Protein AF-0000000073377000 (afdb_homodimer)

Solvent-accessible surface area (backbone atoms only — not comparable to full-atom values): 60707 Å² total; per-residue (Å²): 101,48,27,76,61,47,62,42,81,80,22,68,56,51,50,47,50,50,50,41,50,53,44,30,50,51,41,50,56,71,49,51,68,69,83,82,25,72,86,71,77,78,76,69,59,66,71,58,46,52,50,17,44,51,40,23,56,66,43,60,41,43,56,44,48,66,72,57,59,68,64,50,50,52,56,54,53,44,62,78,73,48,89,63,83,73,56,64,70,58,50,41,40,49,40,32,42,35,29,50,2,32,27,42,65,44,81,43,25,85,50,46,54,58,30,49,41,38,50,43,16,38,47,43,62,67,56,46,63,77,50,85,68,56,82,37,72,64,41,54,37,38,52,53,41,46,52,53,29,26,36,29,72,55,52,33,59,88,45,46,48,33,49,35,49,28,49,48,43,46,38,46,74,71,45,43,37,45,32,51,89,79,44,82,92,64,51,68,43,58,40,45,49,42,24,33,42,42,52,36,47,52,50,47,28,48,49,31,16,64,72,47,42,39,60,62,76,76,57,80,69,65,41,67,44,55,77,47,70,45,41,43,66,77,44,46,77,45,93,78,63,73,65,48,57,88,79,51,71,42,68,38,39,56,40,45,46,53,54,73,37,44,65,57,54,50,50,49,45,46,48,66,31,35,68,83,51,73,82,44,68,68,59,42,52,52,52,50,54,55,40,51,54,45,49,49,54,38,51,51,52,53,50,50,36,33,70,69,65,70,67,63,57,62,43,51,56,41,51,53,48,46,60,51,48,50,54,57,33,59,64,26,50,80,41,36,76,51,18,91,80,31,78,87,24,46,65,32,38,51,46,36,48,55,45,25,51,50,46,45,40,56,58,34,70,82,33,68,67,44,52,72,69,50,72,73,70,74,72,62,85,59,83,58,42,53,46,20,33,41,42,43,20,39,45,68,58,39,50,46,49,50,50,28,43,49,52,45,51,50,49,53,52,50,47,48,62,62,22,70,74,79,49,90,65,85,72,60,64,62,60,54,49,46,49,56,49,46,37,53,52,43,48,50,20,38,71,25,63,48,60,77,57,61,68,36,44,51,46,46,35,50,53,44,46,53,54,31,56,75,70,62,50,52,71,69,57,37,52,52,48,37,52,50,46,45,46,52,46,45,51,57,49,41,53,53,46,51,52,52,44,51,50,53,63,67,72,42,79,75,75,74,85,72,81,72,75,75,73,66,68,72,71,74,61,49,67,59,58,59,44,47,48,41,58,68,12,54,53,68,65,77,72,70,63,58,47,62,65,61,61,44,85,46,34,90,58,76,81,126,100,48,27,76,62,48,63,40,82,80,22,68,55,51,51,48,51,49,50,41,50,52,44,32,50,51,41,51,56,70,50,51,70,68,84,81,26,72,88,70,79,79,77,69,58,66,70,58,46,52,50,17,44,49,41,22,56,66,43,61,41,43,56,44,47,65,73,55,57,67,64,51,51,52,55,54,54,45,61,78,72,46,88,64,82,71,57,64,70,57,52,41,40,49,39,32,42,37,28,50,3,32,28,41,65,43,80,43,24,84,51,48,53,59,31,49,43,37,50,44,16,38,47,43,63,68,58,47,63,76,50,84,69,55,83,38,72,64,41,54,39,40,53,53,39,46,53,55,30,24,37,30,71,55,52,34,60,88,45,45,46,32,51,34,49,28,50,50,43,46,40,47,75,71,43,43,37,46,33,50,88,79,44,81,90,66,52,69,43,59,39,44,51,43,24,33,41,44,53,35,47,53,50,46,28,47,49,31,16,64,72,47,44,38,60,63,75,75,57,81,70,65,41,66,44,56,77,49,68,44,41,42,66,76,45,46,76,45,92,79,65,73,65,47,58,89,79,53,72,42,69,39,40,57,40,43,47,53,53,71,38,44,66,58,53,51,51,49,45,46,49,66,31,35,67,82,50,72,83,44,70,68,60,42,52,52,52,48,54,54,41,52,54,46,49,49,54,40,51,52,52,52,50,50,34,34,72,68,55,75,67,63,58,64,44,50,54,41,52,53,47,45,60,52,49,50,55,59,31,61,64,25,48,79,40,37,77,49,17,92,80,31,79,86,24,45,64,32,38,50,46,36,49,54,43,26,51,50,46,44,39,56,58,34,70,81,34,68,68,44,52,72,69,51,70,73,70,72,70,62,86,59,83,58,42,52,48,21,32,42,41,42,21,38,46,67,58,39,50,47,49,50,51,28,44,48,51,44,50,50,52,53,52,50,48,48,63,63,24,71,73,78,50,91,66,85,73,61,64,62,59,54,48,47,49,56,49,45,36,52,50,44,47,51,19,39,72,25,63,50,62,77,57,59,68,36,45,50,45,46,35,50,52,44,48,52,53,31,57,74,69,63,52,50,70,69,58,37,51,51,48,37,51,50,46,45,45,52,47,46,51,57,49,42,55,52,46,52,52,52,43,50,49,52,63,67,71,42,76,75,75,73,84,72,80,73,75,74,73,68,67,72,73,73,65,45,68,59,60,58,44,48,48,40,56,67,11,54,52,70,66,77,71,68,64,57,46,64,66,62,60,42,86,46,33,89,58,75,80,127

Sequence (1120 aa):
MLEPHVRDETSDILSGMQRCKTLARVIKSRRTPLWPSPLASALPSKDVADELVDCYLRTSETVYRVLHIPSFQKDYEALWMSDTAPDMAFMVQVKLVLTIGATVYDENFSLRASAIQWVYEAQTWFSEPVCKSRRSLQFLQINILLLIARELVNVGGDTIWTAAGALLRTAVYWGLHRDPAYLSNRTIFVGEMRRRLWNTILEMALHSSMACGAPVGISLDDFDTAPPDNYDDDQLVADAPVPKPEDTQTQVSVAIALRKTLPIRLAIVKFLNELGSKSTYEETLRLDAEFRVGYRDLCRALQRYNAGTGLKSQFTTHMVDCLMLRYLVTLHIPFYAMAPHETAYAYSRKTVVETSLRIWCALNPSSSIMAAHTRHDTASTGRNDFDRLAICGTGYLRVFGMQASLAIAAELSTQLQEEERLGPVFLRADLLSMVQESKEWLFRAIEAGETNIKGYLLIELIEARIAGLRQGLARDQLVMLLLKAAADAEARCLRILEKMAAQGQTEGFSNGLGQMGLEITPDSMDDWDLMMTDVLLNQSTAEPMNWVYNEIPLVPLLPSMLEPHVRDETSDILSGMQRCKTLARVIKSRRTPLWPSPLASALPSKDVADELVDCYLRTSETVYRVLHIPSFQKDYEALWMSDTAPDMAFMVQVKLVLTIGATVYDENFSLRASAIQWVYEAQTWFSEPVCKSRRSLQFLQINILLLIARELVNVGGDTIWTAAGALLRTAVYWGLHRDPAYLSNRTIFVGEMRRRLWNTILEMALHSSMACGAPVGISLDDFDTAPPDNYDDDQLVADAPVPKPEDTQTQVSVAIALRKTLPIRLAIVKFLNELGSKSTYEETLRLDAEFRVGYRDLCRALQRYNAGTGLKSQFTTHMVDCLMLRYLVTLHIPFYAMAPHETAYAYSRKTVVETSLRIWCALNPSSSIMAAHTRHDTASTGRNDFDRLAICGTGYLRVFGMQASLAIAAELSTQLQEEERLGPVFLRADLLSMVQESKEWLFRAIEAGETNIKGYLLIELIEARIAGLRQGLARDQLVMLLLKAAADAEARCLRILEKMAAQGQTEGFSNGLGQMGLEITPDSMDDWDLMMTDVLLNQSTAEPMNWVYNEIPLVPLLPS

Foldseek 3Di:
DLLVVQPPPPRLLVVLVVLLVVLLVLLVVLLADDPQAAPDDDDPDPVLLVQLLVLLCLFVCLQAPQDLVVVLVVLVVCVVVDPDDDDPLNSLLSLLSSLLSLLQSDLQSPCLSSSNSSLSNLVNVLPDPDDPVCLDSSNLSSLLSSLSSCQFSVPPVVCSLVSLVVSLVSLVVNPLLEQCVVPPDDALLVRLSSQSSNLSSLVSLLQSCLQQLAASPDDPVRGDHDHHAQDASVQRPPRDRDGDDLLEDHSCNLSSLLSVLSNLSNVLSCLQRPPPRDLDPVVLVVSLVVLVVSVVSSVVSLVSNCVPPVPPSLNSVLVSLLVSLSSQLSSLVVLLLVCVPPVVSVVSVVSNLVSLLVLLCSLPVVQPLVVVVPVPPCPVPDRVSSNSSLQSTHHDSVVSNLVSLVSLLVVLVVQLVVCVPPDQRDDDPSSLSSLVVSLVSLVSSLLSPDSDLLSNLVSQLSNLLSVCSNVVHDPVVSSVSSSVSSSVSSVSSSVSSVVSSVVSVVVDDPDDPDDPPPPPPVPPPPPLVVLCSCLVRVCPPPSNCCSVVCNPSRPNRDDD/DQLVVQPPPPRLLVVLVVLLVVLLVLLVVLLADDPQAAPDDDDPDPVLLVQLLVLLCLFVCLQAPQDLVVVLVVLVVCVVVDPDDDDPLNSLLSLLSSLLSLLQSDLQSPCLSSSNSSLSNLVNVLPDPDDPVCLDSSVLSSLLSSLSSCQFSVPPVVCSLVSLVVSLVSLVVNPLLEQCVVPPDDAQLVRQSSQSSNLSSLVSLLQSCLQQLAQSPDDPVRGDHDHHAQDASVQRPPRDRDGDDLLEDHSCNLSSLLSVLSNLSNVLSCLQRPPPRDLDVVVLVVSLVVLVVSVVSSVVSLVSNCVPPVPNSLNSVLVSLLVSLSSQLSSLVVLLLVCVPPVVSVVSVVSNLVSLLVLLCSLPVVQPLVVVPPVPPCPVPDRVSSNSSLQSTHHDSVVSNLVSLVSLLVVLVVQLVVCVPPDQRDDDPSSLSSLVVSLVSLVSSLLSPDSDLLSNLVSQLSNLLSVCSNVVHDPVVSSVSSSVSSSVSSVSSSVSSVVSSVVSVVVDDPDDPDDPPPPPPVPPPPPLVVLCSCLVPVCPPPSNCCSVVCNPSRDNRDDD

Organism: Aspergillus oryzae (strain ATCC 42149 / RIB 40) (NCBI:txid510516)

Structure (mmCIF, N/CA/C/O backbone):
data_AF-0000000073377000-model_v1
#
loop_
_entity.id
_entity.type
_entity.pdbx_description
1 polymer 'Transcription factor domain-containing protein'
#
loop_
_atom_site.group_PDB
_atom_site.id
_atom_site.type_symbol
_atom_site.label_atom_id
_atom_site.label_alt_id
_atom_site.label_comp_id
_atom_site.label_asym_id
_atom_site.label_entity_id
_atom_site.label_seq_id
_atom_site.pdbx_PDB_ins_code
_atom_site.Cartn_x
_atom_site.Cartn_y
_atom_site.Cartn_z
_atom_site.occupancy
_atom_site.B_iso_or_equiv
_atom_site.auth_seq_id
_atom_site.auth_comp_id
_atom_site.auth_asym_id
_atom_site.auth_atom_id
_atom_site.pdbx_PDB_model_num
ATOM 1 N N . MET A 1 1 ? -31.531 23.531 17.234 1 45.75 1 MET A N 1
ATOM 2 C CA . MET A 1 1 ? -31.969 24.922 17.297 1 45.75 1 MET A CA 1
ATOM 3 C C . MET A 1 1 ? -32.031 25.547 15.906 1 45.75 1 MET A C 1
ATOM 5 O O . MET A 1 1 ? -33 26.219 15.562 1 45.75 1 MET A O 1
ATOM 9 N N . LEU A 1 2 ? -30.922 25.281 15.094 1 56.5 2 LEU A N 1
ATOM 10 C CA . LEU A 1 2 ? -30.859 25.953 13.805 1 56.5 2 LEU A CA 1
ATOM 11 C C . LEU A 1 2 ? -31.531 25.125 12.727 1 56.5 2 LEU A C 1
ATOM 13 O O . LEU A 1 2 ? -31.938 25.672 11.688 1 56.5 2 LEU A O 1
ATOM 17 N N . GLU A 1 3 ? -31.734 23.797 13.086 1 56.47 3 GLU A N 1
ATOM 18 C CA . GLU A 1 3 ? -32.188 22.828 12.078 1 56.47 3 GLU A CA 1
ATOM 19 C C . GLU A 1 3 ? -33.5 23.25 11.445 1 56.47 3 GLU A C 1
ATOM 21 O O . GLU A 1 3 ? -33.625 23.234 10.227 1 56.47 3 GLU A O 1
ATOM 26 N N . PRO A 1 4 ? -34.375 23.672 12.273 1 54.31 4 PRO A N 1
ATOM 27 C CA . PRO A 1 4 ? -35.656 24.016 11.664 1 54.31 4 PRO A CA 1
ATOM 28 C C . PRO A 1 4 ? -35.562 25.219 10.727 1 54.31 4 PRO A C 1
ATOM 30 O O . PRO A 1 4 ? -36.375 25.344 9.805 1 54.31 4 PRO A O 1
ATOM 33 N N . HIS A 1 5 ? -34.625 25.984 11.023 1 58 5 HIS A N 1
ATOM 34 C CA . HIS A 1 5 ? -34.531 27.219 10.242 1 58 5 HIS A CA 1
ATOM 35 C C . HIS A 1 5 ? -33.656 27.016 9.008 1 58 5 HIS A C 1
ATOM 37 O O . HIS A 1 5 ? -33.781 27.781 8.039 1 58 5 HIS A O 1
ATOM 43 N N . VAL A 1 6 ? -32.844 26.078 9.125 1 60.28 6 VAL A N 1
ATOM 44 C CA . VAL A 1 6 ? -31.922 25.828 8.031 1 60.28 6 VAL A CA 1
ATOM 45 C C . VAL A 1 6 ? -32.531 24.828 7.043 1 60.28 6 VAL A C 1
ATOM 47 O O . VAL A 1 6 ? -32.219 24.875 5.848 1 60.28 6 VAL A O 1
ATOM 50 N N . ARG A 1 7 ? -33.344 23.938 7.516 1 51.66 7 ARG A N 1
ATOM 51 C CA . ARG A 1 7 ? -33.938 22.906 6.656 1 51.66 7 ARG A CA 1
ATOM 52 C C . ARG A 1 7 ? -34.938 23.5 5.672 1 51.66 7 ARG A C 1
ATOM 54 O O . ARG A 1 7 ? -35.312 22.844 4.707 1 51.66 7 ARG A O 1
ATOM 61 N N . ASP A 1 8 ? -35.406 24.547 5.996 1 49.41 8 ASP A N 1
ATOM 62 C CA . ASP A 1 8 ? -36.312 25.094 4.984 1 49.41 8 ASP A CA 1
ATOM 63 C C . ASP A 1 8 ? -35.531 25.469 3.715 1 49.41 8 ASP A C 1
ATOM 65 O O . ASP A 1 8 ? -34.562 26.203 3.771 1 49.41 8 ASP A O 1
ATOM 69 N N . GLU A 1 9 ? -35.531 24.547 2.771 1 50.34 9 GLU A N 1
ATOM 70 C CA . GLU A 1 9 ? -34.906 24.641 1.452 1 50.34 9 GLU A CA 1
ATOM 71 C C . GLU A 1 9 ? -34.75 26.094 1.021 1 50.34 9 GLU A C 1
ATOM 73 O O . GLU A 1 9 ? -33.875 26.422 0.209 1 50.34 9 GLU A O 1
ATOM 78 N N . THR A 1 10 ? -35.594 26.891 1.528 1 48.12 10 THR A N 1
ATOM 79 C CA . THR A 1 10 ? -35.625 28.297 1.121 1 48.12 10 THR A CA 1
ATOM 80 C C . THR A 1 10 ? -34.688 29.125 1.977 1 48.12 10 THR A C 1
ATOM 82 O O . THR A 1 10 ? -34.656 30.359 1.855 1 48.12 10 THR A O 1
ATOM 85 N N . SER A 1 11 ? -33.969 28.391 2.832 1 64.75 11 SER A N 1
ATOM 86 C CA . SER A 1 11 ? -33.156 29.203 3.709 1 64.75 11 SER A CA 1
ATOM 87 C C . SER A 1 11 ? -31.922 29.734 2.973 1 64.75 11 SER A C 1
ATOM 89 O O . SER A 1 11 ? -31.312 29.016 2.184 1 64.75 11 SER A O 1
ATOM 91 N N . ASP A 1 12 ? -31.703 31.016 2.934 1 74.56 12 ASP A N 1
ATOM 92 C CA . ASP A 1 12 ? -30.609 31.766 2.342 1 74.56 12 ASP A CA 1
ATOM 93 C C . ASP A 1 12 ? -29.25 31.156 2.721 1 74.56 12 ASP A C 1
ATOM 95 O O . ASP A 1 12 ? -28.312 31.172 1.918 1 74.56 12 ASP A O 1
ATOM 99 N N . ILE A 1 13 ? -29.281 30.422 3.777 1 78.62 13 ILE A N 1
ATOM 100 C CA . ILE A 1 13 ? -28.016 29.859 4.258 1 78.62 13 ILE A CA 1
ATOM 101 C C . ILE A 1 13 ? -27.672 28.609 3.449 1 78.62 13 ILE A C 1
ATOM 103 O O . ILE A 1 13 ? -26.516 28.406 3.057 1 78.62 13 ILE A O 1
ATOM 107 N N . LEU A 1 14 ? -28.672 27.828 3.199 1 77.88 14 LEU A N 1
ATOM 108 C CA . LEU A 1 14 ? -28.453 26.609 2.434 1 77.88 14 LEU A CA 1
ATOM 109 C C . LEU A 1 14 ? -28.062 26.938 0.992 1 77.88 14 LEU A C 1
ATOM 111 O O . LEU A 1 14 ? -27.203 26.266 0.41 1 77.88 14 LEU A O 1
ATOM 115 N N . SER A 1 15 ? -28.734 27.922 0.483 1 81.38 15 SER A N 1
ATOM 116 C CA . SER A 1 15 ? -28.422 28.344 -0.88 1 81.38 15 SER A CA 1
ATOM 117 C C . SER A 1 15 ? -27.016 28.891 -0.98 1 81.38 15 SER A C 1
ATOM 119 O O . SER A 1 15 ? -26.312 28.641 -1.963 1 81.38 15 SER A O 1
ATOM 121 N N . GLY A 1 16 ? -26.641 29.719 0.028 1 83.81 16 GLY A N 1
ATOM 122 C CA . GLY A 1 16 ? -25.297 30.234 0.066 1 83.81 16 GLY A CA 1
ATOM 123 C C . GLY A 1 16 ? -24.234 29.141 0.16 1 83.81 16 GLY A C 1
ATOM 124 O O . GLY A 1 16 ? -23.203 29.219 -0.505 1 83.81 16 GLY A O 1
ATOM 125 N N . MET A 1 17 ? -24.516 28.188 0.932 1 86.5 17 MET A N 1
ATOM 126 C CA . MET A 1 17 ? -23.609 27.062 1.089 1 86.5 17 MET A CA 1
ATOM 127 C C . MET A 1 17 ? -23.484 26.281 -0.216 1 86.5 17 MET A C 1
ATOM 129 O O . MET A 1 17 ? -22.391 25.844 -0.575 1 86.5 17 MET A O 1
ATOM 133 N N . GLN A 1 18 ? -24.547 26.094 -0.915 1 85.5 18 GLN A N 1
ATOM 134 C CA . GLN A 1 18 ? -24.531 25.375 -2.188 1 85.5 18 GLN A CA 1
ATOM 135 C C . GLN A 1 18 ? -23.719 26.141 -3.236 1 85.5 18 GLN A C 1
ATOM 137 O O . GLN A 1 18 ? -23.016 25.531 -4.043 1 85.5 18 GLN A O 1
ATOM 142 N N . ARG A 1 19 ? -23.938 27.422 -3.158 1 90.69 19 ARG A N 1
ATOM 143 C CA . ARG A 1 19 ? -23.188 28.234 -4.09 1 90.69 19 ARG A CA 1
ATOM 144 C C . ARG A 1 19 ? -21.688 28.125 -3.822 1 90.69 19 ARG A C 1
ATOM 146 O O . ARG A 1 19 ? -20.891 28.031 -4.758 1 90.69 19 ARG A O 1
ATOM 153 N N . CYS A 1 20 ? -21.312 28.203 -2.574 1 90.56 20 CYS A N 1
ATOM 154 C CA . CYS A 1 20 ? -19.906 28.047 -2.201 1 90.56 20 CYS A CA 1
ATOM 155 C C . CYS A 1 20 ? -19.375 26.688 -2.627 1 90.56 20 CYS A C 1
ATOM 157 O O . CYS A 1 20 ? -18.25 26.578 -3.105 1 90.56 20 CYS A O 1
ATOM 159 N N . LYS A 1 21 ? -20.156 25.688 -2.469 1 89.38 21 LYS A N 1
ATOM 160 C CA . LYS A 1 21 ? -19.766 24.344 -2.846 1 89.38 21 LYS A CA 1
ATOM 161 C C . LYS A 1 21 ? -19.562 24.219 -4.352 1 89.38 21 LYS A C 1
ATOM 163 O O . LYS A 1 21 ? -18.625 23.578 -4.812 1 89.38 21 LYS A O 1
ATOM 168 N N . THR A 1 22 ? -20.469 24.797 -5.082 1 90.25 22 THR A N 1
ATOM 169 C CA . THR A 1 22 ? -20.359 24.781 -6.539 1 90.25 22 THR A CA 1
ATOM 170 C C . THR A 1 22 ? -19.094 25.5 -7 1 90.25 22 THR A C 1
ATOM 172 O O . THR A 1 22 ? -18.391 25.031 -7.891 1 90.25 22 THR A O 1
ATOM 175 N N . LEU A 1 23 ? -18.891 26.688 -6.398 1 92.25 23 LEU A N 1
ATOM 176 C CA . LEU A 1 23 ? -17.688 27.438 -6.734 1 92.25 23 LEU A CA 1
ATOM 177 C C . LEU A 1 23 ? -16.422 26.641 -6.379 1 92.25 23 LEU A C 1
ATOM 179 O O . LEU A 1 23 ? -15.445 26.672 -7.125 1 92.25 23 LEU A O 1
ATOM 183 N N . ALA A 1 24 ? -16.484 26.016 -5.234 1 91.69 24 ALA A N 1
ATOM 184 C CA . ALA A 1 24 ? -15.352 25.188 -4.809 1 91.69 24 ALA A CA 1
ATOM 185 C C . ALA A 1 24 ? -15.047 24.094 -5.832 1 91.69 24 ALA A C 1
ATOM 187 O O . ALA A 1 24 ? -13.891 23.844 -6.152 1 91.69 24 ALA A O 1
ATOM 188 N N . ARG A 1 25 ? -16.047 23.484 -6.355 1 88.62 25 ARG A N 1
ATOM 189 C CA . ARG A 1 25 ? -15.891 22.422 -7.352 1 88.62 25 ARG A CA 1
ATOM 190 C C . ARG A 1 25 ? -15.258 22.969 -8.633 1 88.62 25 ARG A C 1
ATOM 192 O O . ARG A 1 25 ? -14.398 22.328 -9.227 1 88.62 25 ARG A O 1
ATOM 199 N N . VAL A 1 26 ? -15.703 24.109 -8.984 1 90.62 26 VAL A N 1
ATOM 200 C CA . VAL A 1 26 ? -15.18 24.75 -10.195 1 90.62 26 VAL A CA 1
ATOM 201 C C . VAL A 1 26 ? -13.703 25.078 -10.016 1 90.62 26 VAL A C 1
ATOM 203 O O . VAL A 1 26 ? -12.891 24.812 -10.898 1 90.62 26 VAL A O 1
ATOM 206 N N . ILE A 1 27 ? -13.359 25.656 -8.93 1 91.38 27 ILE A N 1
ATOM 207 C CA . ILE A 1 27 ? -11.977 26.047 -8.641 1 91.38 27 ILE A CA 1
ATOM 208 C C . ILE A 1 27 ? -11.086 24.812 -8.633 1 91.38 27 ILE A C 1
ATOM 210 O O . ILE A 1 27 ? -10.008 24.812 -9.242 1 91.38 27 ILE A O 1
ATOM 214 N N . LYS A 1 28 ? -11.531 23.75 -7.949 1 87.5 28 LYS A N 1
ATOM 215 C CA . LYS A 1 28 ? -10.75 22.531 -7.852 1 87.5 28 LYS A CA 1
ATOM 216 C C . LYS A 1 28 ? -10.578 21.875 -9.219 1 87.5 28 LYS A C 1
ATOM 218 O O . LYS A 1 28 ? -9.516 21.344 -9.531 1 87.5 28 LYS A O 1
ATOM 223 N N . SER A 1 29 ? -11.617 21.859 -10.039 1 86.75 29 SER A N 1
ATOM 224 C CA . SER A 1 29 ? -11.555 21.281 -11.375 1 86.75 29 SER A CA 1
ATOM 225 C C . SER A 1 29 ? -10.539 22.016 -12.242 1 86.75 29 SER A C 1
ATOM 227 O O . SER A 1 29 ? -9.859 21.391 -13.062 1 86.75 29 SER A O 1
ATOM 229 N N . ARG A 1 30 ? -10.414 23.25 -12.039 1 88.19 30 ARG A N 1
ATOM 230 C CA . ARG A 1 30 ? -9.484 24.047 -12.836 1 88.19 30 ARG A CA 1
ATOM 231 C C . ARG A 1 30 ? -8.047 23.828 -12.375 1 88.19 30 ARG A C 1
ATOM 233 O O . ARG A 1 30 ? -7.109 23.938 -13.164 1 88.19 30 ARG A O 1
ATOM 240 N N . ARG A 1 31 ? -7.918 23.547 -11.148 1 89.06 31 ARG A N 1
ATOM 241 C CA . ARG A 1 31 ? -6.594 23.328 -10.586 1 89.06 31 ARG A CA 1
ATOM 242 C C . ARG A 1 31 ? -6.102 21.922 -10.875 1 89.06 31 ARG A C 1
ATOM 244 O O . ARG A 1 31 ? -4.902 21.641 -10.781 1 89.06 31 ARG A O 1
ATOM 251 N N . THR A 1 32 ? -7 20.953 -11.188 1 88.5 32 THR A N 1
ATOM 252 C CA . THR A 1 32 ? -6.664 19.547 -11.359 1 88.5 32 THR A CA 1
ATOM 253 C C . THR A 1 32 ? -6.18 19.281 -12.781 1 88.5 32 THR A C 1
ATOM 255 O O . THR A 1 32 ? -6.91 19.516 -13.742 1 88.5 32 THR A O 1
ATOM 258 N N . PRO A 1 33 ? -4.969 18.781 -12.891 1 91.69 33 PRO A N 1
ATOM 259 C CA . PRO A 1 33 ? -4.477 18.438 -14.227 1 91.69 33 PRO A CA 1
ATOM 260 C C . PRO A 1 33 ? -5.176 17.203 -14.805 1 91.69 33 PRO A C 1
ATOM 262 O O . PRO A 1 33 ? -5.84 16.469 -14.07 1 91.69 33 PRO A O 1
ATOM 265 N N . LEU A 1 34 ? -5.016 17.031 -16.094 1 89.5 34 LEU A N 1
ATOM 266 C CA . LEU A 1 34 ? -5.539 15.828 -16.734 1 89.5 34 LEU A CA 1
ATOM 267 C C . LEU A 1 34 ? -4.758 14.594 -16.297 1 89.5 34 LEU A C 1
ATOM 269 O O . LEU A 1 34 ? -3.547 14.664 -16.078 1 89.5 34 LEU A O 1
ATOM 273 N N . TRP A 1 35 ? -5.484 13.523 -16.109 1 89.38 35 TRP A N 1
ATOM 274 C CA . TRP A 1 35 ? -4.844 12.25 -15.789 1 89.38 35 TRP A CA 1
ATOM 275 C C . TRP A 1 35 ? -4.848 11.32 -17 1 89.38 35 TRP A C 1
ATOM 277 O O . TRP A 1 35 ? -5.863 11.188 -17.688 1 89.38 35 TRP A O 1
ATOM 287 N N . PRO A 1 36 ? -3.762 10.641 -17.297 1 91.19 36 PRO A N 1
ATOM 288 C CA . PRO A 1 36 ? -2.457 10.695 -16.641 1 91.19 36 PRO A CA 1
ATOM 289 C C . PRO A 1 36 ? -1.628 11.906 -17.062 1 91.19 36 PRO A C 1
ATOM 291 O O . PRO A 1 36 ? -1.867 12.477 -18.125 1 91.19 36 PRO A O 1
ATOM 294 N N . SER A 1 37 ? -0.713 12.359 -16.156 1 92.12 37 SER A N 1
ATOM 295 C CA . SER A 1 37 ? 0.131 13.523 -16.422 1 92.12 37 SER A CA 1
ATOM 296 C C . SER A 1 37 ? 1.585 13.109 -16.625 1 92.12 37 SER A C 1
ATOM 298 O O . SER A 1 37 ? 2.299 12.828 -15.664 1 92.12 37 SER A O 1
ATOM 300 N N . PRO A 1 38 ? 2.062 13.062 -17.891 1 89.56 38 PRO A N 1
ATOM 301 C CA . PRO A 1 38 ? 3.479 12.758 -18.109 1 89.56 38 PRO A CA 1
ATOM 302 C C . PRO A 1 38 ? 4.406 13.836 -17.562 1 89.56 38 PRO A C 1
ATOM 304 O O . PRO A 1 38 ? 3.969 14.969 -17.312 1 89.56 38 PRO A O 1
ATOM 307 N N . LEU A 1 39 ? 5.645 13.477 -17.328 1 89.69 39 LEU A N 1
ATOM 308 C CA . LEU A 1 39 ? 6.652 14.398 -16.812 1 89.69 39 LEU A CA 1
ATOM 309 C C . LEU A 1 39 ? 7.09 15.383 -17.891 1 89.69 39 LEU A C 1
ATOM 311 O O . LEU A 1 39 ? 8.172 15.234 -18.453 1 89.69 39 LEU A O 1
ATOM 315 N N . ALA A 1 40 ? 6.277 16.344 -18.188 1 83.81 40 ALA A N 1
ATOM 316 C CA . ALA A 1 40 ? 6.547 17.203 -19.344 1 83.81 40 ALA A CA 1
ATOM 317 C C . ALA A 1 40 ? 6.586 18.672 -18.938 1 83.81 40 ALA A C 1
ATOM 319 O O . ALA A 1 40 ? 7.105 19.516 -19.688 1 83.81 40 ALA A O 1
ATOM 320 N N . SER A 1 41 ? 6.152 19.016 -17.75 1 84.44 41 SER A N 1
ATOM 321 C CA . SER A 1 41 ? 6.078 20.422 -17.391 1 84.44 41 SER A CA 1
ATOM 322 C C . SER A 1 41 ? 7.465 21 -17.141 1 84.44 41 SER A C 1
ATOM 324 O O . SER A 1 41 ? 8.344 20.328 -16.609 1 84.44 41 SER A O 1
ATOM 326 N N . ALA A 1 42 ? 7.562 22.188 -17.484 1 87.5 42 ALA A N 1
ATOM 327 C CA . ALA A 1 42 ? 8.844 22.875 -17.312 1 87.5 42 ALA A CA 1
ATOM 328 C C . ALA A 1 42 ? 9.055 23.297 -15.859 1 87.5 42 ALA A C 1
ATOM 330 O O . ALA A 1 42 ? 8.094 23.516 -15.133 1 87.5 42 ALA A O 1
ATOM 331 N N . LEU A 1 43 ? 10.352 23.359 -15.484 1 92.62 43 LEU A N 1
ATOM 332 C CA . LEU A 1 43 ? 10.711 23.891 -14.18 1 92.62 43 LEU A CA 1
ATOM 333 C C . LEU A 1 43 ? 10.562 25.406 -14.148 1 92.62 43 LEU A C 1
ATOM 335 O O . LEU A 1 43 ? 10.672 26.062 -15.188 1 92.62 43 LEU A O 1
ATOM 339 N N . PRO A 1 44 ? 10.219 25.906 -13.031 1 96.06 44 PRO A N 1
ATOM 340 C CA . PRO A 1 44 ? 10.242 27.375 -12.945 1 96.06 44 PRO A CA 1
ATOM 341 C C . PRO A 1 44 ? 11.633 27.953 -13.156 1 96.06 44 PRO A C 1
ATOM 343 O O . PRO A 1 44 ? 12.594 27.219 -13.375 1 96.06 44 PRO A O 1
ATOM 346 N N . SER A 1 45 ? 11.711 29.344 -13.18 1 96.19 45 SER A N 1
ATOM 347 C CA . SER A 1 45 ? 13.016 29.984 -13.32 1 96.19 45 SER A CA 1
ATOM 348 C C . SER A 1 45 ? 13.984 29.5 -12.242 1 96.19 45 SER A C 1
ATOM 350 O O . SER A 1 45 ? 13.555 29.094 -11.156 1 96.19 45 SER A O 1
ATOM 352 N N . LYS A 1 46 ? 15.25 29.484 -12.508 1 96 46 LYS A N 1
ATOM 353 C CA . LYS A 1 46 ? 16.234 28.984 -11.555 1 96 46 LYS A CA 1
ATOM 354 C C . LYS A 1 46 ? 16.141 29.719 -10.227 1 96 46 LYS A C 1
ATOM 356 O O . LYS A 1 46 ? 16.297 29.109 -9.156 1 96 46 LYS A O 1
ATOM 361 N N . ASP A 1 47 ? 15.891 31.016 -10.297 1 96.88 47 ASP A N 1
ATOM 362 C CA . ASP A 1 47 ? 15.789 31.797 -9.07 1 96.88 47 ASP A CA 1
ATOM 363 C C . ASP A 1 47 ? 14.648 31.297 -8.188 1 96.88 47 ASP A C 1
ATOM 365 O O . ASP A 1 47 ? 14.82 31.141 -6.977 1 96.88 47 ASP A O 1
ATOM 369 N N . VAL A 1 48 ? 13.555 31.094 -8.805 1 97.75 48 VAL A N 1
ATOM 370 C CA . VAL A 1 48 ? 12.398 30.594 -8.062 1 97.75 48 VAL A CA 1
ATOM 371 C C . VAL A 1 48 ? 12.672 29.172 -7.574 1 97.75 48 VAL A C 1
ATOM 373 O O . VAL A 1 48 ? 12.375 28.844 -6.426 1 97.75 48 VAL A O 1
ATOM 376 N N . ALA A 1 49 ? 13.227 28.359 -8.445 1 98 49 ALA A N 1
ATOM 377 C CA . ALA A 1 49 ? 13.539 26.969 -8.086 1 98 49 ALA A CA 1
ATOM 378 C C . ALA A 1 49 ? 14.523 26.922 -6.914 1 98 49 ALA A C 1
ATOM 380 O O . ALA A 1 49 ? 14.359 26.125 -5.992 1 98 49 ALA A O 1
ATOM 381 N N . ASP A 1 50 ? 15.539 27.766 -6.961 1 98.19 50 ASP A N 1
ATOM 382 C CA . ASP A 1 50 ? 16.5 27.844 -5.863 1 98.19 50 ASP A CA 1
ATOM 383 C C . ASP A 1 50 ? 15.812 28.172 -4.543 1 98.19 50 ASP A C 1
ATOM 385 O O . ASP A 1 50 ? 16.125 27.578 -3.508 1 98.19 50 ASP A O 1
ATOM 389 N N . GLU A 1 51 ? 14.922 29.094 -4.633 1 97.88 51 GLU A N 1
ATOM 390 C CA . GLU A 1 51 ? 14.195 29.5 -3.428 1 97.88 51 GLU A CA 1
ATOM 391 C C . GLU A 1 51 ? 13.328 28.359 -2.902 1 97.88 51 GLU A C 1
ATOM 393 O O . GLU A 1 51 ? 13.234 28.141 -1.692 1 97.88 51 GLU A O 1
ATOM 398 N N . LEU A 1 52 ? 12.656 27.703 -3.795 1 98.44 52 LEU A N 1
ATOM 399 C CA . LEU A 1 52 ? 11.805 26.578 -3.387 1 98.44 52 LEU A CA 1
ATOM 400 C C . LEU A 1 52 ? 12.633 25.469 -2.762 1 98.44 52 LEU A C 1
ATOM 402 O O . LEU A 1 52 ? 12.211 24.859 -1.774 1 98.44 52 LEU A O 1
ATOM 406 N N . VAL A 1 53 ? 13.781 25.156 -3.344 1 98.44 53 VAL A N 1
ATOM 407 C CA . VAL A 1 53 ? 14.672 24.156 -2.781 1 98.44 53 VAL A CA 1
ATOM 408 C C . VAL A 1 53 ? 15.109 24.578 -1.379 1 98.44 53 VAL A C 1
ATOM 410 O O . VAL A 1 53 ? 15.125 23.75 -0.455 1 98.44 53 VAL A O 1
ATOM 413 N N . ASP A 1 54 ? 15.414 25.812 -1.226 1 97.31 54 ASP A N 1
ATOM 414 C CA . ASP A 1 54 ? 15.82 26.328 0.075 1 97.31 54 ASP A CA 1
ATOM 415 C C . ASP A 1 54 ? 14.68 26.219 1.089 1 97.31 54 ASP A C 1
ATOM 417 O O . ASP A 1 54 ? 14.914 25.906 2.26 1 97.31 54 ASP A O 1
ATOM 421 N N . CYS A 1 55 ? 13.5 26.531 0.632 1 97 55 CYS A N 1
ATOM 422 C CA . CYS A 1 55 ? 12.328 26.375 1.489 1 97 55 CYS A CA 1
ATOM 423 C C . CYS A 1 55 ? 12.203 24.953 1.992 1 97 55 CYS A C 1
ATOM 425 O O . CYS A 1 55 ? 11.992 24.719 3.184 1 97 55 CYS A O 1
ATOM 427 N N . TYR A 1 56 ? 12.375 24.031 1.131 1 97.88 56 TYR A N 1
ATOM 428 C CA . TYR A 1 56 ? 12.297 22.609 1.499 1 97.88 56 TYR A CA 1
ATOM 429 C C . TYR A 1 56 ? 13.367 22.266 2.525 1 97.88 56 TYR A C 1
ATOM 431 O O . TYR A 1 56 ? 13.078 21.609 3.527 1 97.88 56 TYR A O 1
ATOM 439 N N . LEU A 1 57 ? 14.594 22.672 2.285 1 96.88 57 LEU A N 1
ATOM 440 C CA . LEU A 1 57 ? 15.727 22.297 3.113 1 96.88 57 LEU A CA 1
ATOM 441 C C . LEU A 1 57 ? 15.617 22.906 4.504 1 96.88 57 LEU A C 1
ATOM 443 O O . LEU A 1 57 ? 16.078 22.328 5.488 1 96.88 57 LEU A O 1
ATOM 447 N N . ARG A 1 58 ? 14.898 24 4.637 1 94.06 58 ARG A N 1
ATOM 448 C CA . ARG A 1 58 ? 14.789 24.688 5.922 1 94.06 58 ARG A CA 1
ATOM 449 C C . ARG A 1 58 ? 13.555 24.234 6.684 1 94.06 58 ARG A C 1
ATOM 451 O O . ARG A 1 58 ? 13.391 24.562 7.863 1 94.06 58 ARG A O 1
ATOM 458 N N . THR A 1 59 ? 12.758 23.422 6.043 1 94.75 59 THR A N 1
ATOM 459 C CA . THR A 1 59 ? 11.516 23.031 6.695 1 94.75 59 THR A CA 1
ATOM 460 C C . THR A 1 59 ? 11.414 21.516 6.797 1 94.75 59 THR A C 1
ATOM 462 O O . THR A 1 59 ? 12.016 20.906 7.688 1 94.75 59 THR A O 1
ATOM 465 N N . SER A 1 60 ? 10.875 20.812 5.766 1 95.38 60 SER A N 1
ATOM 466 C CA . SER A 1 60 ? 10.562 19.391 5.832 1 95.38 60 SER A CA 1
ATOM 467 C C . SER A 1 60 ? 11.82 18.562 6.086 1 95.38 60 SER A C 1
ATOM 469 O O . SER A 1 60 ? 11.789 17.609 6.863 1 95.38 60 SER A O 1
ATOM 471 N N . GLU A 1 61 ? 12.945 18.922 5.457 1 97.25 61 GLU A N 1
ATOM 472 C CA . GLU A 1 61 ? 14.18 18.141 5.531 1 97.25 61 GLU A CA 1
ATOM 473 C C . GLU A 1 61 ? 14.797 18.234 6.922 1 97.25 61 GLU A C 1
ATOM 475 O O . GLU A 1 61 ? 15.648 17.406 7.281 1 97.25 61 GLU A O 1
ATOM 480 N N . THR A 1 62 ? 14.414 19.219 7.715 1 94.56 62 THR A N 1
ATOM 481 C CA . THR A 1 62 ? 14.992 19.391 9.039 1 94.56 62 THR A CA 1
ATOM 482 C C . THR A 1 62 ? 14.375 18.391 10.031 1 94.56 62 THR A C 1
ATOM 484 O O . THR A 1 62 ? 14.984 18.078 11.055 1 94.56 62 THR A O 1
ATOM 487 N N . VAL A 1 63 ? 13.188 17.953 9.75 1 94.88 63 VAL A N 1
ATOM 488 C CA . VAL A 1 63 ? 12.492 17.047 10.648 1 94.88 63 VAL A CA 1
ATOM 489 C C . VAL A 1 63 ? 12.523 15.625 10.078 1 94.88 63 VAL A C 1
ATOM 491 O O . VAL A 1 63 ? 12.82 14.672 10.797 1 94.88 63 VAL A O 1
ATOM 494 N N . TYR A 1 64 ? 12.227 15.508 8.781 1 96.75 64 TYR A N 1
ATOM 495 C CA . TYR A 1 64 ? 12.227 14.234 8.078 1 96.75 64 TYR A CA 1
ATOM 496 C C . TYR A 1 64 ? 13.391 14.148 7.098 1 96.75 64 TYR A C 1
ATOM 498 O O . TYR A 1 64 ? 13.312 14.672 5.984 1 96.75 64 TYR A O 1
ATOM 506 N N . ARG A 1 65 ? 14.328 13.43 7.469 1 97.75 65 ARG A N 1
ATOM 507 C CA . ARG A 1 65 ? 15.508 13.32 6.625 1 97.75 65 ARG A CA 1
ATOM 508 C C . ARG A 1 65 ? 15.266 12.359 5.461 1 97.75 65 ARG A C 1
ATOM 510 O O . ARG A 1 65 ? 14.992 11.18 5.672 1 97.75 65 ARG A O 1
ATOM 517 N N . VAL A 1 66 ? 15.398 12.875 4.258 1 98.44 66 VAL A N 1
ATOM 518 C CA . VAL A 1 66 ? 15.117 12.078 3.072 1 98.44 66 VAL A CA 1
ATOM 519 C C . VAL A 1 66 ? 16.328 12.086 2.145 1 98.44 66 VAL A C 1
ATOM 521 O O . VAL A 1 66 ? 16.766 11.031 1.68 1 98.44 66 VAL A O 1
ATOM 524 N N . LEU A 1 67 ? 16.938 13.266 1.95 1 98.06 67 LEU A N 1
ATOM 525 C CA . LEU A 1 67 ? 17.969 13.438 0.933 1 98.06 67 LEU A CA 1
ATOM 526 C C . LEU A 1 67 ? 19.359 13.516 1.569 1 98.06 67 LEU A C 1
ATOM 528 O O . LEU A 1 67 ? 19.484 13.938 2.721 1 98.06 67 LEU A O 1
ATOM 532 N N . HIS A 1 68 ? 20.328 13.016 0.917 1 97.38 68 HIS A N 1
ATOM 533 C CA . HIS A 1 68 ? 21.688 13.477 1.134 1 97.38 68 HIS A CA 1
ATOM 534 C C . HIS A 1 68 ? 21.922 14.82 0.467 1 97.38 68 HIS A C 1
ATOM 536 O O . HIS A 1 68 ? 22.156 14.891 -0.744 1 97.38 68 HIS A O 1
ATOM 542 N N . ILE A 1 69 ? 21.938 15.859 1.224 1 97.5 69 ILE A N 1
ATOM 543 C CA . ILE A 1 69 ? 21.828 17.234 0.747 1 97.5 69 ILE A CA 1
ATOM 544 C C . ILE A 1 69 ? 22.969 17.547 -0.211 1 97.5 69 ILE A C 1
ATOM 546 O O . ILE A 1 69 ? 22.75 18.062 -1.308 1 97.5 69 ILE A O 1
ATOM 550 N N . PRO A 1 70 ? 24.234 17.141 0.065 1 96.25 70 PRO A N 1
ATOM 551 C CA . PRO A 1 70 ? 25.328 17.484 -0.856 1 96.25 70 PRO A CA 1
ATOM 552 C C . PRO A 1 70 ? 25.172 16.828 -2.223 1 96.25 70 PRO A C 1
ATOM 554 O O . PRO A 1 70 ? 25.375 17.469 -3.254 1 96.25 70 PRO A O 1
ATOM 557 N N . SER A 1 71 ? 24.812 15.531 -2.232 1 95 71 SER A N 1
ATOM 558 C CA . SER A 1 71 ? 24.641 14.836 -3.504 1 95 71 SER A CA 1
ATOM 559 C C . SER A 1 71 ? 23.469 15.422 -4.297 1 95 71 SER A C 1
ATOM 561 O O . SER A 1 71 ? 23.562 15.562 -5.52 1 95 71 SER A O 1
ATOM 563 N N . PHE A 1 72 ? 22.391 15.75 -3.678 1 97.12 72 PHE A N 1
ATOM 564 C CA . PHE A 1 72 ? 21.234 16.344 -4.336 1 97.12 72 PHE A CA 1
ATOM 565 C C . PHE A 1 72 ? 21.578 17.688 -4.953 1 97.12 72 PHE A C 1
ATOM 567 O O . PHE A 1 72 ? 21.219 17.969 -6.098 1 97.12 72 PHE A O 1
ATOM 574 N N . GLN A 1 73 ? 22.266 18.5 -4.129 1 96.62 73 GLN A N 1
ATOM 575 C CA . GLN A 1 73 ? 22.609 19.844 -4.598 1 96.62 73 GLN A CA 1
ATOM 576 C C . GLN A 1 73 ? 23.547 19.766 -5.805 1 96.62 73 GLN A C 1
ATOM 578 O O . GLN A 1 73 ? 23.422 20.578 -6.734 1 96.62 73 GLN A O 1
ATOM 583 N N . LYS A 1 74 ? 24.438 18.812 -5.742 1 94.25 74 LYS A N 1
ATOM 584 C CA . LYS A 1 74 ? 25.328 18.625 -6.871 1 94.25 74 LYS A CA 1
ATOM 585 C C . LYS A 1 74 ? 24.562 18.281 -8.141 1 94.25 74 LYS A C 1
ATOM 587 O O . LYS A 1 74 ? 24.766 18.906 -9.188 1 94.25 74 LYS A O 1
ATOM 592 N N . ASP A 1 75 ? 23.672 17.312 -8.047 1 93.69 75 ASP A N 1
ATOM 593 C CA . ASP A 1 75 ? 22.875 16.891 -9.195 1 93.69 75 ASP A CA 1
ATOM 594 C C . ASP A 1 75 ? 21.922 18 -9.641 1 93.69 75 ASP A C 1
ATOM 596 O O . ASP A 1 75 ? 21.656 18.156 -10.828 1 93.69 75 ASP A O 1
ATOM 600 N N . TYR A 1 76 ? 21.422 18.766 -8.688 1 96.25 76 TYR A N 1
ATOM 601 C CA . TYR A 1 76 ? 20.5 19.875 -8.969 1 96.25 76 TYR A CA 1
ATOM 602 C C . TYR A 1 76 ? 21.203 20.969 -9.766 1 96.25 76 TYR A C 1
ATOM 604 O O . TYR A 1 76 ? 20.641 21.484 -10.742 1 96.25 76 TYR A O 1
ATOM 612 N N . GLU A 1 77 ? 22.406 21.281 -9.383 1 94.94 77 GLU A N 1
ATOM 613 C CA . GLU A 1 77 ? 23.172 22.297 -10.109 1 94.94 77 GLU A CA 1
ATOM 614 C C . GLU A 1 77 ? 23.5 21.828 -11.523 1 94.94 77 GLU A C 1
ATOM 616 O O . GLU A 1 77 ? 23.5 22.625 -12.461 1 94.94 77 GLU A O 1
ATOM 621 N N . ALA A 1 78 ? 23.719 20.578 -11.617 1 92.88 78 ALA A N 1
ATOM 622 C CA . ALA A 1 78 ? 24.062 20 -12.922 1 92.88 78 ALA A CA 1
ATOM 623 C C . ALA A 1 78 ? 22.891 20.109 -13.891 1 92.88 78 ALA A C 1
ATOM 625 O O . ALA A 1 78 ? 23.078 20.203 -15.102 1 92.88 78 ALA A O 1
ATOM 626 N N . LEU A 1 79 ? 21.688 20.078 -13.344 1 91.69 79 LEU A N 1
ATOM 627 C CA . LEU A 1 79 ? 20.484 20.188 -14.164 1 91.69 79 LEU A CA 1
ATOM 628 C C . LEU A 1 79 ? 20.453 21.5 -14.938 1 91.69 79 LEU A C 1
ATOM 630 O O . LEU A 1 79 ? 19.906 21.562 -16.031 1 91.69 79 LEU A O 1
ATOM 634 N N . TRP A 1 80 ? 21.016 22.547 -14.398 1 92.25 80 TRP A N 1
ATOM 635 C CA . TRP A 1 80 ? 20.938 23.875 -14.984 1 92.25 80 TRP A CA 1
ATOM 636 C C . TRP A 1 80 ? 22.156 24.141 -15.875 1 92.25 80 TRP A C 1
ATOM 638 O O . TRP A 1 80 ? 22.141 25.078 -16.688 1 92.25 80 TRP A O 1
ATOM 648 N N . MET A 1 81 ? 23.156 23.328 -15.789 1 89.69 81 MET A N 1
ATOM 649 C CA . MET A 1 81 ? 24.391 23.578 -16.516 1 89.69 81 MET A CA 1
ATOM 650 C C . MET A 1 81 ? 24.5 22.672 -17.75 1 89.69 81 MET A C 1
ATOM 652 O O . MET A 1 81 ? 25.172 23.016 -18.719 1 89.69 81 MET A O 1
ATOM 656 N N . SER A 1 82 ? 23.938 21.5 -17.609 1 81.06 82 SER A N 1
ATOM 657 C CA . SER A 1 82 ? 24.172 20.484 -18.625 1 81.06 82 SER A CA 1
ATOM 658 C C . SER A 1 82 ? 23.016 20.438 -19.625 1 81.06 82 SER A C 1
ATOM 660 O O . SER A 1 82 ? 21.859 20.672 -19.266 1 81.06 82 SER A O 1
ATOM 662 N N . ASP A 1 83 ? 23.328 20.188 -20.859 1 81.06 83 ASP A N 1
ATOM 663 C CA . ASP A 1 83 ? 22.344 20 -21.922 1 81.06 83 ASP A CA 1
ATOM 664 C C . ASP A 1 83 ? 21.906 18.547 -22.031 1 81.06 83 ASP A C 1
ATOM 666 O O . ASP A 1 83 ? 21.094 18.188 -22.875 1 81.06 83 ASP A O 1
ATOM 670 N N . THR A 1 84 ? 22.484 17.766 -21.125 1 79.81 84 THR A N 1
ATOM 671 C CA . THR A 1 84 ? 22.125 16.359 -21.156 1 79.81 84 THR A CA 1
ATOM 672 C C . THR A 1 84 ? 20.734 16.141 -20.594 1 79.81 84 THR A C 1
ATOM 674 O O . THR A 1 84 ? 20.328 16.812 -19.641 1 79.81 84 THR A O 1
ATOM 677 N N . ALA A 1 85 ? 20.047 15.25 -21.281 1 80.06 85 ALA A N 1
ATOM 678 C CA . ALA A 1 85 ? 18.703 14.938 -20.797 1 80.06 85 ALA A CA 1
ATOM 679 C C . ALA A 1 85 ? 18.75 14.43 -19.359 1 80.06 85 ALA A C 1
ATOM 681 O O . ALA A 1 85 ? 19.531 13.547 -19.031 1 80.06 85 ALA A O 1
ATOM 682 N N . PRO A 1 86 ? 18.047 15.102 -18.578 1 79.12 86 PRO A N 1
ATOM 683 C CA . PRO A 1 86 ? 18.094 14.727 -17.156 1 79.12 86 PRO A CA 1
ATOM 684 C C . PRO A 1 86 ? 17.5 13.344 -16.891 1 79.12 86 PRO A C 1
ATOM 686 O O . PRO A 1 86 ? 16.672 12.867 -17.672 1 79.12 86 PRO A O 1
ATOM 689 N N . ASP A 1 87 ? 18 12.742 -15.883 1 86.56 87 ASP A N 1
ATOM 690 C CA . ASP A 1 87 ? 17.438 11.5 -15.359 1 86.56 87 ASP A CA 1
ATOM 691 C C . ASP A 1 87 ? 16 11.703 -14.891 1 86.56 87 ASP A C 1
ATOM 693 O O . ASP A 1 87 ? 15.719 12.633 -14.125 1 86.56 87 ASP A O 1
ATOM 697 N N . MET A 1 88 ? 15.102 10.977 -15.391 1 88.06 88 MET A N 1
ATOM 698 C CA . MET A 1 88 ? 13.68 11.148 -15.109 1 88.06 88 MET A CA 1
ATOM 699 C C . MET A 1 88 ? 13.391 11.023 -13.617 1 88.06 88 MET A C 1
ATOM 701 O O . MET A 1 88 ? 12.594 11.781 -13.062 1 88.06 88 MET A O 1
ATOM 705 N N . ALA A 1 89 ? 14.008 10.016 -13.008 1 91.5 89 ALA A N 1
ATOM 706 C CA . ALA A 1 89 ? 13.805 9.828 -11.57 1 91.5 89 ALA A CA 1
ATOM 707 C C . ALA A 1 89 ? 14.25 11.055 -10.789 1 91.5 89 ALA A C 1
ATOM 709 O O . ALA A 1 89 ? 13.578 11.484 -9.844 1 91.5 89 ALA A O 1
ATOM 710 N N . PHE A 1 90 ? 15.383 11.641 -11.164 1 93.69 90 PHE A N 1
ATOM 711 C CA . PHE A 1 90 ? 15.883 12.82 -10.469 1 93.69 90 PHE A CA 1
ATOM 712 C C . PHE A 1 90 ? 14.977 14.016 -10.711 1 93.69 90 PHE A C 1
ATOM 714 O O . PHE A 1 90 ? 14.758 14.828 -9.805 1 93.69 90 PHE A O 1
ATOM 721 N N . MET A 1 91 ? 14.453 14.133 -11.914 1 95.06 91 MET A N 1
ATOM 722 C CA . MET A 1 91 ? 13.531 15.219 -12.234 1 95.06 91 MET A CA 1
ATOM 723 C C . MET A 1 91 ? 12.281 15.141 -11.359 1 95.06 91 MET A C 1
ATOM 725 O O . MET A 1 91 ? 11.789 16.156 -10.875 1 95.06 91 MET A O 1
ATOM 729 N N . VAL A 1 92 ? 11.766 13.891 -11.203 1 96.25 92 VAL A N 1
ATOM 730 C CA . VAL A 1 92 ? 10.617 13.68 -10.336 1 96.25 92 VAL A CA 1
ATOM 731 C C . VAL A 1 92 ? 10.961 14.102 -8.906 1 96.25 92 VAL A C 1
ATOM 733 O O . VAL A 1 92 ? 10.172 14.758 -8.234 1 96.25 92 VAL A O 1
ATOM 736 N N . GLN A 1 93 ? 12.141 13.719 -8.453 1 97.06 93 GLN A N 1
ATOM 737 C CA . GLN A 1 93 ? 12.602 14.078 -7.117 1 97.06 93 GLN A CA 1
ATOM 738 C C . GLN A 1 93 ? 12.664 15.586 -6.938 1 97.06 93 GLN A C 1
ATOM 740 O O . GLN A 1 93 ? 12.219 16.125 -5.918 1 97.06 93 GLN A O 1
ATOM 745 N N . VAL A 1 94 ? 13.203 16.266 -7.938 1 97.94 94 VAL A N 1
ATOM 746 C CA . VAL A 1 94 ? 13.328 17.719 -7.891 1 97.94 94 VAL A CA 1
ATOM 747 C C . VAL A 1 94 ? 11.938 18.359 -7.836 1 97.94 94 VAL A C 1
ATOM 749 O O . VAL A 1 94 ? 11.688 19.234 -7.008 1 97.94 94 VAL A O 1
ATOM 752 N N . LYS A 1 95 ? 11.078 17.969 -8.656 1 98.38 95 LYS A N 1
ATOM 753 C CA . LYS A 1 95 ? 9.742 18.531 -8.711 1 98.38 95 LYS A CA 1
ATOM 754 C C . LYS A 1 95 ? 9.008 18.359 -7.387 1 98.38 95 LYS A C 1
ATOM 756 O O . LYS A 1 95 ? 8.258 19.234 -6.961 1 98.38 95 LYS A O 1
ATOM 761 N N . LEU A 1 96 ? 9.188 17.219 -6.734 1 98.69 96 LEU A N 1
ATOM 762 C CA . LEU A 1 96 ? 8.562 16.969 -5.441 1 98.69 96 LEU A CA 1
ATOM 763 C C . LEU A 1 96 ? 9.164 17.875 -4.367 1 98.69 96 LEU A C 1
ATOM 765 O O . LEU A 1 96 ? 8.453 18.375 -3.498 1 98.69 96 LEU A O 1
ATOM 769 N N . VAL A 1 97 ? 10.484 18.047 -4.426 1 98.75 97 VAL A N 1
ATOM 770 C CA . VAL A 1 97 ? 11.148 18.984 -3.52 1 98.75 97 VAL A CA 1
ATOM 771 C C . VAL A 1 97 ? 10.594 20.391 -3.723 1 98.75 97 VAL A C 1
ATOM 773 O O . VAL A 1 97 ? 10.297 21.094 -2.752 1 98.75 97 VAL A O 1
ATOM 776 N N . LEU A 1 98 ? 10.43 20.781 -5 1 98.75 98 LEU A N 1
ATOM 777 C CA . LEU A 1 98 ? 9.859 22.078 -5.316 1 98.75 98 LEU A CA 1
ATOM 778 C C . LEU A 1 98 ? 8.43 22.188 -4.801 1 98.75 98 LEU A C 1
ATOM 780 O O . LEU A 1 98 ? 8.016 23.25 -4.312 1 98.75 98 LEU A O 1
ATOM 784 N N . THR A 1 99 ? 7.668 21.094 -4.918 1 98.5 99 THR A N 1
ATOM 785 C CA . THR A 1 99 ? 6.281 21.062 -4.465 1 98.5 99 THR A CA 1
ATOM 786 C C . THR A 1 99 ? 6.199 21.359 -2.969 1 98.5 99 THR A C 1
ATOM 788 O O . THR A 1 99 ? 5.402 22.203 -2.537 1 98.5 99 THR A O 1
ATOM 791 N N . ILE A 1 100 ? 6.98 20.688 -2.176 1 98.25 100 ILE A N 1
ATOM 792 C CA . ILE A 1 100 ? 6.961 20.844 -0.726 1 98.25 100 ILE A CA 1
ATOM 793 C C . ILE A 1 100 ? 7.441 22.25 -0.358 1 98.25 100 ILE A C 1
ATOM 795 O O . ILE A 1 100 ? 6.863 22.906 0.511 1 98.25 100 ILE A O 1
ATOM 799 N N . GLY A 1 101 ? 8.445 22.719 -1.087 1 98.25 101 GLY A N 1
ATOM 800 C CA . GLY A 1 101 ? 8.938 24.062 -0.862 1 98.25 101 GLY A CA 1
ATOM 801 C C . GLY A 1 101 ? 7.914 25.125 -1.214 1 98.25 101 GLY A C 1
ATOM 802 O O . GLY A 1 101 ? 7.887 26.203 -0.593 1 98.25 101 GLY A O 1
ATOM 803 N N . ALA A 1 102 ? 7.074 24.859 -2.156 1 97.75 102 ALA A N 1
ATOM 804 C CA . ALA A 1 102 ? 6.09 25.828 -2.631 1 97.75 102 ALA A CA 1
ATOM 805 C C . ALA A 1 102 ? 5.059 26.141 -1.55 1 97.75 102 ALA A C 1
ATOM 807 O O . ALA A 1 102 ? 4.461 27.219 -1.539 1 97.75 102 ALA A O 1
ATOM 808 N N . THR A 1 103 ? 4.875 25.281 -0.617 1 96.06 103 THR A N 1
ATOM 809 C CA . THR A 1 103 ? 3.865 25.469 0.422 1 96.06 103 THR A CA 1
ATOM 810 C C . THR A 1 103 ? 4.309 26.531 1.427 1 96.06 103 THR A C 1
ATOM 812 O O . THR A 1 103 ? 3.488 27.047 2.182 1 96.06 103 THR A O 1
ATOM 815 N N . VAL A 1 104 ? 5.621 26.844 1.449 1 95.5 104 VAL A N 1
ATOM 816 C CA . VAL A 1 104 ? 6.125 27.844 2.396 1 95.5 104 VAL A CA 1
ATOM 817 C C . VAL A 1 104 ? 6.75 29 1.642 1 95.5 104 VAL A C 1
ATOM 819 O O . VAL A 1 104 ? 7.418 29.859 2.24 1 95.5 104 VAL A O 1
ATOM 822 N N . TYR A 1 105 ? 6.578 29.031 0.355 1 96 105 TYR A N 1
ATOM 823 C CA . TYR A 1 105 ? 7.219 30.016 -0.519 1 96 105 TYR A CA 1
ATOM 824 C C . TYR A 1 105 ? 6.66 31.406 -0.273 1 96 105 TYR A C 1
ATOM 826 O O . TYR A 1 105 ? 7.418 32.375 -0.162 1 96 105 TYR A O 1
ATOM 834 N N . ASP A 1 106 ? 5.32 31.562 -0.213 1 94.19 106 ASP A N 1
ATOM 835 C CA . ASP A 1 106 ? 4.676 32.844 0.019 1 94.19 106 ASP A CA 1
ATOM 836 C C . ASP A 1 106 ? 3.404 32.688 0.846 1 94.19 106 ASP A C 1
ATOM 838 O O . ASP A 1 106 ? 3.111 31.594 1.338 1 94.19 106 ASP A O 1
ATOM 842 N N . GLU A 1 107 ? 2.717 33.719 1.069 1 91 107 GLU A N 1
ATOM 843 C CA . GLU A 1 107 ? 1.584 33.719 1.988 1 91 107 GLU A CA 1
ATOM 844 C C . GLU A 1 107 ? 0.324 33.188 1.321 1 91 107 GLU A C 1
ATOM 846 O O . GLU A 1 107 ? -0.607 32.75 2.002 1 91 107 GLU A O 1
ATOM 851 N N . ASN A 1 108 ? 0.348 33.156 0.026 1 91.69 108 ASN A N 1
ATOM 852 C CA . ASN A 1 108 ? -0.894 32.812 -0.657 1 91.69 108 ASN A CA 1
ATOM 853 C C . ASN A 1 108 ? -0.746 31.531 -1.48 1 91.69 108 ASN A C 1
ATOM 855 O O . ASN A 1 108 ? -1.626 31.188 -2.275 1 91.69 108 ASN A O 1
ATOM 859 N N . PHE A 1 109 ? 0.358 30.844 -1.3 1 94.38 109 PHE A N 1
ATOM 860 C CA . PHE A 1 109 ? 0.593 29.641 -2.08 1 94.38 109 PHE A CA 1
ATOM 861 C C . PHE A 1 109 ? 0.387 29.906 -3.566 1 94.38 109 PHE A C 1
ATOM 863 O O . PHE A 1 109 ? -0.383 29.203 -4.227 1 94.38 109 PHE A O 1
ATOM 870 N N . SER A 1 110 ? 1.092 30.859 -4.129 1 93.94 110 SER A N 1
ATOM 871 C CA . SER A 1 110 ? 0.941 31.328 -5.5 1 93.94 110 SER A CA 1
ATOM 872 C C . SER A 1 110 ? 1.264 30.234 -6.504 1 93.94 110 SER A C 1
ATOM 874 O O . SER A 1 110 ? 0.727 30.219 -7.613 1 93.94 110 SER A O 1
ATOM 876 N N . LEU A 1 111 ? 2.105 29.281 -6.066 1 95.5 111 LEU A N 1
ATOM 877 C CA . LEU A 1 111 ? 2.529 28.234 -6.98 1 95.5 111 LEU A CA 1
ATOM 878 C C . LEU A 1 111 ? 1.714 26.953 -6.762 1 95.5 111 LEU A C 1
ATOM 880 O O . LEU A 1 111 ? 2.16 25.859 -7.105 1 95.5 111 LEU A O 1
ATOM 884 N N . ARG A 1 112 ? 0.529 27.062 -6.27 1 94.56 112 ARG A N 1
ATOM 885 C CA . ARG A 1 112 ? -0.317 25.922 -5.953 1 94.56 112 ARG A CA 1
ATOM 886 C C . ARG A 1 112 ? -0.592 25.078 -7.195 1 94.56 112 ARG A C 1
ATOM 888 O O . ARG A 1 112 ? -0.497 23.844 -7.152 1 94.56 112 ARG A O 1
ATOM 895 N N . ALA A 1 113 ? -0.931 25.719 -8.281 1 92.12 113 ALA A N 1
ATOM 896 C CA . ALA A 1 113 ? -1.253 25 -9.516 1 92.12 113 ALA A CA 1
ATOM 897 C C . ALA A 1 113 ? -0.056 24.188 -10.008 1 92.12 113 ALA A C 1
ATOM 899 O O . ALA A 1 113 ? -0.204 23.047 -10.422 1 92.12 113 ALA A O 1
ATOM 900 N N . SER A 1 114 ? 1.102 24.828 -9.977 1 95.12 114 SER A N 1
ATOM 901 C CA . SER A 1 114 ? 2.32 24.125 -10.375 1 95.12 114 SER A CA 1
ATOM 902 C C . SER A 1 114 ? 2.613 22.953 -9.453 1 95.12 114 SER A C 1
ATOM 904 O O . SER A 1 114 ? 3.012 21.891 -9.914 1 95.12 114 SER A O 1
ATOM 906 N N . ALA A 1 115 ? 2.438 23.203 -8.18 1 96.88 115 ALA A N 1
ATOM 907 C CA . ALA A 1 115 ? 2.688 22.156 -7.195 1 96.88 115 ALA A CA 1
ATOM 908 C C . ALA A 1 115 ? 1.785 20.938 -7.438 1 96.88 115 ALA A C 1
ATOM 910 O O . ALA A 1 115 ? 2.242 19.797 -7.391 1 96.88 115 ALA A O 1
ATOM 911 N N . ILE A 1 116 ? 0.482 21.188 -7.719 1 95.38 116 ILE A N 1
ATOM 912 C CA . ILE A 1 116 ? -0.465 20.109 -8 1 95.38 116 ILE A CA 1
ATOM 913 C C . ILE A 1 116 ? -0.04 19.359 -9.258 1 95.38 116 ILE A C 1
ATOM 915 O O . ILE A 1 116 ? -0.047 18.125 -9.289 1 95.38 116 ILE A O 1
ATOM 919 N N . GLN A 1 117 ? 0.363 20.094 -10.258 1 96 117 GLN A N 1
ATOM 920 C CA . GLN A 1 117 ? 0.828 19.516 -11.508 1 96 117 GLN A CA 1
ATOM 921 C C . GLN A 1 117 ? 2.029 18.594 -11.273 1 96 117 GLN A C 1
ATOM 923 O O . GLN A 1 117 ? 2.1 17.5 -11.82 1 96 117 GLN A O 1
ATOM 928 N N . TRP A 1 118 ? 3.004 19.125 -10.508 1 97.75 118 TRP A N 1
ATOM 929 C CA . TRP A 1 118 ? 4.203 18.344 -10.227 1 97.75 118 TRP A CA 1
ATOM 930 C C . TRP A 1 118 ? 3.854 17.047 -9.492 1 97.75 118 TRP A C 1
ATOM 932 O O . TRP A 1 118 ? 4.477 16.016 -9.727 1 97.75 118 TRP A O 1
ATOM 942 N N . VAL A 1 119 ? 2.852 17.062 -8.578 1 96.94 119 VAL A N 1
ATOM 943 C CA . VAL A 1 119 ? 2.422 15.867 -7.863 1 96.94 119 VAL A CA 1
ATOM 944 C C . VAL A 1 119 ? 1.812 14.867 -8.844 1 96.94 119 VAL A C 1
ATOM 946 O O . VAL A 1 119 ? 2.1 13.664 -8.781 1 96.94 119 VAL A O 1
ATOM 949 N N . TYR A 1 120 ? 0.955 15.336 -9.812 1 96.12 120 TYR A N 1
ATOM 950 C CA . TYR A 1 120 ? 0.329 14.461 -10.797 1 96.12 120 TYR A CA 1
ATOM 951 C C . TYR A 1 120 ? 1.376 13.82 -11.695 1 96.12 120 TYR A C 1
ATOM 953 O O . TYR A 1 120 ? 1.273 12.633 -12.031 1 96.12 120 TYR A O 1
ATOM 961 N N . GLU A 1 121 ? 2.377 14.578 -12.055 1 96.5 121 GLU A N 1
ATOM 962 C CA . GLU A 1 121 ? 3.461 14.039 -12.867 1 96.5 121 GLU A CA 1
ATOM 963 C C . GLU A 1 121 ? 4.242 12.977 -12.109 1 96.5 121 GLU A C 1
ATOM 965 O O . GLU A 1 121 ? 4.559 11.922 -12.664 1 96.5 121 GLU A O 1
ATOM 970 N N . ALA A 1 122 ? 4.57 13.312 -10.875 1 96.44 122 ALA A N 1
ATOM 971 C CA . ALA A 1 122 ? 5.297 12.352 -10.047 1 96.44 122 ALA A CA 1
ATOM 972 C C . ALA A 1 122 ? 4.488 11.07 -9.852 1 96.44 122 ALA A C 1
ATOM 974 O O . ALA A 1 122 ? 5.039 9.969 -9.906 1 96.44 122 ALA A O 1
ATOM 975 N N . GLN A 1 123 ? 3.166 11.203 -9.656 1 94.88 123 GLN A N 1
ATOM 976 C CA . GLN A 1 123 ? 2.293 10.047 -9.477 1 94.88 123 GLN A CA 1
ATOM 977 C C . GLN A 1 123 ? 2.266 9.172 -10.727 1 94.88 123 GLN A C 1
ATOM 979 O O . GLN A 1 123 ? 2.246 7.945 -10.633 1 94.88 123 GLN A O 1
ATOM 984 N N . THR A 1 124 ? 2.234 9.812 -11.867 1 93.94 124 THR A N 1
ATOM 985 C CA . THR A 1 124 ? 2.246 9.07 -13.125 1 93.94 124 THR A CA 1
ATOM 986 C C . THR A 1 124 ? 3.525 8.25 -13.258 1 93.94 124 THR A C 1
ATOM 988 O O . THR A 1 124 ? 3.475 7.062 -13.57 1 93.94 124 THR A O 1
ATOM 991 N N . TRP A 1 125 ? 4.625 8.906 -12.977 1 92.62 125 TRP A N 1
ATOM 992 C CA . TRP A 1 125 ? 5.906 8.219 -13.047 1 92.62 125 TRP A CA 1
ATOM 993 C C . TRP A 1 125 ? 5.965 7.07 -12.047 1 92.62 125 TRP A C 1
ATOM 995 O O . TRP A 1 125 ? 6.398 5.965 -12.383 1 92.62 125 TRP A O 1
ATOM 1005 N N . PHE A 1 126 ? 5.496 7.27 -10.93 1 91.56 126 PHE A N 1
ATOM 1006 C CA . PHE A 1 126 ? 5.582 6.336 -9.812 1 91.56 126 PHE A CA 1
ATOM 1007 C C . PHE A 1 126 ? 4.715 5.109 -10.07 1 91.56 126 PHE A C 1
ATOM 1009 O O . PHE A 1 126 ? 5.031 4.012 -9.609 1 91.56 126 PHE A O 1
ATOM 1016 N N . SER A 1 127 ? 3.648 5.27 -10.773 1 90.94 127 SER A N 1
ATOM 1017 C CA . SER A 1 127 ? 2.631 4.23 -10.922 1 90.94 127 SER A CA 1
ATOM 1018 C C . SER A 1 127 ? 2.975 3.283 -12.062 1 90.94 127 SER A C 1
ATOM 1020 O O . SER A 1 127 ? 2.242 2.326 -12.328 1 90.94 127 SER A O 1
ATOM 1022 N N . GLU A 1 128 ? 4.074 3.496 -12.656 1 89 128 GLU A N 1
ATOM 1023 C CA . GLU A 1 128 ? 4.477 2.594 -13.734 1 89 128 GLU A CA 1
ATOM 1024 C C . GLU A 1 128 ? 4.637 1.163 -13.219 1 89 128 GLU A C 1
ATOM 1026 O O . GLU A 1 128 ? 5.312 0.928 -12.219 1 89 128 GLU A O 1
ATOM 1031 N N . PRO A 1 129 ? 4.02 0.187 -13.859 1 83.25 129 PRO A N 1
ATOM 1032 C CA . PRO A 1 129 ? 4.027 -1.19 -13.359 1 83.25 129 PRO A CA 1
ATOM 1033 C C . PRO A 1 129 ? 5.43 -1.793 -13.305 1 83.25 129 PRO A C 1
ATOM 1035 O O . PRO A 1 129 ? 5.758 -2.518 -12.367 1 83.25 129 PRO A O 1
ATOM 1038 N N . VAL A 1 130 ? 6.141 -1.667 -14.461 1 72.56 130 VAL A N 1
ATOM 1039 C CA . VAL A 1 130 ? 7.465 -2.279 -14.531 1 72.56 130 VAL A CA 1
ATOM 1040 C C . VAL A 1 130 ? 8.539 -1.203 -14.398 1 72.56 130 VAL A C 1
ATOM 1042 O O . VAL A 1 130 ? 8.633 -0.304 -15.234 1 72.56 130 VAL A O 1
ATOM 1045 N N . CYS A 1 131 ? 8.914 -1.029 -13.188 1 64.12 131 CYS A N 1
ATOM 1046 C CA . CYS A 1 131 ? 9.914 0.015 -13.016 1 64.12 131 CYS A CA 1
ATOM 1047 C C . CYS A 1 131 ? 11.234 -0.571 -12.531 1 64.12 131 CYS A C 1
ATOM 1049 O O . CYS A 1 131 ? 11.344 -1.025 -11.391 1 64.12 131 CYS A O 1
ATOM 1051 N N . LYS A 1 132 ? 12.156 -0.772 -13.469 1 57.38 132 LYS A N 1
ATOM 1052 C CA . LYS A 1 132 ? 13.477 -1.294 -13.133 1 57.38 132 LYS A CA 1
ATOM 1053 C C . LYS A 1 132 ? 14.133 -0.45 -12.047 1 57.38 132 LYS A C 1
ATOM 1055 O O . LYS A 1 132 ? 14.859 -0.976 -11.195 1 57.38 132 LYS A O 1
ATOM 1060 N N . SER A 1 133 ? 13.836 0.88 -12.086 1 58.16 133 SER A N 1
ATOM 1061 C CA . SER A 1 133 ? 14.469 1.842 -11.188 1 58.16 133 SER A CA 1
ATOM 1062 C C . SER A 1 133 ? 13.914 1.722 -9.773 1 58.16 133 SER A C 1
ATOM 1064 O O . SER A 1 133 ? 14.445 2.322 -8.844 1 58.16 133 SER A O 1
ATOM 1066 N N . ARG A 1 134 ? 13.117 0.765 -9.586 1 65.31 134 ARG A N 1
ATOM 1067 C CA . ARG A 1 134 ? 12.398 0.675 -8.32 1 65.31 134 ARG A CA 1
ATOM 1068 C C . ARG A 1 134 ? 13.297 0.132 -7.215 1 65.31 134 ARG A C 1
ATOM 1070 O O . ARG A 1 134 ? 13.125 0.48 -6.047 1 65.31 134 ARG A O 1
ATOM 1077 N N . ARG A 1 135 ? 14.297 -0.409 -7.59 1 68.25 135 ARG A N 1
ATOM 1078 C CA . ARG A 1 135 ? 15.102 -1.027 -6.543 1 68.25 135 ARG A CA 1
ATOM 1079 C C . ARG A 1 135 ? 16.266 -0.131 -6.148 1 68.25 135 ARG A C 1
ATOM 1081 O O . ARG A 1 135 ? 17.422 -0.511 -6.305 1 68.25 135 ARG A O 1
ATOM 1088 N N . SER A 1 136 ? 15.93 1.056 -5.785 1 83.44 136 SER A N 1
ATOM 1089 C CA . SER A 1 136 ? 16.953 2.021 -5.391 1 83.44 136 SER A CA 1
ATOM 1090 C C . SER A 1 136 ? 16.484 2.865 -4.207 1 83.44 136 SER A C 1
ATOM 1092 O O . SER A 1 136 ? 15.281 2.988 -3.959 1 83.44 136 SER A O 1
ATOM 1094 N N . LEU A 1 137 ? 17.469 3.363 -3.471 1 89.88 137 LEU A N 1
ATOM 1095 C CA . LEU A 1 137 ? 17.172 4.277 -2.373 1 89.88 137 LEU A CA 1
ATOM 1096 C C . LEU A 1 137 ? 16.453 5.523 -2.887 1 89.88 137 LEU A C 1
ATOM 1098 O O . LEU A 1 137 ? 15.594 6.078 -2.197 1 89.88 137 LEU A O 1
ATOM 1102 N N . GLN A 1 138 ? 16.812 5.848 -4.113 1 92 138 GLN A N 1
ATOM 1103 C CA . GLN A 1 138 ? 16.203 7.023 -4.715 1 92 138 GLN A CA 1
ATOM 1104 C C . GLN A 1 138 ? 14.695 6.832 -4.891 1 92 138 GLN A C 1
ATOM 1106 O O . GLN A 1 138 ? 13.914 7.773 -4.723 1 92 138 GLN A O 1
ATOM 1111 N N . PHE A 1 139 ? 14.32 5.621 -5.238 1 92.31 139 PHE A N 1
ATOM 1112 C CA . PHE A 1 139 ? 12.906 5.328 -5.395 1 92.31 139 PHE A CA 1
ATOM 1113 C C . PHE A 1 139 ? 12.164 5.516 -4.074 1 92.31 139 PHE A C 1
ATOM 1115 O O . PHE A 1 139 ? 11.055 6.051 -4.047 1 92.31 139 PHE A O 1
ATOM 1122 N N . LEU A 1 140 ? 12.734 5.051 -2.969 1 95 140 LEU A N 1
ATOM 1123 C CA . LEU A 1 140 ? 12.133 5.23 -1.653 1 95 140 LEU A CA 1
ATOM 1124 C C . LEU A 1 140 ? 12.062 6.711 -1.285 1 95 140 LEU A C 1
ATOM 1126 O O . LEU A 1 140 ? 11.07 7.164 -0.707 1 95 140 LEU A O 1
ATOM 1130 N N . GLN A 1 141 ? 13.141 7.43 -1.599 1 97.62 141 GLN A N 1
ATOM 1131 C CA . GLN A 1 141 ? 13.156 8.867 -1.356 1 97.62 141 GLN A CA 1
ATOM 1132 C C . GLN A 1 141 ? 12.008 9.562 -2.092 1 97.62 141 GLN A C 1
ATOM 1134 O O . GLN A 1 141 ? 11.305 10.383 -1.512 1 97.62 141 GLN A O 1
ATOM 1139 N N . ILE A 1 142 ? 11.836 9.219 -3.352 1 96.88 142 ILE A N 1
ATOM 1140 C CA . ILE A 1 142 ? 10.781 9.797 -4.172 1 96.88 142 ILE A CA 1
ATOM 1141 C C . ILE A 1 142 ? 9.414 9.461 -3.57 1 96.88 142 ILE A C 1
ATOM 1143 O O . ILE A 1 142 ? 8.531 10.312 -3.502 1 96.88 142 ILE A O 1
ATOM 1147 N N . ASN A 1 143 ? 9.289 8.188 -3.16 1 96.81 143 ASN A N 1
ATOM 1148 C CA . ASN A 1 143 ? 8.031 7.766 -2.551 1 96.81 143 ASN A CA 1
ATOM 1149 C C . ASN A 1 143 ? 7.715 8.578 -1.297 1 96.81 143 ASN A C 1
ATOM 1151 O O . ASN A 1 143 ? 6.574 8.992 -1.095 1 96.81 143 ASN A O 1
ATOM 1155 N N . ILE A 1 144 ? 8.648 8.836 -0.411 1 98.38 144 ILE A N 1
ATOM 1156 C CA . ILE A 1 144 ? 8.477 9.617 0.807 1 98.38 144 ILE A CA 1
ATOM 1157 C C . ILE A 1 144 ? 8.086 11.047 0.449 1 98.38 144 ILE A C 1
ATOM 1159 O O . ILE A 1 144 ? 7.121 11.594 1 1 98.38 144 ILE A O 1
ATOM 1163 N N . LEU A 1 145 ? 8.867 11.617 -0.479 1 98.69 145 LEU A N 1
ATOM 1164 C CA . LEU A 1 145 ? 8.602 12.992 -0.885 1 98.69 145 LEU A CA 1
ATOM 1165 C C . LEU A 1 145 ? 7.207 13.133 -1.487 1 98.69 145 LEU A C 1
ATOM 1167 O O . LEU A 1 145 ? 6.516 14.117 -1.245 1 98.69 145 LEU A O 1
ATOM 1171 N N . LEU A 1 146 ? 6.84 12.164 -2.289 1 97.88 146 LEU A N 1
ATOM 1172 C CA . LEU A 1 146 ? 5.512 12.172 -2.896 1 97.88 146 LEU A CA 1
ATOM 1173 C C . LEU A 1 146 ? 4.426 12.141 -1.827 1 97.88 146 LEU A C 1
ATOM 1175 O O . LEU A 1 146 ? 3.432 12.867 -1.923 1 97.88 146 LEU A O 1
ATOM 1179 N N . LEU A 1 147 ? 4.609 11.336 -0.822 1 96.88 147 LEU A N 1
ATOM 1180 C CA . LEU A 1 147 ? 3.643 11.234 0.266 1 96.88 147 LEU A CA 1
ATOM 1181 C C . LEU A 1 147 ? 3.498 12.57 0.995 1 96.88 147 LEU A C 1
ATOM 1183 O O . LEU A 1 147 ? 2.381 13.016 1.26 1 96.88 147 LEU A O 1
ATOM 1187 N N . ILE A 1 148 ? 4.613 13.188 1.3 1 97.19 148 ILE A N 1
ATOM 1188 C CA . ILE A 1 148 ? 4.609 14.469 1.994 1 97.19 148 ILE A CA 1
ATOM 1189 C C . ILE A 1 148 ? 3.955 15.531 1.112 1 97.19 148 ILE A C 1
ATOM 1191 O O . ILE A 1 148 ? 3.117 16.312 1.58 1 97.19 148 ILE A O 1
ATOM 1195 N N . ALA A 1 149 ? 4.312 15.523 -0.163 1 97.44 149 ALA A N 1
ATOM 1196 C CA . ALA A 1 149 ? 3.781 16.5 -1.105 1 97.44 149 ALA A CA 1
ATOM 1197 C C . ALA A 1 149 ? 2.268 16.359 -1.249 1 97.44 149 ALA A C 1
ATOM 1199 O O . ALA A 1 149 ? 1.539 17.359 -1.219 1 97.44 149 ALA A O 1
ATOM 1200 N N . ARG A 1 150 ? 1.808 15.156 -1.411 1 95.44 150 ARG A N 1
ATOM 1201 C CA . ARG A 1 150 ? 0.377 14.898 -1.562 1 95.44 150 ARG A CA 1
ATOM 1202 C C . ARG A 1 150 ? -0.396 15.391 -0.343 1 95.44 150 ARG A C 1
ATOM 1204 O O . ARG A 1 150 ? -1.472 15.977 -0.478 1 95.44 150 ARG A O 1
ATOM 1211 N N . GLU A 1 151 ? 0.092 15.164 0.772 1 93.44 151 GLU A N 1
ATOM 1212 C CA . GLU A 1 151 ? -0.576 15.578 2.002 1 93.44 151 GLU A CA 1
ATOM 1213 C C . GLU A 1 151 ? -0.628 17.094 2.115 1 93.44 151 GLU A C 1
ATOM 1215 O O . GLU A 1 151 ? -1.67 17.672 2.449 1 93.44 151 GLU A O 1
ATOM 1220 N N . LEU A 1 152 ? 0.487 17.734 1.811 1 94.69 152 LEU A N 1
ATOM 1221 C CA . LEU A 1 152 ? 0.59 19.172 1.989 1 94.69 152 LEU A CA 1
ATOM 1222 C C . LEU A 1 152 ? -0.243 19.922 0.947 1 94.69 152 LEU A C 1
ATOM 1224 O O . LEU A 1 152 ? -0.833 20.953 1.242 1 94.69 152 LEU A O 1
ATOM 1228 N N . VAL A 1 153 ? -0.319 19.359 -0.274 1 93.75 153 VAL A N 1
ATOM 1229 C CA . VAL A 1 153 ? -1.014 20.047 -1.359 1 93.75 153 VAL A CA 1
ATOM 1230 C C . VAL A 1 153 ? -2.441 19.516 -1.475 1 93.75 153 VAL A C 1
ATOM 1232 O O . VAL A 1 153 ? -3.254 20.062 -2.225 1 93.75 153 VAL A O 1
ATOM 1235 N N . ASN A 1 154 ? -2.771 18.5 -0.732 1 89.12 154 ASN A N 1
ATOM 1236 C CA . ASN A 1 154 ? -4.102 17.922 -0.648 1 89.12 154 ASN A CA 1
ATOM 1237 C C . ASN A 1 154 ? -4.5 17.25 -1.958 1 89.12 154 ASN A C 1
ATOM 1239 O O . ASN A 1 154 ? -5.547 17.562 -2.529 1 89.12 154 ASN A O 1
ATOM 1243 N N . VAL A 1 155 ? -3.672 16.438 -2.41 1 90.56 155 VAL A N 1
ATOM 1244 C CA . VAL A 1 155 ? -3.973 15.586 -3.553 1 90.56 155 VAL A CA 1
ATOM 1245 C C . VAL A 1 155 ? -4.113 14.141 -3.09 1 90.56 155 VAL A C 1
ATOM 1247 O O . VAL A 1 155 ? -3.133 13.516 -2.662 1 90.56 155 VAL A O 1
ATOM 1250 N N . GLY A 1 156 ? -5.297 13.602 -3.176 1 85.5 156 GLY A N 1
ATOM 1251 C CA . GLY A 1 156 ? -5.52 12.234 -2.723 1 85.5 156 GLY A CA 1
ATOM 1252 C C . GLY A 1 156 ? -5.359 12.078 -1.224 1 85.5 156 GLY A C 1
ATOM 1253 O O . GLY A 1 156 ? -4.703 11.141 -0.762 1 85.5 156 GLY A O 1
ATOM 1254 N N . GLY A 1 157 ? -5.836 12.992 -0.514 1 79.75 157 GLY A N 1
ATOM 1255 C CA . GLY A 1 157 ? -5.676 13.016 0.932 1 79.75 157 GLY A CA 1
ATOM 1256 C C . GLY A 1 157 ? -6.27 11.805 1.618 1 79.75 157 GLY A C 1
ATOM 1257 O O . GLY A 1 157 ? -5.77 11.367 2.656 1 79.75 157 GLY A O 1
ATOM 1258 N N . ASP A 1 158 ? -7.188 11.133 1.039 1 79.62 158 ASP A N 1
ATOM 1259 C CA . ASP A 1 158 ? -7.879 10 1.647 1 79.62 158 ASP A CA 1
ATOM 1260 C C . ASP A 1 158 ? -7.066 8.719 1.499 1 79.62 158 ASP A C 1
ATOM 1262 O O . ASP A 1 158 ? -7.383 7.699 2.121 1 79.62 158 ASP A O 1
ATOM 1266 N N . THR A 1 159 ? -6.043 8.789 0.726 1 88.88 159 THR A N 1
ATOM 1267 C CA . THR A 1 159 ? -5.293 7.566 0.485 1 88.88 159 THR A CA 1
ATOM 1268 C C . THR A 1 159 ? -3.889 7.668 1.075 1 88.88 159 THR A C 1
ATOM 1270 O O . THR A 1 159 ? -3.023 6.84 0.782 1 88.88 159 THR A O 1
ATOM 1273 N N . ILE A 1 160 ? -3.693 8.672 1.891 1 91.56 160 ILE A N 1
ATOM 1274 C CA . ILE A 1 160 ? -2.359 8.898 2.434 1 91.56 160 ILE A CA 1
ATOM 1275 C C . ILE A 1 160 ? -1.969 7.742 3.348 1 91.56 160 ILE A C 1
ATOM 1277 O O . ILE A 1 160 ? -0.844 7.242 3.279 1 91.56 160 ILE A O 1
ATOM 1281 N N . TRP A 1 161 ? -2.889 7.289 4.191 1 93.56 161 TRP A N 1
ATOM 1282 C CA . TRP A 1 161 ? -2.605 6.188 5.109 1 93.56 161 TRP A CA 1
ATOM 1283 C C . TRP A 1 161 ? -2.264 4.914 4.34 1 93.56 161 TRP A C 1
ATOM 1285 O O . TRP A 1 161 ? -1.313 4.207 4.688 1 93.56 161 TRP A O 1
ATOM 1295 N N . THR A 1 162 ? -2.982 4.594 3.309 1 94 162 THR A N 1
ATOM 1296 C CA . THR A 1 162 ? -2.732 3.422 2.48 1 94 162 THR A CA 1
ATOM 1297 C C . THR A 1 162 ? -1.387 3.539 1.769 1 94 162 THR A C 1
ATOM 1299 O O . THR A 1 162 ? -0.625 2.572 1.704 1 94 162 THR A O 1
ATOM 1302 N N . ALA A 1 163 ? -1.155 4.719 1.264 1 94.75 163 ALA A N 1
ATOM 1303 C CA . ALA A 1 163 ? 0.11 4.953 0.572 1 94.75 163 ALA A CA 1
ATOM 1304 C C . ALA A 1 163 ? 1.291 4.812 1.528 1 94.75 163 ALA A C 1
ATOM 1306 O O . ALA A 1 163 ? 2.348 4.305 1.147 1 94.75 163 ALA A O 1
ATOM 1307 N N . ALA A 1 164 ? 1.133 5.316 2.744 1 96.88 164 ALA A N 1
ATOM 1308 C CA . ALA A 1 164 ? 2.191 5.18 3.742 1 96.88 164 ALA A CA 1
ATOM 1309 C C . ALA A 1 164 ? 2.449 3.713 4.07 1 96.88 164 ALA A C 1
ATOM 1311 O O . ALA A 1 164 ? 3.598 3.311 4.277 1 96.88 164 ALA A O 1
ATOM 1312 N N . GLY A 1 165 ? 1.397 2.936 4.172 1 96.12 165 GLY A N 1
ATOM 1313 C CA . GLY A 1 165 ? 1.56 1.504 4.379 1 96.12 165 GLY A CA 1
ATOM 1314 C C . GLY A 1 165 ? 2.291 0.816 3.242 1 96.12 165 GLY A C 1
ATOM 1315 O O . GLY A 1 165 ? 3.123 -0.063 3.475 1 96.12 165 GLY A O 1
ATOM 1316 N N . ALA A 1 166 ? 1.907 1.201 2.031 1 95.12 166 ALA A N 1
ATOM 1317 C CA . ALA A 1 166 ? 2.596 0.646 0.87 1 95.12 166 ALA A CA 1
ATOM 1318 C C . ALA A 1 166 ? 4.082 0.991 0.897 1 95.12 166 ALA A C 1
ATOM 1320 O O . ALA A 1 166 ? 4.926 0.165 0.536 1 95.12 166 ALA A O 1
ATOM 1321 N N . LEU A 1 167 ? 4.379 2.201 1.274 1 96.62 167 LEU A N 1
ATOM 1322 C CA . LEU A 1 167 ? 5.766 2.623 1.414 1 96.62 167 LEU A CA 1
ATOM 1323 C C . LEU A 1 167 ? 6.492 1.771 2.449 1 96.62 167 LEU A C 1
ATOM 1325 O O . LEU A 1 167 ? 7.613 1.316 2.207 1 96.62 167 LEU A O 1
ATOM 1329 N N . LEU A 1 168 ? 5.887 1.553 3.564 1 97 168 LEU A N 1
ATOM 1330 C CA . LEU A 1 168 ? 6.461 0.731 4.625 1 97 168 LEU A CA 1
ATOM 1331 C C . LEU A 1 168 ? 6.73 -0.686 4.129 1 97 168 LEU A C 1
ATOM 1333 O O . LEU A 1 168 ? 7.812 -1.233 4.359 1 97 168 LEU A O 1
ATOM 1337 N N . ARG A 1 169 ? 5.793 -1.278 3.432 1 94.94 169 ARG A N 1
ATOM 1338 C CA . ARG A 1 169 ? 5.945 -2.633 2.91 1 94.94 169 ARG A CA 1
ATOM 1339 C C . ARG A 1 169 ? 7.051 -2.695 1.86 1 94.94 169 ARG A C 1
ATOM 1341 O O . ARG A 1 169 ? 7.797 -3.672 1.796 1 94.94 169 ARG A O 1
ATOM 1348 N N . THR A 1 170 ? 7.109 -1.681 1.024 1 93.69 170 THR A N 1
ATOM 1349 C CA . THR A 1 170 ? 8.18 -1.622 0.035 1 93.69 170 THR A CA 1
ATOM 1350 C C . THR A 1 170 ? 9.547 -1.605 0.717 1 93.69 170 THR A C 1
ATOM 1352 O O . THR A 1 170 ? 10.469 -2.301 0.288 1 93.69 170 THR A O 1
ATOM 1355 N N . ALA A 1 171 ? 9.664 -0.793 1.735 1 95.12 171 ALA A N 1
ATOM 1356 C CA . ALA A 1 171 ? 10.922 -0.711 2.471 1 95.12 171 ALA A CA 1
ATOM 1357 C C . ALA A 1 171 ? 11.266 -2.051 3.113 1 95.12 171 ALA A C 1
ATOM 1359 O O . ALA A 1 171 ? 12.43 -2.463 3.113 1 95.12 171 ALA A O 1
ATOM 1360 N N . VAL A 1 172 ? 10.312 -2.752 3.695 1 92.88 172 VAL A N 1
ATOM 1361 C CA . VAL A 1 172 ? 10.531 -4.062 4.297 1 92.88 172 VAL A CA 1
ATOM 1362 C C . VAL A 1 172 ? 10.984 -5.055 3.225 1 92.88 172 VAL A C 1
ATOM 1364 O O . VAL A 1 172 ? 11.922 -5.832 3.441 1 92.88 172 VAL A O 1
ATOM 1367 N N . TYR A 1 173 ? 10.297 -4.945 2.084 1 88.81 173 TYR A N 1
ATOM 1368 C CA . TYR A 1 173 ? 10.633 -5.844 0.984 1 88.81 173 TYR A CA 1
ATOM 1369 C C . TYR A 1 173 ? 12.078 -5.66 0.555 1 88.81 173 TYR A C 1
ATOM 1371 O O . TYR A 1 173 ? 12.75 -6.625 0.173 1 88.81 173 TYR A O 1
ATOM 1379 N N . TRP A 1 174 ? 12.555 -4.434 0.687 1 87.75 174 TRP A N 1
ATOM 1380 C CA . TRP A 1 174 ? 13.93 -4.137 0.281 1 87.75 174 TRP A CA 1
ATOM 1381 C C . TRP A 1 174 ? 14.898 -4.352 1.437 1 87.75 174 TRP A C 1
ATOM 1383 O O . TRP A 1 174 ? 16.094 -4.102 1.304 1 87.75 174 TRP A O 1
ATOM 1393 N N . GLY A 1 175 ? 14.438 -4.699 2.551 1 89.19 175 GLY A N 1
ATOM 1394 C CA . GLY A 1 175 ? 15.273 -5.133 3.66 1 89.19 175 GLY A CA 1
ATOM 1395 C C . GLY A 1 175 ? 15.672 -3.996 4.582 1 89.19 175 GLY A C 1
ATOM 1396 O O . GLY A 1 175 ? 16.609 -4.125 5.363 1 89.19 175 GLY A O 1
ATOM 1397 N N . LEU A 1 176 ? 14.969 -2.848 4.512 1 94.31 176 LEU A N 1
ATOM 1398 C CA . LEU A 1 176 ? 15.367 -1.711 5.332 1 94.31 176 LEU A CA 1
ATOM 1399 C C . LEU A 1 176 ? 14.992 -1.939 6.793 1 94.31 176 LEU A C 1
ATOM 1401 O O . LEU A 1 176 ? 15.461 -1.216 7.676 1 94.31 176 LEU A O 1
ATOM 1405 N N . HIS A 1 177 ? 14.133 -2.891 7.086 1 93.5 177 HIS A N 1
ATOM 1406 C CA . HIS A 1 177 ? 13.734 -3.191 8.453 1 93.5 177 HIS A CA 1
ATOM 1407 C C . HIS A 1 177 ? 14.82 -3.975 9.188 1 93.5 177 HIS A C 1
ATOM 1409 O O . HIS A 1 177 ? 14.719 -4.203 10.398 1 93.5 177 HIS A O 1
ATOM 1415 N N . ARG A 1 178 ? 15.82 -4.375 8.391 1 92.44 178 ARG A N 1
ATOM 1416 C CA . ARG A 1 178 ? 17 -5 8.969 1 92.44 178 ARG A CA 1
ATOM 1417 C C . ARG A 1 178 ? 18.188 -4.027 8.984 1 92.44 178 ARG A C 1
ATOM 1419 O O . ARG A 1 178 ? 18.5 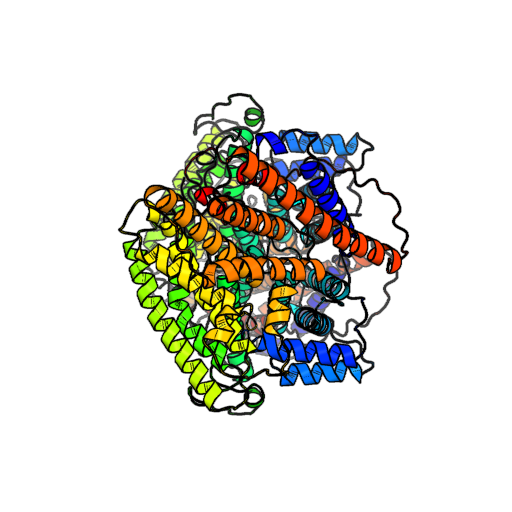-3.404 7.969 1 92.44 178 ARG A O 1
ATOM 1426 N N . ASP A 1 179 ? 18.797 -3.988 10.102 1 94.31 179 ASP A N 1
ATOM 1427 C CA . ASP A 1 179 ? 19.906 -3.037 10.219 1 94.31 179 ASP A CA 1
ATOM 1428 C C . ASP A 1 179 ? 21.031 -3.379 9.242 1 94.31 179 ASP A C 1
ATOM 1430 O O . ASP A 1 179 ? 21.359 -4.551 9.055 1 94.31 179 ASP A O 1
ATOM 1434 N N . PRO A 1 180 ? 21.594 -2.375 8.633 1 90.56 180 PRO A N 1
ATOM 1435 C CA . PRO A 1 180 ? 22.672 -2.611 7.672 1 90.56 180 PRO A CA 1
ATOM 1436 C C . PRO A 1 180 ? 23.891 -3.277 8.312 1 90.56 180 PRO A C 1
ATOM 1438 O O . PRO A 1 180 ? 24.719 -3.846 7.602 1 90.56 180 PRO A O 1
ATOM 1441 N N . ALA A 1 181 ? 24.078 -3.182 9.57 1 87.31 181 ALA A N 1
ATOM 1442 C CA . ALA A 1 181 ? 25.188 -3.838 10.258 1 87.31 181 ALA A CA 1
ATOM 1443 C C . ALA A 1 181 ? 25.156 -5.348 10.039 1 87.31 181 ALA A C 1
ATOM 1445 O O . ALA A 1 181 ? 26.188 -6.012 10.094 1 87.31 181 ALA A O 1
ATOM 1446 N N . TYR A 1 182 ? 23.969 -5.828 9.766 1 82.56 182 TYR A N 1
ATOM 1447 C CA . TYR A 1 182 ? 23.812 -7.262 9.562 1 82.56 182 TYR A CA 1
ATOM 1448 C C . TYR A 1 182 ? 24 -7.629 8.102 1 82.56 182 TYR A C 1
ATOM 1450 O O . TYR A 1 182 ? 24 -8.812 7.742 1 82.56 182 TYR A O 1
ATOM 1458 N N . LEU A 1 183 ? 24.094 -6.602 7.27 1 77.62 183 LEU A N 1
ATOM 1459 C CA . LEU A 1 183 ? 24.25 -6.824 5.836 1 77.62 183 LEU A CA 1
ATOM 1460 C C . LEU A 1 183 ? 25.703 -6.656 5.414 1 77.62 183 LEU A C 1
ATOM 1462 O O . LEU A 1 183 ? 26.422 -5.82 5.969 1 77.62 183 LEU A O 1
ATOM 1466 N N . SER A 1 184 ? 26.219 -7.527 4.789 1 72 184 SER A N 1
ATOM 1467 C CA . SER A 1 184 ? 27.641 -7.551 4.445 1 72 184 SER A CA 1
ATOM 1468 C C . SER A 1 184 ? 27.984 -6.473 3.42 1 72 184 SER A C 1
ATOM 1470 O O . SER A 1 184 ? 27.156 -6.148 2.561 1 72 184 SER A O 1
ATOM 1472 N N . ASN A 1 185 ? 29.047 -5.898 3.568 1 68.5 185 ASN A N 1
ATOM 1473 C CA . ASN A 1 185 ? 29.797 -5.148 2.568 1 68.5 185 ASN A CA 1
ATOM 1474 C C . ASN A 1 185 ? 29.078 -3.861 2.176 1 68.5 185 ASN A C 1
ATOM 1476 O O . ASN A 1 185 ? 29.062 -3.488 1.001 1 68.5 185 ASN A O 1
ATOM 1480 N N . ARG A 1 186 ? 28.562 -3.156 3.209 1 76.62 186 ARG A N 1
ATOM 1481 C CA . ARG A 1 186 ? 27.969 -1.878 2.83 1 76.62 186 ARG A CA 1
ATOM 1482 C C . ARG A 1 186 ? 28.828 -0.713 3.322 1 76.62 186 ARG A C 1
ATOM 1484 O O . ARG A 1 186 ? 29.469 -0.811 4.367 1 76.62 186 ARG A O 1
ATOM 1491 N N . THR A 1 187 ? 28.891 0.296 2.57 1 86.12 187 THR A N 1
ATOM 1492 C CA . THR A 1 187 ? 29.578 1.521 2.961 1 86.12 187 THR A CA 1
ATOM 1493 C C . THR A 1 187 ? 28.812 2.248 4.059 1 86.12 187 THR A C 1
ATOM 1495 O O . THR A 1 187 ? 27.609 2.01 4.246 1 86.12 187 T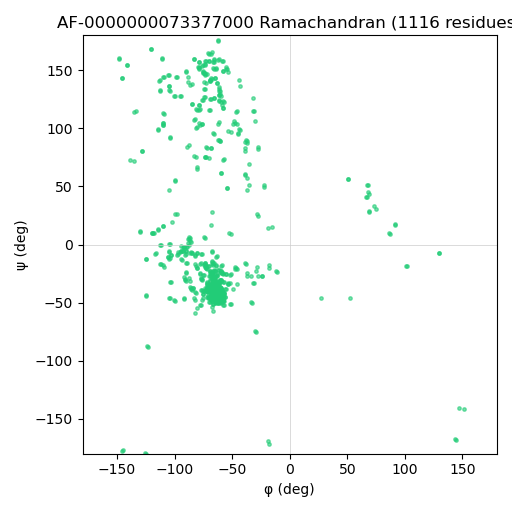HR A O 1
ATOM 1498 N N . ILE A 1 188 ? 29.5 3.055 4.777 1 90.38 188 ILE A N 1
ATOM 1499 C CA . ILE A 1 188 ? 28.875 3.844 5.832 1 90.38 188 ILE A CA 1
ATOM 1500 C C . ILE A 1 188 ? 27.781 4.738 5.234 1 90.38 188 ILE A C 1
ATOM 1502 O O . ILE A 1 188 ? 26.719 4.93 5.836 1 90.38 188 ILE A O 1
ATOM 1506 N N . PHE A 1 189 ? 28.078 5.234 4.039 1 92.25 189 PHE A N 1
ATOM 1507 C CA . PHE A 1 189 ? 27.109 6.082 3.342 1 92.25 189 PHE A CA 1
ATOM 1508 C C . PHE A 1 189 ? 25.797 5.355 3.145 1 92.25 189 PHE A C 1
ATOM 1510 O O . PHE A 1 189 ? 24.734 5.863 3.525 1 92.25 189 PHE A O 1
ATOM 1517 N N . VAL A 1 190 ? 25.844 4.176 2.588 1 91.31 190 VAL A N 1
ATOM 1518 C CA . VAL A 1 190 ? 24.641 3.422 2.277 1 91.31 190 VAL A CA 1
ATOM 1519 C C . VAL A 1 190 ? 23.953 2.996 3.572 1 91.31 190 VAL A C 1
ATOM 1521 O O . VAL A 1 190 ? 22.719 3.061 3.68 1 91.31 190 VAL A O 1
ATOM 1524 N N . GLY A 1 191 ? 24.734 2.553 4.535 1 92.56 191 GLY A N 1
ATOM 1525 C CA . GLY A 1 191 ? 24.188 2.145 5.816 1 92.56 191 GLY A CA 1
ATOM 1526 C C . GLY A 1 191 ? 23.438 3.258 6.527 1 92.56 191 GLY A C 1
ATOM 1527 O O . GLY A 1 191 ? 22.312 3.059 6.996 1 92.56 191 GLY A O 1
ATOM 1528 N N . GLU A 1 192 ? 24.031 4.426 6.543 1 95.25 192 GLU A N 1
ATOM 1529 C CA . GLU A 1 192 ? 23.422 5.559 7.23 1 95.25 192 GLU A CA 1
ATOM 1530 C C . GLU A 1 192 ? 22.188 6.059 6.484 1 95.25 192 GLU A C 1
ATOM 1532 O O . GLU A 1 192 ? 21.188 6.434 7.102 1 95.25 192 GLU A O 1
ATOM 1537 N N . MET A 1 193 ? 22.266 6.082 5.176 1 95.44 193 MET A N 1
ATOM 1538 C CA . MET A 1 193 ? 21.109 6.52 4.398 1 95.44 193 MET A CA 1
ATOM 1539 C C . MET A 1 193 ? 19.938 5.57 4.598 1 95.44 193 MET A C 1
ATOM 1541 O O . MET A 1 193 ? 18.781 6.004 4.656 1 95.44 193 MET A O 1
ATOM 1545 N N . ARG A 1 194 ? 20.219 4.258 4.68 1 95.25 194 ARG A N 1
ATOM 1546 C CA . ARG A 1 194 ? 19.172 3.268 4.938 1 95.25 194 ARG A CA 1
ATOM 1547 C C . ARG A 1 194 ? 18.516 3.504 6.289 1 95.25 194 ARG A C 1
ATOM 1549 O O . ARG A 1 194 ? 17.281 3.449 6.406 1 95.25 194 ARG A O 1
ATOM 1556 N N . ARG A 1 195 ? 19.312 3.799 7.297 1 97.19 195 ARG A N 1
ATOM 1557 C CA . ARG A 1 195 ? 18.781 4.055 8.633 1 97.19 195 ARG A CA 1
ATOM 1558 C C . ARG A 1 195 ? 17.906 5.309 8.648 1 97.19 195 ARG A C 1
ATOM 1560 O O . ARG A 1 195 ? 16.828 5.316 9.242 1 97.19 195 ARG A O 1
ATOM 1567 N N . ARG A 1 196 ? 18.391 6.34 7.973 1 97.94 196 ARG A N 1
ATOM 1568 C CA . ARG A 1 196 ? 17.656 7.605 7.922 1 97.94 196 ARG A CA 1
ATOM 1569 C C . ARG A 1 196 ? 16.312 7.434 7.227 1 97.94 196 ARG A C 1
ATOM 1571 O O . ARG A 1 196 ? 15.289 7.926 7.711 1 97.94 196 ARG A O 1
ATOM 1578 N N . LEU A 1 197 ? 16.344 6.77 6.109 1 98.06 197 LEU A N 1
ATOM 1579 C CA . LEU A 1 197 ? 15.102 6.566 5.359 1 98.06 197 LEU A CA 1
ATOM 1580 C C . LEU A 1 197 ? 14.125 5.703 6.148 1 98.06 197 LEU A C 1
ATOM 1582 O O . LEU A 1 197 ? 12.93 6 6.199 1 98.06 197 LEU A O 1
ATOM 1586 N N . TRP A 1 198 ? 14.625 4.598 6.746 1 98.19 198 TRP A N 1
ATOM 1587 C CA . TRP A 1 198 ? 13.758 3.752 7.562 1 98.19 198 TRP A CA 1
ATOM 1588 C C . TRP A 1 198 ? 13.117 4.559 8.688 1 98.19 198 TRP A C 1
ATOM 1590 O O . TRP A 1 198 ? 11.922 4.434 8.945 1 98.19 198 TRP A O 1
ATOM 1600 N N . ASN A 1 199 ? 13.93 5.426 9.312 1 98.31 199 ASN A N 1
ATOM 1601 C CA . ASN A 1 199 ? 13.43 6.27 10.391 1 98.31 199 ASN A CA 1
ATOM 1602 C C . ASN A 1 199 ? 12.312 7.188 9.914 1 98.31 199 ASN A C 1
ATOM 1604 O O . ASN A 1 199 ? 11.289 7.332 10.594 1 98.31 199 ASN A O 1
ATOM 1608 N N . THR A 1 200 ? 12.508 7.812 8.812 1 98.56 200 THR A N 1
ATOM 1609 C CA . THR A 1 200 ? 11.5 8.711 8.258 1 98.56 200 THR A CA 1
ATOM 1610 C C . THR A 1 200 ? 10.242 7.938 7.879 1 98.56 200 THR A C 1
ATOM 1612 O O . THR A 1 200 ? 9.125 8.422 8.078 1 98.56 200 THR A O 1
ATOM 1615 N N . ILE A 1 201 ? 10.398 6.754 7.32 1 98.44 201 ILE A N 1
ATOM 1616 C CA . ILE A 1 201 ? 9.266 5.926 6.922 1 98.44 201 ILE A CA 1
ATOM 1617 C C . ILE A 1 201 ? 8.438 5.559 8.156 1 98.44 201 ILE A C 1
ATOM 1619 O O . ILE A 1 201 ? 7.203 5.586 8.109 1 98.44 201 ILE A O 1
ATOM 1623 N N . LEU A 1 202 ? 9.07 5.219 9.266 1 98.06 202 LEU A N 1
ATOM 1624 C CA . LEU A 1 202 ? 8.359 4.938 10.508 1 98.06 202 LEU A CA 1
ATOM 1625 C C . LEU A 1 202 ? 7.543 6.148 10.953 1 98.06 202 LEU A C 1
ATOM 1627 O O . LEU A 1 202 ? 6.395 6.004 11.375 1 98.06 202 LEU A O 1
ATOM 1631 N N . GLU A 1 203 ? 8.156 7.324 10.812 1 97.38 203 GLU A N 1
ATOM 1632 C CA . GLU A 1 203 ? 7.461 8.547 11.188 1 97.38 203 GLU A CA 1
ATOM 1633 C C . GLU A 1 203 ? 6.227 8.766 10.312 1 97.38 203 GLU A C 1
ATOM 1635 O O . GLU A 1 203 ? 5.172 9.164 10.812 1 97.38 203 GLU A O 1
ATOM 1640 N N . MET A 1 204 ? 6.367 8.531 9.047 1 96.44 204 MET A N 1
ATOM 1641 C CA . MET A 1 204 ? 5.25 8.719 8.125 1 96.44 204 MET A CA 1
ATOM 1642 C C . MET A 1 204 ? 4.121 7.742 8.43 1 96.44 204 MET A C 1
ATOM 1644 O O . MET A 1 204 ? 2.945 8.102 8.359 1 96.44 204 MET A O 1
ATOM 1648 N N . ALA A 1 205 ? 4.551 6.5 8.703 1 96.19 205 ALA A N 1
ATOM 1649 C CA . ALA A 1 205 ? 3.551 5.492 9.047 1 96.19 205 ALA A CA 1
ATOM 1650 C C . ALA A 1 205 ? 2.779 5.891 10.305 1 96.19 205 ALA A C 1
ATOM 1652 O O . ALA A 1 205 ? 1.549 5.797 10.336 1 96.19 205 ALA A O 1
ATOM 1653 N N . LEU A 1 206 ? 3.455 6.328 11.281 1 95.62 206 LEU A N 1
ATOM 1654 C CA . LEU A 1 206 ? 2.84 6.734 12.539 1 95.62 206 LEU A CA 1
ATOM 1655 C C . LEU A 1 206 ? 1.951 7.961 12.336 1 95.62 206 LEU A C 1
ATOM 1657 O O . LEU A 1 206 ? 0.825 8 12.836 1 95.62 206 LEU A O 1
ATOM 1661 N N . HIS A 1 207 ? 2.527 8.836 11.594 1 92.88 207 HIS A N 1
ATOM 1662 C CA . HIS A 1 207 ? 1.818 10.078 11.32 1 92.88 207 HIS A CA 1
ATOM 1663 C C . HIS A 1 207 ? 0.512 9.82 10.578 1 92.88 207 HIS A C 1
ATOM 1665 O O . HIS A 1 207 ? -0.53 10.375 10.938 1 92.88 207 HIS A O 1
ATOM 1671 N N . SER A 1 208 ? 0.527 9.07 9.594 1 93.06 208 SER A N 1
ATOM 1672 C CA . SER A 1 208 ? -0.664 8.797 8.797 1 93.06 208 SER A CA 1
ATOM 1673 C C . SER A 1 208 ? -1.698 8.016 9.602 1 93.06 208 SER A C 1
ATOM 1675 O O . SER A 1 208 ? -2.902 8.242 9.461 1 93.06 208 SER A O 1
ATOM 1677 N N . SER A 1 209 ? -1.263 7.098 10.43 1 93.06 209 SER A N 1
ATOM 1678 C CA . SER A 1 209 ? -2.166 6.32 11.273 1 93.06 209 SER A CA 1
ATOM 1679 C C . SER A 1 209 ? -2.871 7.211 12.297 1 93.06 209 SER A C 1
ATOM 1681 O O . SER A 1 209 ? -4.074 7.066 12.523 1 93.06 209 SER A O 1
ATOM 1683 N N . MET A 1 210 ? -2.146 8.125 12.867 1 90.25 210 MET A N 1
ATOM 1684 C CA . MET A 1 210 ? -2.729 9.062 13.82 1 90.25 210 MET A CA 1
ATOM 1685 C C . MET A 1 210 ? -3.752 9.969 13.141 1 90.25 210 MET A C 1
ATOM 1687 O O . MET A 1 210 ? -4.801 10.266 13.719 1 90.25 210 MET A O 1
ATOM 1691 N N . ALA A 1 211 ? -3.451 10.328 11.945 1 86.81 211 ALA A N 1
ATOM 1692 C CA . ALA A 1 211 ? -4.32 11.25 11.211 1 86.81 211 ALA A CA 1
ATOM 1693 C C . ALA A 1 211 ? -5.613 10.562 10.789 1 86.81 211 ALA A C 1
ATOM 1695 O O . ALA A 1 211 ? -6.684 11.172 10.812 1 86.81 211 ALA A O 1
ATOM 1696 N N . CYS A 1 212 ? -5.52 9.305 10.516 1 85.44 212 CYS A N 1
ATOM 1697 C CA . CYS A 1 212 ? -6.676 8.617 9.945 1 85.44 212 CYS A CA 1
ATOM 1698 C C . CYS A 1 212 ? -7.383 7.773 11.008 1 85.44 212 CYS A C 1
ATOM 1700 O O . CYS A 1 212 ? -8.484 7.281 10.781 1 85.44 212 CYS A O 1
ATOM 1702 N N . GLY A 1 213 ? -6.781 7.637 12.164 1 87.44 213 GLY A N 1
ATOM 1703 C CA . GLY A 1 213 ? -7.359 6.793 13.203 1 87.44 213 GLY A CA 1
ATOM 1704 C C . GLY A 1 213 ? -7.32 5.316 12.859 1 87.44 213 GLY A C 1
ATOM 1705 O O . GLY A 1 213 ? -8.25 4.574 13.18 1 87.44 213 GLY A O 1
ATOM 1706 N N . ALA A 1 214 ? -6.371 4.941 12.086 1 90.19 214 ALA A N 1
ATOM 1707 C CA . ALA A 1 214 ? -6.211 3.559 11.648 1 90.19 214 ALA A CA 1
ATOM 1708 C C . ALA A 1 214 ? -4.973 2.924 12.281 1 90.19 214 ALA A C 1
ATOM 1710 O O . ALA A 1 214 ? -4.105 3.629 12.797 1 90.19 214 ALA A O 1
ATOM 1711 N N . PRO A 1 215 ? -4.914 1.614 12.305 1 90.25 215 PRO A N 1
ATOM 1712 C CA . PRO A 1 215 ? -3.748 0.954 12.898 1 90.25 215 PRO A CA 1
ATOM 1713 C C . PRO A 1 215 ? -2.457 1.238 12.133 1 90.25 215 PRO A C 1
ATOM 1715 O O . PRO A 1 215 ? -2.49 1.46 10.922 1 90.25 215 PRO A O 1
ATOM 1718 N N . VAL A 1 216 ? -1.4 1.207 12.852 1 89.69 216 VAL A N 1
ATOM 1719 C CA . VAL A 1 216 ? -0.123 1.544 12.234 1 89.69 216 VAL A CA 1
ATOM 1720 C C . VAL A 1 216 ? 0.364 0.375 11.383 1 89.69 216 VAL A C 1
ATOM 1722 O O . VAL A 1 216 ? 0.987 0.577 10.336 1 89.69 216 VAL A O 1
ATOM 1725 N N . GLY A 1 217 ? 0.181 -0.877 11.828 1 88.12 217 GLY A N 1
ATOM 1726 C CA . GLY A 1 217 ? 0.583 -2.041 11.055 1 88.12 217 GLY A CA 1
ATOM 1727 C C . GLY A 1 217 ? 2.027 -2.441 11.289 1 88.12 217 GLY A C 1
ATOM 1728 O O . GLY A 1 217 ? 2.598 -3.209 10.508 1 88.12 217 GLY A O 1
ATOM 1729 N N . ILE A 1 218 ? 2.686 -1.855 12.25 1 91 218 ILE A N 1
ATOM 1730 C CA . ILE A 1 218 ? 4.062 -2.221 12.562 1 91 218 ILE A CA 1
ATOM 1731 C C . ILE A 1 218 ? 4.297 -2.104 14.07 1 91 218 ILE A C 1
ATOM 1733 O O . ILE A 1 218 ? 3.709 -1.244 14.734 1 91 218 ILE A O 1
ATOM 1737 N N . SER A 1 219 ? 5.074 -2.984 14.602 1 91.25 219 SER A N 1
ATOM 1738 C CA . SER A 1 219 ? 5.484 -2.98 16 1 91.25 219 SER A CA 1
ATOM 1739 C C . SER A 1 219 ? 7 -2.891 16.141 1 91.25 219 SER A C 1
ATOM 1741 O O . SER A 1 219 ? 7.723 -3.047 15.148 1 91.25 219 SER A O 1
ATOM 1743 N N . LEU A 1 220 ? 7.422 -2.641 17.359 1 93.56 220 LEU A N 1
ATOM 1744 C CA . LEU A 1 220 ? 8.852 -2.5 17.609 1 93.56 220 LEU A CA 1
ATOM 1745 C C . LEU A 1 220 ? 9.578 -3.822 17.391 1 93.56 220 LEU A C 1
ATOM 1747 O O . LEU A 1 220 ? 10.789 -3.84 17.141 1 93.56 220 LEU A O 1
ATOM 1751 N N . ASP A 1 221 ? 8.859 -4.898 17.344 1 90.25 221 ASP A N 1
ATOM 1752 C CA . ASP A 1 221 ? 9.453 -6.219 17.188 1 90.25 221 ASP A CA 1
ATOM 1753 C C . ASP A 1 221 ? 9.547 -6.602 15.703 1 90.25 221 ASP A C 1
ATOM 1755 O O . ASP A 1 221 ? 10.164 -7.613 15.359 1 90.25 221 ASP A O 1
ATOM 1759 N N . ASP A 1 222 ? 9.094 -5.801 14.883 1 92.06 222 ASP A N 1
ATOM 1760 C CA . ASP A 1 222 ? 9.023 -6.145 13.469 1 92.06 222 ASP A CA 1
ATOM 1761 C C . ASP A 1 222 ? 10.273 -5.676 12.727 1 92.06 222 ASP A C 1
ATOM 1763 O O . ASP A 1 222 ? 10.43 -5.93 11.531 1 92.06 222 ASP A O 1
ATOM 1767 N N . PHE A 1 223 ? 11.148 -4.957 13.391 1 94.06 223 PHE A N 1
ATOM 1768 C CA . PHE A 1 223 ? 12.383 -4.48 12.773 1 94.06 223 PHE A CA 1
ATOM 1769 C C . PHE A 1 223 ? 13.508 -4.398 13.789 1 94.06 223 PHE A C 1
ATOM 1771 O O . PHE A 1 223 ? 13.258 -4.355 15 1 94.06 223 PHE A O 1
ATOM 1778 N N . ASP A 1 224 ? 14.711 -4.371 13.375 1 94.31 224 ASP A N 1
ATOM 1779 C CA . ASP A 1 224 ? 15.859 -4.242 14.266 1 94.31 224 ASP A CA 1
ATOM 1780 C C . ASP A 1 224 ? 16.797 -3.143 13.789 1 94.31 224 ASP A C 1
ATOM 1782 O O . ASP A 1 224 ? 17.953 -3.062 14.234 1 94.31 224 ASP A O 1
ATOM 1786 N N . THR A 1 225 ? 16.359 -2.389 12.867 1 96.44 225 THR A N 1
ATOM 1787 C CA . THR A 1 225 ? 17.172 -1.291 12.344 1 96.44 225 THR A CA 1
ATOM 1788 C C . THR A 1 225 ? 17.391 -0.231 13.414 1 96.44 225 THR A C 1
ATOM 1790 O O . THR A 1 225 ? 16.438 0.294 13.992 1 96.44 225 THR A O 1
ATOM 1793 N N . ALA A 1 226 ? 18.594 0.097 13.656 1 96.31 226 ALA A N 1
ATOM 1794 C CA . ALA A 1 226 ? 18.953 1.104 14.641 1 96.31 226 ALA A CA 1
ATOM 1795 C C . ALA A 1 226 ? 18.641 2.51 14.141 1 96.31 226 ALA A C 1
ATOM 1797 O O . ALA A 1 226 ? 18.5 2.727 12.93 1 96.31 226 ALA A O 1
ATOM 1798 N N . PRO A 1 227 ? 18.422 3.486 15.102 1 97 227 PRO A N 1
ATOM 1799 C CA . PRO A 1 227 ? 18.297 4.879 14.672 1 97 227 PRO A CA 1
ATOM 1800 C C . PRO A 1 227 ? 19.547 5.375 13.93 1 97 227 PRO A C 1
ATOM 1802 O O . PRO A 1 227 ? 20.609 4.77 14.031 1 97 227 PRO A O 1
ATOM 1805 N N . PRO A 1 228 ? 19.391 6.414 13.117 1 97.12 228 PRO A N 1
ATOM 1806 C CA . PRO A 1 228 ? 20.562 6.992 12.461 1 97.12 228 PRO A CA 1
ATOM 1807 C C . PRO A 1 228 ? 21.609 7.465 13.461 1 97.12 228 PRO A C 1
ATOM 1809 O O . PRO A 1 228 ? 21.281 7.828 14.594 1 97.12 228 PRO A O 1
ATOM 1812 N N . ASP A 1 229 ? 22.859 7.395 13.016 1 96.38 229 ASP A N 1
ATOM 1813 C CA . ASP A 1 229 ? 23.938 7.953 13.805 1 96.38 229 ASP A CA 1
ATOM 1814 C C . ASP A 1 229 ? 24.078 9.461 13.57 1 96.38 229 ASP A C 1
ATOM 1816 O O . ASP A 1 229 ? 23.594 9.977 12.555 1 96.38 229 ASP A O 1
ATOM 1820 N N . ASN A 1 230 ? 24.703 10.109 14.492 1 96.25 230 ASN A N 1
ATOM 1821 C CA . ASN A 1 230 ? 24.766 11.57 14.477 1 96.25 230 ASN A CA 1
ATOM 1822 C C . ASN A 1 230 ? 25.859 12.078 13.531 1 96.25 230 ASN A C 1
ATOM 1824 O O . ASN A 1 230 ? 26.859 12.633 13.977 1 96.25 230 ASN A O 1
ATOM 1828 N N . TYR A 1 231 ? 25.594 12.023 12.195 1 95.81 231 TYR A N 1
ATOM 1829 C CA . TYR A 1 231 ? 26.5 12.492 11.156 1 95.81 231 TYR A CA 1
ATOM 1830 C C . TYR A 1 231 ? 25.922 13.711 10.438 1 95.81 231 TYR A C 1
ATOM 1832 O O . TYR A 1 231 ? 24.719 13.773 10.18 1 95.81 231 TYR A O 1
ATOM 1840 N N . ASP A 1 232 ? 26.781 14.578 10.141 1 94.44 232 ASP A N 1
ATOM 1841 C CA . ASP A 1 232 ? 26.422 15.531 9.102 1 94.44 232 ASP A CA 1
ATOM 1842 C C . ASP A 1 232 ? 26.5 14.891 7.715 1 94.44 232 ASP A C 1
ATOM 1844 O O . ASP A 1 232 ? 27.25 13.93 7.516 1 94.44 232 ASP A O 1
ATOM 1848 N N . ASP A 1 233 ? 25.766 15.383 6.789 1 94.88 233 ASP A N 1
ATOM 1849 C CA . ASP A 1 233 ? 25.703 14.797 5.457 1 94.88 233 ASP A CA 1
ATOM 1850 C C . ASP A 1 233 ? 27.094 14.766 4.809 1 94.88 233 ASP A C 1
ATOM 1852 O O . ASP A 1 233 ? 27.438 13.805 4.121 1 94.88 233 ASP A O 1
ATOM 1856 N N . ASP A 1 234 ? 27.891 15.766 4.984 1 93.06 234 ASP A N 1
ATOM 1857 C CA . ASP A 1 234 ? 29.203 15.867 4.336 1 93.06 234 ASP A CA 1
ATOM 1858 C C . ASP A 1 234 ? 30.172 14.828 4.879 1 93.06 234 ASP A C 1
ATOM 1860 O O . ASP A 1 234 ? 31.094 14.406 4.18 1 93.06 234 ASP A O 1
ATOM 1864 N N . GLN A 1 235 ? 29.922 14.383 6.059 1 93.06 235 GLN A N 1
ATOM 1865 C CA . GLN A 1 235 ? 30.781 13.375 6.672 1 93.06 235 GLN A CA 1
ATOM 1866 C C . GLN A 1 235 ? 30.625 12.023 5.977 1 93.06 235 GLN A C 1
ATOM 1868 O O . GLN A 1 235 ? 31.562 11.219 5.965 1 93.06 235 GLN A O 1
ATOM 1873 N N . LEU A 1 236 ? 29.469 11.766 5.383 1 93.19 236 LEU A N 1
ATOM 1874 C CA . LEU A 1 236 ? 29.141 10.438 4.879 1 93.19 236 LEU A CA 1
ATOM 1875 C C . LEU A 1 236 ? 29.953 10.117 3.623 1 93.19 236 LEU A C 1
ATOM 1877 O O . LEU A 1 236 ? 30.062 8.953 3.232 1 93.19 236 LEU A O 1
ATOM 1881 N N . VAL A 1 237 ? 30.438 11.109 2.979 1 89 237 VAL A N 1
ATOM 1882 C CA . VAL A 1 237 ? 31.203 10.883 1.755 1 89 237 VAL A CA 1
ATOM 1883 C C . VAL A 1 237 ? 32.688 10.711 2.092 1 89 237 VAL A C 1
ATOM 1885 O O . VAL A 1 237 ? 33.469 10.289 1.246 1 89 237 VAL A O 1
ATOM 1888 N N . ALA A 1 238 ? 32.969 10.914 3.338 1 86.88 238 ALA A N 1
ATOM 1889 C CA . ALA A 1 238 ? 34.344 10.734 3.766 1 86.88 238 ALA A CA 1
ATOM 1890 C C . ALA A 1 238 ? 34.688 9.258 3.943 1 86.88 238 ALA A C 1
ATOM 1892 O O . ALA A 1 238 ? 33.781 8.414 4.027 1 86.88 238 ALA A O 1
ATOM 1893 N N . ASP A 1 239 ? 35.844 8.758 3.898 1 83.56 239 ASP A N 1
ATOM 1894 C CA . ASP A 1 239 ? 36.281 7.367 3.918 1 83.56 239 ASP A CA 1
ATOM 1895 C C . ASP A 1 239 ? 35.969 6.703 5.254 1 83.56 239 ASP A C 1
ATOM 1897 O O . ASP A 1 239 ? 35.469 5.574 5.285 1 83.56 239 ASP A O 1
ATOM 1901 N N . ALA A 1 240 ? 36.25 7.309 6.371 1 86.06 240 ALA A N 1
ATOM 1902 C CA . ALA A 1 240 ? 36 6.711 7.676 1 86.06 240 ALA A CA 1
ATOM 1903 C C . ALA A 1 240 ? 35.438 7.75 8.648 1 86.06 240 ALA A C 1
ATOM 1905 O O . ALA A 1 240 ? 36.094 8.094 9.641 1 86.06 240 ALA A O 1
ATOM 1906 N N . PRO A 1 241 ? 34.25 8.023 8.352 1 92 241 PRO A N 1
ATOM 1907 C CA . PRO A 1 241 ? 33.688 9.055 9.227 1 92 241 PRO A CA 1
ATOM 1908 C C . PRO A 1 241 ? 33.344 8.531 10.609 1 92 241 PRO A C 1
ATOM 1910 O O . PRO A 1 241 ? 33.031 7.344 10.773 1 92 241 PRO A O 1
ATOM 1913 N N . VAL A 1 242 ? 33.469 9.43 11.578 1 93.5 242 VAL A N 1
ATOM 1914 C CA . VAL A 1 242 ? 33.062 9.117 12.953 1 93.5 242 VAL A CA 1
ATOM 1915 C C . VAL A 1 242 ? 31.859 9.953 13.352 1 93.5 242 VAL A C 1
ATOM 1917 O O . VAL A 1 242 ? 31.828 11.164 13.094 1 93.5 242 VAL A O 1
ATOM 1920 N N . PRO A 1 243 ? 30.906 9.312 13.922 1 95.12 243 PRO A N 1
ATOM 1921 C CA . PRO A 1 243 ? 29.719 10.07 14.336 1 95.12 243 PRO A CA 1
ATOM 1922 C C . PRO A 1 243 ? 30.031 11.086 15.438 1 95.12 243 PRO A C 1
ATOM 1924 O O . PRO A 1 243 ? 30.859 10.82 16.312 1 95.12 243 PRO A O 1
ATOM 1927 N N . LYS A 1 244 ? 29.422 12.164 15.367 1 94.5 244 LYS A N 1
ATOM 1928 C CA . LYS A 1 244 ? 29.562 13.188 16.406 1 94.5 244 LYS A CA 1
ATOM 1929 C C . LYS A 1 244 ? 28.844 12.773 17.688 1 94.5 244 LYS A C 1
ATOM 1931 O O . LYS A 1 244 ? 27.922 11.945 17.656 1 94.5 244 LYS A O 1
ATOM 1936 N N . PRO A 1 245 ? 29.266 13.352 18.75 1 91.88 245 PRO A N 1
ATOM 1937 C CA . PRO A 1 245 ? 28.578 13.062 20 1 91.88 245 PRO A CA 1
ATOM 1938 C C . PRO A 1 245 ? 27.109 13.492 19.969 1 91.88 245 PRO A C 1
ATOM 1940 O O . PRO A 1 245 ? 26.734 14.383 19.203 1 91.88 245 PRO A O 1
ATOM 1943 N N . GLU A 1 246 ? 26.312 12.938 20.797 1 88.06 246 GLU A N 1
ATOM 1944 C CA . GLU A 1 246 ? 24.875 13.148 20.828 1 88.06 246 GLU A CA 1
ATOM 1945 C C . GLU A 1 246 ? 24.531 14.602 21.156 1 88.06 246 GLU A C 1
ATOM 1947 O O . GLU A 1 246 ? 23.484 15.102 20.766 1 88.06 246 GLU A O 1
ATOM 1952 N N . ASP A 1 247 ? 25.406 15.25 21.859 1 85.25 247 ASP A N 1
ATOM 1953 C CA . ASP A 1 247 ? 25.141 16.609 22.328 1 85.25 247 ASP A CA 1
ATOM 1954 C C . ASP A 1 247 ? 25.516 17.641 21.266 1 85.25 247 ASP A C 1
ATOM 1956 O O . ASP A 1 247 ? 25.203 18.828 21.406 1 85.25 247 ASP A O 1
ATOM 1960 N N . THR A 1 248 ? 26.141 17.125 20.188 1 90.12 248 THR A N 1
ATOM 1961 C CA . THR A 1 248 ? 26.484 18.016 19.094 1 90.12 248 THR A CA 1
ATOM 1962 C C . THR A 1 248 ? 25.406 18 18.016 1 90.12 248 THR A C 1
ATOM 1964 O O . THR A 1 248 ? 25.016 16.922 17.531 1 90.12 248 THR A O 1
ATOM 1967 N N . GLN A 1 249 ? 24.984 19.172 17.703 1 91.12 249 GLN A N 1
ATOM 1968 C CA . GLN A 1 249 ? 23.891 19.281 16.734 1 91.12 249 GLN A CA 1
ATOM 1969 C C . GLN A 1 249 ? 24.375 18.984 15.32 1 91.12 249 GLN A C 1
ATOM 1971 O O . GLN A 1 249 ? 25.422 19.484 14.891 1 91.12 249 GLN A O 1
ATOM 1976 N N . THR A 1 250 ? 23.766 18.125 14.664 1 92.81 250 THR A N 1
ATOM 1977 C CA . THR A 1 250 ? 23.922 17.844 13.242 1 92.81 250 THR A CA 1
ATOM 1978 C C . THR A 1 250 ? 22.594 17.922 12.516 1 92.81 250 THR A C 1
ATOM 1980 O O . THR A 1 250 ? 21.562 18.266 13.117 1 92.81 250 THR A O 1
ATOM 1983 N N . GLN A 1 251 ? 22.609 17.688 11.242 1 91.81 251 GLN A N 1
ATOM 1984 C CA . GLN A 1 251 ? 21.391 17.75 10.445 1 91.81 251 GLN A CA 1
ATOM 1985 C C . GLN A 1 251 ? 20.422 16.625 10.812 1 91.81 251 GLN A C 1
ATOM 1987 O O . GLN A 1 251 ? 19.25 16.688 10.484 1 91.81 251 GLN A O 1
ATOM 1992 N N . VAL A 1 252 ? 20.875 15.602 11.547 1 95 252 VAL A N 1
ATOM 1993 C CA . VAL A 1 252 ? 20.047 14.445 11.828 1 95 252 VAL A CA 1
ATOM 1994 C C . VAL A 1 252 ? 19.703 14.398 13.32 1 95 252 VAL A C 1
ATOM 1996 O O . VAL A 1 252 ? 18.938 13.539 13.766 1 95 252 VAL A O 1
ATOM 1999 N N . SER A 1 253 ? 20.156 15.328 14.133 1 94.56 253 SER A N 1
ATOM 2000 C CA . SER A 1 253 ? 20 15.312 15.586 1 94.56 253 SER A CA 1
ATOM 2001 C C . SER A 1 253 ? 18.531 15.328 16 1 94.56 253 SER A C 1
ATOM 2003 O O . SER A 1 253 ? 18.141 14.617 16.922 1 94.56 253 SER A O 1
ATOM 2005 N N . VAL A 1 254 ? 17.75 16.156 15.305 1 94.88 254 VAL A N 1
ATOM 2006 C CA . VAL A 1 254 ? 16.328 16.266 15.633 1 94.88 254 VAL A CA 1
ATOM 2007 C C . VAL A 1 254 ? 15.641 14.93 15.383 1 94.88 254 VAL A C 1
ATOM 2009 O O . VAL A 1 254 ? 14.828 14.484 16.188 1 94.88 254 VAL A O 1
ATOM 2012 N N . ALA A 1 255 ? 15.938 14.32 14.227 1 96.19 255 ALA A N 1
ATOM 2013 C CA . ALA A 1 255 ? 15.367 13.023 13.891 1 96.19 255 ALA A CA 1
ATOM 2014 C C . ALA A 1 255 ? 15.734 11.969 14.93 1 96.19 255 ALA A C 1
ATOM 2016 O O . ALA A 1 255 ? 14.906 11.125 15.289 1 96.19 255 ALA A O 1
ATOM 2017 N N . ILE A 1 256 ? 16.953 11.984 15.375 1 96.81 256 ILE A N 1
ATOM 2018 C CA . ILE A 1 256 ? 17.422 11.047 16.391 1 96.81 256 ILE A CA 1
ATOM 2019 C C . ILE A 1 256 ? 16.656 11.258 17.688 1 96.81 256 ILE A C 1
ATOM 2021 O O . ILE A 1 256 ? 16.203 10.297 18.328 1 96.81 256 ILE A O 1
ATOM 2025 N N . ALA A 1 257 ? 16.516 12.516 18.062 1 96.06 257 ALA A N 1
ATOM 2026 C CA . ALA A 1 257 ? 15.789 12.844 19.297 1 96.06 257 ALA A CA 1
ATOM 2027 C C . ALA A 1 257 ? 14.336 12.391 19.203 1 96.06 257 ALA A C 1
ATOM 2029 O O . ALA A 1 257 ? 13.789 11.844 20.172 1 96.06 257 ALA A O 1
ATOM 2030 N N . LEU A 1 258 ? 13.711 12.672 18.094 1 96.69 258 LEU A N 1
ATOM 2031 C CA . LEU A 1 258 ? 12.328 12.258 17.891 1 96.69 258 LEU A CA 1
ATOM 2032 C C . LEU A 1 258 ? 12.195 10.742 17.922 1 96.69 258 LEU A C 1
ATOM 2034 O O . LEU A 1 258 ? 11.211 10.211 18.438 1 96.69 258 LEU A O 1
ATOM 2038 N N . ARG A 1 259 ? 13.148 10.016 17.359 1 97.38 259 ARG A N 1
ATOM 2039 C CA . ARG A 1 259 ? 13.164 8.555 17.328 1 97.38 259 ARG A CA 1
ATOM 2040 C C . ARG A 1 259 ? 13.102 7.969 18.734 1 97.38 259 ARG A C 1
ATOM 2042 O O . ARG A 1 259 ? 12.508 6.906 18.938 1 97.38 259 ARG A O 1
ATOM 2049 N N . LYS A 1 260 ? 13.641 8.602 19.656 1 97 260 LYS A N 1
ATOM 2050 C CA . LYS A 1 260 ? 13.648 8.117 21.031 1 97 260 LYS A CA 1
ATOM 2051 C C . LYS A 1 260 ? 12.234 8.086 21.609 1 97 260 LYS A C 1
ATOM 2053 O O . LYS A 1 260 ? 11.961 7.344 22.547 1 97 260 LYS A O 1
ATOM 2058 N N . THR A 1 261 ? 11.297 8.852 21.062 1 97.94 261 THR A N 1
ATOM 2059 C CA . THR A 1 261 ? 9.93 8.906 21.547 1 97.94 261 THR A CA 1
ATOM 2060 C C . THR A 1 261 ? 9.039 7.941 20.766 1 97.94 261 THR A C 1
ATOM 2062 O O . THR A 1 261 ? 7.836 7.844 21.031 1 97.94 261 THR A O 1
ATOM 2065 N N . LEU A 1 262 ? 9.555 7.25 19.797 1 97.62 262 LEU A N 1
ATOM 2066 C CA . LEU A 1 262 ? 8.789 6.379 18.906 1 97.62 262 LEU A CA 1
ATOM 2067 C C . LEU A 1 262 ? 8.047 5.309 19.703 1 97.62 262 LEU A C 1
ATOM 2069 O O . LEU A 1 262 ? 6.867 5.047 19.453 1 97.62 262 LEU A O 1
ATOM 2073 N N . PRO A 1 263 ? 8.688 4.633 20.703 1 97.62 263 PRO A N 1
ATOM 2074 C CA . PRO A 1 263 ? 7.98 3.557 21.406 1 97.62 263 PRO A CA 1
ATOM 2075 C C . PRO A 1 263 ? 6.699 4.035 22.094 1 97.62 263 PRO A C 1
ATOM 2077 O O . PRO A 1 263 ? 5.656 3.391 21.969 1 97.62 263 PRO A O 1
ATOM 2080 N N . ILE A 1 264 ? 6.793 5.18 22.75 1 97.81 264 ILE A N 1
ATOM 2081 C CA . ILE A 1 264 ? 5.621 5.656 23.469 1 97.81 264 ILE A CA 1
ATOM 2082 C C . ILE A 1 264 ? 4.57 6.16 22.484 1 97.81 264 ILE A C 1
ATOM 2084 O O . ILE A 1 264 ? 3.369 6.012 22.719 1 97.81 264 ILE A O 1
ATOM 2088 N N . ARG A 1 265 ? 4.941 6.832 21.422 1 97.56 265 ARG A N 1
ATOM 2089 C CA . ARG A 1 265 ? 3.994 7.285 20.422 1 97.56 265 ARG A CA 1
ATOM 2090 C C . ARG A 1 265 ? 3.299 6.102 19.75 1 97.56 265 ARG A C 1
ATOM 2092 O O . ARG A 1 265 ? 2.086 6.137 19.516 1 97.56 265 ARG A O 1
ATOM 2099 N N . LEU A 1 266 ? 4.055 5.066 19.453 1 96.88 266 LEU A N 1
ATOM 2100 C CA . LEU A 1 266 ? 3.48 3.846 18.891 1 96.88 266 LEU A CA 1
ATOM 2101 C C . LEU A 1 266 ? 2.479 3.227 19.859 1 96.88 266 LEU A C 1
ATOM 2103 O O . LEU A 1 266 ? 1.408 2.773 19.453 1 96.88 266 LEU A O 1
ATOM 2107 N N . ALA A 1 267 ? 2.814 3.141 21.125 1 95.88 267 ALA A N 1
ATOM 2108 C CA . ALA A 1 267 ? 1.929 2.582 22.141 1 95.88 267 ALA A CA 1
ATOM 2109 C C . ALA A 1 267 ? 0.612 3.352 22.203 1 95.88 267 ALA A C 1
ATOM 2111 O O . ALA A 1 267 ? -0.457 2.754 22.344 1 95.88 267 ALA A O 1
ATOM 2112 N N . ILE A 1 268 ? 0.688 4.645 22.109 1 95.81 268 ILE A N 1
ATOM 2113 C CA . ILE A 1 268 ? -0.503 5.484 22.172 1 95.81 268 ILE A CA 1
ATOM 2114 C C . ILE A 1 268 ? -1.397 5.211 20.969 1 95.81 268 ILE A C 1
ATOM 2116 O O . ILE A 1 268 ? -2.611 5.047 21.109 1 95.81 268 ILE A O 1
ATOM 2120 N N . VAL A 1 269 ? -0.833 5.184 19.766 1 94.5 269 VAL A N 1
ATOM 2121 C CA . VAL A 1 269 ? -1.621 4.949 18.547 1 94.5 269 VAL A CA 1
ATOM 2122 C C . VAL A 1 269 ? -2.256 3.562 18.609 1 94.5 269 VAL A C 1
ATOM 2124 O O . VAL A 1 269 ? -3.412 3.385 18.219 1 94.5 269 VAL A O 1
ATOM 2127 N N . LYS A 1 270 ? -1.487 2.58 19.062 1 91.56 270 LYS A N 1
ATOM 2128 C CA . LYS A 1 270 ? -2.037 1.236 19.219 1 91.56 270 LYS A CA 1
ATOM 2129 C C . LYS A 1 270 ? -3.195 1.229 20.219 1 91.56 270 LYS A C 1
ATOM 2131 O O . LYS A 1 270 ? -4.211 0.569 19.984 1 91.56 270 LYS A O 1
ATOM 2136 N N . PHE A 1 271 ? -3.033 1.949 21.266 1 92.75 271 PHE A N 1
ATOM 2137 C CA . PHE A 1 271 ? -4.051 2.059 22.297 1 92.75 271 PHE A CA 1
ATOM 2138 C C . PHE A 1 271 ? -5.32 2.701 21.75 1 92.75 271 PHE A C 1
ATOM 2140 O O . PHE A 1 271 ? -6.43 2.252 22.047 1 92.75 271 PHE A O 1
ATOM 2147 N N . LEU A 1 272 ? -5.156 3.658 20.875 1 90.5 272 LEU A N 1
ATOM 2148 C CA . LEU A 1 272 ? -6.285 4.441 20.375 1 90.5 272 LEU A CA 1
ATOM 2149 C C . LEU A 1 272 ? -6.957 3.754 19.203 1 90.5 272 LEU A C 1
ATOM 2151 O O . LEU A 1 272 ? -8.18 3.812 19.047 1 90.5 272 LEU A O 1
ATOM 2155 N N . ASN A 1 273 ? -6.145 3.104 18.328 1 87.38 273 ASN A N 1
ATOM 2156 C CA . ASN A 1 273 ? -6.664 2.744 17 1 87.38 273 ASN A CA 1
ATOM 2157 C C . ASN A 1 273 ? -6.875 1.238 16.875 1 87.38 273 ASN A C 1
ATOM 2159 O O . ASN A 1 273 ? -7.547 0.778 15.953 1 87.38 273 ASN A O 1
ATOM 2163 N N . GLU A 1 274 ? -6.305 0.38 17.656 1 84.31 274 GLU A N 1
ATOM 2164 C CA . GLU A 1 274 ? -6.406 -1.065 17.484 1 84.31 274 GLU A CA 1
ATOM 2165 C C . GLU A 1 274 ? -7.781 -1.576 17.891 1 84.31 274 GLU A C 1
ATOM 2167 O O . GLU A 1 274 ? -8.359 -1.095 18.875 1 84.31 274 GLU A O 1
ATOM 2172 N N . LEU A 1 275 ? -8.148 -2.629 17.141 1 78.81 275 LEU A N 1
ATOM 2173 C CA . LEU A 1 275 ? -9.445 -3.256 17.406 1 78.81 275 LEU A CA 1
ATOM 2174 C C . LEU A 1 275 ? -9.438 -3.973 18.75 1 78.81 275 LEU A C 1
ATOM 2176 O O . LEU A 1 275 ? -8.5 -4.703 19.062 1 78.81 275 LEU A O 1
ATOM 2180 N N . GLY A 1 276 ? -10.297 -3.705 19.625 1 72.44 276 GLY A N 1
ATOM 2181 C CA . GLY A 1 276 ? -10.43 -4.438 20.875 1 72.44 276 GLY A CA 1
ATOM 2182 C C . GLY A 1 276 ? -9.82 -3.713 22.047 1 72.44 276 GLY A C 1
ATOM 2183 O O . GLY A 1 276 ? -9.977 -4.145 23.203 1 72.44 276 GLY A O 1
ATOM 2184 N N . SER A 1 277 ? -8.953 -2.764 21.641 1 71 277 SER A N 1
ATOM 2185 C CA . SER A 1 277 ? -8.352 -2.025 22.75 1 71 277 SER A CA 1
ATOM 2186 C C . SER A 1 277 ? -9.414 -1.362 23.625 1 71 277 SER A C 1
ATOM 2188 O O . SER A 1 277 ? -10.375 -0.794 23.109 1 71 277 SER A O 1
ATOM 2190 N N . LYS A 1 278 ? -9.438 -1.785 24.812 1 69.44 278 LYS A N 1
ATOM 2191 C CA . LYS A 1 278 ? -10.32 -1.144 25.781 1 69.44 278 LYS A CA 1
ATOM 2192 C C . LYS A 1 278 ? -9.734 0.176 26.281 1 69.44 278 LYS A C 1
ATOM 2194 O O . LYS A 1 278 ? -8.656 0.198 26.875 1 69.44 278 LYS A O 1
ATOM 2199 N N . SER A 1 279 ? -10.211 1.243 25.812 1 77 279 SER A N 1
ATOM 2200 C CA . SER A 1 279 ? -9.758 2.57 26.203 1 77 279 SER A CA 1
ATOM 2201 C C . SER A 1 279 ? -10.141 2.867 27.656 1 77 279 SER A C 1
ATOM 2203 O O . SER A 1 279 ? -11.164 3.502 27.922 1 77 279 SER A O 1
ATOM 2205 N N . THR A 1 280 ? -9.25 2.344 28.547 1 88.75 280 THR A N 1
ATOM 2206 C CA . THR A 1 280 ? -9.508 2.623 29.953 1 88.75 280 THR A CA 1
ATOM 2207 C C . THR A 1 280 ? -8.805 3.908 30.391 1 88.75 280 THR A C 1
ATOM 2209 O O . THR A 1 280 ? -7.785 4.289 29.812 1 88.75 280 THR A O 1
ATOM 2212 N N . TYR A 1 281 ? -9.406 4.605 31.344 1 91.69 281 TYR A N 1
ATOM 2213 C CA . TYR A 1 281 ? -8.852 5.859 31.844 1 91.69 281 TYR A CA 1
ATOM 2214 C C . TYR A 1 281 ? -7.523 5.629 32.531 1 91.69 281 TYR A C 1
ATOM 2216 O O . TYR A 1 281 ? -6.602 6.441 32.438 1 91.69 281 TYR A O 1
ATOM 2224 N N . GLU A 1 282 ? -7.375 4.48 33.219 1 92.94 282 GLU A N 1
ATOM 2225 C CA . GLU A 1 282 ? -6.133 4.137 33.906 1 92.94 282 GLU A CA 1
ATOM 2226 C C . GLU A 1 282 ? -4.973 4.016 32.938 1 92.94 282 GLU A C 1
ATOM 2228 O O . GLU A 1 282 ? -3.883 4.535 33.188 1 92.94 282 GLU A O 1
ATOM 2233 N N . GLU A 1 283 ? -5.262 3.355 31.828 1 94.06 283 GLU A N 1
ATOM 2234 C CA . GLU A 1 283 ? -4.227 3.203 30.812 1 94.06 283 GLU A CA 1
ATOM 2235 C C . GLU A 1 283 ? -3.887 4.543 30.172 1 94.06 283 GLU A C 1
ATOM 2237 O O . GLU A 1 283 ? -2.732 4.793 29.812 1 94.06 283 GLU A O 1
ATOM 2242 N N . THR A 1 284 ? -4.898 5.414 30.016 1 94.81 284 THR A N 1
ATOM 2243 C CA . THR A 1 284 ? -4.676 6.754 29.484 1 94.81 284 THR A CA 1
ATOM 2244 C C . THR A 1 284 ? -3.713 7.539 30.359 1 94.81 284 THR A C 1
ATOM 2246 O O . THR A 1 284 ? -2.789 8.188 29.859 1 94.81 284 THR A O 1
ATOM 2249 N N . LEU A 1 285 ? -3.932 7.457 31.656 1 95.88 285 LEU A N 1
ATOM 2250 C CA . LEU A 1 285 ? -3.092 8.188 32.594 1 95.88 285 LEU A CA 1
ATOM 2251 C C . LEU A 1 285 ? -1.672 7.629 32.594 1 95.88 285 LEU A C 1
ATOM 2253 O O . LEU A 1 285 ? -0.704 8.383 32.719 1 95.88 285 LEU A O 1
ATOM 2257 N N . ARG A 1 286 ? -1.586 6.34 32.5 1 97.12 286 ARG A N 1
ATOM 2258 C CA . ARG A 1 286 ? -0.269 5.715 32.469 1 97.12 286 ARG A CA 1
ATOM 2259 C C . ARG A 1 286 ? 0.503 6.16 31.219 1 97.12 286 ARG A C 1
ATOM 2261 O O . ARG A 1 286 ? 1.672 6.539 31.312 1 97.12 286 ARG A O 1
ATOM 2268 N N . LEU A 1 287 ? -0.12 6.102 30.047 1 97.31 287 LEU A N 1
ATOM 2269 C CA . LEU A 1 287 ? 0.497 6.516 28.781 1 97.31 287 LEU A CA 1
ATOM 2270 C C . LEU A 1 287 ? 0.841 8 28.812 1 97.31 287 LEU A C 1
ATOM 2272 O O . LEU A 1 287 ? 1.874 8.414 28.266 1 97.31 287 LEU A O 1
ATOM 2276 N N . ASP A 1 288 ? -0.04 8.805 29.391 1 97.56 288 ASP A N 1
ATOM 2277 C CA . ASP A 1 288 ? 0.203 10.242 29.531 1 97.56 288 ASP A CA 1
ATOM 2278 C C . ASP A 1 288 ? 1.491 10.5 30.312 1 97.56 288 ASP A C 1
ATOM 2280 O O . ASP A 1 288 ? 2.318 11.312 29.891 1 97.56 288 ASP A O 1
ATOM 2284 N N . ALA A 1 289 ? 1.637 9.812 31.422 1 97.81 289 ALA A N 1
ATOM 2285 C CA . ALA A 1 289 ? 2.814 10 32.281 1 97.81 289 ALA A CA 1
ATOM 2286 C C . ALA A 1 289 ? 4.094 9.641 31.516 1 97.81 289 ALA A C 1
ATOM 2288 O O . ALA A 1 289 ? 5.078 10.383 31.578 1 97.81 289 ALA A O 1
ATOM 2289 N N . GLU A 1 290 ? 4.055 8.523 30.875 1 98.06 290 GLU A N 1
ATOM 2290 C CA . GLU A 1 290 ? 5.219 8.086 30.109 1 98.06 290 GLU A CA 1
ATOM 2291 C C . GLU A 1 290 ? 5.512 9.039 28.969 1 98.06 290 GLU A C 1
ATOM 2293 O O . GLU A 1 290 ? 6.676 9.32 28.656 1 98.06 290 GLU A O 1
ATOM 2298 N N . PHE A 1 291 ? 4.488 9.5 28.344 1 98.25 291 PHE A N 1
ATOM 2299 C CA . PHE A 1 291 ? 4.617 10.445 27.25 1 98.25 291 PHE A CA 1
ATOM 2300 C C . PHE A 1 291 ? 5.301 11.727 27.703 1 98.25 291 PHE A C 1
ATOM 2302 O O . PHE A 1 291 ? 6.188 12.242 27.016 1 98.25 291 PHE A O 1
ATOM 2309 N N . ARG A 1 292 ? 4.902 12.281 28.781 1 97.69 292 ARG A N 1
ATOM 2310 C CA . ARG A 1 292 ? 5.43 13.547 29.281 1 97.69 292 ARG A CA 1
ATOM 2311 C C . ARG A 1 292 ? 6.922 13.43 29.594 1 97.69 292 ARG A C 1
ATOM 2313 O O . ARG A 1 292 ? 7.676 14.383 29.391 1 97.69 292 ARG A O 1
ATOM 2320 N N . VAL A 1 293 ? 7.312 12.266 30.094 1 97.5 293 VAL A N 1
ATOM 2321 C CA . VAL A 1 293 ? 8.734 12.047 30.344 1 97.5 293 VAL A CA 1
ATOM 2322 C C . VAL A 1 293 ? 9.5 12.109 29.016 1 97.5 293 VAL A C 1
ATOM 2324 O O . VAL A 1 293 ? 10.516 12.812 28.922 1 97.5 293 VAL A O 1
ATOM 2327 N N . GLY A 1 294 ? 9 11.375 28.062 1 97.06 294 GLY A N 1
ATOM 2328 C CA . GLY A 1 294 ? 9.641 11.383 26.75 1 97.06 294 GLY A CA 1
ATOM 2329 C C . GLY A 1 294 ? 9.641 12.75 26.094 1 97.06 294 GLY A C 1
ATOM 2330 O O . GLY A 1 294 ? 10.625 13.148 25.469 1 97.06 294 GLY A O 1
ATOM 2331 N N . TYR A 1 295 ? 8.57 13.445 26.234 1 97.38 295 TYR A N 1
ATOM 2332 C CA . TYR A 1 295 ? 8.438 14.773 25.656 1 97.38 295 TYR A CA 1
ATOM 2333 C C . TYR A 1 295 ? 9.398 15.758 26.312 1 97.38 295 TYR A C 1
ATOM 2335 O O . TYR A 1 295 ? 10.023 16.578 25.641 1 97.38 295 TYR A O 1
ATOM 2343 N N . ARG A 1 296 ? 9.555 15.711 27.562 1 96.25 296 ARG A N 1
ATOM 2344 C CA . ARG A 1 296 ? 10.492 16.562 28.281 1 96.25 296 ARG A CA 1
ATOM 2345 C C . ARG A 1 296 ? 11.922 16.312 27.828 1 96.25 296 ARG A C 1
ATOM 2347 O O . ARG A 1 296 ? 12.695 17.25 27.656 1 96.25 296 ARG A O 1
ATOM 2354 N N . ASP A 1 297 ? 12.234 15.031 27.75 1 95.75 297 ASP A N 1
ATOM 2355 C CA . ASP A 1 297 ? 13.578 14.688 27.297 1 95.75 297 ASP A CA 1
ATOM 2356 C C . ASP A 1 297 ? 13.836 15.219 25.891 1 95.75 297 ASP A C 1
ATOM 2358 O O . ASP A 1 297 ? 14.938 15.688 25.594 1 95.75 297 ASP A O 1
ATOM 2362 N N . LEU A 1 298 ? 12.859 15.117 25.062 1 96.06 298 LEU A N 1
ATOM 2363 C CA . LEU A 1 298 ? 12.961 15.633 23.703 1 96.06 298 LEU A CA 1
ATOM 2364 C C . LEU A 1 298 ? 13.164 17.141 23.703 1 96.06 298 LEU A C 1
ATOM 2366 O O . LEU A 1 298 ? 14.031 17.656 23 1 96.06 298 LEU A O 1
ATOM 2370 N N . CYS A 1 299 ? 12.406 17.859 24.516 1 93.38 299 CYS A N 1
ATOM 2371 C CA . CYS A 1 299 ? 12.516 19.312 24.625 1 93.38 299 CYS A CA 1
ATOM 2372 C C . CYS A 1 299 ? 13.898 19.719 25.141 1 93.38 299 CYS A C 1
ATOM 2374 O O . CYS A 1 299 ? 14.484 20.688 24.641 1 93.38 299 CYS A O 1
ATOM 2376 N N . ARG A 1 300 ? 14.383 19 26.062 1 92.31 300 ARG A N 1
ATOM 2377 C CA . ARG A 1 300 ? 15.711 19.281 26.609 1 92.31 300 ARG A CA 1
ATOM 2378 C C . ARG A 1 300 ? 16.781 19.094 25.531 1 92.31 300 ARG A C 1
ATOM 2380 O O . ARG A 1 300 ? 17.719 19.891 25.453 1 92.31 300 ARG A O 1
ATOM 2387 N N . ALA A 1 301 ? 16.625 18.062 24.797 1 91.88 301 ALA A N 1
ATOM 2388 C CA . ALA A 1 301 ? 17.578 17.828 23.719 1 91.88 301 ALA A CA 1
ATOM 2389 C C . ALA A 1 301 ? 17.547 18.953 22.703 1 91.88 301 ALA A C 1
ATOM 2391 O O . ALA A 1 301 ? 18.594 19.438 22.25 1 91.88 301 ALA A O 1
ATOM 2392 N N . LEU A 1 302 ? 16.375 19.406 22.312 1 90 302 LEU A N 1
ATOM 2393 C CA . LEU A 1 302 ? 16.219 20.469 21.328 1 90 302 LEU A CA 1
ATOM 2394 C C . LEU A 1 302 ? 16.781 21.781 21.859 1 90 302 LEU A C 1
ATOM 2396 O O . LEU A 1 302 ? 17.359 22.562 21.109 1 90 302 LEU A O 1
ATOM 2400 N N . GLN A 1 303 ? 16.609 22 23.141 1 86.25 303 GLN A N 1
ATOM 2401 C CA . GLN A 1 303 ? 17.141 23.203 23.766 1 86.25 303 GLN A CA 1
ATOM 2402 C C . GLN A 1 303 ? 18.656 23.219 23.766 1 86.25 303 GLN A C 1
ATOM 2404 O O . GLN A 1 303 ? 19.281 24.266 23.578 1 86.25 303 GLN A O 1
ATOM 2409 N N . ARG A 1 304 ? 19.203 22.109 23.969 1 85.12 304 ARG A N 1
ATOM 2410 C CA . ARG A 1 304 ? 20.656 21.984 23.953 1 85.12 304 ARG A CA 1
ATOM 2411 C C . ARG A 1 304 ? 21.219 22.281 22.562 1 85.12 304 ARG A C 1
ATOM 2413 O O . ARG A 1 304 ? 22.266 22.922 22.453 1 85.12 304 ARG A O 1
ATOM 2420 N N . TYR A 1 305 ? 20.547 21.781 21.625 1 83.12 305 TYR A N 1
ATOM 2421 C CA . TYR A 1 305 ? 21 22.016 20.266 1 83.12 305 TYR A CA 1
ATOM 2422 C C . TYR A 1 305 ? 20.906 23.5 19.906 1 83.12 305 TYR A C 1
ATOM 2424 O O . TYR A 1 305 ? 21.781 24.031 19.219 1 83.12 305 TYR A O 1
ATOM 2432 N N . ASN A 1 306 ? 19.844 24.156 20.312 1 75.88 306 ASN A N 1
ATOM 2433 C CA . ASN A 1 306 ? 19.609 25.562 20.016 1 75.88 306 ASN A CA 1
ATOM 2434 C C . ASN A 1 306 ? 20.625 26.453 20.75 1 75.88 306 ASN A C 1
ATOM 2436 O O . ASN A 1 306 ? 21.031 27.484 20.219 1 75.88 306 ASN A O 1
ATOM 2440 N N . ALA A 1 307 ? 20.938 26.141 21.938 1 65.81 307 ALA A N 1
ATOM 2441 C CA . ALA A 1 307 ? 21.891 26.922 22.703 1 65.81 307 ALA A CA 1
ATOM 2442 C C . ALA A 1 307 ? 23.266 26.922 22.047 1 65.81 307 ALA A C 1
ATOM 2444 O O . ALA A 1 307 ? 23.984 27.922 22.109 1 65.81 307 ALA A O 1
ATOM 2445 N N . GLY A 1 308 ? 23.625 25.891 21.406 1 55.16 308 GLY A N 1
ATOM 2446 C CA . GLY A 1 308 ? 24.953 25.781 20.828 1 55.16 308 GLY A CA 1
ATOM 2447 C C . GLY A 1 308 ? 25.078 26.469 19.469 1 55.16 308 GLY A C 1
ATOM 2448 O O . GLY A 1 308 ? 26.156 26.922 19.109 1 55.16 308 GLY A O 1
ATOM 2449 N N . THR A 1 309 ? 24.234 26.281 18.609 1 53.94 309 THR A N 1
ATOM 2450 C CA . THR A 1 309 ? 24.5 26.672 17.234 1 53.94 309 THR A CA 1
ATOM 2451 C C . THR A 1 309 ? 23.781 27.984 16.906 1 53.94 309 THR A C 1
ATOM 2453 O O . THR A 1 309 ? 24.078 28.625 15.883 1 53.94 309 THR A O 1
ATOM 2456 N N . GLY A 1 310 ? 23.359 28.812 17.906 1 47.38 310 GLY A N 1
ATOM 2457 C CA . GLY A 1 310 ? 22.641 30.047 17.562 1 47.38 310 GLY A CA 1
ATOM 2458 C C . GLY A 1 310 ? 21.469 29.812 16.641 1 47.38 310 GLY A C 1
ATOM 2459 O O . GLY A 1 310 ? 20.703 30.734 16.359 1 47.38 310 GLY A O 1
ATOM 2460 N N . LEU A 1 311 ? 21.562 29.016 15.539 1 48.84 311 LEU A N 1
ATOM 2461 C CA . LEU A 1 311 ? 20.562 28.906 14.484 1 48.84 311 LEU A CA 1
ATOM 2462 C C . LEU A 1 311 ? 19.312 28.188 14.984 1 48.84 311 LEU A C 1
ATOM 2464 O O . LEU A 1 311 ? 19.312 26.969 15.109 1 48.84 311 LEU A O 1
ATOM 2468 N N . LYS A 1 312 ? 18.609 28.969 15.758 1 53.25 312 LYS A N 1
ATOM 2469 C CA . LYS A 1 312 ? 17.312 28.594 16.297 1 53.25 312 LYS A CA 1
ATOM 2470 C C . LYS A 1 312 ? 16.328 28.266 15.164 1 53.25 312 LYS A C 1
ATOM 2472 O O . LYS A 1 312 ? 15.883 29.156 14.445 1 53.25 312 LYS A O 1
ATOM 2477 N N . SER A 1 313 ? 16.5 27.062 14.438 1 63.88 313 SER A N 1
ATOM 2478 C CA . SER A 1 313 ? 15.406 26.875 13.484 1 63.88 313 SER A CA 1
ATOM 2479 C C . SER A 1 313 ? 14.062 26.766 14.195 1 63.88 313 SER A C 1
ATOM 2481 O O . SER A 1 313 ? 13.75 25.734 14.805 1 63.88 313 SER A O 1
ATOM 2483 N N . GLN A 1 314 ? 13.445 27.922 14.383 1 78.88 314 GLN A N 1
ATOM 2484 C CA . GLN A 1 314 ? 12.133 28.047 15 1 78.88 314 GLN A CA 1
ATOM 2485 C C . GLN A 1 314 ? 11.117 27.109 14.344 1 78.88 314 GLN A C 1
ATOM 2487 O O . GLN A 1 314 ? 10.273 26.531 15.031 1 78.88 314 GLN A O 1
ATOM 2492 N N . PHE A 1 315 ? 11.43 26.797 13.07 1 89 315 PHE A N 1
ATOM 2493 C CA . PHE A 1 315 ? 10.492 25.938 12.367 1 89 315 PHE A CA 1
ATOM 2494 C C . PHE A 1 315 ? 10.531 24.516 12.945 1 89 315 PHE A C 1
ATOM 2496 O O . PHE A 1 315 ? 9.484 23.938 13.25 1 89 315 PHE A O 1
ATOM 2503 N N . THR A 1 316 ? 11.703 23.984 13.078 1 90.56 316 THR A N 1
ATOM 2504 C CA . THR A 1 316 ? 11.906 22.594 13.492 1 90.56 316 THR A CA 1
ATOM 2505 C C . THR A 1 316 ? 11.336 22.359 14.891 1 90.56 316 THR A C 1
ATOM 2507 O O . THR A 1 316 ? 10.672 21.344 15.133 1 90.56 316 THR A O 1
ATOM 2510 N N . THR A 1 317 ? 11.586 23.25 15.773 1 87.75 317 THR A N 1
ATOM 2511 C CA . THR A 1 317 ? 11.109 23.125 17.141 1 87.75 317 THR A CA 1
ATOM 2512 C C . THR A 1 317 ? 9.586 23.172 17.188 1 87.75 317 THR A C 1
ATOM 2514 O O . THR A 1 317 ? 8.953 22.359 17.875 1 87.75 317 THR A O 1
ATOM 2517 N N . HIS A 1 318 ? 9 24.125 16.406 1 88.25 318 HIS A N 1
ATOM 2518 C CA . HIS A 1 318 ? 7.547 24.25 16.375 1 88.25 318 HIS A CA 1
ATOM 2519 C C . HIS A 1 318 ? 6.91 23 15.766 1 88.25 318 HIS A C 1
ATOM 2521 O O . HIS A 1 318 ? 5.875 22.531 16.234 1 88.25 318 HIS A O 1
ATOM 2527 N N . MET A 1 319 ? 7.539 22.547 14.758 1 91.75 319 MET A N 1
ATOM 2528 C CA . MET A 1 319 ? 7.016 21.359 14.086 1 91.75 319 MET A CA 1
ATOM 2529 C C . MET A 1 319 ? 7.035 20.156 15.008 1 91.75 319 MET A C 1
ATOM 2531 O O . MET A 1 319 ? 6.043 19.422 15.109 1 91.75 319 MET A O 1
ATOM 2535 N N . VAL A 1 320 ? 8.109 19.906 15.68 1 93.06 320 VAL A N 1
ATOM 2536 C CA . VAL A 1 320 ? 8.266 18.766 16.578 1 93.06 320 VAL A CA 1
ATOM 2537 C C . VAL A 1 320 ? 7.305 18.906 17.75 1 93.06 320 VAL A C 1
ATOM 2539 O O . VAL A 1 320 ? 6.695 17.922 18.188 1 93.06 320 VAL A O 1
ATOM 2542 N N . ASP A 1 321 ? 7.156 20.094 18.219 1 91.06 321 ASP A N 1
ATOM 2543 C CA . ASP A 1 321 ? 6.238 20.328 19.328 1 91.06 321 ASP A CA 1
ATOM 2544 C C . ASP A 1 321 ? 4.801 20 18.938 1 91.06 321 ASP A C 1
ATOM 2546 O O . ASP A 1 321 ? 4.082 19.344 19.703 1 91.06 321 ASP A O 1
ATOM 2550 N N . CYS A 1 322 ? 4.449 20.484 17.828 1 91.5 322 CYS A N 1
ATOM 2551 C CA . CYS A 1 322 ? 3.098 20.203 17.359 1 91.5 322 CYS A CA 1
ATOM 2552 C C . CYS A 1 322 ? 2.875 18.719 17.172 1 91.5 322 CYS A C 1
ATOM 2554 O O . CYS A 1 322 ? 1.812 18.188 17.516 1 91.5 322 CYS A O 1
ATOM 2556 N N . LEU A 1 323 ? 3.854 18.078 16.641 1 92.56 323 LEU A N 1
ATOM 2557 C CA . LEU A 1 323 ? 3.762 16.641 16.438 1 92.56 323 LEU A CA 1
ATOM 2558 C C . LEU A 1 323 ? 3.553 15.914 17.75 1 92.56 323 LEU A C 1
ATOM 2560 O O . LEU A 1 323 ? 2.721 15.008 17.844 1 92.56 323 LEU A O 1
ATOM 2564 N N . MET A 1 324 ? 4.258 16.359 18.719 1 95.5 324 MET A N 1
ATOM 2565 C CA . MET A 1 324 ? 4.195 15.703 20.016 1 95.5 324 MET A CA 1
ATOM 2566 C C . MET A 1 324 ? 2.893 16.047 20.75 1 95.5 324 MET A C 1
ATOM 2568 O O . MET A 1 324 ? 2.24 15.156 21.297 1 95.5 324 MET A O 1
ATOM 2572 N N . LEU A 1 325 ? 2.494 17.234 20.719 1 94.94 325 LEU A N 1
ATOM 2573 C CA . LEU A 1 325 ? 1.312 17.688 21.453 1 94.94 325 LEU A CA 1
ATOM 2574 C C . LEU A 1 325 ? 0.053 17.031 20.891 1 94.94 325 LEU A C 1
ATOM 2576 O O . LEU A 1 325 ? -0.917 16.812 21.625 1 94.94 325 LEU A O 1
ATOM 2580 N N . ARG A 1 326 ? 0.091 16.719 19.703 1 92.5 326 ARG A N 1
ATOM 2581 C CA . ARG A 1 326 ? -1.032 16.031 19.094 1 92.5 326 ARG A CA 1
ATOM 2582 C C . ARG A 1 326 ? -1.326 14.719 19.812 1 92.5 326 ARG A C 1
ATOM 2584 O O . ARG A 1 326 ? -2.488 14.352 20 1 92.5 326 ARG A O 1
ATOM 2591 N N . TYR A 1 327 ? -0.305 13.977 20.172 1 95.19 327 TYR A N 1
ATOM 2592 C CA . TYR A 1 327 ? -0.486 12.711 20.859 1 95.19 327 TYR A CA 1
ATOM 2593 C C . TYR A 1 327 ? -1.119 12.922 22.234 1 95.19 327 TYR A C 1
ATOM 2595 O O . TYR A 1 327 ? -1.991 12.148 22.641 1 95.19 327 TYR A O 1
ATOM 2603 N N . LEU A 1 328 ? -0.702 13.953 22.828 1 95.62 328 LEU A N 1
ATOM 2604 C CA . LEU A 1 328 ? -1.204 14.242 24.172 1 95.62 328 LEU A CA 1
ATOM 2605 C C . LEU A 1 328 ? -2.684 14.609 24.141 1 95.62 328 LEU A C 1
ATOM 2607 O O . LEU A 1 328 ? -3.475 14.102 24.938 1 95.62 328 LEU A O 1
ATOM 2611 N N . VAL A 1 329 ? -3.041 15.438 23.234 1 93.44 329 VAL A N 1
ATOM 2612 C CA . VAL A 1 329 ? -4.43 15.883 23.156 1 93.44 329 VAL A CA 1
ATOM 2613 C C . VAL A 1 329 ? -5.324 14.719 22.75 1 93.44 329 VAL A C 1
ATOM 2615 O O . VAL A 1 329 ? -6.398 14.516 23.312 1 93.44 329 VAL A O 1
ATOM 2618 N N . THR A 1 330 ? -4.93 13.93 21.781 1 91 330 THR A N 1
ATOM 2619 C CA . THR A 1 330 ? -5.73 12.82 21.266 1 91 330 THR A CA 1
ATOM 2620 C C . THR A 1 330 ? -5.91 11.742 22.328 1 91 330 THR A C 1
ATOM 2622 O O . THR A 1 330 ? -6.957 11.102 22.406 1 91 330 THR A O 1
ATOM 2625 N N . LEU A 1 331 ? -4.914 11.555 23.125 1 93.56 331 LEU A N 1
ATOM 2626 C CA . LEU A 1 331 ? -4.957 10.562 24.203 1 93.56 331 LEU A CA 1
ATOM 2627 C C . LEU A 1 331 ? -6.078 10.883 25.188 1 93.56 331 LEU A C 1
ATOM 2629 O O . LEU A 1 331 ? -6.715 9.969 25.719 1 93.56 331 LEU A O 1
ATOM 2633 N N . HIS A 1 332 ? -6.438 12.141 25.391 1 93.25 332 HIS A N 1
ATOM 2634 C CA . HIS A 1 332 ? -7.355 12.555 26.453 1 93.25 332 HIS A CA 1
ATOM 2635 C C . HIS A 1 332 ? -8.727 12.914 25.875 1 93.25 332 HIS A C 1
ATOM 2637 O O . HIS A 1 332 ? -9.695 13.039 26.625 1 93.25 332 HIS A O 1
ATOM 2643 N N . ILE A 1 333 ? -8.875 13.031 24.625 1 88.31 333 ILE A N 1
ATOM 2644 C CA . ILE A 1 333 ? -10.102 13.484 23.969 1 88.31 333 ILE A CA 1
ATOM 2645 C C . ILE A 1 333 ? -11.242 12.531 24.312 1 88.31 333 ILE A C 1
ATOM 2647 O O . ILE A 1 333 ? -12.367 12.969 24.562 1 88.31 333 ILE A O 1
ATOM 2651 N N . PRO A 1 334 ? -10.992 11.211 24.328 1 84.62 334 PRO A N 1
ATOM 2652 C CA . PRO A 1 334 ? -12.102 10.297 24.625 1 84.62 334 PRO A CA 1
ATOM 2653 C C . PRO A 1 334 ? -12.734 10.555 25.984 1 84.62 334 PRO A C 1
ATOM 2655 O O . PRO A 1 334 ? -13.93 10.297 26.188 1 84.62 334 PRO A O 1
ATOM 2658 N N . PHE A 1 335 ? -12.086 11.109 26.922 1 87.56 335 PHE A N 1
ATOM 2659 C CA . PHE A 1 335 ? -12.578 11.305 28.281 1 87.56 335 PHE A CA 1
ATOM 2660 C C . PHE A 1 335 ? -12.961 12.766 28.516 1 87.56 335 PHE A C 1
ATOM 2662 O O . PHE A 1 335 ? -13.445 13.125 29.594 1 87.56 335 PHE A O 1
ATOM 2669 N N . TYR A 1 336 ? -12.68 13.555 27.562 1 83.56 336 TYR A N 1
ATOM 2670 C CA . TYR A 1 336 ? -13.062 14.961 27.594 1 83.56 336 TYR A CA 1
ATOM 2671 C C . TYR A 1 336 ? -14.578 15.117 27.516 1 83.56 336 TYR A C 1
ATOM 2673 O O . TYR A 1 336 ? -15.164 15.93 28.234 1 83.56 336 TYR A O 1
ATOM 2681 N N . ALA A 1 337 ? -15.148 14.273 26.688 1 71.12 337 ALA A N 1
ATOM 2682 C CA . ALA A 1 337 ? -16.594 14.367 26.453 1 71.12 337 ALA A CA 1
ATOM 2683 C C . ALA A 1 337 ? -17.375 13.859 27.656 1 71.12 337 ALA A C 1
ATOM 2685 O O . ALA A 1 337 ? -18.516 14.266 27.875 1 71.12 337 ALA A O 1
ATOM 2686 N N . MET A 1 338 ? -16.75 13.078 28.531 1 69.88 338 MET A N 1
ATOM 2687 C CA . MET A 1 338 ? -17.422 12.469 29.672 1 69.88 338 MET A CA 1
ATOM 2688 C C . MET A 1 338 ? -17.203 13.281 30.938 1 69.88 338 MET A C 1
ATOM 2690 O O . MET A 1 338 ? -17.922 13.109 31.922 1 69.88 338 MET A O 1
ATOM 2694 N N . ALA A 1 339 ? -16.375 14.211 30.875 1 71.12 339 ALA A N 1
ATOM 2695 C CA . ALA A 1 339 ? -15.836 14.898 32.031 1 71.12 339 ALA A CA 1
ATOM 2696 C C . ALA A 1 339 ? -16.906 15.742 32.719 1 71.12 339 ALA A C 1
ATOM 2698 O O . ALA A 1 339 ? -16.969 15.781 33.969 1 71.12 339 ALA A O 1
ATOM 2699 N N . PRO A 1 340 ? -17.781 16.359 32 1 65.94 340 PRO A N 1
ATOM 2700 C CA . PRO A 1 340 ? -18.75 17.188 32.719 1 65.94 340 PRO A CA 1
ATOM 2701 C C . PRO A 1 340 ? -19.641 16.391 33.656 1 65.94 340 PRO A C 1
ATOM 2703 O O . PRO A 1 340 ? -20.172 16.953 34.625 1 65.94 340 PRO A O 1
ATOM 2706 N N . HIS A 1 341 ? -19.547 15.109 33.531 1 68.12 341 HIS A N 1
ATOM 2707 C CA . HIS A 1 341 ? -20.469 14.297 34.312 1 68.12 341 HIS A CA 1
ATOM 2708 C C . HIS A 1 341 ? -19.734 13.5 35.375 1 68.12 341 HIS A C 1
ATOM 2710 O O . HIS A 1 341 ? -20.344 13 36.312 1 68.12 341 HIS A O 1
ATOM 2716 N N . GLU A 1 342 ? -18.469 13.453 35.125 1 77.31 342 GLU A N 1
ATOM 2717 C CA . GLU A 1 342 ? -17.688 12.648 36.031 1 77.31 342 GLU A CA 1
ATOM 2718 C C . GLU A 1 342 ? -16.422 13.383 36.469 1 77.31 342 GLU A C 1
ATOM 2720 O O . GLU A 1 342 ? -15.547 13.664 35.656 1 77.31 342 GLU A O 1
ATOM 2725 N N . THR A 1 343 ? -16.328 13.695 37.688 1 80.56 343 THR A N 1
ATOM 2726 C CA . THR A 1 343 ? -15.195 14.43 38.25 1 80.56 343 THR A CA 1
ATOM 2727 C C . THR A 1 343 ? -13.891 13.672 38.031 1 80.56 343 THR A C 1
ATOM 2729 O O . THR A 1 343 ? -12.812 14.266 38.031 1 80.56 343 THR A O 1
ATOM 2732 N N . ALA A 1 344 ? -14.055 12.398 37.75 1 84.44 344 ALA A N 1
ATOM 2733 C CA . ALA A 1 344 ? -12.883 11.547 37.562 1 84.44 344 ALA A CA 1
ATOM 2734 C C . ALA A 1 344 ? -12.109 11.945 36.312 1 84.44 344 ALA A C 1
ATOM 2736 O O . ALA A 1 344 ? -10.898 11.711 36.219 1 84.44 344 ALA A O 1
ATOM 2737 N N . TYR A 1 345 ? -12.766 12.672 35.469 1 89.38 345 TYR A N 1
ATOM 2738 C CA . TYR A 1 345 ? -12.125 12.961 34.188 1 89.38 345 TYR A CA 1
ATOM 2739 C C . TYR A 1 345 ? -11.719 14.43 34.094 1 89.38 345 TYR A C 1
ATOM 2741 O O . TYR A 1 345 ? -11.422 14.93 33 1 89.38 345 TYR A O 1
ATOM 2749 N N . ALA A 1 346 ? -11.695 15.117 35.219 1 89 346 ALA A N 1
ATOM 2750 C CA . ALA A 1 346 ? -11.359 16.547 35.25 1 89 346 ALA A CA 1
ATOM 2751 C C . ALA A 1 346 ? -9.945 16.781 34.75 1 89 346 ALA A C 1
ATOM 2753 O O . ALA A 1 346 ? -9.688 17.797 34.094 1 89 346 ALA A O 1
ATOM 2754 N N . TYR A 1 347 ? -9.078 15.875 35.125 1 92.62 347 TYR A N 1
ATOM 2755 C CA . TYR A 1 347 ? -7.699 16.031 34.656 1 92.62 347 TYR A CA 1
ATOM 2756 C C . TYR A 1 347 ? -7.621 15.992 33.125 1 92.62 347 TYR A C 1
ATOM 2758 O O . TYR A 1 347 ? -6.883 16.766 32.531 1 92.62 347 TYR A O 1
ATOM 2766 N N . SER A 1 348 ? -8.328 15.102 32.5 1 92.94 348 SER A N 1
ATOM 2767 C CA . SER A 1 348 ? -8.344 14.992 31.047 1 92.94 348 SER A CA 1
ATOM 2768 C C . SER A 1 348 ? -8.93 16.25 30.422 1 92.94 348 SER A C 1
ATOM 2770 O O . SER A 1 348 ? -8.438 16.703 29.375 1 92.94 348 SER A O 1
ATOM 2772 N N . ARG A 1 349 ? -9.969 16.75 31 1 90.56 349 ARG A N 1
ATOM 2773 C CA . ARG A 1 349 ? -10.555 18 30.516 1 90.56 349 ARG A CA 1
ATOM 2774 C C . ARG A 1 349 ? -9.539 19.141 30.547 1 90.56 349 ARG A C 1
ATOM 2776 O O . ARG A 1 349 ? -9.367 19.859 29.562 1 90.56 349 ARG A O 1
ATOM 2783 N N . LYS A 1 350 ? -8.883 19.25 31.625 1 92.25 350 LYS A N 1
ATOM 2784 C CA . LYS A 1 350 ? -7.867 20.281 31.766 1 92.25 350 LYS A CA 1
ATOM 2785 C C . LYS A 1 350 ? -6.73 20.094 30.766 1 92.25 350 LYS A C 1
ATOM 2787 O O . LYS A 1 350 ? -6.254 21.062 30.172 1 92.25 350 LYS A O 1
ATOM 2792 N N . THR A 1 351 ? -6.289 18.875 30.625 1 94.69 351 THR A N 1
ATOM 2793 C CA . THR A 1 351 ? -5.188 18.562 29.734 1 94.69 351 THR A CA 1
ATOM 2794 C C . THR A 1 351 ? -5.555 18.906 28.281 1 94.69 351 THR A C 1
ATOM 2796 O O . THR A 1 351 ? -4.73 19.438 27.547 1 94.69 351 THR A O 1
ATOM 2799 N N . VAL A 1 352 ? -6.766 18.594 27.875 1 94 352 VAL A N 1
ATOM 2800 C CA . VAL A 1 352 ? -7.215 18.875 26.531 1 94 352 VAL A CA 1
ATOM 2801 C C . VAL A 1 352 ? -7.219 20.391 26.281 1 94 352 VAL A C 1
ATOM 2803 O O . VAL A 1 352 ? -6.754 20.859 25.25 1 94 352 VAL A O 1
ATOM 2806 N N . VAL A 1 353 ? -7.688 21.156 27.234 1 92.25 353 VAL A N 1
ATOM 2807 C CA . VAL A 1 353 ? -7.785 22.609 27.094 1 92.25 353 VAL A CA 1
ATOM 2808 C C . VAL A 1 353 ? -6.387 23.219 27.047 1 92.25 353 VAL A C 1
ATOM 2810 O O . VAL A 1 353 ? -6.074 23.984 26.141 1 92.25 353 VAL A O 1
ATOM 2813 N N . GLU A 1 354 ? -5.555 22.844 27.953 1 93.56 354 GLU A N 1
ATOM 2814 C CA . GLU A 1 354 ? -4.211 23.406 28.031 1 93.56 354 GLU A CA 1
ATOM 2815 C C . GLU A 1 354 ? -3.377 23.016 26.812 1 93.56 354 GLU A C 1
ATOM 2817 O O . GLU A 1 354 ? -2.623 23.844 26.297 1 93.56 354 GLU A O 1
ATOM 2822 N N . THR A 1 355 ? -3.467 21.766 26.453 1 94.56 355 THR A N 1
ATOM 2823 C CA . THR A 1 355 ? -2.709 21.281 25.297 1 94.56 355 THR A CA 1
ATOM 2824 C C . THR A 1 355 ? -3.203 21.953 24.016 1 94.56 355 THR A C 1
ATOM 2826 O O . THR A 1 355 ? -2.408 22.266 23.125 1 94.56 355 THR A O 1
ATOM 2829 N N . SER A 1 356 ? -4.516 22.109 23.875 1 92.75 356 SER A N 1
ATOM 2830 C CA . SER A 1 356 ? -5.07 22.797 22.719 1 92.75 356 SER A CA 1
ATOM 2831 C C . SER A 1 356 ? -4.559 24.219 22.625 1 92.75 356 SER A C 1
ATOM 2833 O O . SER A 1 356 ? -4.25 24.703 21.531 1 92.75 356 SER A O 1
ATOM 2835 N N . LEU A 1 357 ? -4.469 24.906 23.75 1 90.94 357 LEU A N 1
ATOM 2836 C CA . LEU A 1 357 ? -3.928 26.25 23.797 1 90.94 357 LEU A CA 1
ATOM 2837 C C . LEU A 1 357 ? -2.463 26.266 23.359 1 90.94 357 LEU A C 1
ATOM 2839 O O . LEU A 1 357 ? -2.033 27.172 22.641 1 90.94 357 LEU A O 1
ATOM 2843 N N . ARG A 1 358 ? -1.749 25.328 23.812 1 90.56 358 ARG A N 1
ATOM 2844 C CA . ARG A 1 358 ? -0.337 25.234 23.453 1 90.56 358 ARG A CA 1
ATOM 2845 C C . ARG A 1 358 ? -0.163 24.984 21.953 1 90.56 358 ARG A C 1
ATOM 2847 O O . ARG A 1 358 ? 0.724 25.578 21.328 1 90.56 358 ARG A O 1
ATOM 2854 N N . ILE A 1 359 ? -0.956 24.078 21.406 1 90.5 359 ILE A N 1
ATOM 2855 C CA . ILE A 1 359 ? -0.917 23.797 19.969 1 90.5 359 ILE A CA 1
ATOM 2856 C C . ILE A 1 359 ? -1.22 25.062 19.188 1 90.5 359 ILE A C 1
ATOM 2858 O O . ILE A 1 359 ? -0.539 25.375 18.203 1 90.5 359 ILE A O 1
ATOM 2862 N N . TRP A 1 360 ? -2.201 25.766 19.703 1 88.5 360 TRP A N 1
ATOM 2863 C CA . TRP A 1 360 ? -2.594 27 19.031 1 88.5 360 TRP A CA 1
ATOM 2864 C C . TRP A 1 360 ? -1.454 28.016 19.047 1 88.5 360 TRP A C 1
ATOM 2866 O O . TRP A 1 360 ? -1.18 28.672 18.031 1 88.5 360 TRP A O 1
ATOM 2876 N N . CYS A 1 361 ? -0.824 28.109 20.125 1 84.94 361 CYS A N 1
ATOM 2877 C CA . CYS A 1 361 ? 0.285 29.047 20.25 1 84.94 361 CYS A CA 1
ATOM 2878 C C . CYS A 1 361 ? 1.451 28.641 19.359 1 84.94 361 CYS A C 1
ATOM 2880 O O . CYS A 1 361 ? 2.166 29.5 18.828 1 84.94 361 CYS A O 1
ATOM 2882 N N . ALA A 1 362 ? 1.618 27.391 19.203 1 83.06 362 ALA A N 1
ATOM 2883 C CA . ALA A 1 362 ? 2.676 26.906 18.312 1 83.06 362 ALA A CA 1
ATOM 2884 C C . ALA A 1 362 ? 2.346 27.188 16.859 1 83.06 362 ALA A C 1
ATOM 2886 O O . ALA A 1 362 ? 3.236 27.516 16.062 1 83.06 362 ALA A O 1
ATOM 2887 N N . LEU A 1 363 ? 1.105 27.078 16.484 1 84.5 363 LEU A N 1
ATOM 2888 C CA . LEU A 1 363 ? 0.668 27.266 15.102 1 84.5 363 LEU A CA 1
ATOM 2889 C C . LEU A 1 363 ? 0.605 28.734 14.75 1 84.5 363 LEU A C 1
ATOM 2891 O O . LEU A 1 363 ? 0.738 29.109 13.578 1 84.5 363 LEU A O 1
ATOM 2895 N N . ASN A 1 364 ? 0.347 29.516 15.773 1 80.69 364 ASN A N 1
ATOM 2896 C CA . ASN A 1 364 ? 0.214 30.953 15.602 1 80.69 364 ASN A CA 1
ATOM 2897 C C . ASN A 1 364 ? 1.102 31.719 16.578 1 80.69 364 ASN A C 1
ATOM 2899 O O . ASN A 1 364 ? 0.606 32.312 17.531 1 80.69 364 ASN A O 1
ATOM 2903 N N . PRO A 1 365 ? 2.35 31.828 16.234 1 70.56 365 PRO A N 1
ATOM 2904 C CA . PRO A 1 365 ? 3.281 32.469 17.172 1 70.56 365 PRO A CA 1
ATOM 2905 C C . PRO A 1 365 ? 2.949 33.938 17.422 1 70.56 365 PRO A C 1
ATOM 2907 O O . PRO A 1 365 ? 3.357 34.5 18.438 1 70.56 365 PRO A O 1
ATOM 2910 N N . SER A 1 366 ? 2.162 34.531 16.547 1 67.75 366 SER A N 1
ATOM 2911 C CA . SER A 1 366 ? 1.797 35.938 16.703 1 67.75 366 SER A CA 1
ATOM 2912 C C . SER A 1 366 ? 0.556 36.094 17.578 1 67.75 366 SER A C 1
ATOM 2914 O O . SER A 1 366 ? 0.027 37.188 17.719 1 67.75 366 SER A O 1
ATOM 2916 N N . SER A 1 367 ? 0.201 35 18.078 1 74.38 367 SER A N 1
ATOM 2917 C CA . SER A 1 367 ? -1.002 35.031 18.906 1 74.38 367 SER A CA 1
ATOM 2918 C C . SER A 1 367 ? -0.799 35.938 20.109 1 74.38 367 SER A C 1
ATOM 2920 O O . SER A 1 367 ? 0.293 36 20.688 1 74.38 367 SER A O 1
ATOM 2922 N N . SER A 1 368 ? -1.754 36.75 20.359 1 64.62 368 SER A N 1
ATOM 2923 C CA . SER A 1 368 ? -1.757 37.688 21.5 1 64.62 368 SER A CA 1
ATOM 2924 C C . SER A 1 368 ? -1.665 36.938 22.812 1 64.62 368 SER A C 1
ATOM 2926 O O . SER A 1 368 ? -1.229 37.5 23.828 1 64.62 368 SER A O 1
ATOM 2928 N N . ILE A 1 369 ? -2.078 35.688 22.75 1 63.72 369 ILE A N 1
ATOM 2929 C CA . ILE A 1 369 ? -2.029 34.875 23.969 1 63.72 369 ILE A CA 1
ATOM 2930 C C . ILE A 1 369 ? -0.577 34.656 24.391 1 63.72 369 ILE A C 1
ATOM 2932 O O . ILE A 1 369 ? -0.258 34.75 25.578 1 63.72 369 ILE A O 1
ATOM 2936 N N . MET A 1 370 ? 0.214 34.344 23.438 1 57.81 370 MET A N 1
ATOM 2937 C CA . MET A 1 370 ? 1.642 34.156 23.688 1 57.81 370 MET A CA 1
ATOM 2938 C C . MET A 1 370 ? 2.326 35.5 23.953 1 57.81 370 MET A C 1
ATOM 2940 O O . MET A 1 370 ? 3.328 35.531 24.672 1 57.81 370 MET A O 1
ATOM 2944 N N . ALA A 1 371 ? 1.938 36.688 23.234 1 50.06 371 ALA A N 1
ATOM 2945 C CA . ALA A 1 371 ? 2.549 37.969 23.484 1 50.06 371 ALA A CA 1
ATOM 2946 C C . ALA A 1 371 ? 2.52 38.312 24.969 1 50.06 371 ALA A C 1
ATOM 2948 O O . ALA A 1 371 ? 3.426 39 25.484 1 50.06 371 ALA A O 1
ATOM 2949 N N . ALA A 1 372 ? 1.531 37.906 25.688 1 45.78 372 ALA A N 1
ATOM 2950 C CA . ALA A 1 372 ? 1.52 38.219 27.109 1 45.78 372 ALA A CA 1
ATOM 2951 C C . ALA A 1 372 ? 2.617 37.469 27.844 1 45.78 372 ALA A C 1
ATOM 2953 O O . ALA A 1 372 ? 3.115 37.906 28.875 1 45.78 372 ALA A O 1
ATOM 2954 N N . HIS A 1 373 ? 2.779 36.156 27.531 1 41.69 373 HIS A N 1
ATOM 2955 C CA . HIS A 1 373 ? 3.777 35.438 28.297 1 41.69 373 HIS A CA 1
ATOM 2956 C C . HIS A 1 373 ? 5.184 35.688 27.766 1 41.69 373 HIS A C 1
ATOM 2958 O O . HIS A 1 373 ? 6.168 35.469 28.469 1 41.69 373 HIS A O 1
ATOM 2964 N N . THR A 1 374 ? 5.473 35.469 26.531 1 44.31 374 THR A N 1
ATOM 2965 C CA . THR A 1 374 ? 6.852 35.625 26.078 1 44.31 374 THR A CA 1
ATOM 2966 C C . THR A 1 374 ? 7.109 37.031 25.625 1 44.31 374 THR A C 1
ATOM 2968 O O . THR A 1 374 ? 6.453 37.531 24.703 1 44.31 374 THR A O 1
ATOM 2971 N N . ARG A 1 375 ? 7.43 38 26.578 1 36.31 375 ARG A N 1
ATOM 2972 C CA . ARG A 1 375 ? 8.031 39.312 26.422 1 36.31 375 ARG A CA 1
ATOM 2973 C C . ARG A 1 375 ? 8.984 39.344 25.234 1 36.31 375 ARG A C 1
ATOM 2975 O O . ARG A 1 375 ? 9.688 40.344 25.016 1 36.31 375 ARG A O 1
ATOM 2982 N N . HIS A 1 376 ? 9.656 38.188 24.984 1 35.16 376 HIS A N 1
ATOM 2983 C CA . HIS A 1 376 ? 10.781 38.406 24.094 1 35.16 376 HIS A CA 1
ATOM 2984 C C . HIS A 1 376 ? 10.312 38.938 22.734 1 35.16 376 HIS A C 1
ATOM 2986 O O . HIS A 1 376 ? 9.297 38.469 22.203 1 35.16 376 HIS A O 1
ATOM 2992 N N . ASP A 1 377 ? 10.5 40.219 22.453 1 35.31 377 ASP A N 1
ATOM 2993 C CA . ASP A 1 377 ? 10.594 41.125 21.297 1 35.31 377 ASP A CA 1
ATOM 2994 C C . ASP A 1 377 ? 10.867 40.312 20.016 1 35.31 377 ASP A C 1
ATOM 2996 O O . ASP A 1 377 ? 11.398 40.875 19.047 1 35.31 377 ASP A O 1
ATOM 3000 N N . THR A 1 378 ? 11.352 39.125 20.125 1 36.91 378 THR A N 1
ATOM 3001 C CA . THR A 1 378 ? 12.008 38.812 18.859 1 36.91 378 THR A CA 1
ATOM 3002 C C . THR A 1 378 ? 11.008 38.875 17.703 1 36.91 378 THR A C 1
ATOM 3004 O O . THR A 1 378 ? 10.156 38 17.562 1 36.91 378 THR A O 1
ATOM 3007 N N . ALA A 1 379 ? 10.383 39.906 17.375 1 39.16 379 ALA A N 1
ATOM 3008 C CA . ALA A 1 379 ? 10.023 40.344 16.031 1 39.16 379 ALA A CA 1
ATOM 3009 C C . ALA A 1 379 ? 10.82 39.594 14.977 1 39.16 379 ALA A C 1
ATOM 3011 O O . ALA A 1 379 ? 11.828 40.125 14.477 1 39.16 379 ALA A O 1
ATOM 3012 N N . SER A 1 380 ? 11.422 38.562 15.344 1 40.25 380 SER A N 1
ATOM 3013 C CA . SER A 1 380 ? 12.289 38.031 14.305 1 40.25 380 SER A CA 1
ATOM 3014 C C . SER A 1 380 ? 11.648 38.156 12.922 1 40.25 380 SER A C 1
ATOM 3016 O O . SER A 1 380 ? 10.5 37.781 12.727 1 40.25 380 SER A O 1
ATOM 3018 N N . THR A 1 381 ? 11.836 39.188 12.289 1 40.72 381 THR A N 1
ATOM 3019 C CA . THR A 1 381 ? 11.828 39.438 10.852 1 40.72 381 THR A CA 1
ATOM 3020 C C . THR A 1 381 ? 11.82 38.125 10.078 1 40.72 381 THR A C 1
ATOM 3022 O O . THR A 1 381 ? 11.867 38.125 8.844 1 40.72 381 THR A O 1
ATOM 3025 N N . GLY A 1 382 ? 12.312 36.938 10.711 1 48.22 382 GLY A N 1
ATOM 3026 C CA . GLY A 1 382 ? 12.664 35.719 10.008 1 48.22 382 GLY A CA 1
ATOM 3027 C C . GLY A 1 382 ? 11.477 35.031 9.367 1 48.22 382 GLY A C 1
ATOM 3028 O O . GLY A 1 382 ? 10.328 35.375 9.633 1 48.22 382 GLY A O 1
ATOM 3029 N N . ARG A 1 383 ? 11.812 34.281 8.406 1 59.84 383 ARG A N 1
ATOM 3030 C CA . ARG A 1 383 ? 10.93 33.594 7.449 1 59.84 383 ARG A CA 1
ATOM 3031 C C . ARG A 1 383 ? 9.844 32.812 8.164 1 59.84 383 ARG A C 1
ATOM 3033 O O . ARG A 1 383 ? 10.148 31.984 9.031 1 59.84 383 ARG A O 1
ATOM 3040 N N . ASN A 1 384 ? 8.617 33.25 8.367 1 83.44 384 ASN A N 1
ATOM 3041 C CA . ASN A 1 384 ? 7.402 32.688 8.93 1 83.44 384 ASN A CA 1
ATOM 3042 C C . ASN A 1 384 ? 7.027 31.375 8.234 1 83.44 384 ASN A C 1
ATOM 3044 O O . ASN A 1 384 ? 5.875 31.188 7.836 1 83.44 384 ASN A O 1
ATOM 3048 N N . ASP A 1 385 ? 8.102 30.562 8.172 1 90.44 385 ASP A N 1
ATOM 3049 C CA . ASP A 1 385 ? 7.906 29.328 7.422 1 90.44 385 ASP A CA 1
ATOM 3050 C C . ASP A 1 385 ? 6.805 28.469 8.047 1 90.44 385 ASP A C 1
ATOM 3052 O O . ASP A 1 385 ? 5.988 27.891 7.328 1 90.44 385 ASP A O 1
ATOM 3056 N N . PHE A 1 386 ? 6.812 28.469 9.359 1 90.5 386 PHE A N 1
ATOM 3057 C CA . PHE A 1 386 ? 5.848 27.594 10.023 1 90.5 386 PHE A CA 1
ATOM 3058 C C . PHE A 1 386 ? 4.43 28.141 9.852 1 90.5 386 PHE A C 1
ATOM 3060 O O . PHE A 1 386 ? 3.496 27.359 9.617 1 90.5 386 PHE A O 1
ATOM 3067 N N . ASP A 1 387 ? 4.281 29.406 9.945 1 88.25 387 ASP A N 1
ATOM 3068 C CA . ASP A 1 387 ? 2.988 30.047 9.727 1 88.25 387 ASP A CA 1
ATOM 3069 C C . ASP A 1 387 ? 2.486 29.797 8.312 1 88.25 387 ASP A C 1
ATOM 3071 O O . ASP A 1 387 ? 1.301 29.531 8.102 1 88.25 387 ASP A O 1
ATOM 3075 N N . ARG A 1 388 ? 3.398 29.953 7.41 1 91.44 388 ARG A N 1
ATOM 3076 C CA . ARG A 1 388 ? 3.031 29.734 6.016 1 91.44 388 ARG A CA 1
ATOM 3077 C C . ARG A 1 388 ? 2.621 28.281 5.777 1 91.44 388 ARG A C 1
ATOM 3079 O O . ARG A 1 388 ? 1.657 28.016 5.059 1 91.44 388 ARG A O 1
ATOM 3086 N N . LEU A 1 389 ? 3.379 27.391 6.402 1 93.06 389 LEU A N 1
ATOM 3087 C CA . LEU A 1 389 ? 3.045 25.969 6.246 1 93.06 389 LEU A CA 1
ATOM 3088 C C . LEU A 1 389 ? 1.688 25.672 6.867 1 93.06 389 LEU A C 1
ATOM 3090 O O . LEU A 1 389 ? 0.904 24.891 6.301 1 93.06 389 LEU A O 1
ATOM 3094 N N . ALA A 1 390 ? 1.42 26.25 7.988 1 90.81 390 ALA A N 1
ATOM 3095 C CA . ALA A 1 390 ? 0.176 25.984 8.711 1 90.81 390 ALA A CA 1
ATOM 3096 C C . ALA A 1 390 ? -1.024 26.531 7.941 1 90.81 390 ALA A C 1
ATOM 3098 O O . ALA A 1 390 ? -2.119 25.969 8.008 1 90.81 390 ALA A O 1
ATOM 3099 N N . ILE A 1 391 ? -0.79 27.578 7.195 1 90.75 391 ILE A N 1
ATOM 3100 C CA . ILE A 1 391 ? -1.884 28.234 6.484 1 90.75 391 ILE A CA 1
ATOM 3101 C C . ILE A 1 391 ? -2.014 27.641 5.082 1 90.75 391 ILE A C 1
ATOM 3103 O O . ILE A 1 391 ? -3.117 27.312 4.641 1 90.75 391 ILE A O 1
ATOM 3107 N N . CYS A 1 392 ? -0.847 27.5 4.402 1 92.19 392 CYS A N 1
ATOM 3108 C CA . CYS A 1 392 ? -0.858 27.094 3.002 1 92.19 392 CYS A CA 1
ATOM 3109 C C . CYS A 1 392 ? -0.909 25.578 2.875 1 92.19 392 CYS A C 1
ATOM 3111 O O . CYS A 1 392 ? -1.505 25.047 1.936 1 92.19 392 CYS A O 1
ATOM 3113 N N . GLY A 1 393 ? -0.217 24.938 3.732 1 90.12 393 GLY A N 1
ATOM 3114 C CA . GLY A 1 393 ? -0.204 23.484 3.68 1 90.12 393 GLY A CA 1
ATOM 3115 C C . GLY A 1 393 ? -1.488 22.859 4.191 1 90.12 393 GLY A C 1
ATOM 3116 O O . GLY A 1 393 ? -2.09 23.359 5.145 1 90.12 393 GLY A O 1
ATOM 3117 N N . THR A 1 394 ? -1.877 21.922 3.332 1 81.69 394 THR A N 1
ATOM 3118 C CA . THR A 1 394 ? -2.996 21.125 3.809 1 81.69 394 THR A CA 1
ATOM 3119 C C . THR A 1 394 ? -2.5 19.922 4.613 1 81.69 394 THR A C 1
ATOM 3121 O O . THR A 1 394 ? -1.295 19.672 4.688 1 81.69 394 THR A O 1
ATOM 3124 N N . GLY A 1 395 ? -3.133 19.469 5.641 1 73.88 395 GLY A N 1
ATOM 3125 C CA . GLY A 1 395 ? -2.686 18.281 6.371 1 73.88 395 GLY A CA 1
ATOM 3126 C C . GLY A 1 395 ? -2.98 18.359 7.855 1 73.88 395 GLY A C 1
ATOM 3127 O O . GLY A 1 395 ? -4 18.922 8.266 1 73.88 395 GLY A O 1
ATOM 3128 N N . TYR A 1 396 ? -1.942 17.844 8.445 1 76.75 396 TYR A N 1
ATOM 3129 C CA . TYR A 1 396 ? -2.195 17.578 9.859 1 76.75 396 TYR A CA 1
ATOM 3130 C C . TYR A 1 396 ? -2.178 18.859 10.672 1 76.75 396 TYR A C 1
ATOM 3132 O O . TYR A 1 396 ? -2.914 19 11.656 1 76.75 396 TYR A O 1
ATOM 3140 N N . LEU A 1 397 ? -1.437 19.875 10.156 1 83.19 397 LEU A N 1
ATOM 3141 C CA . LEU A 1 397 ? -1.351 21.078 10.961 1 83.19 397 LEU A CA 1
ATOM 3142 C C . LEU A 1 397 ? -2.672 21.844 10.945 1 83.19 397 LEU A C 1
ATOM 3144 O O . LEU A 1 397 ? -3.107 22.375 11.969 1 83.19 397 LEU A O 1
ATOM 3148 N N . ARG A 1 398 ? -3.252 21.828 9.812 1 82.5 398 ARG A N 1
ATOM 3149 C CA . ARG A 1 398 ? -4.551 22.484 9.703 1 82.5 398 ARG A CA 1
ATOM 3150 C C . ARG A 1 398 ? -5.602 21.75 10.531 1 82.5 398 ARG A C 1
ATOM 3152 O O . ARG A 1 398 ? -6.422 22.391 11.203 1 82.5 398 ARG A O 1
ATOM 3159 N N . VAL A 1 399 ? -5.488 20.547 10.469 1 80.25 399 VAL A N 1
ATOM 3160 C CA . VAL A 1 399 ? -6.438 19.734 11.219 1 80.25 399 VAL A CA 1
ATOM 3161 C C . VAL A 1 399 ? -6.219 19.938 12.719 1 80.25 399 VAL A C 1
ATOM 3163 O O . VAL A 1 399 ? -7.184 20.016 13.484 1 80.25 399 VAL A O 1
ATOM 3166 N N . PHE A 1 400 ? -5.031 20.125 13.102 1 84.62 400 PHE A N 1
ATOM 3167 C CA . PHE A 1 400 ? -4.711 20.344 14.508 1 84.62 400 PHE A CA 1
ATOM 3168 C C . PHE A 1 400 ? -5.25 21.672 14.984 1 84.62 400 PHE A C 1
ATOM 3170 O O . PHE A 1 400 ? -5.789 21.781 16.094 1 84.62 400 PHE A O 1
ATOM 3177 N N . GLY A 1 401 ? -5.016 22.594 14.125 1 83.88 401 GLY A N 1
ATOM 3178 C CA . GLY A 1 401 ? -5.523 23.906 14.484 1 83.88 401 GLY A CA 1
ATOM 3179 C C . GLY A 1 401 ? -7.035 23.953 14.625 1 83.88 401 GLY A C 1
ATOM 3180 O O . GLY A 1 401 ? -7.559 24.547 15.562 1 83.88 401 GLY A O 1
ATOM 3181 N N . MET A 1 402 ? -7.621 23.234 13.789 1 83.69 402 MET A N 1
ATOM 3182 C CA . MET A 1 402 ? -9.078 23.172 13.828 1 83.69 402 MET A CA 1
ATOM 3183 C C . MET A 1 402 ? -9.562 22.406 15.055 1 83.69 402 MET A C 1
ATOM 3185 O O . MET A 1 402 ? -10.492 22.844 15.734 1 83.69 402 MET A O 1
ATOM 3189 N N . GLN A 1 403 ? -8.969 21.328 15.281 1 83.06 403 GLN A N 1
ATOM 3190 C CA . GLN A 1 403 ? -9.344 20.516 16.422 1 83.06 403 GLN A CA 1
ATOM 3191 C C . GLN A 1 403 ? -9.141 21.266 17.734 1 83.06 403 GLN A C 1
ATOM 3193 O O . GLN A 1 403 ? -9.969 21.203 18.641 1 83.06 403 GLN A O 1
ATOM 3198 N N . ALA A 1 404 ? -8.039 21.891 17.797 1 87.19 404 ALA A N 1
ATOM 3199 C CA . ALA A 1 404 ? -7.754 22.688 18.984 1 87.19 404 ALA A CA 1
ATOM 3200 C C . ALA A 1 404 ? -8.789 23.797 19.172 1 87.19 404 ALA A C 1
ATOM 3202 O O . ALA A 1 404 ? -9.258 24.031 20.297 1 87.19 404 ALA A O 1
ATOM 3203 N N . SER A 1 405 ? -9.141 24.391 18.125 1 85.06 405 SER A N 1
ATOM 3204 C CA . SER A 1 405 ? -10.125 25.469 18.188 1 85.06 405 SER A CA 1
ATOM 3205 C C . SER A 1 405 ? -11.492 24.953 18.609 1 85.06 405 SER A C 1
ATOM 3207 O O . SER A 1 405 ? -12.188 25.594 19.406 1 85.06 405 SER A O 1
ATOM 3209 N N . LEU A 1 406 ? -11.773 23.812 18.141 1 83.06 406 LEU A N 1
ATOM 3210 C CA . LEU A 1 406 ? -13.07 23.219 18.469 1 83.06 406 LEU A CA 1
ATOM 3211 C C . LEU A 1 406 ? -13.102 22.766 19.922 1 83.06 406 LEU A C 1
ATOM 3213 O O . LEU A 1 406 ? -14.133 22.875 20.594 1 83.06 406 LEU A O 1
ATOM 3217 N N . ALA A 1 407 ? -12.055 22.25 20.359 1 86.12 407 ALA A N 1
ATOM 3218 C CA . ALA A 1 407 ? -11.977 21.828 21.75 1 86.12 407 ALA A CA 1
ATOM 3219 C C . ALA A 1 407 ? -12.164 23.016 22.703 1 86.12 407 ALA A C 1
ATOM 3221 O O . ALA A 1 407 ? -12.867 22.906 23.703 1 86.12 407 ALA A O 1
ATOM 3222 N N . ILE A 1 408 ? -11.594 24.094 22.391 1 88.38 408 ILE A N 1
ATOM 3223 C CA . ILE A 1 408 ? -11.68 25.281 23.219 1 88.38 408 ILE A CA 1
ATOM 3224 C C . ILE A 1 408 ? -13.086 25.875 23.141 1 88.38 408 ILE A C 1
ATOM 3226 O O . ILE A 1 408 ? -13.641 26.328 24.141 1 88.38 408 ILE A O 1
ATOM 3230 N N . ALA A 1 409 ? -13.602 25.859 21.969 1 82.38 409 ALA A N 1
ATOM 3231 C CA . ALA A 1 409 ? -14.977 26.328 21.797 1 82.38 409 ALA A CA 1
ATOM 3232 C C . ALA A 1 409 ? -15.953 25.484 22.609 1 82.38 409 ALA A C 1
ATOM 3234 O O . ALA A 1 409 ? -16.891 26.016 23.219 1 82.38 409 ALA A O 1
ATOM 3235 N N . ALA A 1 410 ? -15.711 24.203 22.531 1 79.19 410 ALA A N 1
ATOM 3236 C CA . ALA A 1 410 ? -16.547 23.312 23.312 1 79.19 410 ALA A CA 1
ATOM 3237 C C . ALA A 1 410 ? -16.406 23.578 24.812 1 79.19 410 ALA A C 1
ATOM 3239 O O . ALA A 1 410 ? -17.391 23.516 25.547 1 79.19 410 ALA A O 1
ATOM 3240 N N . GLU A 1 411 ? -15.25 23.844 25.25 1 86 411 GLU A N 1
ATOM 3241 C CA . GLU A 1 411 ? -15 24.156 26.656 1 86 411 GLU A CA 1
ATOM 3242 C C . GLU A 1 411 ? -15.727 25.422 27.078 1 86 411 GLU A C 1
ATOM 3244 O O . GLU A 1 411 ? -16.344 25.469 28.141 1 86 411 GLU A O 1
ATOM 3249 N N . LEU A 1 412 ? -15.68 26.391 26.281 1 84.31 412 LEU A N 1
ATOM 3250 C CA . LEU A 1 412 ? -16.344 27.656 26.578 1 84.31 412 LEU A CA 1
ATOM 3251 C C . LEU A 1 412 ? -17.859 27.484 26.609 1 84.31 412 LEU A C 1
ATOM 3253 O O . LEU A 1 412 ? -18.531 28.047 27.484 1 84.31 412 LEU A O 1
ATOM 3257 N N . SER A 1 413 ? -18.359 26.719 25.75 1 76.88 413 SER A N 1
ATOM 3258 C CA . SER A 1 413 ? -19.797 26.438 25.719 1 76.88 413 SER A CA 1
ATOM 3259 C C . SER A 1 413 ? -20.234 25.672 26.969 1 76.88 413 SER A C 1
ATOM 3261 O O . SER A 1 413 ? -21.312 25.922 27.516 1 76.88 413 SER A O 1
ATOM 3263 N N . THR A 1 414 ? -19.453 24.719 27.297 1 77.12 414 THR A N 1
ATOM 3264 C CA . THR A 1 414 ? -19.766 23.922 28.469 1 77.12 414 THR A CA 1
ATOM 3265 C C . THR A 1 414 ? -19.719 24.781 29.734 1 77.12 414 THR A C 1
ATOM 3267 O O . THR A 1 414 ? -20.562 24.641 30.609 1 77.12 414 THR A O 1
ATOM 3270 N N . GLN A 1 415 ? -18.781 25.656 29.797 1 81 415 GLN A N 1
ATOM 3271 C CA . GLN A 1 415 ? -18.672 26.562 30.938 1 81 415 GLN A CA 1
ATOM 3272 C C . GLN A 1 415 ? -19.891 27.484 31.016 1 81 415 GLN A C 1
ATOM 3274 O O . GLN A 1 415 ? -20.375 27.781 32.125 1 81 415 GLN A O 1
ATOM 3279 N N . LEU A 1 416 ? -20.344 27.906 29.953 1 78.12 416 LEU A N 1
ATOM 3280 C CA . LEU A 1 416 ? -21.5 28.797 29.922 1 78.12 416 LEU A CA 1
ATOM 3281 C C . LEU A 1 416 ? -22.766 28.062 30.344 1 78.12 416 LEU A C 1
ATOM 3283 O O . LEU A 1 416 ? -23.641 28.641 31.016 1 78.12 416 LEU A O 1
ATOM 3287 N N . GLN A 1 417 ? -22.797 26.844 30 1 72.62 417 GLN A N 1
ATOM 3288 C CA . GLN A 1 417 ? -23.969 26.047 30.375 1 72.62 417 GLN A CA 1
ATOM 3289 C C . GLN A 1 417 ? -23.938 25.688 31.859 1 72.62 417 GLN A C 1
ATOM 3291 O O . GLN A 1 417 ? -24.969 25.656 32.531 1 72.62 417 GLN A O 1
ATOM 3296 N N . GLU A 1 418 ? -22.828 25.375 32.344 1 72.12 418 GLU A N 1
ATOM 3297 C CA . GLU A 1 418 ? -22.688 25.016 33.75 1 72.12 418 GLU A CA 1
ATOM 3298 C C . GLU A 1 418 ? -22.922 26.219 34.656 1 72.12 418 GLU A C 1
ATOM 3300 O O . GLU A 1 418 ? -23.531 26.094 35.719 1 72.12 418 GLU A O 1
ATOM 3305 N N . GLU A 1 419 ? -22.484 27.391 34.281 1 63 419 GLU A N 1
ATOM 3306 C CA . GLU A 1 419 ? -22.547 28.578 35.125 1 63 419 GLU A CA 1
ATOM 3307 C C . GLU A 1 419 ? -23.922 29.25 35 1 63 419 GLU A C 1
ATOM 3309 O O . GLU A 1 419 ? -24.297 30.031 35.875 1 63 419 GLU A O 1
ATOM 3314 N N . GLU A 1 420 ? -24.516 29.266 33.781 1 59.59 420 GLU A N 1
ATOM 3315 C CA . GLU A 1 420 ? -25.859 29.844 33.75 1 59.59 420 GLU A CA 1
ATOM 3316 C C . GLU A 1 420 ? -26.656 29.453 35 1 59.59 420 GLU A C 1
ATOM 3318 O O . GLU A 1 420 ? -27.516 30.203 35.438 1 59.59 420 GLU A O 1
ATOM 3323 N N . ARG A 1 421 ? -26.219 28.422 35.781 1 53.09 421 ARG A N 1
ATOM 3324 C CA . ARG A 1 421 ? -26.969 27.984 36.969 1 53.09 421 ARG A CA 1
ATOM 3325 C C . ARG A 1 421 ? -26.578 28.781 38.188 1 53.09 421 ARG A C 1
ATOM 3327 O O . ARG A 1 421 ? -27.359 28.938 39.125 1 53.09 421 ARG A O 1
ATOM 3334 N N . LEU A 1 422 ? -25.312 29.234 38.281 1 52.19 422 LEU A N 1
ATOM 3335 C CA . LEU A 1 422 ? -24.938 29.719 39.594 1 52.19 422 LEU A CA 1
ATOM 3336 C C . LEU A 1 422 ? -24.625 31.203 39.562 1 52.19 422 LEU A C 1
ATOM 3338 O O . LEU A 1 422 ? -24.516 31.844 40.625 1 52.19 422 LEU A O 1
ATOM 3342 N N . GLY A 1 423 ? -24.562 31.938 38.375 1 55.78 423 GLY A N 1
ATOM 3343 C CA . GLY A 1 423 ? -24.203 33.344 38.344 1 55.78 423 GLY A CA 1
ATOM 3344 C C . GLY A 1 423 ? -23.375 33.719 37.125 1 55.78 423 GLY A C 1
ATOM 3345 O O . GLY A 1 423 ? -23.281 32.938 36.188 1 55.78 423 GLY A O 1
ATOM 3346 N N . PRO A 1 424 ? -22.797 34.969 37.219 1 58.88 424 PRO A N 1
ATOM 3347 C CA . PRO A 1 424 ? -22.047 35.5 36.062 1 58.88 424 PRO A CA 1
ATOM 3348 C C . PRO A 1 424 ? -20.859 34.594 35.688 1 58.88 424 PRO A C 1
ATOM 3350 O O . PRO A 1 424 ? -20.141 34.094 36.562 1 58.88 424 PRO A O 1
ATOM 3353 N N . VAL A 1 425 ? -20.766 34.094 34.5 1 62.97 425 VAL A N 1
ATOM 3354 C CA . VAL A 1 425 ? -19.781 33.094 34.031 1 62.97 425 VAL A CA 1
ATOM 3355 C C . VAL A 1 425 ? -18.484 33.812 33.656 1 62.97 425 VAL A C 1
ATOM 3357 O O . VAL A 1 425 ? -18.5 34.75 32.844 1 62.97 425 VAL A O 1
ATOM 3360 N N . PHE A 1 426 ? -17.438 33.688 34.438 1 68 426 PHE A N 1
ATOM 3361 C CA . PHE A 1 426 ? -16.125 34.219 34.062 1 68 426 PHE A CA 1
ATOM 3362 C C . PHE A 1 426 ? -15.398 33.281 33.125 1 68 426 PHE A C 1
ATOM 3364 O O . PHE A 1 426 ? -14.984 32.188 33.5 1 68 426 PHE A O 1
ATOM 3371 N N . LEU A 1 427 ? -15.516 33.719 31.844 1 78 427 LEU A N 1
ATOM 3372 C CA . LEU A 1 427 ? -14.805 32.938 30.844 1 78 427 LEU A CA 1
ATOM 3373 C C . LEU A 1 427 ? -13.344 33.375 30.734 1 78 427 LEU A C 1
ATOM 3375 O O . LEU A 1 427 ? -13.039 34.562 30.859 1 78 427 LEU A O 1
ATOM 3379 N N . ARG A 1 428 ? -12.461 32.469 30.625 1 84.19 428 ARG A N 1
ATOM 3380 C CA . ARG A 1 428 ? -11.039 32.75 30.453 1 84.19 428 ARG A CA 1
ATOM 3381 C C . ARG A 1 428 ? -10.805 33.562 29.188 1 84.19 428 ARG A C 1
ATOM 3383 O O . ARG A 1 428 ? -11.25 33.156 28.094 1 84.19 428 ARG A O 1
ATOM 3390 N N . ALA A 1 429 ? -10.102 34.656 29.312 1 83.88 429 ALA A N 1
ATOM 3391 C CA . ALA A 1 429 ? -9.875 35.594 28.219 1 83.88 429 ALA A CA 1
ATOM 3392 C C . ALA A 1 429 ? -9 34.969 27.141 1 83.88 429 ALA A C 1
ATOM 3394 O O . ALA A 1 429 ? -9.164 35.281 25.953 1 83.88 429 ALA A O 1
ATOM 3395 N N . ASP A 1 430 ? -8.086 34.156 27.531 1 86.88 430 ASP A N 1
ATOM 3396 C CA . ASP A 1 430 ? -7.188 33.531 26.562 1 86.88 430 ASP A CA 1
ATOM 3397 C C . ASP A 1 430 ? -7.949 32.594 25.656 1 86.88 430 ASP A C 1
ATOM 3399 O O . ASP A 1 430 ? -7.668 32.5 24.453 1 86.88 430 ASP A O 1
ATOM 3403 N N . LEU A 1 431 ? -8.945 31.875 26.219 1 89 431 LEU A N 1
ATOM 3404 C CA . LEU A 1 431 ? -9.742 30.953 25.422 1 89 431 LEU A CA 1
ATOM 3405 C C . LEU A 1 431 ? -10.609 31.719 24.422 1 89 431 LEU A C 1
ATOM 3407 O O . LEU A 1 431 ? -10.742 31.297 23.266 1 89 431 LEU A O 1
ATOM 3411 N N . LEU A 1 432 ? -11.148 32.844 24.891 1 87.25 432 LEU A N 1
ATOM 3412 C CA . LEU A 1 432 ? -11.969 33.688 24.016 1 87.25 432 LEU A CA 1
ATOM 3413 C C . LEU A 1 432 ? -11.141 34.25 22.875 1 87.25 432 LEU A C 1
ATOM 3415 O O . LEU A 1 432 ? -11.586 34.281 21.719 1 87.25 432 LEU A O 1
ATOM 3419 N N . SER A 1 433 ? -9.969 34.688 23.219 1 88.88 433 SER A N 1
ATOM 3420 C CA . SER A 1 433 ? -9.07 35.25 22.203 1 88.88 433 SER A CA 1
ATOM 3421 C C . SER A 1 433 ? -8.688 34.188 21.172 1 88.88 433 SER A C 1
ATOM 3423 O O . SER A 1 433 ? -8.555 34.5 19.984 1 88.88 433 SER A O 1
ATOM 3425 N N . MET A 1 434 ? -8.484 33 21.609 1 90.25 434 MET A N 1
ATOM 3426 C CA . MET A 1 434 ? -8.117 31.906 20.719 1 90.25 434 MET A CA 1
ATOM 3427 C C . MET A 1 434 ? -9.219 31.656 19.688 1 90.25 434 MET A C 1
ATOM 3429 O O . MET A 1 434 ? -8.938 31.422 18.516 1 90.25 434 MET A O 1
ATOM 3433 N N . VAL A 1 435 ? -10.438 31.641 20.125 1 87.88 435 VAL A N 1
ATOM 3434 C CA . VAL A 1 435 ? -11.555 31.406 19.219 1 87.88 435 VAL A CA 1
ATOM 3435 C C . VAL A 1 435 ? -11.609 32.5 18.156 1 87.88 435 VAL A C 1
ATOM 3437 O O . VAL A 1 435 ? -11.828 32.25 16.969 1 87.88 435 VAL A O 1
ATOM 3440 N N . GLN A 1 436 ? -11.352 33.719 18.594 1 88.31 436 GLN A N 1
ATOM 3441 C CA . GLN A 1 436 ? -11.367 34.844 17.688 1 88.31 436 GLN A CA 1
ATOM 3442 C C . GLN A 1 436 ? -10.227 34.75 16.672 1 88.31 436 GLN A C 1
ATOM 3444 O O . GLN A 1 436 ? -10.414 35 15.477 1 88.31 436 GLN A O 1
ATOM 3449 N N . GLU A 1 437 ? -9.102 34.406 17.172 1 90.31 437 GLU A N 1
ATOM 3450 C CA . GLU A 1 437 ? -7.926 34.312 16.312 1 90.31 437 GLU A CA 1
ATOM 3451 C C . GLU A 1 437 ? -8.062 33.125 15.344 1 90.31 437 GLU A C 1
ATOM 3453 O O . GLU A 1 437 ? -7.543 33.188 14.227 1 90.31 437 GLU A O 1
ATOM 3458 N N . SER A 1 438 ? -8.68 32.094 15.836 1 90.06 438 SER A N 1
ATOM 3459 C CA . SER A 1 438 ? -8.867 30.906 14.992 1 90.06 438 SER A CA 1
ATOM 3460 C C . SER A 1 438 ? -9.727 31.234 13.773 1 90.06 438 SER A C 1
ATOM 3462 O O . SER A 1 438 ? -9.523 30.672 12.695 1 90.06 438 SER A O 1
ATOM 3464 N N . LYS A 1 439 ? -10.695 32.031 13.992 1 89.31 439 LYS A N 1
ATOM 3465 C CA . LYS A 1 439 ? -11.539 32.5 12.883 1 89.31 439 LYS A CA 1
ATOM 3466 C C . LYS A 1 439 ? -10.703 33.188 11.805 1 89.31 439 LYS A C 1
ATOM 3468 O O . LYS A 1 439 ? -10.844 32.875 10.617 1 89.31 439 LYS A O 1
ATOM 3473 N N . GLU A 1 440 ? -9.883 34.062 12.227 1 90 440 GLU A N 1
ATOM 3474 C CA . GLU A 1 440 ? -9.039 34.781 11.281 1 90 440 GLU A CA 1
ATOM 3475 C C . GLU A 1 440 ? -8.055 33.844 10.594 1 90 440 GLU A C 1
ATOM 3477 O O . GLU A 1 440 ? -7.762 34 9.406 1 90 440 GLU A O 1
ATOM 3482 N N . TRP A 1 441 ? -7.527 33 11.375 1 90.88 441 TRP A N 1
ATOM 3483 C CA . TRP A 1 441 ? -6.582 32 10.852 1 90.88 441 TRP A CA 1
ATOM 3484 C C . TRP A 1 441 ? -7.227 31.156 9.766 1 90.88 441 TRP A C 1
ATOM 3486 O O . TRP A 1 441 ? -6.629 30.922 8.711 1 90.88 441 TRP A O 1
ATOM 3496 N N . LEU A 1 442 ? -8.43 30.656 9.961 1 90.06 442 LEU A N 1
ATOM 3497 C CA . LEU A 1 442 ? -9.148 29.844 8.992 1 90.06 442 LEU A CA 1
ATOM 3498 C C . LEU A 1 442 ? -9.508 30.656 7.754 1 90.06 442 LEU A C 1
ATOM 3500 O O . LEU A 1 442 ? -9.492 30.141 6.637 1 90.06 442 LEU A O 1
ATOM 3504 N N . PHE A 1 443 ? -9.82 31.906 7.984 1 92.94 443 PHE A N 1
ATOM 3505 C CA . PHE A 1 443 ? -10.164 32.781 6.855 1 92.94 443 PHE A CA 1
ATOM 3506 C C . PHE A 1 443 ? -8.938 33.031 5.992 1 92.94 443 PHE A C 1
ATOM 3508 O O . PHE A 1 443 ? -9.039 33.125 4.766 1 92.94 443 PHE A O 1
ATOM 3515 N N . ARG A 1 444 ? -7.793 33.219 6.641 1 91.88 444 ARG A N 1
ATOM 3516 C CA . ARG A 1 444 ? -6.547 33.406 5.898 1 91.88 444 ARG A CA 1
ATOM 3517 C C . ARG A 1 444 ? -6.246 32.188 5.035 1 91.88 444 ARG A C 1
ATOM 3519 O O . ARG A 1 444 ? -5.688 32.312 3.943 1 91.88 444 ARG A O 1
ATOM 3526 N N . ALA A 1 445 ? -6.551 31.047 5.57 1 92.38 445 ALA A N 1
ATOM 3527 C CA . ALA A 1 445 ? -6.363 29.828 4.789 1 92.38 445 ALA A CA 1
ATOM 3528 C C . ALA A 1 445 ? -7.238 29.844 3.537 1 92.38 445 ALA A C 1
ATOM 3530 O O . ALA A 1 445 ? -6.82 29.375 2.475 1 92.38 445 ALA A O 1
ATOM 3531 N N . ILE A 1 446 ? -8.492 30.312 3.648 1 93.31 446 ILE A N 1
ATOM 3532 C CA . ILE A 1 446 ? -9.391 30.422 2.506 1 93.31 446 ILE A CA 1
ATOM 3533 C C . ILE A 1 446 ? -8.828 31.438 1.505 1 93.31 446 ILE A C 1
ATOM 3535 O O . ILE A 1 446 ? -8.852 31.188 0.296 1 93.31 446 ILE A O 1
ATOM 3539 N N . GLU A 1 447 ? -8.258 32.469 2.045 1 93.88 447 GLU A N 1
ATOM 3540 C CA . GLU A 1 447 ? -7.641 33.469 1.186 1 93.88 447 GLU A CA 1
ATOM 3541 C C . GLU A 1 447 ? -6.438 32.906 0.442 1 93.88 447 GLU A C 1
ATOM 3543 O O . GLU A 1 447 ? -6.141 33.312 -0.68 1 93.88 447 GLU A O 1
ATOM 3548 N N . ALA A 1 448 ? -5.816 31.969 1.116 1 92.88 448 ALA A N 1
ATOM 3549 C CA . ALA A 1 448 ? -4.625 31.359 0.526 1 92.88 448 ALA A CA 1
ATOM 3550 C C . ALA A 1 448 ? -5 30.297 -0.494 1 92.88 448 ALA A C 1
ATOM 3552 O O . ALA A 1 448 ? -4.133 29.75 -1.178 1 92.88 448 ALA A O 1
ATOM 3553 N N . GLY A 1 449 ? -6.305 29.953 -0.611 1 91.75 449 GLY A N 1
ATOM 3554 C CA . GLY A 1 449 ? -6.727 29.062 -1.681 1 91.75 449 GLY A CA 1
ATOM 3555 C C . GLY A 1 449 ? -7.578 27.906 -1.192 1 91.75 449 GLY A C 1
ATOM 3556 O O . GLY A 1 449 ? -8.062 27.109 -1.994 1 91.75 449 GLY A O 1
ATOM 3557 N N . GLU A 1 450 ? -7.73 27.734 0.129 1 91.12 450 GLU A N 1
ATOM 3558 C CA . GLU A 1 450 ? -8.633 26.703 0.643 1 91.12 450 GLU A CA 1
ATOM 3559 C C . GLU A 1 450 ? -10.07 26.953 0.192 1 91.12 450 GLU A C 1
ATOM 3561 O O . GLU A 1 450 ? -10.547 28.094 0.231 1 91.12 450 GLU A O 1
ATOM 3566 N N . THR A 1 451 ? -10.727 25.891 -0.312 1 91.5 451 THR A N 1
ATOM 3567 C CA . THR A 1 451 ? -12.062 26.094 -0.856 1 91.5 451 THR A CA 1
ATOM 3568 C C . THR A 1 451 ? -13.125 25.562 0.101 1 91.5 451 THR A C 1
ATOM 3570 O O . THR A 1 451 ? -14.32 25.781 -0.094 1 91.5 451 THR A O 1
ATOM 3573 N N . ASN A 1 452 ? -12.719 24.812 1.08 1 87.44 452 ASN A N 1
ATOM 3574 C CA . ASN A 1 452 ? -13.633 24.344 2.111 1 87.44 452 ASN A CA 1
ATOM 3575 C C . ASN A 1 452 ? -13.891 25.406 3.168 1 87.44 452 ASN A C 1
ATOM 3577 O O . ASN A 1 452 ? -12.984 25.781 3.918 1 87.44 452 ASN A O 1
ATOM 3581 N N . ILE A 1 453 ? -15.125 25.906 3.322 1 91.25 453 ILE A N 1
ATOM 3582 C CA . ILE A 1 453 ? -15.398 27.047 4.195 1 91.25 453 ILE A CA 1
ATOM 3583 C C . ILE A 1 453 ? -16.047 26.547 5.484 1 91.25 453 ILE A C 1
ATOM 3585 O O . ILE A 1 453 ? -16.391 27.359 6.359 1 91.25 453 ILE A O 1
ATOM 3589 N N . LYS A 1 454 ? -16.266 25.25 5.645 1 83.81 454 LYS A N 1
ATOM 3590 C CA . LYS A 1 454 ? -17.031 24.703 6.762 1 83.81 454 LYS A CA 1
ATOM 3591 C C . LYS A 1 454 ? -16.344 25.016 8.094 1 83.81 454 LYS A C 1
ATOM 3593 O O . LYS A 1 454 ? -17.016 25.344 9.078 1 83.81 454 LYS A O 1
ATOM 3598 N N . GLY A 1 455 ? -15.016 24.812 8.117 1 83.25 455 GLY A N 1
ATOM 3599 C CA . GLY A 1 455 ? -14.305 25.094 9.352 1 83.25 455 GLY A CA 1
ATOM 3600 C C . GLY A 1 455 ? -14.445 26.531 9.797 1 83.25 455 GLY A C 1
ATOM 3601 O O . GLY A 1 455 ? -14.695 26.797 10.977 1 83.25 455 GLY A O 1
ATOM 3602 N N . TYR A 1 456 ? -14.367 27.406 8.875 1 89.44 456 TYR A N 1
ATOM 3603 C CA . TYR A 1 456 ? -14.516 28.828 9.164 1 89.44 456 TYR A CA 1
ATOM 3604 C C . TYR A 1 456 ? -15.938 29.141 9.625 1 89.44 456 TYR A C 1
ATOM 3606 O O . TYR A 1 456 ? -16.125 29.844 10.617 1 89.44 456 TYR A O 1
ATOM 3614 N N . LEU A 1 457 ? -16.922 28.594 8.945 1 88.38 457 LEU A N 1
ATOM 3615 C CA . LEU A 1 457 ? -18.312 28.812 9.281 1 88.38 457 LEU A CA 1
ATOM 3616 C C . LEU A 1 457 ? -18.625 28.297 10.688 1 88.38 457 LEU A C 1
ATOM 3618 O O . LEU A 1 457 ? -19.328 28.969 11.453 1 88.38 457 LEU A O 1
ATOM 3622 N N . LEU A 1 458 ? -18.094 27.188 10.977 1 84.62 458 LEU A N 1
ATOM 3623 C CA . LEU A 1 458 ? -18.344 26.578 12.281 1 84.62 458 LEU A CA 1
ATOM 3624 C C . LEU A 1 458 ? -17.781 27.438 13.406 1 84.62 458 LEU A C 1
ATOM 3626 O O . LEU A 1 458 ? -18.453 27.656 14.422 1 84.62 458 LEU A O 1
ATOM 3630 N N . ILE A 1 459 ? -16.594 27.875 13.297 1 85.06 459 ILE A N 1
ATOM 3631 C CA . ILE A 1 459 ? -15.969 28.688 14.344 1 85.06 459 ILE A CA 1
ATOM 3632 C C . ILE A 1 459 ? -16.703 30.016 14.469 1 85.06 459 ILE A C 1
ATOM 3634 O O . ILE A 1 459 ? -16.844 30.562 15.57 1 85.06 459 ILE A O 1
ATOM 3638 N N . GLU A 1 460 ? -17.156 30.578 13.352 1 89.5 460 GLU A N 1
ATOM 3639 C CA . GLU A 1 460 ? -17.938 31.812 13.367 1 89.5 460 GLU A CA 1
ATOM 3640 C C . GLU A 1 460 ? -19.219 31.625 14.164 1 89.5 460 GLU A C 1
ATOM 3642 O O . GLU A 1 460 ? -19.625 32.531 14.914 1 89.5 460 GLU A O 1
ATOM 3647 N N . LEU A 1 461 ? -19.844 30.531 13.945 1 86.5 461 LEU A N 1
ATOM 3648 C CA . LEU A 1 461 ? -21.094 30.25 14.648 1 86.5 461 LEU A CA 1
ATOM 3649 C C . LEU A 1 461 ? -20.844 30.062 16.141 1 86.5 461 LEU A C 1
ATOM 3651 O O . LEU A 1 461 ? -21.641 30.5 16.969 1 86.5 461 LEU A O 1
ATOM 3655 N N . ILE A 1 462 ? -19.812 29.406 16.422 1 83.25 462 ILE A N 1
ATOM 3656 C CA . ILE A 1 462 ? -19.469 29.172 17.828 1 83.25 462 ILE A CA 1
ATOM 3657 C C . ILE A 1 462 ? -19.172 30.5 18.516 1 83.25 462 ILE A C 1
ATOM 3659 O O . ILE A 1 462 ? -19.609 30.734 19.641 1 83.25 462 ILE A O 1
ATOM 3663 N N . GLU A 1 463 ? -18.391 31.281 17.875 1 86.88 463 GLU A N 1
ATOM 3664 C CA . GLU A 1 463 ? -18.094 32.594 18.438 1 86.88 463 GLU A CA 1
ATOM 3665 C C . GLU A 1 463 ? -19.359 33.406 18.656 1 86.88 463 GLU A C 1
ATOM 3667 O O . GLU A 1 463 ? -19.531 34.062 19.703 1 86.88 463 GLU A O 1
ATOM 3672 N N . ALA A 1 464 ? -20.25 33.375 17.703 1 89.12 464 ALA A N 1
ATOM 3673 C CA . ALA A 1 464 ? -21.516 34.094 17.828 1 89.12 464 ALA A CA 1
ATOM 3674 C C . ALA A 1 464 ? -22.359 33.531 18.969 1 89.12 464 ALA A C 1
ATOM 3676 O O . ALA A 1 464 ? -23.016 34.281 19.688 1 89.12 464 ALA A O 1
ATOM 3677 N N . ARG A 1 465 ? -22.375 32.281 19.062 1 84.69 465 ARG A N 1
ATOM 3678 C CA . ARG A 1 465 ? -23.125 31.656 20.141 1 84.69 465 ARG A CA 1
ATOM 3679 C C . ARG A 1 465 ? -22.594 32.062 21.5 1 84.69 465 ARG A C 1
ATOM 3681 O O . ARG A 1 465 ? -23.359 32.375 22.406 1 84.69 465 ARG A O 1
ATOM 3688 N N . ILE A 1 466 ? -21.328 32 21.625 1 83.81 466 ILE A N 1
ATOM 3689 C CA . ILE A 1 466 ? -20.688 32.406 22.891 1 83.81 466 ILE A CA 1
ATOM 3690 C C . ILE A 1 466 ? -21.031 33.844 23.203 1 83.81 466 ILE A C 1
ATOM 3692 O O . ILE A 1 466 ? -21.375 34.188 24.344 1 83.81 466 ILE A O 1
ATOM 3696 N N . ALA A 1 467 ? -20.938 34.688 22.219 1 85.62 467 ALA A N 1
ATOM 3697 C CA . ALA A 1 467 ? -21.266 36.125 22.422 1 85.62 467 ALA A CA 1
ATOM 3698 C C . ALA A 1 467 ? -22.734 36.312 22.812 1 85.62 467 ALA A C 1
ATOM 3700 O O . ALA A 1 467 ? -23.047 37.125 23.672 1 85.62 467 ALA A O 1
ATOM 3701 N N . GLY A 1 468 ? -23.594 35.562 22.172 1 85.62 468 GLY A N 1
ATOM 3702 C CA . GLY A 1 468 ? -25.016 35.656 22.484 1 85.62 468 GLY A CA 1
ATOM 3703 C C . GLY A 1 468 ? -25.344 35.156 23.891 1 85.62 468 GLY A C 1
ATOM 3704 O O . GLY A 1 468 ? -26.141 35.781 24.594 1 85.62 468 GLY A O 1
ATOM 3705 N N . LEU A 1 469 ? -24.75 34.156 24.266 1 81 469 LEU A N 1
ATOM 3706 C CA . LEU A 1 469 ? -25 33.594 25.594 1 81 469 LEU A CA 1
ATOM 3707 C C . LEU A 1 469 ? -24.453 34.531 26.672 1 81 469 LEU A C 1
ATOM 3709 O O . LEU A 1 469 ? -25.047 34.688 27.734 1 81 469 LEU A O 1
ATOM 3713 N N . ARG A 1 470 ? -23.344 35.094 26.406 1 82.19 470 ARG A N 1
ATOM 3714 C CA . ARG A 1 470 ? -22.75 36.031 27.359 1 82.19 470 ARG A CA 1
ATOM 3715 C C . ARG A 1 470 ? -23.656 37.25 27.547 1 82.19 470 ARG A C 1
ATOM 3717 O O . ARG A 1 470 ? -23.703 37.812 28.641 1 82.19 470 ARG A O 1
ATOM 3724 N N . GLN A 1 471 ? -24.375 37.594 26.469 1 84.44 471 GLN A N 1
ATOM 3725 C CA . GLN A 1 471 ? -25.281 38.719 26.531 1 84.44 471 GLN A CA 1
ATOM 3726 C C . GLN A 1 471 ? -26.641 38.344 27.094 1 84.44 471 GLN A C 1
ATOM 3728 O O . GLN A 1 471 ? -27.484 39.188 27.359 1 84.44 471 GLN A O 1
ATOM 3733 N N . GLY A 1 472 ? -26.875 37.062 27.312 1 79.94 472 GLY A N 1
ATOM 3734 C CA . GLY A 1 472 ? -28.125 36.562 27.875 1 79.94 472 GLY A CA 1
ATOM 3735 C C . GLY A 1 472 ? -29.281 36.625 26.891 1 79.94 472 GLY A C 1
ATOM 3736 O O . GLY A 1 472 ? -30.422 36.875 27.266 1 79.94 472 GLY A O 1
ATOM 3737 N N . LEU A 1 473 ? -28.922 36.438 25.688 1 85.5 473 LEU A N 1
ATOM 3738 C CA . LEU A 1 473 ? -29.953 36.5 24.656 1 85.5 473 LEU A CA 1
ATOM 3739 C C . LEU A 1 473 ? -30.922 35.312 24.797 1 85.5 473 LEU A C 1
ATOM 3741 O O . LEU A 1 473 ? -30.516 34.219 25.125 1 85.5 473 LEU A O 1
ATOM 3745 N N . ALA A 1 474 ? -32.219 35.688 24.516 1 85.62 474 ALA A N 1
ATOM 3746 C CA . ALA A 1 474 ? -33.219 34.625 24.484 1 85.62 474 ALA A CA 1
ATOM 3747 C C . ALA A 1 474 ? -32.969 33.688 23.312 1 85.62 474 ALA A C 1
ATOM 3749 O O . ALA A 1 474 ? -32.219 34 22.391 1 85.62 474 ALA A O 1
ATOM 3750 N N . ARG A 1 475 ? -33.594 32.594 23.375 1 83.69 475 ARG A N 1
ATOM 3751 C CA . ARG A 1 475 ? -33.375 31.531 22.375 1 83.69 475 ARG A CA 1
ATOM 3752 C C . ARG A 1 475 ? -33.688 32.031 20.969 1 83.69 475 ARG A C 1
ATOM 3754 O O . ARG A 1 475 ? -32.938 31.75 20.031 1 83.69 475 ARG A O 1
ATOM 3761 N N . ASP A 1 476 ? -34.719 32.781 20.891 1 83.94 476 ASP A N 1
ATOM 3762 C CA . ASP A 1 476 ? -35.125 33.25 19.562 1 83.94 476 ASP A CA 1
ATOM 3763 C C . ASP A 1 476 ? -34.125 34.281 19.031 1 83.94 476 ASP A C 1
ATOM 3765 O O . ASP A 1 476 ? -33.812 34.281 17.844 1 83.94 476 ASP A O 1
ATOM 3769 N N . GLN A 1 477 ? -33.719 35.094 19.938 1 89.06 477 GLN A N 1
ATOM 3770 C CA . GLN A 1 477 ? -32.719 36.125 19.547 1 89.06 477 GLN A CA 1
ATOM 3771 C C . GLN A 1 477 ? -31.375 35.469 19.203 1 89.06 477 GLN A C 1
ATOM 3773 O O . GLN A 1 477 ? -30.656 35.938 18.328 1 89.06 477 GLN A O 1
ATOM 3778 N N . LEU A 1 478 ? -31.062 34.438 19.922 1 86.44 478 LEU A N 1
ATOM 3779 C CA . LEU A 1 478 ? -29.812 33.719 19.672 1 86.44 478 LEU A CA 1
ATOM 3780 C C . LEU A 1 478 ? -29.844 33.062 18.297 1 86.44 478 LEU A C 1
ATOM 3782 O O . LEU A 1 478 ? -28.828 33.094 17.578 1 86.44 478 LEU A O 1
ATOM 3786 N N . VAL A 1 479 ? -30.938 32.5 17.938 1 83.31 479 VAL A N 1
ATOM 3787 C CA . VAL A 1 479 ? -31.094 31.859 16.641 1 83.31 479 VAL A CA 1
ATOM 3788 C C . VAL A 1 479 ? -30.891 32.906 15.531 1 83.31 479 VAL A C 1
ATOM 3790 O O . VAL A 1 479 ? -30.219 32.625 14.539 1 83.31 479 VAL A O 1
ATOM 3793 N N . MET A 1 480 ? -31.453 34.031 15.742 1 86.88 480 MET A N 1
ATOM 3794 C CA . MET A 1 480 ? -31.328 35.094 14.734 1 86.88 480 MET A CA 1
ATOM 3795 C C . MET A 1 480 ? -29.891 35.562 14.609 1 86.88 480 MET A C 1
ATOM 3797 O O . MET A 1 480 ? -29.422 35.844 13.508 1 86.88 480 MET A O 1
ATOM 3801 N N . LEU A 1 481 ? -29.234 35.625 15.719 1 89.81 481 LEU A N 1
ATOM 3802 C CA . LEU A 1 481 ? -27.828 36 15.719 1 89.81 481 LEU A CA 1
ATOM 3803 C C . LEU A 1 481 ? -26.984 35 14.969 1 89.81 481 LEU A C 1
ATOM 3805 O O . LEU A 1 481 ? -26.094 35.344 14.203 1 89.81 481 LEU A O 1
ATOM 3809 N N . LEU A 1 482 ? -27.219 33.75 15.211 1 88.56 482 LEU A N 1
ATOM 3810 C CA . LEU A 1 482 ? -26.484 32.656 14.555 1 88.56 482 LEU A CA 1
ATOM 3811 C C . LEU A 1 482 ? -26.734 32.656 13.055 1 88.56 482 LEU A C 1
ATOM 3813 O O . LEU A 1 482 ? -25.812 32.469 12.266 1 88.56 482 LEU A O 1
ATOM 3817 N N . LEU A 1 483 ? -27.953 32.938 12.641 1 86.38 483 LEU A N 1
ATOM 3818 C CA . LEU A 1 483 ? -28.297 32.969 11.219 1 86.38 483 LEU A CA 1
ATOM 3819 C C . LEU A 1 483 ? -27.594 34.125 10.531 1 86.38 483 LEU A C 1
ATOM 3821 O O . LEU A 1 483 ? -27.094 33.969 9.414 1 86.38 483 LEU A O 1
ATOM 3825 N N . LYS A 1 484 ? -27.609 35.188 11.188 1 90 484 LYS A N 1
ATOM 3826 C CA . LYS A 1 484 ? -26.922 36.344 10.625 1 90 484 LYS A CA 1
ATOM 3827 C C . LYS A 1 484 ? -25.422 36.094 10.508 1 90 484 LYS A C 1
ATOM 3829 O O . LYS A 1 484 ? -24.812 36.469 9.5 1 90 484 LYS A O 1
ATOM 3834 N N . ALA A 1 485 ? -24.844 35.562 11.555 1 91.19 485 ALA A N 1
ATOM 3835 C CA . ALA A 1 485 ? -23.422 35.25 11.539 1 91.19 485 ALA A CA 1
ATOM 3836 C C . ALA A 1 485 ? -23.078 34.281 10.398 1 91.19 485 ALA A C 1
ATOM 3838 O O . ALA A 1 485 ? -22.047 34.438 9.742 1 91.19 485 ALA A O 1
ATOM 3839 N N . ALA A 1 486 ? -23.875 33.281 10.227 1 89.62 486 ALA A N 1
ATOM 3840 C CA . ALA A 1 486 ? -23.672 32.312 9.148 1 89.62 486 ALA A CA 1
ATOM 3841 C C . ALA A 1 486 ? -23.75 33 7.781 1 89.62 486 ALA A C 1
ATOM 3843 O O . ALA A 1 486 ? -22.938 32.719 6.898 1 89.62 486 ALA A O 1
ATOM 3844 N N . ALA A 1 487 ? -24.734 33.812 7.602 1 89.56 487 ALA A N 1
ATOM 3845 C CA . ALA A 1 487 ? -24.938 34.531 6.336 1 89.56 487 ALA A CA 1
ATOM 3846 C C . ALA A 1 487 ? -23.75 35.438 6.023 1 89.56 487 ALA A C 1
ATOM 3848 O O . ALA A 1 487 ? -23.297 35.5 4.875 1 89.56 487 ALA A O 1
ATOM 3849 N N . ASP A 1 488 ? -23.344 36.125 7.004 1 92.62 488 ASP A N 1
ATOM 3850 C CA . ASP A 1 488 ? -22.203 37.031 6.824 1 92.62 488 ASP A CA 1
ATOM 3851 C C . ASP A 1 488 ? -20.938 36.25 6.465 1 92.62 488 ASP A C 1
ATOM 3853 O O . ASP A 1 488 ? -20.172 36.688 5.605 1 92.62 488 ASP A O 1
ATOM 3857 N N . ALA A 1 489 ? -20.703 35.156 7.219 1 93.5 489 ALA A N 1
ATOM 3858 C CA . ALA A 1 489 ? -19.547 34.312 6.957 1 93.5 489 ALA A CA 1
ATOM 3859 C C . ALA A 1 489 ? -19.578 33.781 5.535 1 93.5 489 ALA A C 1
ATOM 3861 O O . ALA A 1 489 ? -18.547 33.75 4.855 1 93.5 489 ALA A O 1
ATOM 3862 N N . GLU A 1 490 ? -20.672 33.312 5.133 1 92.19 490 GLU A N 1
ATOM 3863 C CA . GLU A 1 490 ? -20.828 32.781 3.785 1 92.19 490 GLU A CA 1
ATOM 3864 C C . GLU A 1 490 ? -20.578 33.844 2.73 1 92.19 490 GLU A C 1
ATOM 3866 O O . GLU A 1 490 ? -19.938 33.594 1.706 1 92.19 490 GLU A O 1
ATOM 3871 N N . ALA A 1 491 ? -21.141 35 2.984 1 93.44 491 ALA A N 1
ATOM 3872 C CA . ALA A 1 491 ? -20.969 36.094 2.039 1 93.44 491 ALA A CA 1
ATOM 3873 C C . ALA A 1 491 ? -19.5 36.469 1.889 1 93.44 491 ALA A C 1
ATOM 3875 O O . ALA A 1 491 ? -19.031 36.75 0.784 1 93.44 491 ALA A O 1
ATOM 3876 N N . ARG A 1 492 ? -18.812 36.5 2.945 1 94.44 492 ARG A N 1
ATOM 3877 C CA . ARG A 1 492 ? -17.391 36.812 2.922 1 94.44 492 ARG A CA 1
ATOM 3878 C C . ARG A 1 492 ? -16.609 35.781 2.125 1 94.44 492 ARG A C 1
ATOM 3880 O O . ARG A 1 492 ? -15.734 36.125 1.336 1 94.44 492 ARG A O 1
ATOM 3887 N N . CYS A 1 493 ? -16.938 34.5 2.381 1 95.06 493 CYS A N 1
ATOM 3888 C CA . CYS A 1 493 ? -16.266 33.406 1.682 1 95.06 493 CYS A CA 1
ATOM 3889 C C . CYS A 1 493 ? -16.609 33.438 0.199 1 95.06 493 CYS A C 1
ATOM 3891 O O . CYS A 1 493 ? -15.758 33.156 -0.647 1 95.06 493 CYS A O 1
ATOM 3893 N N . LEU A 1 494 ? -17.906 33.719 -0.105 1 94.69 494 LEU A N 1
ATOM 3894 C CA . LEU A 1 494 ? -18.359 33.719 -1.49 1 94.69 494 LEU A CA 1
ATOM 3895 C C . LEU A 1 494 ? -17.578 34.75 -2.305 1 94.69 494 LEU A C 1
ATOM 3897 O O . LEU A 1 494 ? -17.219 34.5 -3.459 1 94.69 494 LEU A O 1
ATOM 3901 N N . ARG A 1 495 ? -17.297 35.844 -1.726 1 94.69 495 ARG A N 1
ATOM 3902 C CA . ARG A 1 495 ? -16.547 36.875 -2.408 1 94.69 495 ARG A CA 1
ATOM 3903 C C . ARG A 1 495 ? -15.148 36.406 -2.785 1 94.69 495 ARG A C 1
ATOM 3905 O O . ARG A 1 495 ? -14.68 36.656 -3.896 1 94.69 495 ARG A O 1
ATOM 3912 N N . ILE A 1 496 ? -14.555 35.75 -1.882 1 95.19 496 ILE A N 1
ATOM 3913 C CA . ILE A 1 496 ? -13.195 35.25 -2.105 1 95.19 496 ILE A CA 1
ATOM 3914 C C . ILE A 1 496 ? -13.211 34.125 -3.137 1 95.19 496 ILE A C 1
ATOM 3916 O O . ILE A 1 496 ? -12.367 34.094 -4.031 1 95.19 496 ILE A O 1
ATOM 3920 N N . LEU A 1 497 ? -14.148 33.188 -3.027 1 95.44 497 LEU A N 1
ATOM 3921 C CA . LEU A 1 497 ? -14.234 32.062 -3.938 1 95.44 497 LEU A CA 1
ATOM 3922 C C . LEU A 1 497 ? -14.562 32.531 -5.355 1 95.44 497 LEU A C 1
ATOM 3924 O O . LEU A 1 497 ? -14.055 31.953 -6.324 1 95.44 497 LEU A O 1
ATOM 3928 N N . GLU A 1 498 ? -15.398 33.531 -5.461 1 94.44 498 GLU A N 1
ATOM 3929 C CA . GLU A 1 498 ? -15.727 34.094 -6.777 1 94.44 498 GLU A CA 1
ATOM 3930 C C . GLU A 1 498 ? -14.492 34.688 -7.441 1 94.44 498 GLU A C 1
ATOM 3932 O O . GLU A 1 498 ? -14.281 34.531 -8.641 1 94.44 498 GLU A O 1
ATOM 3937 N N . LYS A 1 499 ? -13.773 35.375 -6.664 1 92.56 499 LYS A N 1
ATOM 3938 C CA . LYS A 1 499 ? -12.531 35.969 -7.18 1 92.56 499 LYS A CA 1
ATOM 3939 C C . LYS A 1 499 ? -11.562 34.875 -7.641 1 92.56 499 LYS A C 1
ATOM 3941 O O . LYS A 1 499 ? -10.922 35 -8.68 1 92.56 499 LYS A O 1
ATOM 3946 N N . MET A 1 500 ? -11.469 33.844 -6.887 1 92.12 500 MET A N 1
ATOM 3947 C CA . MET A 1 500 ? -10.594 32.719 -7.227 1 92.12 500 MET A CA 1
ATOM 3948 C C . MET A 1 500 ? -11.055 32.062 -8.516 1 92.12 500 MET A C 1
ATOM 3950 O O . MET A 1 500 ? -10.227 31.688 -9.352 1 92.12 500 MET A O 1
ATOM 3954 N N . ALA A 1 501 ? -12.328 31.844 -8.648 1 91.44 501 ALA A N 1
ATOM 3955 C CA . ALA A 1 501 ? -12.891 31.219 -9.844 1 91.44 501 ALA A CA 1
ATOM 3956 C C . ALA A 1 501 ? -12.648 32.062 -11.078 1 91.44 501 ALA A C 1
ATOM 3958 O O . ALA A 1 501 ? -12.422 31.547 -12.172 1 91.44 501 ALA A O 1
ATOM 3959 N N . ALA A 1 502 ? -12.664 33.344 -10.898 1 88.06 502 ALA A N 1
ATOM 3960 C CA . ALA A 1 502 ? -12.453 34.281 -12 1 88.06 502 ALA A CA 1
ATOM 3961 C C . ALA A 1 502 ? -11 34.281 -12.453 1 88.06 502 ALA A C 1
ATOM 3963 O O . ALA A 1 502 ? -10.711 34.406 -13.648 1 88.06 502 ALA A O 1
ATOM 3964 N N . GLN A 1 503 ? -10.117 34.188 -11.602 1 81.81 503 GLN A N 1
ATOM 3965 C CA . GLN A 1 503 ? -8.695 34.188 -11.914 1 81.81 503 GLN A CA 1
ATOM 3966 C C . GLN A 1 503 ? -8.32 32.906 -12.688 1 81.81 503 GLN A C 1
ATOM 3968 O O . GLN A 1 503 ? -7.461 32.969 -13.57 1 81.81 503 GLN A O 1
ATOM 3973 N N . GLY A 1 504 ? -8.875 31.828 -12.359 1 69.56 504 GLY A N 1
ATOM 3974 C CA . GLY A 1 504 ? -8.609 30.578 -13.062 1 69.56 504 GLY A CA 1
ATOM 3975 C C . GLY A 1 504 ? -9.094 30.609 -14.508 1 69.56 504 GLY A C 1
ATOM 3976 O O . GLY A 1 504 ? -8.555 29.891 -15.352 1 69.56 504 GLY A O 1
ATOM 3977 N N . GLN A 1 505 ? -10.141 31.359 -14.766 1 58.88 505 GLN A N 1
ATOM 3978 C CA . GLN A 1 505 ? -10.656 31.516 -16.125 1 58.88 505 GLN A CA 1
ATOM 3979 C C . GLN A 1 505 ? -9.68 32.281 -17 1 58.88 505 GLN A C 1
ATOM 3981 O O . GLN A 1 505 ? -9.531 32 -18.188 1 58.88 505 GLN A O 1
ATOM 3986 N N . THR A 1 506 ? -9.016 33.281 -16.312 1 51.5 506 THR A N 1
ATOM 3987 C CA . THR A 1 506 ? -8.094 34.125 -17.078 1 51.5 506 THR A CA 1
ATOM 3988 C C . THR A 1 506 ? -6.777 33.375 -17.312 1 51.5 506 THR A C 1
ATOM 3990 O O . THR A 1 506 ? -6.156 33.531 -18.359 1 51.5 506 THR A O 1
ATOM 3993 N N . GLU A 1 507 ? -6.25 32.906 -16.281 1 50.59 507 GLU A N 1
ATOM 3994 C CA . GLU A 1 507 ? -5.016 32.125 -16.469 1 50.59 507 GLU A CA 1
ATOM 3995 C C . GLU A 1 507 ? -5.273 30.828 -17.203 1 50.59 507 GLU A C 1
ATOM 3997 O O . GLU A 1 507 ? -4.383 29.984 -17.312 1 50.59 507 GLU A O 1
ATOM 4002 N N . GLY A 1 508 ? -6.504 30.5 -17.469 1 40.84 508 GLY A N 1
ATOM 4003 C CA . GLY A 1 508 ? -6.941 29.281 -18.125 1 40.84 508 GLY A CA 1
ATOM 4004 C C . GLY A 1 508 ? -6.129 28.938 -19.359 1 40.84 508 GLY A C 1
ATOM 4005 O O . GLY A 1 508 ? -5.816 29.812 -20.172 1 40.84 508 GLY A O 1
ATOM 4006 N N . PHE A 1 509 ? -5.402 27.812 -19.281 1 36.44 509 PHE A N 1
ATOM 4007 C CA . PHE A 1 509 ? -5.07 26.906 -20.375 1 36.44 509 PHE A CA 1
ATOM 4008 C C . PHE A 1 509 ? -6.238 26.766 -21.344 1 36.44 509 PHE A C 1
ATOM 4010 O O . PHE A 1 509 ? -7.332 26.344 -20.953 1 36.44 509 PHE A O 1
ATOM 4017 N N . SER A 1 510 ? -6.402 27.547 -22.375 1 31.45 510 SER A N 1
ATOM 4018 C CA . SER A 1 510 ? -7.125 27.453 -23.641 1 31.45 510 SER A CA 1
ATOM 4019 C C . SER A 1 510 ? -7.242 26 -24.109 1 31.45 510 SER A C 1
ATOM 4021 O O . SER A 1 510 ? -7.602 25.734 -25.25 1 31.45 510 SER A O 1
ATOM 4023 N N . ASN A 1 511 ? -6.461 25 -23.766 1 31.17 511 ASN A N 1
ATOM 4024 C CA . ASN A 1 511 ? -6.824 23.844 -24.578 1 31.17 511 ASN A CA 1
ATOM 4025 C C . ASN A 1 511 ? -8.32 23.547 -24.484 1 31.17 511 ASN A C 1
ATOM 4027 O O . ASN A 1 511 ? -8.984 23.938 -23.531 1 31.17 511 ASN A O 1
ATOM 4031 N N . GLY A 1 512 ? -8.961 22.969 -25.656 1 29.7 512 GLY A N 1
ATOM 4032 C CA . GLY A 1 512 ? -10.203 22.594 -26.312 1 29.7 512 GLY A CA 1
ATOM 4033 C C . GLY A 1 512 ? -11.164 21.859 -25.391 1 29.7 512 GLY A C 1
ATOM 4034 O O . GLY A 1 512 ? -12.156 21.281 -25.859 1 29.7 512 GLY A O 1
ATOM 4035 N N . LEU A 1 513 ? -10.82 21.031 -24.422 1 29.36 513 LEU A N 1
ATOM 4036 C CA . LEU A 1 513 ? -11.938 20.141 -24.109 1 29.36 513 LEU A CA 1
ATOM 4037 C C . LEU A 1 513 ? -13.141 20.938 -23.641 1 29.36 513 LEU A C 1
ATOM 4039 O O . LEU A 1 513 ? -13.055 21.672 -22.641 1 29.36 513 LEU A O 1
ATOM 4043 N N . GLY A 1 514 ? -14.117 21.438 -24.578 1 25.73 514 GLY A N 1
ATOM 4044 C CA . GLY A 1 514 ? -15.5 21.859 -24.469 1 25.73 514 GLY A CA 1
ATOM 4045 C C . GLY A 1 514 ? -16.188 21.359 -23.203 1 25.73 514 GLY A C 1
ATOM 4046 O O . GLY A 1 514 ? -15.625 20.547 -22.469 1 25.73 514 GLY A O 1
ATOM 4047 N N . GLN A 1 515 ? -17.688 21.625 -23.188 1 26.66 515 GLN A N 1
ATOM 4048 C CA . GLN A 1 515 ? -18.891 21.469 -22.391 1 26.66 515 GLN A CA 1
ATOM 4049 C C . GLN A 1 515 ? -19.062 20.031 -21.906 1 26.66 515 GLN A C 1
ATOM 4051 O O . GLN A 1 515 ? -19.984 19.328 -22.328 1 26.66 515 GLN A O 1
ATOM 4056 N N . MET A 1 516 ? -18.219 19.156 -22.016 1 28.38 516 MET A N 1
ATOM 4057 C CA . MET A 1 516 ? -18.875 17.938 -21.547 1 28.38 516 MET A CA 1
ATOM 4058 C C . MET A 1 516 ? -19.578 18.172 -20.219 1 28.38 516 MET A C 1
ATOM 4060 O O . MET A 1 516 ? -19 18.781 -19.312 1 28.38 516 MET A O 1
ATOM 4064 N N . GLY A 1 517 ? -20.969 18.25 -20.266 1 26.66 517 GLY A N 1
ATOM 4065 C CA . GLY A 1 517 ? -21.984 18.234 -19.219 1 26.66 517 GLY A CA 1
ATOM 4066 C C . GLY A 1 517 ? -21.531 17.469 -17.984 1 26.66 517 GLY A C 1
ATOM 4067 O O . GLY A 1 517 ? -21.156 16.297 -18.062 1 26.66 517 GLY A O 1
ATOM 4068 N N . LEU A 1 518 ? -20.844 18.078 -17.141 1 29.67 518 LEU A N 1
ATOM 4069 C CA . LEU A 1 518 ? -20.688 17.625 -15.766 1 29.67 518 LEU A CA 1
ATOM 4070 C C . LEU A 1 518 ? -21.984 17.016 -15.25 1 29.67 518 LEU A C 1
ATOM 4072 O O . LEU A 1 518 ? -22.906 17.75 -14.883 1 29.67 518 LEU A O 1
ATOM 4076 N N . GLU A 1 519 ? -22.656 16.109 -16.016 1 27.53 519 GLU A N 1
ATOM 4077 C CA . GLU A 1 519 ? -23.734 15.422 -15.297 1 27.53 519 GLU A CA 1
ATOM 4078 C C . GLU A 1 519 ? -23.312 15.109 -13.859 1 27.53 519 GLU A C 1
ATOM 4080 O O . GLU A 1 519 ? -22.391 14.32 -13.633 1 27.53 519 GLU A O 1
ATOM 4085 N N . ILE A 1 520 ? -23.422 16.125 -13.055 1 28.91 520 ILE A N 1
ATOM 4086 C CA . ILE A 1 520 ? -23.469 16.109 -11.594 1 28.91 520 ILE A CA 1
ATOM 4087 C C . ILE A 1 520 ? -24.281 14.914 -11.117 1 28.91 520 ILE A C 1
ATOM 4089 O O . ILE A 1 520 ? -25.484 14.828 -11.359 1 28.91 520 ILE A O 1
ATOM 4093 N N . THR A 1 521 ? -23.875 13.758 -11.445 1 27.69 521 THR A N 1
ATOM 4094 C CA . THR A 1 521 ? -24.672 12.836 -10.648 1 27.69 521 THR A CA 1
ATOM 4095 C C . THR A 1 521 ? -24.75 13.305 -9.195 1 27.69 521 THR A C 1
ATOM 4097 O O . THR A 1 521 ? -23.734 13.633 -8.594 1 27.69 521 THR A O 1
ATOM 4100 N N . PRO A 1 522 ? -25.906 13.898 -8.781 1 28.42 522 PRO A N 1
ATOM 4101 C CA . PRO A 1 522 ? -26.25 14.367 -7.434 1 28.42 522 PRO A CA 1
ATOM 4102 C C . PRO A 1 522 ? -25.719 13.453 -6.332 1 28.42 522 PRO A C 1
ATOM 4104 O O . PRO A 1 522 ? -25.734 13.828 -5.156 1 28.42 522 PRO A O 1
ATOM 4107 N N . ASP A 1 523 ? -25.562 12.172 -6.703 1 30.22 523 ASP A N 1
ATOM 4108 C CA . ASP A 1 523 ? -25.672 11.234 -5.59 1 30.22 523 ASP A CA 1
ATOM 4109 C C . ASP A 1 523 ? -24.484 11.375 -4.637 1 30.22 523 ASP A C 1
ATOM 4111 O O . ASP A 1 523 ? -24.344 10.602 -3.686 1 30.22 523 ASP A O 1
ATOM 4115 N N . SER A 1 524 ? -23.406 11.805 -5.156 1 30.25 524 SER A N 1
ATOM 4116 C CA . SER A 1 524 ? -22.438 11.695 -4.078 1 30.25 524 SER A CA 1
ATOM 4117 C C . SER A 1 524 ? -22.75 12.664 -2.941 1 30.25 524 SER A C 1
ATOM 4119 O O . SER A 1 524 ? -22.219 13.781 -2.912 1 30.25 524 SER A O 1
ATOM 4121 N N . MET A 1 525 ? -23.969 13.016 -2.762 1 29.86 525 MET A N 1
ATOM 4122 C CA . MET A 1 525 ? -24.281 13.648 -1.483 1 29.86 525 MET A CA 1
ATOM 4123 C C . MET A 1 525 ? -23.469 13.039 -0.354 1 29.86 525 MET A C 1
ATOM 4125 O O . MET A 1 525 ? -23.656 11.875 0.004 1 29.86 525 MET A O 1
ATOM 4129 N N . ASP A 1 526 ? -22.234 13.266 -0.34 1 33.78 526 ASP A N 1
ATOM 4130 C CA . ASP A 1 526 ? -21.297 12.906 0.727 1 33.78 526 ASP A CA 1
ATOM 4131 C C . ASP A 1 526 ? -22 12.906 2.086 1 33.78 526 ASP A C 1
ATOM 4133 O O . ASP A 1 526 ? -22.797 13.797 2.381 1 33.78 526 ASP A O 1
ATOM 4137 N N . ASP A 1 527 ? -22.234 11.781 2.58 1 34.59 527 ASP A N 1
ATOM 4138 C CA . ASP A 1 527 ? -22.703 11.555 3.947 1 34.59 527 ASP A CA 1
ATOM 4139 C C . ASP A 1 527 ? -22.234 12.68 4.871 1 34.59 527 ASP A C 1
ATOM 4141 O O . ASP A 1 527 ? -22.797 12.867 5.957 1 34.59 527 ASP A O 1
ATOM 4145 N N . TRP A 1 528 ? -21.188 13.25 4.516 1 32.22 528 TRP A N 1
ATOM 4146 C CA . TRP A 1 528 ? -20.703 14.375 5.312 1 32.22 528 TRP A CA 1
ATOM 4147 C C . TRP A 1 528 ? -21.672 15.555 5.234 1 32.22 528 TRP A C 1
ATOM 4149 O O . TRP A 1 528 ? -21.891 16.25 6.227 1 32.22 528 TRP A O 1
ATOM 4159 N N . ASP A 1 529 ? -22.312 15.828 4.105 1 35.25 529 ASP A N 1
ATOM 4160 C CA . ASP A 1 529 ? -23.25 16.938 4.02 1 35.25 529 ASP A CA 1
ATOM 4161 C C . ASP A 1 529 ? -24.438 16.734 4.953 1 35.25 529 ASP A C 1
ATOM 4163 O O . ASP A 1 529 ? -24.906 17.672 5.602 1 35.25 529 ASP A O 1
ATOM 4167 N N . LEU A 1 530 ? -25 15.625 4.883 1 34.41 530 LEU A N 1
ATOM 4168 C CA . LEU A 1 530 ? -26.094 15.328 5.805 1 34.41 530 LEU A CA 1
ATOM 4169 C C . LEU A 1 530 ? -25.594 15.289 7.246 1 34.41 530 LEU A C 1
ATOM 4171 O O . LEU A 1 530 ? -26.297 15.734 8.164 1 34.41 530 LEU A O 1
ATOM 4175 N N . MET A 1 531 ? -24.406 14.852 7.449 1 33.81 531 MET A N 1
ATOM 4176 C CA . MET A 1 531 ? -23.844 14.82 8.797 1 33.81 531 MET A CA 1
ATOM 4177 C C . MET A 1 531 ? -23.578 16.234 9.305 1 33.81 531 MET A C 1
ATOM 4179 O O . MET A 1 531 ? -23.859 16.531 10.469 1 33.81 531 MET A O 1
ATOM 4183 N N . MET A 1 532 ? -23.078 17.109 8.5 1 34.88 532 MET A N 1
ATOM 4184 C CA . MET A 1 532 ? -22.922 18.5 8.898 1 34.88 532 MET A CA 1
ATOM 4185 C C . MET A 1 532 ? -24.266 19.156 9.148 1 34.88 532 MET A C 1
ATOM 4187 O O . MET A 1 532 ? -24.422 19.969 10.07 1 34.88 532 MET A O 1
ATOM 4191 N N . THR A 1 533 ? -25.234 18.922 8.281 1 34.69 533 THR A N 1
ATOM 4192 C CA . THR A 1 533 ? -26.547 19.516 8.539 1 34.69 533 THR A CA 1
ATOM 4193 C C . THR A 1 533 ? -27.125 18.984 9.852 1 34.69 533 THR A C 1
ATOM 4195 O O . THR A 1 533 ? -27.688 19.75 10.633 1 34.69 533 THR A O 1
ATOM 4198 N N . ASP A 1 534 ? -27.016 17.719 10.008 1 35.94 534 ASP A N 1
ATOM 4199 C CA . ASP A 1 534 ? -27.578 17.203 11.25 1 35.94 534 ASP A CA 1
ATOM 4200 C C . ASP A 1 534 ? -26.75 17.672 12.453 1 35.94 534 ASP A C 1
ATOM 4202 O O . ASP A 1 534 ? -27.312 17.922 13.523 1 35.94 534 ASP A O 1
ATOM 4206 N N . VAL A 1 535 ? -25.453 17.703 12.281 1 36.25 535 VAL A N 1
ATOM 4207 C CA . VAL A 1 535 ? -24.594 18.156 13.367 1 36.25 535 VAL A CA 1
ATOM 4208 C C . VAL A 1 535 ? -24.828 19.641 13.633 1 36.25 535 VAL A C 1
ATOM 4210 O O . VAL A 1 535 ? -24.922 20.062 14.781 1 36.25 535 VAL A O 1
ATOM 4213 N N . LEU A 1 536 ? -24.766 20.406 12.594 1 32.44 536 LEU A N 1
ATOM 4214 C CA . LEU A 1 536 ? -25 21.844 12.758 1 32.44 536 LEU A CA 1
ATOM 4215 C C . LEU A 1 536 ? -26.422 22.109 13.242 1 32.44 536 LEU A C 1
ATOM 4217 O O . LEU A 1 536 ? -26.656 23.062 13.992 1 32.44 536 LEU A O 1
ATOM 4221 N N . LEU A 1 537 ? -27.438 21.297 12.672 1 33.66 537 LEU A N 1
ATOM 4222 C CA . LEU A 1 537 ? -28.812 21.703 12.898 1 33.66 537 LEU A CA 1
ATOM 4223 C C . LEU A 1 537 ? -29.438 20.891 14.031 1 33.66 537 LEU A C 1
ATOM 4225 O O . LEU A 1 537 ? -30.406 21.344 14.656 1 33.66 537 LEU A O 1
ATOM 4229 N N . ASN A 1 538 ? -29.281 19.609 13.977 1 33.31 538 ASN A N 1
ATOM 4230 C CA . ASN A 1 538 ? -30.062 18.906 14.992 1 33.31 538 ASN A CA 1
ATOM 4231 C C . ASN A 1 538 ? -29.359 18.938 16.359 1 33.31 538 ASN A C 1
ATOM 4233 O O . ASN A 1 538 ? -28.531 18.078 16.641 1 33.31 538 ASN A O 1
ATOM 4237 N N . GLN A 1 539 ? -29.203 20.078 16.953 1 32.22 539 GLN A N 1
ATOM 4238 C CA . GLN A 1 539 ? -28.812 20.391 18.328 1 32.22 539 GLN A CA 1
ATOM 4239 C C . GLN A 1 539 ? -29.609 19.547 19.328 1 32.22 539 GLN A C 1
ATOM 4241 O O . GLN A 1 539 ? -29.438 19.688 20.547 1 32.22 539 GLN A O 1
ATOM 4246 N N . SER A 1 540 ? -30.734 18.984 18.953 1 29.62 540 SER A N 1
ATOM 4247 C CA . SER A 1 540 ? -31.547 18.516 20.078 1 29.62 540 SER A CA 1
ATOM 4248 C C . SER A 1 540 ? -30.859 17.391 20.828 1 29.62 540 SER A C 1
ATOM 4250 O O . SER A 1 540 ? -31.359 16.922 21.859 1 29.62 540 SER A O 1
ATOM 4252 N N . THR A 1 541 ? -30.219 16.438 20.203 1 30.97 541 THR A N 1
ATOM 4253 C CA . THR A 1 541 ? -29.828 15.477 21.219 1 30.97 541 THR A CA 1
ATOM 4254 C C . THR A 1 541 ? -28.75 16.062 22.141 1 30.97 541 THR A C 1
ATOM 4256 O O . THR A 1 541 ? -27.828 16.734 21.656 1 30.97 541 THR A O 1
ATOM 4259 N N . ALA A 1 542 ? -29.016 16.281 23.516 1 31.73 542 ALA A N 1
ATOM 4260 C CA . ALA A 1 542 ? -28.344 16.891 24.672 1 31.73 542 ALA A CA 1
ATOM 4261 C C . ALA A 1 542 ? -26.844 16.688 24.594 1 31.73 542 ALA A C 1
ATOM 4263 O O . ALA A 1 542 ? -26.094 17.25 25.406 1 31.73 542 ALA A O 1
ATOM 4264 N N . GLU A 1 543 ? -26.391 15.367 24.344 1 32.19 543 GLU A N 1
ATOM 4265 C CA . GLU A 1 543 ? -24.953 15.289 24.609 1 32.19 543 GLU A CA 1
ATOM 4266 C C . GLU A 1 543 ? -24.141 16.016 23.547 1 32.19 543 GLU A C 1
ATOM 4268 O O . GLU A 1 543 ? -24.172 15.648 22.375 1 32.19 543 GLU A O 1
ATOM 4273 N N . PRO A 1 544 ? -24.016 17.359 23.734 1 29 544 PRO A N 1
ATOM 4274 C CA . PRO A 1 544 ? -23.453 18.375 22.828 1 29 544 PRO A CA 1
ATOM 4275 C C . PRO A 1 544 ? -22.359 17.797 21.906 1 29 544 PRO A C 1
ATOM 4277 O O . PRO A 1 544 ? -22.344 18.094 20.719 1 29 544 PRO A O 1
ATOM 4280 N N . MET A 1 545 ? -21.172 17.594 22.609 1 31 545 MET A N 1
ATOM 4281 C CA . MET A 1 545 ? -19.859 17.484 22.016 1 31 545 MET A CA 1
ATOM 4282 C C . MET A 1 545 ? -19.703 16.141 21.297 1 31 545 MET A C 1
ATOM 4284 O O . MET A 1 545 ? -18.625 15.836 20.766 1 31 545 MET A O 1
ATOM 4288 N N . ASN A 1 546 ? -20.516 15.203 21.594 1 32.03 546 ASN A N 1
ATOM 4289 C CA . ASN A 1 546 ? -20.312 13.891 21 1 32.03 546 ASN A CA 1
ATOM 4290 C C . ASN A 1 546 ? -20.266 13.977 19.469 1 32.03 546 ASN A C 1
ATOM 4292 O O . ASN A 1 546 ? -19.734 13.07 18.812 1 32.03 546 ASN A O 1
ATOM 4296 N N . TRP A 1 547 ? -20.891 14.969 19 1 30.86 547 TRP A N 1
ATOM 4297 C CA . TRP A 1 547 ? -21.062 15.07 17.562 1 30.86 547 TRP A CA 1
ATOM 4298 C C . TRP A 1 547 ? -19.781 15.508 16.875 1 30.86 547 TRP A C 1
ATOM 4300 O O . TRP A 1 547 ? -19.516 15.117 15.742 1 30.86 547 TRP A O 1
ATOM 4310 N N . VAL A 1 548 ? -19.141 16.594 17.5 1 33.22 548 VAL A N 1
ATOM 4311 C CA . VAL A 1 548 ? -17.891 17.047 16.906 1 33.22 548 VAL A CA 1
ATOM 4312 C C . VAL A 1 548 ? -16.938 15.859 16.734 1 33.22 548 VAL A C 1
ATOM 4314 O O . VAL A 1 548 ? -16.25 15.758 15.719 1 33.22 548 VAL A O 1
ATOM 4317 N N . TYR A 1 549 ? -16.781 15.133 17.875 1 32.22 549 TYR A N 1
ATOM 4318 C CA . TYR A 1 549 ? -15.844 14.008 17.875 1 32.22 549 TYR A CA 1
ATOM 4319 C C . TYR A 1 549 ? -16.359 12.859 17.031 1 32.22 549 TYR A C 1
ATOM 4321 O O . TYR A 1 549 ? -15.586 12.086 16.469 1 32.22 549 TYR A O 1
ATOM 4329 N N . ASN A 1 550 ? -17.578 12.633 17.078 1 31.31 550 ASN A N 1
ATOM 4330 C CA . ASN A 1 550 ? -18.078 11.477 16.328 1 31.31 550 ASN A CA 1
ATOM 4331 C C . ASN A 1 550 ? -18.031 11.727 14.82 1 31.31 550 ASN A C 1
ATOM 4333 O O . ASN A 1 550 ? -18 10.781 14.031 1 31.31 550 ASN A O 1
ATOM 4337 N N . GLU A 1 551 ? -18.469 12.922 14.375 1 30.02 551 GLU A N 1
ATOM 4338 C CA . GLU A 1 551 ? -18.734 13.164 12.961 1 30.02 551 GLU A CA 1
ATOM 4339 C C . GLU A 1 551 ? -17.5 13.711 12.242 1 30.02 551 GLU A C 1
ATOM 4341 O O . GLU A 1 551 ? -17.562 14.008 11.047 1 30.02 551 GLU A O 1
ATOM 4346 N N . ILE A 1 552 ? -16.562 14.469 12.891 1 29.44 552 ILE A N 1
ATOM 4347 C CA . ILE A 1 552 ? -15.305 14.594 12.164 1 29.44 552 ILE A CA 1
ATOM 4348 C C . ILE A 1 552 ? -14.898 13.234 11.602 1 29.44 552 ILE A C 1
ATOM 4350 O O . ILE A 1 552 ? -14.812 12.25 12.344 1 29.44 552 ILE A O 1
ATOM 4354 N N . PRO A 1 553 ? -15.172 13.023 10.359 1 29.28 553 PRO A N 1
ATOM 4355 C CA . PRO A 1 553 ? -14.727 11.719 9.852 1 29.28 553 PRO A CA 1
ATOM 4356 C C . PRO A 1 553 ? -13.5 11.195 10.586 1 29.28 553 PRO A C 1
ATOM 4358 O O . PRO A 1 553 ? -12.367 11.422 10.148 1 29.28 553 PRO A O 1
ATOM 4361 N N . LEU A 1 554 ? -13.266 11.562 11.805 1 27.39 554 LEU A N 1
ATOM 4362 C CA . LEU A 1 554 ? -12.328 10.734 12.547 1 27.39 554 LEU A CA 1
ATOM 4363 C C . LEU A 1 554 ? -12.602 9.25 12.305 1 27.39 554 LEU A C 1
ATOM 4365 O O . LEU A 1 554 ? -13.727 8.867 11.992 1 27.39 554 LEU A O 1
ATOM 4369 N N . VAL A 1 555 ? -11.617 8.484 12.109 1 27.97 555 VAL A N 1
ATOM 4370 C CA . VAL A 1 555 ? -11.648 7.023 12.172 1 27.97 555 VAL A CA 1
ATOM 4371 C C . VAL A 1 555 ? -12.688 6.574 13.195 1 27.97 555 VAL A C 1
ATOM 4373 O O . VAL A 1 555 ? -12.859 7.211 14.242 1 27.97 555 VAL A O 1
ATOM 4376 N N . PRO A 1 556 ? -13.781 5.875 12.781 1 27.41 556 PRO A N 1
ATOM 4377 C CA . PRO A 1 556 ? -14.711 5.203 13.688 1 27.41 556 PRO A CA 1
ATOM 4378 C C . PRO A 1 556 ? -14.086 4.898 15.047 1 27.41 556 PRO A C 1
ATOM 4380 O O . PRO A 1 556 ? -13.469 3.846 15.227 1 27.41 556 PRO A O 1
ATOM 4383 N N . LEU A 1 557 ? -13.461 5.812 15.695 1 24.45 557 LEU A N 1
ATOM 4384 C CA . LEU A 1 557 ? -12.938 5.348 16.969 1 24.45 557 LEU A CA 1
ATOM 4385 C C . LEU A 1 557 ? -14.062 5.027 17.938 1 24.45 557 LEU A C 1
ATOM 4387 O O . LEU A 1 557 ? -13.836 4.395 18.984 1 24.45 557 LEU A O 1
ATOM 4391 N N . LEU A 1 558 ? -15.031 5.977 18.203 1 23.42 558 LEU A N 1
ATOM 4392 C CA . LEU A 1 558 ? -15.742 5.789 19.469 1 23.42 558 LEU A CA 1
ATOM 4393 C C . LEU A 1 558 ? -16.781 4.688 19.344 1 23.42 558 LEU A C 1
ATOM 4395 O O . LEU A 1 558 ? -17.484 4.594 18.328 1 23.42 558 LEU A O 1
ATOM 4399 N N . PRO A 1 559 ? -16.609 3.602 20.109 1 24.17 559 PRO A N 1
ATOM 4400 C CA . PRO A 1 559 ? -17.672 2.596 20.297 1 24.17 559 PRO A CA 1
ATOM 4401 C C . PRO A 1 559 ? -19.031 3.211 20.562 1 24.17 559 PRO A C 1
ATOM 4403 O O . PRO A 1 559 ? -19.141 4.156 21.344 1 24.17 559 PRO A O 1
ATOM 4406 N N . SER A 1 560 ? -19.922 3.402 19.578 1 21.64 560 SER A N 1
ATOM 4407 C CA . SER A 1 560 ? -21.266 3.477 20.172 1 21.64 560 SER A CA 1
ATOM 4408 C C . SER A 1 560 ? -21.562 2.234 21 1 21.64 560 SER A C 1
ATOM 4410 O O . SER A 1 560 ? -21.141 1.129 20.656 1 21.64 560 SER A O 1
ATOM 4412 N N . MET B 1 1 ? 32.281 -27.469 -10.328 1 46.06 1 MET B N 1
ATOM 4413 C CA . MET B 1 1 ? 32.656 -28.391 -11.406 1 46.06 1 MET B CA 1
ATOM 4414 C C . MET B 1 1 ? 32.562 -27.688 -12.766 1 46.06 1 MET B C 1
ATOM 4416 O O . MET B 1 1 ? 33.438 -27.812 -13.594 1 46.06 1 MET B O 1
ATOM 4420 N N . LEU B 1 2 ? 31.391 -26.953 -12.977 1 56.75 2 LEU B N 1
ATOM 4421 C CA . LEU B 1 2 ? 31.188 -26.391 -14.305 1 56.75 2 LEU B CA 1
ATOM 4422 C C . LEU B 1 2 ? 31.797 -25 -14.414 1 56.75 2 LEU B C 1
ATOM 4424 O O . LEU B 1 2 ? 32.094 -24.531 -15.516 1 56.75 2 LEU B O 1
ATOM 4428 N N . GLU B 1 3 ? 32.094 -24.438 -13.172 1 56.31 3 GLU B N 1
ATOM 4429 C CA . GLU B 1 3 ? 32.469 -23.031 -13.094 1 56.31 3 GLU B CA 1
ATOM 4430 C C . GLU B 1 3 ? 33.719 -22.75 -13.945 1 56.31 3 GLU B C 1
ATOM 4432 O O . GLU B 1 3 ? 33.75 -21.781 -14.711 1 56.31 3 GLU B O 1
ATOM 4437 N N . PRO B 1 4 ? 34.625 -23.609 -13.836 1 54.53 4 PRO B N 1
ATOM 4438 C CA . PRO B 1 4 ? 35.844 -23.297 -14.602 1 54.53 4 PRO B CA 1
ATOM 4439 C C . PRO B 1 4 ? 35.625 -23.359 -16.109 1 54.53 4 PRO B C 1
ATOM 4441 O O . PRO B 1 4 ? 36.344 -22.703 -16.875 1 54.53 4 PRO B O 1
ATOM 4444 N N . HIS B 1 5 ? 34.688 -24.109 -16.438 1 57.75 5 HIS B N 1
ATOM 4445 C CA . HIS B 1 5 ? 34.469 -24.297 -17.859 1 57.75 5 HIS B CA 1
ATOM 4446 C C . HIS B 1 5 ? 33.5 -23.25 -18.406 1 57.75 5 HIS B C 1
ATOM 4448 O O . HIS B 1 5 ? 33.469 -22.984 -19.609 1 57.75 5 HIS B O 1
ATOM 4454 N N . VAL B 1 6 ? 32.719 -22.766 -17.531 1 60.28 6 VAL B N 1
ATOM 4455 C CA . VAL B 1 6 ? 31.719 -21.812 -17.938 1 60.28 6 VAL B CA 1
ATOM 4456 C C . VAL B 1 6 ? 32.281 -20.391 -17.859 1 60.28 6 VAL B C 1
ATOM 4458 O O . VAL B 1 6 ? 31.875 -19.5 -18.609 1 60.28 6 VAL B O 1
ATOM 4461 N N . ARG B 1 7 ? 33.188 -20.141 -16.922 1 51.44 7 ARG B N 1
ATOM 4462 C CA . ARG B 1 7 ? 33.719 -18.797 -16.719 1 51.44 7 ARG B CA 1
ATOM 4463 C C . ARG B 1 7 ? 34.594 -18.375 -17.875 1 51.44 7 ARG B C 1
ATOM 4465 O O . ARG B 1 7 ? 34.938 -17.188 -18.016 1 51.44 7 ARG B O 1
ATOM 4472 N N . ASP B 1 8 ? 35.062 -19.266 -18.531 1 49.19 8 ASP B N 1
ATOM 4473 C CA . ASP B 1 8 ? 35.844 -18.797 -19.672 1 49.19 8 ASP B CA 1
ATOM 4474 C C . ASP B 1 8 ? 34.938 -18.094 -20.688 1 49.19 8 ASP B C 1
ATOM 4476 O O . ASP B 1 8 ? 33.938 -18.656 -21.141 1 49.19 8 ASP B O 1
ATOM 4480 N N . GLU B 1 9 ? 34.875 -16.781 -20.562 1 50.34 9 GLU B N 1
ATOM 4481 C CA . GLU B 1 9 ? 34.125 -15.859 -21.406 1 50.34 9 GLU B CA 1
ATOM 4482 C C . GLU B 1 9 ? 33.875 -16.453 -22.797 1 50.34 9 GLU B C 1
ATOM 4484 O O . GLU B 1 9 ? 32.906 -16.078 -23.469 1 50.34 9 GLU B O 1
ATOM 4489 N N . THR B 1 10 ? 34.75 -17.297 -23.156 1 48.06 10 THR B N 1
ATOM 4490 C CA . THR B 1 10 ? 34.688 -17.875 -24.5 1 48.06 10 THR B CA 1
ATOM 4491 C C . THR B 1 10 ? 33.812 -19.109 -24.531 1 48.06 10 THR B C 1
ATOM 4493 O O . THR B 1 10 ? 33.719 -19.781 -25.547 1 48.06 10 THR B O 1
ATOM 4496 N N . SER B 1 11 ? 33.219 -19.344 -23.359 1 64.69 11 SER B N 1
ATOM 4497 C CA . SER B 1 11 ? 32.438 -20.578 -23.359 1 64.69 11 SER B CA 1
ATOM 4498 C C . SER B 1 11 ? 31.109 -20.391 -24.125 1 64.69 11 SER B C 1
ATOM 4500 O O . SER B 1 11 ? 30.469 -19.359 -24.016 1 64.69 11 SER B O 1
ATOM 4502 N N . ASP B 1 12 ? 30.844 -21.188 -25.109 1 74.19 12 ASP B N 1
ATOM 4503 C CA . ASP B 1 12 ? 29.656 -21.266 -25.969 1 74.19 12 ASP B CA 1
ATOM 4504 C C . ASP B 1 12 ? 28.375 -21.234 -25.141 1 74.19 12 ASP B C 1
ATOM 4506 O O . ASP B 1 12 ? 27.375 -20.656 -25.578 1 74.19 12 ASP B O 1
ATOM 4510 N N . ILE B 1 13 ? 28.531 -21.562 -23.906 1 78.5 13 ILE B N 1
ATOM 4511 C CA . ILE B 1 13 ? 27.344 -21.625 -23.062 1 78.5 13 ILE B CA 1
ATOM 4512 C C . ILE B 1 13 ? 26.984 -20.234 -22.578 1 78.5 13 ILE B C 1
ATOM 4514 O O . ILE B 1 13 ? 25.812 -19.844 -22.578 1 78.5 13 ILE B O 1
ATOM 4518 N N . LEU B 1 14 ? 27.984 -19.516 -22.234 1 77.81 14 LEU B N 1
ATOM 4519 C CA . LEU B 1 14 ? 27.734 -18.156 -21.75 1 77.81 14 LEU B CA 1
ATOM 4520 C C . LEU B 1 14 ? 27.219 -17.266 -22.875 1 77.81 14 LEU B C 1
ATOM 4522 O O . LEU B 1 14 ? 26.328 -16.438 -22.656 1 77.81 14 LEU B O 1
ATOM 4526 N N . SER B 1 15 ? 27.797 -17.469 -24.016 1 81.38 15 SER B N 1
ATOM 4527 C CA . SER B 1 15 ? 27.359 -16.688 -25.156 1 81.38 15 SER B CA 1
ATOM 4528 C C . SER B 1 15 ? 25.906 -17.031 -25.531 1 81.38 15 SER B C 1
ATOM 4530 O O . SER B 1 15 ? 25.141 -16.141 -25.891 1 81.38 15 SER B O 1
ATOM 4532 N N . GLY B 1 16 ? 25.594 -18.344 -25.5 1 83.81 16 GLY B N 1
ATOM 4533 C CA . GLY B 1 16 ? 24.234 -18.766 -25.75 1 83.81 16 GLY B CA 1
ATOM 4534 C C . GLY B 1 16 ? 23.234 -18.188 -24.766 1 83.81 16 GLY B C 1
ATOM 4535 O O . GLY B 1 16 ? 22.141 -17.766 -25.141 1 83.81 16 GLY B O 1
ATOM 4536 N N . MET B 1 17 ? 23.625 -18.156 -23.547 1 86.44 17 MET B N 1
ATOM 4537 C CA . MET B 1 17 ? 22.781 -17.609 -22.5 1 86.44 17 MET B CA 1
ATOM 4538 C C . MET B 1 17 ? 22.578 -16.109 -22.703 1 86.44 17 MET B C 1
ATOM 4540 O O . MET B 1 17 ? 21.469 -15.594 -22.5 1 86.44 17 MET B O 1
ATOM 4544 N N . GLN B 1 18 ? 23.578 -15.414 -23.109 1 85.31 18 GLN B N 1
ATOM 4545 C CA . GLN B 1 18 ? 23.469 -13.977 -23.359 1 85.31 18 GLN B CA 1
ATOM 4546 C C . GLN B 1 18 ? 22.547 -13.688 -24.531 1 85.31 18 GLN B C 1
ATOM 4548 O O . GLN B 1 18 ? 21.797 -12.711 -24.5 1 85.31 18 GLN B O 1
ATOM 4553 N N . ARG B 1 19 ? 22.719 -14.547 -25.484 1 90.62 19 ARG B N 1
ATOM 4554 C CA . ARG B 1 19 ? 21.844 -14.383 -26.641 1 90.62 19 ARG B CA 1
ATOM 4555 C C . ARG B 1 19 ? 20.375 -14.586 -26.25 1 90.62 19 ARG B C 1
ATOM 4557 O O . ARG B 1 19 ? 19.516 -13.828 -26.688 1 90.62 19 ARG B O 1
ATOM 4564 N N . CYS B 1 20 ? 20.125 -15.602 -25.484 1 90.44 20 CYS B N 1
ATOM 4565 C CA . CYS B 1 20 ? 18.766 -15.859 -25.016 1 90.44 20 CYS B CA 1
ATOM 4566 C C . CYS B 1 20 ? 18.25 -14.688 -24.172 1 90.44 20 CYS B C 1
ATOM 4568 O O . CYS B 1 20 ? 17.094 -14.297 -24.297 1 90.44 20 CYS B O 1
ATOM 4570 N N . LYS B 1 21 ? 19.094 -14.133 -23.375 1 89.19 21 LYS B N 1
ATOM 4571 C CA . LYS B 1 21 ? 18.719 -13 -22.531 1 89.19 21 LYS B CA 1
ATOM 4572 C C . LYS B 1 21 ? 18.391 -11.773 -23.375 1 89.19 21 LYS B C 1
ATOM 4574 O O . LYS B 1 21 ? 17.438 -11.055 -23.094 1 89.19 21 LYS B O 1
ATOM 4579 N N . THR B 1 22 ? 19.203 -11.547 -24.359 1 90.38 22 THR B N 1
ATOM 4580 C CA . THR B 1 22 ? 18.969 -10.414 -25.25 1 90.38 22 THR B CA 1
ATOM 4581 C C . THR B 1 22 ? 17.641 -10.57 -26 1 90.38 22 THR B C 1
ATOM 4583 O O . THR B 1 22 ? 16.875 -9.609 -26.125 1 90.38 22 THR B O 1
ATOM 4586 N N . LEU B 1 23 ? 17.422 -11.789 -26.5 1 92.31 23 LEU B N 1
ATOM 4587 C CA . LEU B 1 23 ? 16.172 -12.062 -27.188 1 92.31 23 LEU B CA 1
ATOM 4588 C C . LEU B 1 23 ? 14.984 -11.891 -26.25 1 92.31 23 LEU B C 1
ATOM 4590 O O . LEU B 1 23 ? 13.945 -11.367 -26.641 1 92.31 23 LEU B O 1
ATOM 4594 N N . ALA B 1 24 ? 15.164 -12.359 -25.047 1 91.62 24 ALA B N 1
ATOM 4595 C CA . ALA B 1 24 ? 14.117 -12.211 -24.031 1 91.62 24 ALA B CA 1
ATOM 4596 C C . ALA B 1 24 ? 13.773 -10.742 -23.812 1 91.62 24 ALA B C 1
ATOM 4598 O O . ALA B 1 24 ? 12.602 -10.383 -23.719 1 91.62 24 ALA B O 1
ATOM 4599 N N . ARG B 1 25 ? 14.742 -9.898 -23.75 1 88.62 25 ARG B N 1
ATOM 4600 C CA . ARG B 1 25 ? 14.539 -8.469 -23.562 1 88.62 25 ARG B CA 1
ATOM 4601 C C . ARG B 1 25 ? 13.781 -7.855 -24.734 1 88.62 25 ARG B C 1
ATOM 4603 O O . ARG B 1 25 ? 12.891 -7.023 -24.531 1 88.62 25 ARG B O 1
ATOM 4610 N N . VAL B 1 26 ? 14.141 -8.297 -25.875 1 90.62 26 VAL B N 1
ATOM 4611 C CA . VAL B 1 26 ? 13.5 -7.789 -27.078 1 90.62 26 VAL B CA 1
ATOM 4612 C C . VAL B 1 26 ? 12.031 -8.203 -27.094 1 90.62 26 VAL B C 1
ATOM 4614 O O . VAL B 1 26 ? 11.148 -7.387 -27.391 1 90.62 26 VAL B O 1
ATOM 4617 N N . ILE B 1 27 ? 11.758 -9.414 -26.828 1 91.44 27 ILE B N 1
ATOM 4618 C CA . ILE B 1 27 ? 10.398 -9.938 -26.828 1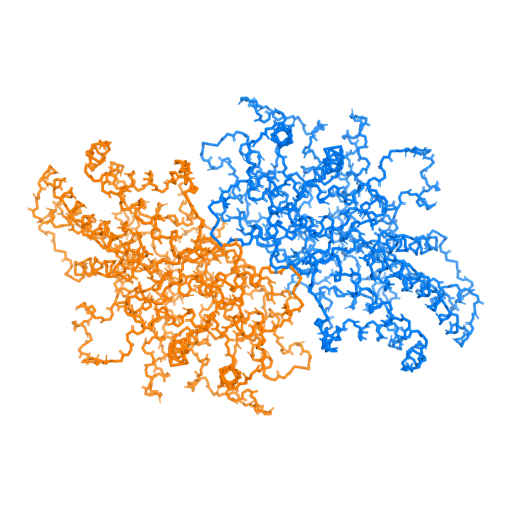 91.44 27 ILE B CA 1
ATOM 4619 C C . ILE B 1 27 ? 9.555 -9.203 -25.797 1 91.44 27 ILE B C 1
ATOM 4621 O O . ILE B 1 27 ? 8.438 -8.773 -26.078 1 91.44 27 ILE B O 1
ATOM 4625 N N . LYS B 1 28 ? 10.109 -9.047 -24.578 1 87.44 28 LYS B N 1
ATOM 4626 C CA . LYS B 1 28 ? 9.391 -8.367 -23.516 1 87.44 28 LYS B CA 1
ATOM 4627 C C . LYS B 1 28 ? 9.125 -6.906 -23.859 1 87.44 28 LYS B C 1
ATOM 4629 O O . LYS B 1 28 ? 8.055 -6.371 -23.547 1 87.44 28 LYS B O 1
ATOM 4634 N N . SER B 1 29 ? 10.086 -6.223 -24.453 1 86.75 29 SER B N 1
ATOM 4635 C CA . SER B 1 29 ? 9.93 -4.828 -24.844 1 86.75 29 SER B CA 1
ATOM 4636 C C . SER B 1 29 ? 8.805 -4.66 -25.875 1 86.75 29 SER B C 1
ATOM 4638 O O . SER B 1 29 ? 8.086 -3.662 -25.844 1 86.75 29 SER B O 1
ATOM 4640 N N . ARG B 1 30 ? 8.648 -5.609 -26.688 1 88.19 30 ARG B N 1
ATOM 4641 C CA . ARG B 1 30 ? 7.621 -5.547 -27.719 1 88.19 30 ARG B CA 1
ATOM 4642 C C . ARG B 1 30 ? 6.238 -5.82 -27.125 1 88.19 30 ARG B C 1
ATOM 4644 O O . ARG B 1 30 ? 5.234 -5.32 -27.625 1 88.19 30 ARG B O 1
ATOM 4651 N N . ARG B 1 31 ? 6.234 -6.594 -26.141 1 89.12 31 ARG B N 1
ATOM 4652 C CA . ARG B 1 31 ? 4.973 -6.945 -25.5 1 89.12 31 ARG B CA 1
ATOM 4653 C C . ARG B 1 31 ? 4.516 -5.844 -24.547 1 89.12 31 ARG B C 1
ATOM 4655 O O . ARG B 1 31 ? 3.342 -5.789 -24.172 1 89.12 31 ARG B O 1
ATOM 4662 N N . THR B 1 32 ? 5.414 -4.949 -24.078 1 88.62 32 THR B N 1
ATOM 4663 C CA . THR B 1 32 ? 5.121 -3.938 -23.078 1 88.62 32 THR B CA 1
ATOM 4664 C C . THR B 1 32 ? 4.523 -2.691 -23.719 1 88.62 32 THR B C 1
ATOM 4666 O O . THR B 1 32 ? 5.152 -2.066 -24.578 1 88.62 32 THR B O 1
ATOM 4669 N N . PRO B 1 33 ? 3.326 -2.336 -23.312 1 91.69 33 PRO B N 1
ATOM 4670 C CA . PRO B 1 33 ? 2.732 -1.104 -23.828 1 91.69 33 PRO B CA 1
ATOM 4671 C C . PRO B 1 33 ? 3.428 0.154 -23.312 1 91.69 33 PRO B C 1
ATOM 4673 O O . PRO B 1 33 ? 4.184 0.091 -22.344 1 91.69 33 PRO B O 1
ATOM 4676 N N . LEU B 1 34 ? 3.16 1.24 -23.984 1 89.56 34 LEU B N 1
ATOM 4677 C CA . LEU B 1 34 ? 3.674 2.523 -23.516 1 89.56 34 LEU B CA 1
ATOM 4678 C C . LEU B 1 34 ? 2.982 2.943 -22.219 1 89.56 34 LEU B C 1
ATOM 4680 O O . LEU B 1 34 ? 1.794 2.678 -22.031 1 89.56 34 LEU B O 1
ATOM 4684 N N . TRP B 1 35 ? 3.76 3.51 -21.328 1 89.44 35 TRP B N 1
ATOM 4685 C CA . TRP B 1 35 ? 3.203 4.047 -20.094 1 89.44 35 TRP B CA 1
ATOM 4686 C C . TRP B 1 35 ? 3.141 5.57 -20.141 1 89.44 35 TRP B C 1
ATOM 4688 O O . TRP B 1 35 ? 4.098 6.227 -20.562 1 89.44 35 TRP B O 1
ATOM 4698 N N . PRO B 1 36 ? 2.062 6.199 -19.703 1 91.19 36 PRO B N 1
ATOM 4699 C CA . PRO B 1 36 ? 0.82 5.602 -19.203 1 91.19 36 PRO B CA 1
ATOM 4700 C C . PRO B 1 36 ? -0.096 5.129 -20.328 1 91.19 36 PRO B C 1
ATOM 4702 O O . PRO B 1 36 ? 0.021 5.598 -21.469 1 91.19 36 PRO B O 1
ATOM 4705 N N . SER B 1 37 ? -0.947 4.098 -20.031 1 92.19 37 SER B N 1
ATOM 4706 C CA . SER B 1 37 ? -1.859 3.529 -21.031 1 92.19 37 SER B CA 1
ATOM 4707 C C . SER B 1 37 ? -3.309 3.889 -20.719 1 92.19 37 SER B C 1
ATOM 4709 O O . SER B 1 37 ? -3.92 3.297 -19.812 1 92.19 37 SER B O 1
ATOM 4711 N N . PRO B 1 38 ? -3.891 4.875 -21.438 1 89.62 38 PRO B N 1
ATOM 4712 C CA . PRO B 1 38 ? -5.305 5.176 -21.203 1 89.62 38 PRO B CA 1
ATOM 4713 C C . PRO B 1 38 ? -6.22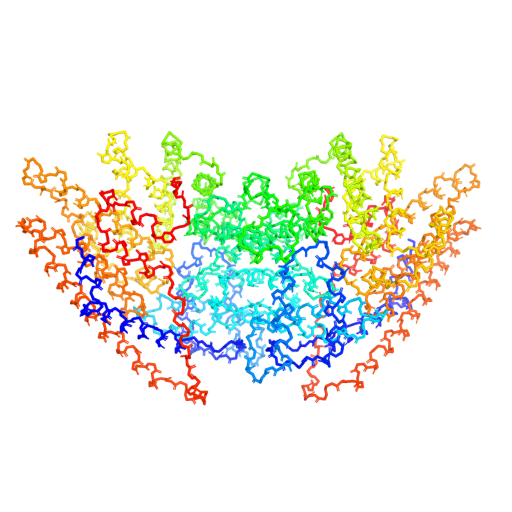3 4.023 -21.609 1 89.62 38 PRO B C 1
ATOM 4715 O O . PRO B 1 38 ? -5.816 3.131 -22.359 1 89.62 38 PRO B O 1
ATOM 4718 N N . LEU B 1 39 ? -7.418 4.02 -21.062 1 89.69 39 LEU B N 1
ATOM 4719 C CA . LEU B 1 39 ? -8.414 2.994 -21.344 1 89.69 39 LEU B CA 1
ATOM 4720 C C . LEU B 1 39 ? -8.992 3.178 -22.75 1 89.69 39 LEU B C 1
ATOM 4722 O O . LEU B 1 39 ? -10.117 3.666 -22.891 1 89.69 39 LEU B O 1
ATOM 4726 N N . ALA B 1 40 ? -8.25 2.818 -23.766 1 83.81 40 ALA B N 1
ATOM 4727 C CA . ALA B 1 40 ? -8.664 3.16 -25.125 1 83.81 40 ALA B CA 1
ATOM 4728 C C . ALA B 1 40 ? -8.734 1.915 -26 1 83.81 40 ALA B C 1
ATOM 4730 O O . ALA B 1 40 ? -9.359 1.933 -27.062 1 83.81 40 ALA B O 1
ATOM 4731 N N . SER B 1 41 ? -8.203 0.811 -25.562 1 84.5 41 SER B N 1
ATOM 4732 C CA . SER B 1 41 ? -8.156 -0.363 -26.422 1 84.5 41 SER B CA 1
ATOM 4733 C C . SER B 1 41 ? -9.547 -0.982 -26.594 1 84.5 41 SER B C 1
ATOM 4735 O O . SER B 1 41 ? -10.336 -0.999 -25.641 1 84.5 41 SER B O 1
ATOM 4737 N N . ALA B 1 42 ? -9.727 -1.489 -27.703 1 87.62 42 ALA B N 1
ATOM 4738 C CA . ALA B 1 42 ? -11.016 -2.109 -28.016 1 87.62 42 ALA B CA 1
ATOM 4739 C C . ALA B 1 42 ? -11.109 -3.502 -27.391 1 87.62 42 ALA B C 1
ATOM 4741 O O . ALA B 1 42 ? -10.094 -4.168 -27.188 1 87.62 42 ALA B O 1
ATOM 4742 N N . LEU B 1 43 ? -12.359 -3.891 -27.094 1 92.75 43 LEU B N 1
ATOM 4743 C CA . LEU B 1 43 ? -12.625 -5.254 -26.641 1 92.75 43 LEU B CA 1
ATOM 4744 C C . LEU B 1 43 ? -12.539 -6.234 -27.797 1 92.75 43 LEU B C 1
ATOM 4746 O O . LEU B 1 43 ? -12.766 -5.859 -28.953 1 92.75 43 LEU B O 1
ATOM 4750 N N . PRO B 1 44 ? -12.125 -7.402 -27.516 1 96.12 44 PRO B N 1
ATOM 4751 C CA . PRO B 1 44 ? -12.203 -8.406 -28.578 1 96.12 44 PRO B CA 1
ATOM 4752 C C . PRO B 1 44 ? -13.633 -8.672 -29.031 1 96.12 44 PRO B C 1
ATOM 4754 O O . PRO B 1 44 ? -14.57 -8.062 -28.516 1 96.12 44 PRO B O 1
ATOM 4757 N N . SER B 1 45 ? -13.766 -9.531 -30.109 1 96.19 45 SER B N 1
ATOM 4758 C CA . SER B 1 45 ? -15.102 -9.883 -30.578 1 96.19 45 SER B CA 1
ATOM 4759 C C . SER B 1 45 ? -15.945 -10.461 -29.438 1 96.19 45 SER B C 1
ATOM 4761 O O . SER B 1 45 ? -15.406 -11.016 -28.484 1 96.19 45 SER B O 1
ATOM 4763 N N . LYS B 1 46 ? -17.234 -10.297 -29.469 1 96.06 46 LYS B N 1
ATOM 4764 C CA . LYS B 1 46 ? -18.109 -10.758 -28.406 1 96.06 46 LYS B CA 1
ATOM 4765 C C . LYS B 1 46 ? -17.922 -12.25 -28.141 1 96.06 46 LYS B C 1
ATOM 4767 O O . LYS B 1 46 ? -17.953 -12.688 -26.984 1 96.06 46 LYS B O 1
ATOM 4772 N N . ASP B 1 47 ? -17.734 -13 -29.203 1 96.88 47 ASP B N 1
ATOM 4773 C CA . ASP B 1 47 ? -17.547 -14.445 -29.047 1 96.88 47 ASP B CA 1
ATOM 4774 C C . ASP B 1 47 ? -16.312 -14.75 -28.203 1 96.88 47 ASP B C 1
ATOM 4776 O O . ASP B 1 47 ? -16.359 -15.586 -27.312 1 96.88 47 ASP B O 1
ATOM 4780 N N . VAL B 1 48 ? -15.266 -14.109 -28.547 1 97.75 48 VAL B N 1
ATOM 4781 C CA . VAL B 1 48 ? -14.031 -14.305 -27.797 1 97.75 48 VAL B CA 1
ATOM 4782 C C . VAL B 1 48 ? -14.203 -13.781 -26.359 1 97.75 48 VAL B C 1
ATOM 4784 O O . VAL B 1 48 ? -13.789 -14.438 -25.406 1 97.75 48 VAL B O 1
ATOM 4787 N N . ALA B 1 49 ? -14.789 -12.617 -26.234 1 98.06 49 ALA B N 1
ATOM 4788 C CA . ALA B 1 49 ? -15.016 -12.031 -24.922 1 98.06 49 ALA B CA 1
ATOM 4789 C C . ALA B 1 49 ? -15.883 -12.938 -24.047 1 98.06 49 ALA B C 1
ATOM 4791 O O . ALA B 1 49 ? -15.594 -13.133 -22.859 1 98.06 49 ALA B O 1
ATOM 4792 N N . ASP B 1 50 ? -16.938 -13.484 -24.625 1 98.19 50 ASP B N 1
ATOM 4793 C CA . ASP B 1 50 ? -17.797 -14.414 -23.906 1 98.19 50 ASP B CA 1
ATOM 4794 C C . ASP B 1 50 ? -17 -15.609 -23.391 1 98.19 50 ASP B C 1
ATOM 4796 O O . ASP B 1 50 ? -17.203 -16.047 -22.25 1 98.19 50 ASP B O 1
ATOM 4800 N N . GLU B 1 51 ? -16.172 -16.094 -24.234 1 97.88 51 GLU B N 1
ATOM 4801 C CA . GLU B 1 51 ? -15.359 -17.25 -23.844 1 97.88 51 GLU B CA 1
ATOM 4802 C C . GLU B 1 51 ? -14.398 -16.891 -22.719 1 97.88 51 GLU B C 1
ATOM 4804 O O . GLU B 1 51 ? -14.188 -17.688 -21.812 1 97.88 51 GLU B O 1
ATOM 4809 N N . LEU B 1 52 ? -13.789 -15.758 -22.828 1 98.44 52 LEU B N 1
ATOM 4810 C CA . LEU B 1 52 ? -12.852 -15.328 -21.797 1 98.44 52 LEU B CA 1
ATOM 4811 C C . LEU B 1 52 ? -13.57 -15.133 -20.469 1 98.44 52 LEU B C 1
ATOM 4813 O O . LEU B 1 52 ? -13.039 -15.484 -19.406 1 98.44 52 LEU B O 1
ATOM 4817 N N . VAL B 1 53 ? -14.75 -14.539 -20.484 1 98.44 53 VAL B N 1
ATOM 4818 C CA . VAL B 1 53 ? -15.547 -14.375 -19.281 1 98.44 53 VAL B CA 1
ATOM 4819 C C . VAL B 1 53 ? -15.867 -15.742 -18.688 1 98.44 53 VAL B C 1
ATOM 4821 O O . VAL B 1 53 ? -15.766 -15.938 -17.469 1 98.44 53 VAL B O 1
ATOM 4824 N N . ASP B 1 54 ? -16.219 -16.656 -19.516 1 97.31 54 ASP B N 1
ATOM 4825 C CA . ASP B 1 54 ? -16.516 -18 -19.062 1 97.31 54 ASP B CA 1
ATOM 4826 C C . ASP B 1 54 ? -15.289 -18.656 -18.438 1 97.31 54 ASP B C 1
ATOM 4828 O O . ASP B 1 54 ? -15.398 -19.375 -17.438 1 97.31 54 ASP B O 1
ATOM 4832 N N . CYS B 1 55 ? -14.172 -18.469 -19.078 1 97.06 55 CYS B N 1
ATOM 4833 C CA . CYS B 1 55 ? -12.922 -18.984 -18.516 1 97.06 55 CYS B CA 1
ATOM 4834 C C . CYS B 1 55 ? -12.688 -18.453 -17.109 1 97.06 55 CYS B C 1
ATOM 4836 O O . CYS B 1 55 ? -12.367 -19.219 -16.203 1 97.06 55 CYS B O 1
ATOM 4838 N N . TYR B 1 56 ? -12.891 -17.203 -16.922 1 97.88 56 TYR B N 1
ATOM 4839 C CA . TYR B 1 56 ? -12.719 -16.594 -15.617 1 97.88 56 TYR B CA 1
ATOM 4840 C C . TYR B 1 56 ? -13.68 -17.203 -14.594 1 97.88 56 TYR B C 1
ATOM 4842 O O . TYR B 1 56 ? -13.266 -17.547 -13.484 1 97.88 56 TYR B O 1
ATOM 4850 N N . LEU B 1 57 ? -14.938 -17.328 -14.961 1 96.94 57 LEU B N 1
ATOM 4851 C CA . LEU B 1 57 ? -15.984 -17.781 -14.039 1 96.94 57 LEU B CA 1
ATOM 4852 C C . LEU B 1 57 ? -15.773 -19.234 -13.648 1 96.94 57 LEU B C 1
ATOM 4854 O O . LEU B 1 57 ? -16.109 -19.641 -12.531 1 96.94 57 LEU B O 1
ATOM 4858 N N . ARG B 1 58 ? -15.086 -20 -14.469 1 94.06 58 ARG B N 1
ATOM 4859 C CA . ARG B 1 58 ? -14.891 -21.406 -14.195 1 94.06 58 ARG B CA 1
ATOM 4860 C C . ARG B 1 58 ? -13.57 -21.656 -13.477 1 94.06 58 ARG B C 1
ATOM 4862 O O . ARG B 1 58 ? -13.312 -22.766 -13 1 94.06 58 ARG B O 1
ATOM 4869 N N . THR B 1 59 ? -12.805 -20.625 -13.328 1 94.75 59 THR B N 1
ATOM 4870 C CA . THR B 1 59 ? -11.492 -20.812 -12.727 1 94.75 59 THR B CA 1
ATOM 4871 C C . THR B 1 59 ? -11.32 -19.922 -11.5 1 94.75 59 THR B C 1
ATOM 4873 O O . THR B 1 59 ? -11.805 -20.25 -10.414 1 94.75 59 THR B O 1
ATOM 4876 N N . SER B 1 60 ? -10.844 -18.672 -11.664 1 95.38 60 SER B N 1
ATOM 4877 C CA . SER B 1 60 ? -10.469 -17.797 -10.555 1 95.38 60 SER B CA 1
ATOM 4878 C C . SER B 1 60 ? -11.656 -17.516 -9.641 1 95.38 60 SER B C 1
ATOM 4880 O O . SER B 1 60 ? -11.516 -17.5 -8.414 1 95.38 60 SER B O 1
ATOM 4882 N N . GLU B 1 61 ? -12.852 -17.312 -10.211 1 97.25 61 GLU B N 1
ATOM 4883 C CA . GLU B 1 61 ? -14.039 -16.922 -9.453 1 97.25 61 GLU B CA 1
ATOM 4884 C C . GLU B 1 61 ? -14.539 -18.078 -8.586 1 97.25 61 GLU B C 1
ATOM 4886 O O . GLU B 1 61 ? -15.32 -17.875 -7.656 1 97.25 61 GLU B O 1
ATOM 4891 N N . THR B 1 62 ? -14.125 -19.297 -8.883 1 94.62 62 THR B N 1
ATOM 4892 C CA . THR B 1 62 ? -14.586 -20.453 -8.125 1 94.62 62 THR B CA 1
ATOM 4893 C C . THR B 1 62 ? -13.844 -20.562 -6.793 1 94.62 62 THR B C 1
ATOM 4895 O O . THR B 1 62 ? -14.344 -21.172 -5.848 1 94.62 62 THR B O 1
ATOM 4898 N N . VAL B 1 63 ? -12.672 -20 -6.734 1 94.88 63 VAL B N 1
ATOM 4899 C CA . VAL B 1 63 ? -11.852 -20.094 -5.527 1 94.88 63 VAL B CA 1
ATOM 4900 C C . VAL B 1 63 ? -11.883 -18.75 -4.793 1 94.88 63 VAL B C 1
ATOM 4902 O O . VAL B 1 63 ? -12.07 -18.703 -3.574 1 94.88 63 VAL B O 1
ATOM 4905 N N . TYR B 1 64 ? -11.703 -17.672 -5.551 1 96.75 64 TYR B N 1
ATOM 4906 C CA . TYR B 1 64 ? -11.711 -16.312 -5.012 1 96.75 64 TYR B CA 1
ATOM 4907 C C . TYR B 1 64 ? -12.953 -15.555 -5.457 1 96.75 64 TYR B C 1
ATOM 4909 O O . TYR B 1 64 ? -13 -15.031 -6.574 1 96.75 64 TYR B O 1
ATOM 4917 N N . ARG B 1 65 ? -13.82 -15.414 -4.59 1 97.81 65 ARG B N 1
ATOM 4918 C CA . ARG B 1 65 ? -15.07 -14.742 -4.934 1 97.81 65 ARG B CA 1
ATOM 4919 C C . ARG B 1 65 ? -14.891 -13.234 -4.953 1 97.81 65 ARG B C 1
ATOM 4921 O O . ARG B 1 65 ? -14.547 -12.625 -3.936 1 97.81 65 ARG B O 1
ATOM 4928 N N . VAL B 1 66 ? -15.148 -12.641 -6.098 1 98.44 66 VAL B N 1
ATOM 4929 C CA . VAL B 1 66 ? -14.945 -11.203 -6.254 1 98.44 66 VAL B CA 1
ATOM 4930 C C . VAL B 1 66 ? -16.234 -10.547 -6.738 1 98.44 66 VAL B C 1
ATOM 4932 O O . VAL B 1 66 ? -16.672 -9.539 -6.18 1 98.44 66 VAL B O 1
ATOM 4935 N N . LEU B 1 67 ? -16.906 -11.18 -7.707 1 98.12 67 LEU B N 1
ATOM 4936 C CA . LEU B 1 67 ? -18.031 -10.547 -8.383 1 98.12 67 LEU B CA 1
ATOM 4937 C C . LEU B 1 67 ? -19.359 -11.141 -7.918 1 98.12 67 LEU B C 1
ATOM 4939 O O . LEU B 1 67 ? -19.406 -12.305 -7.5 1 98.12 67 LEU B O 1
ATOM 4943 N N . HIS B 1 68 ? -20.344 -10.367 -7.863 1 97.38 68 HIS B N 1
ATOM 4944 C CA . HIS B 1 68 ? -21.719 -10.883 -7.957 1 97.38 68 HIS B CA 1
ATOM 4945 C C . HIS B 1 68 ? -22.062 -11.234 -9.398 1 97.38 68 HIS B C 1
ATOM 4947 O O . HIS B 1 68 ? -22.406 -10.359 -10.195 1 97.38 68 HIS B O 1
ATOM 4953 N N . ILE B 1 69 ? -22.062 -12.477 -9.711 1 97.56 69 ILE B N 1
ATOM 4954 C CA . ILE B 1 69 ? -22.047 -12.977 -11.078 1 97.56 69 ILE B CA 1
ATOM 4955 C C . ILE B 1 69 ? -23.281 -12.484 -11.828 1 97.56 69 ILE B C 1
ATOM 4957 O O . ILE B 1 69 ? -23.188 -11.969 -12.938 1 97.56 69 ILE B O 1
ATOM 4961 N N . PRO B 1 70 ? -24.5 -12.492 -11.234 1 96.31 70 PRO B N 1
ATOM 4962 C CA . PRO B 1 70 ? -25.688 -12.047 -11.977 1 96.31 70 PRO B CA 1
ATOM 4963 C C . PRO B 1 70 ? -25.625 -10.562 -12.336 1 96.31 70 PRO B C 1
ATOM 4965 O O . PRO B 1 70 ? -25.953 -10.188 -13.469 1 96.31 70 PRO B O 1
ATOM 4968 N N . SER B 1 71 ? -25.219 -9.727 -11.383 1 95.06 71 SER B N 1
ATOM 4969 C CA . SER B 1 71 ? -25.125 -8.297 -11.664 1 95.06 71 SER B CA 1
ATOM 4970 C C . SER B 1 71 ? -24.062 -8 -12.719 1 95.06 71 SER B C 1
ATOM 4972 O O . SER B 1 71 ? -24.266 -7.16 -13.594 1 95.06 71 SER B O 1
ATOM 4974 N N . PHE B 1 72 ? -22.953 -8.648 -12.695 1 97.12 72 PHE B N 1
ATOM 4975 C CA . PHE B 1 72 ? -21.891 -8.461 -13.664 1 97.12 72 PHE B CA 1
ATOM 4976 C C . PHE B 1 72 ? -22.344 -8.867 -15.062 1 97.12 72 PHE B C 1
ATOM 4978 O O . PHE B 1 72 ? -22.094 -8.148 -16.031 1 97.12 72 PHE B O 1
ATOM 4985 N N . GLN B 1 73 ? -22.984 -10.055 -15.102 1 96.69 73 GLN B N 1
ATOM 4986 C CA . GLN B 1 73 ? -23.438 -10.562 -16.391 1 96.69 73 GLN B CA 1
ATOM 4987 C C . GLN B 1 73 ? -24.469 -9.625 -17.016 1 96.69 73 GLN B C 1
ATOM 4989 O O . GLN B 1 73 ? -24.469 -9.414 -18.234 1 96.69 73 GLN B O 1
ATOM 4994 N N . LYS B 1 74 ? -25.297 -9.102 -16.172 1 94.31 74 LYS B N 1
ATOM 4995 C CA . LYS B 1 74 ? -26.281 -8.148 -16.656 1 94.31 74 LYS B CA 1
ATOM 4996 C C . LYS B 1 74 ? -25.609 -6.918 -17.266 1 94.31 74 LYS B C 1
ATOM 4998 O O . LYS B 1 74 ? -25.938 -6.52 -18.391 1 94.31 74 LYS B O 1
ATOM 5003 N N . ASP B 1 75 ? -24.688 -6.336 -16.531 1 93.81 75 ASP B N 1
ATOM 5004 C CA . ASP B 1 75 ? -23.984 -5.152 -17.016 1 93.81 75 ASP B CA 1
ATOM 5005 C C . ASP B 1 75 ? -23.109 -5.477 -18.219 1 93.81 75 ASP B C 1
ATOM 5007 O O . ASP B 1 75 ? -22.969 -4.648 -19.125 1 93.81 75 ASP B O 1
ATOM 5011 N N . TYR B 1 76 ? -22.562 -6.676 -18.266 1 96.25 76 TYR B N 1
ATOM 5012 C CA . TYR B 1 76 ? -21.734 -7.125 -19.375 1 96.25 76 TYR B CA 1
ATOM 5013 C C . TYR B 1 76 ? -22.547 -7.238 -20.672 1 96.25 76 TYR B C 1
ATOM 5015 O O . TYR B 1 76 ? -22.094 -6.793 -21.734 1 96.25 76 TYR B O 1
ATOM 5023 N N . GLU B 1 77 ? -23.719 -7.789 -20.547 1 95 77 GLU B N 1
ATOM 5024 C CA . GLU B 1 77 ? -24.578 -7.906 -21.719 1 95 77 GLU B CA 1
ATOM 5025 C C . GLU B 1 77 ? -25.016 -6.535 -22.219 1 95 77 GLU B C 1
ATOM 5027 O O . GLU B 1 77 ? -25.141 -6.316 -23.422 1 95 77 GLU B O 1
ATOM 5032 N N . ALA B 1 78 ? -25.203 -5.668 -21.297 1 92.94 78 ALA B N 1
ATOM 5033 C CA . ALA B 1 78 ? -25.625 -4.316 -21.656 1 92.94 78 ALA B CA 1
ATOM 5034 C C . ALA B 1 78 ? -24.547 -3.588 -22.453 1 92.94 78 ALA B C 1
ATOM 5036 O O . ALA B 1 78 ? -24.844 -2.723 -23.266 1 92.94 78 ALA B O 1
ATOM 5037 N N . LEU B 1 79 ? -23.297 -3.949 -22.188 1 91.75 79 LEU B N 1
ATOM 5038 C CA . LEU B 1 79 ? -22.188 -3.328 -22.891 1 91.75 79 LEU B CA 1
ATOM 5039 C C . LEU B 1 79 ? -22.281 -3.57 -24.391 1 91.75 79 LEU B C 1
ATOM 5041 O O . LEU B 1 79 ? -21.844 -2.738 -25.188 1 91.75 79 LEU B O 1
ATOM 5045 N N . TRP B 1 80 ? -22.844 -4.672 -24.812 1 92.31 80 TRP B N 1
ATOM 5046 C CA . TRP B 1 80 ? -22.875 -5.066 -26.219 1 92.31 80 TRP B CA 1
ATOM 5047 C C . TRP B 1 80 ? -24.172 -4.602 -26.875 1 92.31 80 TRP B C 1
ATOM 5049 O O . TRP B 1 80 ? -24.266 -4.566 -28.109 1 92.31 80 TRP B O 1
ATOM 5059 N N . MET B 1 81 ? -25.125 -4.18 -26.109 1 89.75 81 MET B N 1
ATOM 5060 C CA . MET B 1 81 ? -26.438 -3.826 -26.641 1 89.75 81 MET B CA 1
ATOM 5061 C C . MET B 1 81 ? -26.609 -2.312 -26.719 1 89.75 81 MET B C 1
ATOM 5063 O O . MET B 1 81 ? -27.375 -1.808 -27.531 1 89.75 81 MET B O 1
ATOM 5067 N N . SER B 1 82 ? -25.984 -1.642 -25.781 1 81.44 82 SER B N 1
ATOM 5068 C CA . SER B 1 82 ? -26.266 -0.219 -25.625 1 81.44 82 SER B CA 1
ATOM 5069 C C . SER B 1 82 ? -25.203 0.634 -26.312 1 81.44 82 SER B C 1
ATOM 5071 O O . SER B 1 82 ? -24.047 0.252 -26.375 1 81.44 82 SER B O 1
ATOM 5073 N N . ASP B 1 83 ? -25.609 1.721 -26.875 1 81.31 83 ASP B N 1
ATOM 5074 C CA . ASP B 1 83 ? -24.719 2.707 -27.484 1 81.31 83 ASP B CA 1
ATOM 5075 C C . ASP B 1 83 ? -24.234 3.725 -26.453 1 81.31 83 ASP B C 1
ATOM 5077 O O . ASP B 1 83 ? -23.484 4.641 -26.766 1 81.31 83 ASP B O 1
ATOM 5081 N N . THR B 1 84 ? -24.719 3.51 -25.234 1 80 84 THR B N 1
ATOM 5082 C CA . THR B 1 84 ? -24.297 4.441 -24.188 1 80 84 THR B CA 1
ATOM 5083 C C . THR B 1 84 ? -22.844 4.203 -23.797 1 80 84 THR B C 1
ATOM 5085 O O . THR B 1 84 ? -22.391 3.061 -23.766 1 80 84 THR B O 1
ATOM 5088 N N . ALA B 1 85 ? -22.188 5.332 -23.609 1 80.31 85 ALA B N 1
ATOM 5089 C CA . ALA B 1 85 ? -20.797 5.219 -23.172 1 80.31 85 ALA B CA 1
ATOM 5090 C C . ALA B 1 85 ? -20.688 4.418 -21.875 1 80.31 85 ALA B C 1
ATOM 5092 O O . ALA B 1 85 ? -21.406 4.688 -20.906 1 80.31 85 ALA B O 1
ATOM 5093 N N . PRO B 1 86 ? -19.953 3.43 -21.969 1 79.44 86 PRO B N 1
ATOM 5094 C CA . PRO B 1 86 ? -19.859 2.568 -20.781 1 79.44 86 PRO B CA 1
ATOM 5095 C C . PRO B 1 86 ? -19.188 3.264 -19.609 1 79.44 86 PRO B C 1
ATOM 5097 O O . PRO B 1 86 ? -18.391 4.195 -19.797 1 79.44 86 PRO B O 1
ATOM 5100 N N . ASP B 1 87 ? -19.562 2.838 -18.453 1 86.62 87 ASP B N 1
ATOM 5101 C CA . ASP B 1 87 ? -18.906 3.246 -17.219 1 86.62 87 ASP B CA 1
ATOM 5102 C C . ASP B 1 87 ? -17.438 2.812 -17.219 1 86.62 87 ASP B C 1
ATOM 5104 O O . ASP B 1 87 ? -17.125 1.646 -17.469 1 86.62 87 ASP B O 1
ATOM 5108 N N . MET B 1 88 ? -16.562 3.701 -17.047 1 88.12 88 MET B N 1
ATOM 5109 C CA . MET B 1 88 ? -15.125 3.436 -17.141 1 88.12 88 MET B CA 1
ATOM 5110 C C . MET B 1 88 ? -14.711 2.379 -16.125 1 88.12 88 MET B C 1
ATOM 5112 O O . MET B 1 88 ? -13.898 1.503 -16.438 1 88.12 88 MET B O 1
ATOM 5116 N N . ALA B 1 89 ? -15.219 2.523 -14.914 1 91.56 89 ALA B N 1
ATOM 5117 C CA . ALA B 1 89 ? -14.875 1.548 -13.883 1 91.56 89 ALA B CA 1
ATOM 5118 C C . ALA B 1 89 ? -15.305 0.142 -14.297 1 91.56 89 ALA B C 1
ATOM 5120 O O . ALA B 1 89 ? -14.562 -0.823 -14.086 1 91.56 89 ALA B O 1
ATOM 5121 N N . PHE B 1 90 ? -16.484 0.024 -14.883 1 93.75 90 PHE B N 1
ATOM 5122 C CA . PHE B 1 90 ? -16.969 -1.283 -15.305 1 93.75 90 PHE B CA 1
ATOM 5123 C C . PHE B 1 90 ? -16.141 -1.819 -16.469 1 93.75 90 PHE B C 1
ATOM 5125 O O . PHE B 1 90 ? -15.867 -3.02 -16.531 1 93.75 90 PHE B O 1
ATOM 5132 N N . MET B 1 91 ? -15.734 -0.945 -17.359 1 95.12 91 MET B N 1
ATOM 5133 C CA . MET B 1 91 ? -14.891 -1.354 -18.469 1 95.12 91 MET B CA 1
ATOM 5134 C C . MET B 1 91 ? -13.562 -1.917 -17.969 1 95.12 91 MET B C 1
ATOM 5136 O O . MET B 1 91 ? -13.078 -2.92 -18.5 1 95.12 91 MET B O 1
ATOM 5140 N N . VAL B 1 92 ? -12.992 -1.225 -16.953 1 96.25 92 VAL B N 1
ATOM 5141 C CA . VAL B 1 92 ? -11.75 -1.716 -16.359 1 96.25 92 VAL B CA 1
ATOM 5142 C C . VAL B 1 92 ? -11.984 -3.096 -15.75 1 96.25 92 VAL B C 1
ATOM 5144 O O . VAL B 1 92 ? -11.164 -4 -15.906 1 96.25 92 VAL B O 1
ATOM 5147 N N . GLN B 1 93 ? -13.102 -3.25 -15.062 1 97.12 93 GLN B N 1
ATOM 5148 C CA . GLN B 1 93 ? -13.461 -4.523 -14.453 1 97.12 93 GLN B CA 1
ATOM 5149 C C . GLN B 1 93 ? -13.57 -5.629 -15.5 1 97.12 93 GLN B C 1
ATOM 5151 O O . GLN B 1 93 ? -13.055 -6.73 -15.305 1 97.12 93 GLN B O 1
ATOM 5156 N N . VAL B 1 94 ? -14.219 -5.309 -16.594 1 97.94 94 VAL B N 1
ATOM 5157 C CA . VAL B 1 94 ? -14.398 -6.277 -17.672 1 97.94 94 VAL B CA 1
ATOM 5158 C C . VAL B 1 94 ? -13.047 -6.664 -18.266 1 97.94 94 VAL B C 1
ATOM 5160 O O . VAL B 1 94 ? -12.758 -7.848 -18.438 1 97.94 94 VAL B O 1
ATOM 5163 N N . LYS B 1 95 ? -12.242 -5.742 -18.547 1 98.38 95 LYS B N 1
ATOM 5164 C CA . LYS B 1 95 ? -10.945 -6.008 -19.156 1 98.38 95 LYS B CA 1
ATOM 5165 C C . LYS B 1 95 ? -10.086 -6.883 -18.234 1 98.38 95 LYS B C 1
ATOM 5167 O O . LYS B 1 95 ? -9.336 -7.734 -18.719 1 98.38 95 LYS B O 1
ATOM 5172 N N . LEU B 1 96 ? -10.156 -6.672 -16.938 1 98.69 96 LEU B N 1
ATOM 5173 C CA . LEU B 1 96 ? -9.406 -7.488 -15.992 1 98.69 96 LEU B CA 1
ATOM 5174 C C . LEU B 1 96 ? -9.945 -8.914 -15.953 1 98.69 96 LEU B C 1
ATOM 5176 O O . LEU B 1 96 ? -9.18 -9.875 -15.859 1 98.69 96 LEU B O 1
ATOM 5180 N N . VAL B 1 97 ? -11.273 -9.031 -16 1 98.75 97 VAL B N 1
ATOM 5181 C CA . VAL B 1 97 ? -11.891 -10.352 -16.094 1 98.75 97 VAL B CA 1
ATOM 5182 C C . VAL B 1 97 ? -11.414 -11.07 -17.359 1 98.75 97 VAL B C 1
ATOM 5184 O O . VAL B 1 97 ? -11.055 -12.242 -17.312 1 98.75 97 VAL B O 1
ATOM 5187 N N . LEU B 1 98 ? -11.391 -10.32 -18.469 1 98.75 98 LEU B N 1
ATOM 5188 C CA . LEU B 1 98 ? -10.906 -10.883 -19.719 1 98.75 98 LEU B CA 1
ATOM 5189 C C . LEU B 1 98 ? -9.438 -11.289 -19.609 1 98.75 98 LEU B C 1
ATOM 5191 O O . LEU B 1 98 ? -9.031 -12.32 -20.156 1 98.75 98 LEU B O 1
ATOM 5195 N N . THR B 1 99 ? -8.641 -10.469 -18.922 1 98.5 99 THR B N 1
ATOM 5196 C CA . THR B 1 99 ? -7.215 -10.742 -18.734 1 98.5 99 THR B CA 1
ATOM 5197 C C . THR B 1 99 ? -7.008 -12.078 -18.016 1 98.5 99 THR B C 1
ATOM 5199 O O . THR B 1 99 ? -6.215 -12.906 -18.469 1 98.5 99 THR B O 1
ATOM 5202 N N . ILE B 1 100 ? -7.691 -12.297 -16.938 1 98.25 100 ILE B N 1
ATOM 5203 C CA . ILE B 1 100 ? -7.547 -13.516 -16.141 1 98.25 100 ILE B CA 1
ATOM 5204 C C . ILE B 1 100 ? -8.047 -14.711 -16.953 1 98.25 100 ILE B C 1
ATOM 5206 O O . ILE B 1 100 ? -7.418 -15.773 -16.953 1 98.25 100 ILE B O 1
ATOM 5210 N N . GLY B 1 101 ? -9.133 -14.484 -17.672 1 98.25 101 GLY B N 1
ATOM 5211 C CA . GLY B 1 101 ? -9.648 -15.539 -18.531 1 98.25 101 GLY B CA 1
ATOM 5212 C C . GLY B 1 101 ? -8.711 -15.906 -19.672 1 98.25 101 GLY B C 1
ATOM 5213 O O . GLY B 1 101 ? -8.672 -17.062 -20.094 1 98.25 101 GLY B O 1
ATOM 5214 N N . ALA B 1 102 ? -7.965 -14.969 -20.141 1 97.75 102 ALA B N 1
ATOM 5215 C CA . ALA B 1 102 ? -7.066 -15.172 -21.266 1 97.75 102 ALA B CA 1
ATOM 5216 C C . ALA B 1 102 ? -5.953 -16.156 -20.922 1 97.75 102 ALA B C 1
ATOM 5218 O O . ALA B 1 102 ? -5.406 -16.828 -21.797 1 97.75 102 ALA B O 1
ATOM 5219 N N . THR B 1 103 ? -5.648 -16.328 -19.688 1 96.06 103 THR B N 1
ATOM 5220 C CA . THR B 1 103 ? -4.559 -17.188 -19.266 1 96.06 103 THR B CA 1
ATOM 5221 C C . THR B 1 103 ? -4.949 -18.656 -19.406 1 96.06 103 THR B C 1
ATOM 5223 O O . THR B 1 103 ? -4.09 -19.547 -19.406 1 96.06 103 THR B O 1
ATOM 5226 N N . VAL B 1 104 ? -6.266 -18.938 -19.516 1 95.5 104 VAL B N 1
ATOM 5227 C CA . VAL B 1 104 ? -6.723 -20.328 -19.641 1 95.5 104 VAL B CA 1
ATOM 5228 C C . VAL B 1 104 ? -7.469 -20.516 -20.953 1 95.5 104 VAL B C 1
ATOM 5230 O O . VAL B 1 104 ? -8.109 -21.547 -21.172 1 95.5 104 VAL B O 1
ATOM 5233 N N . TYR B 1 105 ? -7.414 -19.531 -21.812 1 96 105 TYR B N 1
ATOM 5234 C CA . TYR B 1 105 ? -8.172 -19.516 -23.047 1 96 105 TYR B CA 1
ATOM 5235 C C . TYR B 1 105 ? -7.652 -20.562 -24.031 1 96 105 TYR B C 1
ATOM 5237 O O . TYR B 1 105 ? -8.438 -21.297 -24.625 1 96 105 TYR B O 1
ATOM 5245 N N . ASP B 1 106 ? -6.316 -20.656 -24.219 1 94.12 106 ASP B N 1
ATOM 5246 C CA . ASP B 1 106 ? -5.711 -21.625 -25.125 1 94.12 106 ASP B CA 1
ATOM 5247 C C . ASP B 1 106 ? -4.363 -22.109 -24.594 1 94.12 106 ASP B C 1
ATOM 5249 O O . ASP B 1 106 ? -3.98 -21.781 -23.469 1 94.12 106 ASP B O 1
ATOM 5253 N N . GLU B 1 107 ? -3.709 -22.906 -25.297 1 91 107 GLU B N 1
ATOM 5254 C CA . GLU B 1 107 ? -2.502 -23.578 -24.828 1 91 107 GLU B CA 1
ATOM 5255 C C . GLU B 1 107 ? -1.282 -22.672 -24.938 1 91 107 GLU B C 1
ATOM 5257 O O . GLU B 1 107 ? -0.276 -22.875 -24.266 1 91 107 GLU B O 1
ATOM 5262 N N . ASN B 1 108 ? -1.416 -21.656 -25.734 1 91.69 108 ASN B N 1
ATOM 5263 C CA . ASN B 1 108 ? -0.223 -20.859 -26 1 91.69 108 ASN B CA 1
ATOM 5264 C C . ASN B 1 108 ? -0.39 -19.422 -25.531 1 91.69 108 ASN B C 1
ATOM 5266 O O . ASN B 1 108 ? 0.427 -18.562 -25.859 1 91.69 108 ASN B O 1
ATOM 5270 N N . PHE B 1 109 ? -1.443 -19.156 -24.797 1 94.31 109 PHE B N 1
ATOM 5271 C CA . PHE B 1 109 ? -1.695 -17.797 -24.344 1 94.31 109 PHE B CA 1
ATOM 5272 C C . PHE B 1 109 ? -1.635 -16.812 -25.5 1 94.31 109 PHE B C 1
ATOM 5274 O O . PHE B 1 109 ? -0.897 -15.828 -25.453 1 94.31 109 PHE B O 1
ATOM 5281 N N . SER B 1 110 ? -2.422 -17.016 -26.531 1 93.88 110 SER B N 1
ATOM 5282 C CA . SER B 1 110 ? -2.414 -16.25 -27.766 1 93.88 110 SER B CA 1
ATOM 5283 C C . SER B 1 110 ? -2.781 -14.797 -27.516 1 93.88 110 SER B C 1
ATOM 5285 O O . SER B 1 110 ? -2.346 -13.906 -28.25 1 93.88 110 SER B O 1
ATOM 5287 N N . LEU B 1 111 ? -3.555 -14.57 -26.438 1 95.44 111 LEU B N 1
ATOM 5288 C CA . LEU B 1 111 ? -4.016 -13.211 -26.172 1 95.44 111 LEU B CA 1
ATOM 5289 C C . LEU B 1 111 ? -3.131 -12.531 -25.125 1 95.44 111 LEU B C 1
ATOM 5291 O O . LEU B 1 111 ? -3.559 -11.586 -24.469 1 95.44 111 LEU B O 1
ATOM 5295 N N . ARG B 1 112 ? -1.913 -12.922 -25 1 94.62 112 ARG B N 1
ATOM 5296 C CA . ARG B 1 112 ? -0.993 -12.406 -24 1 94.62 112 ARG B CA 1
ATOM 5297 C C . ARG B 1 112 ? -0.799 -10.898 -24.156 1 94.62 112 ARG B C 1
ATOM 5299 O O . ARG B 1 112 ? -0.838 -10.156 -23.188 1 94.62 112 ARG B O 1
ATOM 5306 N N . ALA B 1 113 ? -0.588 -10.453 -25.375 1 92.12 113 ALA B N 1
ATOM 5307 C CA . ALA B 1 113 ? -0.349 -9.039 -25.625 1 92.12 113 ALA B CA 1
ATOM 5308 C C . ALA B 1 113 ? -1.549 -8.195 -25.219 1 92.12 113 ALA B C 1
ATOM 5310 O O . ALA B 1 113 ? -1.387 -7.137 -24.594 1 92.12 113 ALA B O 1
ATOM 5311 N N . SER B 1 114 ? -2.725 -8.672 -25.578 1 95.12 114 SER B N 1
ATOM 5312 C CA . SER B 1 114 ? -3.943 -7.973 -25.188 1 95.12 114 SER B CA 1
ATOM 5313 C C . SER B 1 114 ? -4.102 -7.945 -23.672 1 95.12 114 SER B C 1
ATOM 5315 O O . SER B 1 114 ? -4.492 -6.926 -23.109 1 95.12 114 SER B O 1
ATOM 5317 N N . ALA B 1 115 ? -3.828 -9.086 -23.078 1 96.94 115 ALA B N 1
ATOM 5318 C CA . ALA B 1 115 ? -3.943 -9.188 -21.625 1 96.94 115 ALA B CA 1
ATOM 5319 C C . ALA B 1 115 ? -3.016 -8.195 -20.922 1 96.94 115 ALA B C 1
ATOM 5321 O O . ALA B 1 115 ? -3.42 -7.516 -19.969 1 96.94 115 ALA B O 1
ATOM 5322 N N . ILE B 1 116 ? -1.75 -8.07 -21.391 1 95.44 116 ILE B N 1
ATOM 5323 C CA . ILE B 1 116 ? -0.788 -7.129 -20.828 1 95.44 116 ILE B CA 1
ATOM 5324 C C . ILE B 1 116 ? -1.293 -5.699 -21.016 1 95.44 116 ILE B C 1
ATOM 5326 O O . ILE B 1 116 ? -1.238 -4.891 -20.094 1 95.44 116 ILE B O 1
ATOM 5330 N N . GLN B 1 117 ? -1.813 -5.422 -22.172 1 96 117 GLN B N 1
ATOM 5331 C CA . GLN B 1 117 ? -2.363 -4.102 -22.469 1 96 117 GLN B CA 1
ATOM 5332 C C . GLN B 1 117 ? -3.502 -3.756 -21.516 1 96 117 GLN B C 1
ATOM 5334 O O . GLN B 1 117 ? -3.572 -2.635 -21 1 96 117 GLN B O 1
ATOM 5339 N N . TRP B 1 118 ? -4.426 -4.715 -21.344 1 97.75 118 TRP B N 1
ATOM 5340 C CA . TRP B 1 118 ? -5.559 -4.488 -20.469 1 97.75 118 TRP B CA 1
ATOM 5341 C C . TRP B 1 118 ? -5.09 -4.215 -19.031 1 97.75 118 TRP B C 1
ATOM 5343 O O . TRP B 1 118 ? -5.688 -3.398 -18.328 1 97.75 118 TRP B O 1
ATOM 5353 N N . VAL B 1 119 ? -4.016 -4.887 -18.562 1 97 119 VAL B N 1
ATOM 5354 C CA . VAL B 1 119 ? -3.473 -4.66 -17.219 1 97 119 VAL B CA 1
ATOM 5355 C C . VAL B 1 119 ? -2.912 -3.24 -17.125 1 97 119 VAL B C 1
ATOM 5357 O O . VAL B 1 119 ? -3.143 -2.541 -16.141 1 97 119 VAL B O 1
ATOM 5360 N N . TYR B 1 120 ? -2.156 -2.756 -18.172 1 96.19 120 TYR B N 1
ATOM 5361 C CA . TYR B 1 120 ? -1.585 -1.414 -18.188 1 96.19 120 TYR B CA 1
ATOM 5362 C C . TYR B 1 120 ? -2.68 -0.355 -18.156 1 96.19 120 TYR B C 1
ATOM 5364 O O . TYR B 1 120 ? -2.559 0.659 -17.469 1 96.19 120 TYR B O 1
ATOM 5372 N N . GLU B 1 121 ? -3.744 -0.612 -18.875 1 96.5 121 GLU B N 1
ATOM 5373 C CA . GLU B 1 121 ? -4.871 0.313 -18.875 1 96.5 121 GLU B CA 1
ATOM 5374 C C . GLU B 1 121 ? -5.539 0.376 -17.516 1 96.5 121 GLU B C 1
ATOM 5376 O O . GLU B 1 121 ? -5.855 1.46 -17.016 1 96.5 121 GLU B O 1
ATOM 5381 N N . ALA B 1 122 ? -5.77 -0.805 -16.969 1 96.44 122 ALA B N 1
ATOM 5382 C CA . ALA B 1 122 ? -6.379 -0.864 -15.641 1 96.44 122 ALA B CA 1
ATOM 5383 C C . ALA B 1 122 ? -5.504 -0.164 -14.602 1 96.44 122 ALA B C 1
ATOM 5385 O O . ALA B 1 122 ? -6.008 0.554 -13.734 1 96.44 122 ALA B O 1
ATOM 5386 N N . GLN B 1 123 ? -4.168 -0.349 -14.695 1 94.88 123 GLN B N 1
ATOM 5387 C CA . GLN B 1 123 ? -3.234 0.28 -13.766 1 94.88 123 GLN B CA 1
ATOM 5388 C C . GLN B 1 123 ? -3.279 1.801 -13.891 1 94.88 123 GLN B C 1
ATOM 5390 O O . GLN B 1 123 ? -3.201 2.512 -12.883 1 94.88 123 GLN B O 1
ATOM 5395 N N . THR B 1 124 ? -3.373 2.281 -15.094 1 93.94 124 THR B N 1
ATOM 5396 C CA . THR B 1 124 ? -3.463 3.721 -15.32 1 93.94 124 THR B CA 1
ATOM 5397 C C . THR B 1 124 ? -4.715 4.293 -14.656 1 93.94 124 THR B C 1
ATOM 5399 O O . THR B 1 124 ? -4.641 5.293 -13.945 1 93.94 124 THR B O 1
ATOM 5402 N N . TRP B 1 125 ? -5.816 3.615 -14.898 1 92.62 125 TRP B N 1
ATOM 5403 C CA . TRP B 1 125 ? -7.074 4.055 -14.297 1 92.62 125 TRP B CA 1
ATOM 5404 C C . TRP B 1 125 ? -6.992 4.012 -12.773 1 92.62 125 TRP B C 1
ATOM 5406 O O . TRP B 1 125 ? -7.41 4.957 -12.094 1 92.62 125 TRP B O 1
ATOM 5416 N N . PHE B 1 126 ? -6.438 3.037 -12.273 1 91.69 126 PHE B N 1
ATOM 5417 C CA . PHE B 1 126 ? -6.387 2.77 -10.836 1 91.69 126 PHE B CA 1
ATOM 5418 C C . PHE B 1 126 ? -5.492 3.781 -10.133 1 91.69 126 PHE B C 1
ATOM 5420 O O . PHE B 1 126 ? -5.719 4.109 -8.969 1 91.69 126 PHE B O 1
ATOM 5427 N N . SER B 1 127 ? -4.496 4.273 -10.781 1 90.94 127 SER B N 1
ATOM 5428 C CA . SER B 1 127 ? -3.451 5.09 -10.172 1 90.94 127 SER B CA 1
ATOM 5429 C C . SER B 1 127 ? -3.854 6.559 -10.133 1 90.94 127 SER B C 1
ATOM 5431 O O . SER B 1 127 ? -3.107 7.398 -9.617 1 90.94 127 SER B O 1
ATOM 5433 N N . GLU B 1 128 ? -5.008 6.84 -10.562 1 89 128 GLU B N 1
ATOM 5434 C CA . GLU B 1 128 ? -5.465 8.227 -10.516 1 89 128 GLU B CA 1
ATOM 5435 C C . GLU B 1 128 ? -5.516 8.734 -9.078 1 89 128 GLU B C 1
ATOM 5437 O O . GLU B 1 128 ? -6.078 8.086 -8.195 1 89 128 GLU B O 1
ATOM 5442 N N . PRO B 1 129 ? -4.918 9.875 -8.789 1 83.44 129 PRO B N 1
ATOM 5443 C CA . PRO B 1 129 ? -4.816 10.367 -7.414 1 83.44 129 PRO B CA 1
ATOM 5444 C C . PRO B 1 129 ? -6.18 10.648 -6.789 1 83.44 129 PRO B C 1
ATOM 5446 O O . PRO B 1 129 ? -6.387 10.367 -5.605 1 83.44 129 PRO B O 1
ATOM 5449 N N . VAL B 1 130 ? -7.004 11.422 -7.543 1 72.38 130 VAL B N 1
ATOM 5450 C CA . VAL B 1 130 ? -8.305 11.805 -6.996 1 72.38 130 VAL B CA 1
ATOM 5451 C C . VAL B 1 130 ? -9.406 10.969 -7.645 1 72.38 130 VAL B C 1
ATOM 5453 O O . VAL B 1 130 ? -9.617 11.047 -8.852 1 72.38 130 VAL B O 1
ATOM 5456 N N . CYS B 1 131 ? -9.664 9.914 -6.98 1 64.06 131 CYS B N 1
ATOM 5457 C CA . CYS B 1 131 ? -10.688 9.07 -7.59 1 64.06 131 CYS B CA 1
ATOM 5458 C C . CYS B 1 131 ? -11.938 9.016 -6.715 1 64.06 131 CYS B C 1
ATOM 5460 O O . CYS B 1 131 ? -11.906 8.438 -5.629 1 64.06 131 CYS B O 1
ATOM 5462 N N . LYS B 1 132 ? -12.922 9.82 -7.086 1 57.44 132 LYS B N 1
ATOM 5463 C CA . LYS B 1 132 ? -14.188 9.836 -6.359 1 57.44 132 LYS B CA 1
ATOM 5464 C C . LYS B 1 132 ? -14.773 8.43 -6.25 1 57.44 132 LYS B C 1
ATOM 5466 O O . LYS B 1 132 ? -15.406 8.086 -5.246 1 57.44 132 LYS B O 1
ATOM 5471 N N . SER B 1 133 ? -14.539 7.625 -7.32 1 58.44 133 SER B N 1
ATOM 5472 C CA . SER B 1 133 ? -15.125 6.293 -7.426 1 58.44 133 SER B CA 1
ATOM 5473 C C . SER B 1 133 ? -14.438 5.309 -6.484 1 58.44 133 SER B C 1
ATOM 5475 O O . SER B 1 133 ? -14.906 4.184 -6.305 1 58.44 133 SER B O 1
ATOM 5477 N N . ARG B 1 134 ? -13.586 5.812 -5.723 1 65.56 134 ARG B N 1
ATOM 5478 C CA . ARG B 1 134 ? -12.75 4.934 -4.91 1 65.56 134 ARG B CA 1
ATOM 5479 C C . ARG B 1 134 ? -13.523 4.395 -3.711 1 65.56 134 ARG B C 1
ATOM 5481 O O . ARG B 1 134 ? -13.266 3.287 -3.242 1 65.56 134 ARG B O 1
ATOM 5488 N N . ARG B 1 135 ? -14.539 4.98 -3.445 1 68.31 135 ARG B N 1
ATOM 5489 C CA . ARG B 1 135 ? -15.227 4.543 -2.234 1 68.31 135 ARG B CA 1
ATOM 5490 C C . ARG B 1 135 ? -16.391 3.613 -2.568 1 68.31 135 ARG B C 1
ATOM 5492 O O . ARG B 1 135 ? -17.547 3.926 -2.271 1 68.31 135 ARG B O 1
ATOM 5499 N N . SER B 1 136 ? -16.062 2.596 -3.281 1 83.75 136 SER B N 1
ATOM 5500 C CA . SER B 1 136 ? -17.094 1.635 -3.684 1 83.75 136 SER B CA 1
ATOM 5501 C C . SER B 1 136 ? -16.562 0.207 -3.627 1 83.75 136 SER B C 1
ATOM 5503 O O . SER B 1 136 ? -15.344 -0.011 -3.666 1 83.75 136 SER B O 1
ATOM 5505 N N . LEU B 1 137 ? -17.5 -0.727 -3.453 1 90.12 137 LEU B N 1
ATOM 5506 C CA . LEU B 1 137 ? -17.141 -2.139 -3.492 1 90.12 137 LEU B CA 1
ATOM 5507 C C . LEU B 1 137 ? -16.531 -2.508 -4.84 1 90.12 137 LEU B C 1
ATOM 5509 O O . LEU B 1 137 ? -15.641 -3.359 -4.914 1 90.12 137 LEU B O 1
ATOM 5513 N N . GLN B 1 138 ? -17 -1.783 -5.828 1 92.12 138 GLN B N 1
ATOM 5514 C CA . GLN B 1 138 ? -16.5 -2.041 -7.172 1 92.12 138 GLN B CA 1
ATOM 5515 C C . GLN B 1 138 ? -15.008 -1.72 -7.273 1 92.12 138 GLN B C 1
ATOM 5517 O O . GLN B 1 138 ? -14.266 -2.416 -7.965 1 92.12 138 GLN B O 1
ATOM 5522 N N . PHE B 1 139 ? -14.625 -0.67 -6.594 1 92.5 139 PHE B N 1
ATOM 5523 C CA . PHE B 1 139 ? -13.211 -0.303 -6.594 1 92.5 139 PHE B CA 1
ATOM 5524 C C . PHE B 1 139 ? -12.367 -1.405 -5.973 1 92.5 139 PHE B C 1
ATOM 5526 O O . PHE B 1 139 ? -11.281 -1.72 -6.473 1 92.5 139 PHE B O 1
ATOM 5533 N N . LEU B 1 140 ? -12.82 -1.983 -4.871 1 95.12 140 LEU B N 1
ATOM 5534 C CA . LEU B 1 140 ? -12.109 -3.086 -4.23 1 95.12 140 LEU B CA 1
ATOM 5535 C C . LEU B 1 140 ? -12.07 -4.309 -5.141 1 95.12 140 LEU B C 1
ATOM 5537 O O . LEU B 1 140 ? -11.047 -5 -5.215 1 95.12 140 LEU B O 1
ATOM 5541 N N . GLN B 1 141 ? -13.195 -4.57 -5.797 1 97.69 141 GLN B N 1
ATOM 5542 C CA . GLN B 1 141 ? -13.25 -5.676 -6.75 1 97.69 141 GLN B CA 1
ATOM 5543 C C . GLN B 1 141 ? -12.203 -5.5 -7.852 1 97.69 141 GLN B C 1
ATOM 5545 O O . GLN B 1 141 ? -11.484 -6.441 -8.18 1 97.69 141 GLN B O 1
ATOM 5550 N N . ILE B 1 142 ? -12.141 -4.30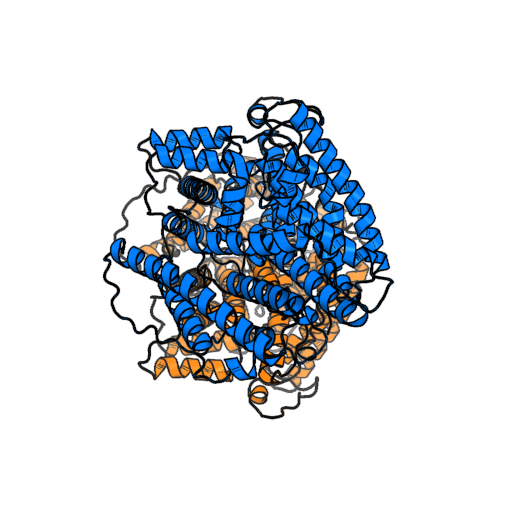9 -8.398 1 96.88 142 ILE B N 1
ATOM 5551 C CA . ILE B 1 142 ? -11.188 -4 -9.461 1 96.88 142 ILE B CA 1
ATOM 5552 C C . ILE B 1 142 ? -9.758 -4.188 -8.945 1 96.88 142 ILE B C 1
ATOM 5554 O O . ILE B 1 142 ? -8.906 -4.746 -9.641 1 96.88 142 ILE B O 1
ATOM 5558 N N . ASN B 1 143 ? -9.547 -3.689 -7.723 1 96.81 143 ASN B N 1
ATOM 5559 C CA . ASN B 1 143 ? -8.219 -3.834 -7.125 1 96.81 143 ASN B CA 1
ATOM 5560 C C . ASN B 1 143 ? -7.828 -5.301 -6.988 1 96.81 143 ASN B C 1
ATOM 5562 O O . ASN B 1 143 ? -6.691 -5.676 -7.289 1 96.81 143 ASN B O 1
ATOM 5566 N N . ILE B 1 144 ? -8.68 -6.188 -6.543 1 98.38 144 ILE B N 1
ATOM 5567 C CA . ILE B 1 144 ? -8.438 -7.617 -6.395 1 98.38 144 ILE B CA 1
ATOM 5568 C C . ILE B 1 144 ? -8.133 -8.234 -7.758 1 98.38 144 ILE B C 1
ATOM 5570 O O . ILE B 1 144 ? -7.148 -8.961 -7.914 1 98.38 144 ILE B O 1
ATOM 5574 N N . LEU B 1 145 ? -9.016 -7.91 -8.703 1 98.69 145 LEU B N 1
ATOM 5575 C CA . LEU B 1 145 ? -8.852 -8.461 -10.047 1 98.69 145 LEU B CA 1
ATOM 5576 C C . LEU B 1 145 ? -7.527 -8.023 -10.656 1 98.69 145 LEU B C 1
ATOM 5578 O O . LEU B 1 145 ? -6.855 -8.812 -11.328 1 98.69 145 LEU B O 1
ATOM 5582 N N . LEU B 1 146 ? -7.191 -6.777 -10.453 1 97.88 146 LEU B N 1
ATOM 5583 C CA . LEU B 1 146 ? -5.93 -6.262 -10.969 1 97.88 146 LEU B CA 1
ATOM 5584 C C . LEU B 1 146 ? -4.746 -7.02 -10.367 1 97.88 146 LEU B C 1
ATOM 5586 O O . LEU B 1 146 ? -3.799 -7.363 -11.07 1 97.88 146 LEU B O 1
ATOM 5590 N N . LEU B 1 147 ? -4.809 -7.289 -9.102 1 96.88 147 LEU B N 1
ATOM 5591 C CA . LEU B 1 147 ? -3.744 -8.016 -8.414 1 96.88 147 LEU B CA 1
ATOM 5592 C C . LEU B 1 147 ? -3.594 -9.422 -8.992 1 96.88 147 LEU B C 1
ATOM 5594 O O . LEU B 1 147 ? -2.477 -9.867 -9.273 1 96.88 147 LEU B O 1
ATOM 5598 N N . ILE B 1 148 ? -4.699 -10.102 -9.172 1 97.19 148 ILE B N 1
ATOM 5599 C CA . ILE B 1 148 ? -4.684 -11.453 -9.727 1 97.19 148 ILE B CA 1
ATOM 5600 C C . ILE B 1 148 ? -4.16 -11.422 -11.156 1 97.19 148 ILE B C 1
ATOM 5602 O O . ILE B 1 148 ? -3.314 -12.234 -11.531 1 97.19 148 ILE B O 1
ATOM 5606 N N . ALA B 1 149 ? -4.637 -10.453 -11.922 1 97.5 149 ALA B N 1
ATOM 5607 C CA . ALA B 1 149 ? -4.234 -10.328 -13.32 1 97.5 149 ALA B CA 1
ATOM 5608 C C . ALA B 1 149 ? -2.738 -10.062 -13.438 1 97.5 149 ALA B C 1
ATOM 5610 O O . ALA B 1 149 ? -2.051 -10.688 -14.25 1 97.5 149 ALA B O 1
ATOM 5611 N N . ARG B 1 150 ? -2.238 -9.141 -12.656 1 95.44 150 ARG B N 1
ATOM 5612 C CA . ARG B 1 150 ? -0.819 -8.805 -12.688 1 95.44 150 ARG B CA 1
ATOM 5613 C C . ARG B 1 150 ? 0.039 -10.023 -12.359 1 95.44 150 ARG B C 1
ATOM 5615 O O . ARG B 1 150 ? 1.07 -10.25 -13 1 95.44 150 ARG B O 1
ATOM 5622 N N . GLU B 1 151 ? -0.333 -10.758 -11.43 1 93.44 151 GLU B N 1
ATOM 5623 C CA . GLU B 1 151 ? 0.425 -11.938 -11.031 1 93.44 151 GLU B CA 1
ATOM 5624 C C . GLU B 1 151 ? 0.424 -12.992 -12.141 1 93.44 151 GLU B C 1
ATOM 5626 O O . GLU B 1 151 ? 1.468 -13.562 -12.461 1 93.44 151 GLU B O 1
ATOM 5631 N N . LEU B 1 152 ? -0.733 -13.211 -12.727 1 94.75 152 LEU B N 1
ATOM 5632 C CA . LEU B 1 152 ? -0.879 -14.273 -13.711 1 94.75 152 LEU B CA 1
ATOM 5633 C C . LEU B 1 152 ? -0.176 -13.898 -15.016 1 94.75 152 LEU B C 1
ATOM 5635 O O . LEU B 1 152 ? 0.398 -14.766 -15.68 1 94.75 152 LEU B O 1
ATOM 5639 N N . VAL B 1 153 ? -0.201 -12.609 -15.367 1 93.75 153 VAL B N 1
ATOM 5640 C CA . VAL B 1 153 ? 0.365 -12.18 -16.641 1 93.75 153 VAL B CA 1
ATOM 5641 C C . VAL B 1 153 ? 1.798 -11.695 -16.438 1 93.75 153 VAL B C 1
ATOM 5643 O O . VAL B 1 153 ? 2.514 -11.422 -17.406 1 93.75 153 VAL B O 1
ATOM 5646 N N . ASN B 1 154 ? 2.232 -11.617 -15.219 1 89.19 154 ASN B N 1
ATOM 5647 C CA . ASN B 1 154 ? 3.59 -11.25 -14.836 1 89.19 154 ASN B CA 1
ATOM 5648 C C . ASN B 1 154 ? 3.896 -9.789 -15.18 1 89.19 154 ASN B C 1
ATOM 5650 O O . ASN B 1 154 ? 4.875 -9.508 -15.875 1 89.19 154 ASN B O 1
ATOM 5654 N N . VAL B 1 155 ? 3.061 -8.961 -14.773 1 90.69 155 VAL B N 1
ATOM 5655 C CA . VAL B 1 155 ? 3.295 -7.523 -14.867 1 90.69 155 VAL B CA 1
ATOM 5656 C C . VAL B 1 155 ? 3.537 -6.949 -13.469 1 90.69 155 VAL B C 1
ATOM 5658 O O . VAL B 1 155 ? 2.627 -6.918 -12.641 1 90.69 155 VAL B O 1
ATOM 5661 N N . GLY B 1 156 ? 4.734 -6.5 -13.211 1 85.81 156 GLY B N 1
ATOM 5662 C CA . GLY B 1 156 ? 5.059 -5.969 -11.898 1 85.81 156 GLY B CA 1
ATOM 5663 C C . GLY B 1 156 ? 5.043 -7.023 -10.805 1 85.81 156 GLY B C 1
ATOM 5664 O O . GLY B 1 156 ? 4.477 -6.805 -9.734 1 85.81 156 GLY B O 1
ATOM 5665 N N . GLY B 1 157 ? 5.547 -8.133 -11.117 1 80.12 157 GLY B N 1
ATOM 5666 C CA . GLY B 1 157 ? 5.516 -9.273 -10.211 1 80.12 157 GLY B CA 1
ATOM 5667 C C . GLY B 1 157 ? 6.219 -9 -8.891 1 80.12 157 GLY B C 1
ATOM 5668 O O . GLY B 1 157 ? 5.836 -9.547 -7.852 1 80.12 157 GLY B O 1
ATOM 5669 N N . ASP B 1 158 ? 7.109 -8.094 -8.82 1 79.69 158 ASP B N 1
ATOM 5670 C CA . ASP B 1 158 ? 7.898 -7.812 -7.625 1 79.69 158 ASP B CA 1
ATOM 5671 C C . ASP B 1 158 ? 7.133 -6.914 -6.66 1 79.69 158 ASP B C 1
ATOM 5673 O O . ASP B 1 158 ? 7.547 -6.73 -5.516 1 79.69 158 ASP B O 1
ATOM 5677 N N . THR B 1 159 ? 6.043 -6.41 -7.117 1 88.94 159 THR B N 1
ATOM 5678 C CA . THR B 1 159 ? 5.32 -5.477 -6.258 1 88.94 159 THR B CA 1
ATOM 5679 C C . THR B 1 159 ? 3.975 -6.055 -5.84 1 88.94 159 THR B C 1
ATOM 5681 O O . THR B 1 159 ? 3.123 -5.34 -5.309 1 88.94 159 THR B O 1
ATOM 5684 N N . ILE B 1 160 ? 3.812 -7.332 -6.074 1 91.62 160 ILE B N 1
ATOM 5685 C CA . ILE B 1 160 ? 2.523 -7.953 -5.789 1 91.62 160 ILE B CA 1
ATOM 5686 C C . ILE B 1 160 ? 2.266 -7.938 -4.285 1 91.62 160 ILE B C 1
ATOM 5688 O O . ILE B 1 160 ? 1.162 -7.609 -3.842 1 91.62 160 ILE B O 1
ATOM 5692 N N . TRP B 1 161 ? 3.273 -8.266 -3.484 1 93.5 161 TRP B N 1
ATOM 5693 C CA . TRP B 1 161 ? 3.119 -8.281 -2.035 1 93.5 161 TRP B CA 1
ATOM 5694 C C . TRP B 1 161 ? 2.766 -6.895 -1.508 1 93.5 161 TRP B C 1
ATOM 5696 O O . TRP B 1 161 ? 1.883 -6.75 -0.66 1 93.5 161 TRP B O 1
ATOM 5706 N N . THR B 1 162 ? 3.402 -5.852 -1.98 1 94 162 THR B N 1
ATOM 5707 C CA . THR B 1 162 ? 3.129 -4.477 -1.579 1 94 162 THR B CA 1
ATOM 5708 C C . THR B 1 162 ? 1.721 -4.062 -1.997 1 94 162 THR B C 1
ATOM 5710 O O . THR B 1 162 ? 1 -3.426 -1.226 1 94 162 THR B O 1
ATOM 5713 N N . ALA B 1 163 ? 1.396 -4.434 -3.201 1 94.81 163 ALA B N 1
ATOM 5714 C CA . ALA B 1 163 ? 0.064 -4.102 -3.701 1 94.81 163 ALA B CA 1
ATOM 5715 C C . ALA B 1 163 ? -1.02 -4.801 -2.883 1 94.81 163 ALA B C 1
ATOM 5717 O O . ALA B 1 163 ? -2.084 -4.227 -2.637 1 94.81 163 ALA B O 1
ATOM 5718 N N . ALA B 1 164 ? -0.773 -6.051 -2.518 1 96.88 164 ALA B N 1
ATOM 5719 C CA . ALA B 1 164 ? -1.729 -6.777 -1.686 1 96.88 164 ALA B CA 1
ATOM 5720 C C . ALA B 1 164 ? -1.894 -6.105 -0.325 1 96.88 164 ALA B C 1
ATOM 5722 O O . ALA B 1 164 ? -2.998 -6.055 0.22 1 96.88 164 ALA B O 1
ATOM 5723 N N . GLY B 1 165 ? -0.8 -5.648 0.242 1 96.19 165 GLY B N 1
ATOM 5724 C CA . GLY B 1 165 ? -0.879 -4.906 1.488 1 96.19 165 GLY B CA 1
ATOM 5725 C C . GLY B 1 165 ? -1.685 -3.625 1.369 1 96.19 165 GLY B C 1
ATOM 5726 O O . GLY B 1 165 ? -2.455 -3.285 2.27 1 96.19 165 GLY B O 1
ATOM 5727 N N . ALA B 1 166 ? -1.438 -2.922 0.268 1 95.19 166 ALA B N 1
ATOM 5728 C CA . ALA B 1 166 ? -2.207 -1.705 0.026 1 95.19 166 ALA B CA 1
ATOM 5729 C C . ALA B 1 166 ? -3.697 -2.014 -0.086 1 95.19 166 ALA B C 1
ATOM 5731 O O . ALA B 1 166 ? -4.535 -1.244 0.394 1 95.19 166 ALA B O 1
ATOM 5732 N N . LEU B 1 167 ? -4.004 -3.082 -0.747 1 96.69 167 LEU B N 1
ATOM 5733 C CA . LEU B 1 167 ? -5.391 -3.52 -0.86 1 96.69 167 LEU B CA 1
ATOM 5734 C C . LEU B 1 167 ? -5.984 -3.805 0.516 1 96.69 167 LEU B C 1
ATOM 5736 O O . LEU B 1 167 ? -7.102 -3.377 0.814 1 96.69 167 LEU B O 1
ATOM 5740 N N . LEU B 1 168 ? -5.27 -4.504 1.332 1 97.06 168 LEU B N 1
ATOM 5741 C CA . LEU B 1 168 ? -5.711 -4.82 2.686 1 97.06 168 LEU B CA 1
ATOM 5742 C C . LEU B 1 168 ? -5.965 -3.545 3.486 1 97.06 168 LEU B C 1
ATOM 5744 O O . LEU B 1 168 ? -6.996 -3.422 4.152 1 97.06 168 LEU B O 1
ATOM 5748 N N . ARG B 1 169 ? -5.07 -2.586 3.414 1 95 169 ARG B N 1
ATOM 5749 C CA . ARG B 1 169 ? -5.215 -1.328 4.141 1 95 169 ARG B CA 1
ATOM 5750 C C . ARG B 1 169 ? -6.406 -0.529 3.623 1 95 169 ARG B C 1
ATOM 5752 O O . ARG B 1 169 ? -7.113 0.111 4.402 1 95 169 ARG B O 1
ATOM 5759 N N . THR B 1 170 ? -6.582 -0.527 2.316 1 93.75 170 THR B N 1
ATOM 5760 C CA . THR B 1 170 ? -7.742 0.149 1.743 1 93.75 170 THR B CA 1
ATOM 5761 C C . THR B 1 170 ? -9.039 -0.446 2.285 1 93.75 170 THR B C 1
ATOM 5763 O O . THR B 1 170 ? -9.969 0.287 2.633 1 93.75 170 THR B O 1
ATOM 5766 N N . ALA B 1 171 ? -9.094 -1.756 2.32 1 95.25 171 ALA B N 1
ATOM 5767 C CA . ALA B 1 171 ? -10.281 -2.432 2.836 1 95.25 171 ALA B CA 1
ATOM 5768 C C . ALA B 1 171 ? -10.516 -2.086 4.305 1 95.25 171 ALA B C 1
ATOM 5770 O O . ALA B 1 171 ? -11.656 -1.874 4.727 1 95.25 171 ALA B O 1
ATOM 5771 N N . VAL B 1 172 ? -9.484 -2.043 5.125 1 93 172 VAL B N 1
ATOM 5772 C CA . VAL B 1 172 ? -9.594 -1.679 6.531 1 93 172 VAL B CA 1
ATOM 5773 C C . VAL B 1 172 ? -10.094 -0.243 6.656 1 93 172 VAL B C 1
ATOM 5775 O O . VAL B 1 172 ? -10.969 0.045 7.477 1 93 172 VAL B O 1
ATOM 5778 N N . TYR B 1 173 ? -9.523 0.597 5.785 1 88.81 173 TYR B N 1
ATOM 5779 C CA . TYR B 1 173 ? -9.922 2 5.809 1 88.81 173 TYR B CA 1
ATOM 5780 C C . TYR B 1 173 ? -11.414 2.148 5.523 1 88.81 173 TYR B C 1
ATOM 5782 O O . TYR B 1 173 ? -12.07 3.029 6.082 1 88.81 173 TYR B O 1
ATOM 5790 N N . TRP B 1 174 ? -11.922 1.238 4.719 1 87.94 174 TRP B N 1
ATOM 5791 C CA . TRP B 1 174 ? -13.328 1.298 4.359 1 87.94 174 TRP B CA 1
ATOM 5792 C C . TRP B 1 174 ? -14.18 0.503 5.348 1 87.94 174 TRP B C 1
ATOM 5794 O O . TRP B 1 174 ? -15.398 0.393 5.184 1 87.94 174 TRP B O 1
ATOM 5804 N N . GLY B 1 175 ? -13.609 -0.11 6.273 1 89.31 175 GLY B N 1
ATOM 5805 C CA . GLY B 1 175 ? -14.312 -0.727 7.383 1 89.31 175 GLY B CA 1
ATOM 5806 C C . GLY B 1 175 ? -14.672 -2.178 7.129 1 89.31 175 GLY B C 1
ATOM 5807 O O . GLY B 1 175 ? -15.539 -2.738 7.809 1 89.31 175 GLY B O 1
ATOM 5808 N N . LEU B 1 176 ? -14.031 -2.822 6.137 1 94.44 176 LEU B N 1
ATOM 5809 C CA . LEU B 1 176 ? -14.398 -4.199 5.816 1 94.44 176 LEU B CA 1
ATOM 5810 C C . LEU B 1 176 ? -13.883 -5.16 6.887 1 94.44 176 LEU B C 1
ATOM 5812 O O . LEU B 1 176 ? -14.297 -6.32 6.93 1 94.44 176 LEU B O 1
ATOM 5816 N N . HIS B 1 177 ? -12.961 -4.738 7.719 1 93.62 177 HIS B N 1
ATOM 5817 C CA . HIS B 1 177 ? -12.422 -5.582 8.781 1 93.62 177 HIS B CA 1
ATOM 5818 C C . HIS B 1 177 ? -13.406 -5.691 9.945 1 93.62 177 HIS B C 1
ATOM 5820 O O . HIS B 1 177 ? -13.195 -6.477 10.867 1 93.62 177 HIS B O 1
ATOM 5826 N N . ARG B 1 178 ? -14.461 -4.867 9.844 1 92.5 178 ARG B N 1
ATOM 5827 C CA . ARG B 1 178 ? -15.562 -4.961 10.797 1 92.5 178 ARG B CA 1
ATOM 5828 C C . ARG B 1 178 ? -16.766 -5.641 10.164 1 92.5 178 ARG B C 1
ATOM 5830 O O . ARG B 1 178 ? -17.203 -5.266 9.07 1 92.5 178 ARG B O 1
ATOM 5837 N N . ASP B 1 179 ? -17.281 -6.555 10.883 1 94.38 179 ASP B N 1
ATOM 5838 C CA . ASP B 1 179 ? -18.406 -7.297 10.328 1 94.38 179 ASP B CA 1
ATOM 5839 C C . ASP B 1 179 ? -19.609 -6.375 10.078 1 94.38 179 ASP B C 1
ATOM 5841 O O . ASP B 1 179 ? -19.906 -5.5 10.898 1 94.38 179 ASP B O 1
ATOM 5845 N N . PRO B 1 180 ? -20.266 -6.574 8.984 1 90.62 180 PRO B N 1
ATOM 5846 C CA . PRO B 1 180 ? -21.422 -5.727 8.656 1 90.62 180 PRO B CA 1
ATOM 5847 C C . PRO B 1 180 ? -22.547 -5.848 9.68 1 90.62 180 PRO B C 1
ATOM 5849 O O . PRO B 1 180 ? -23.422 -4.977 9.75 1 90.62 180 PRO B O 1
ATOM 5852 N N . ALA B 1 181 ? -22.609 -6.895 10.414 1 87.5 181 ALA B N 1
ATOM 5853 C CA . ALA B 1 181 ? -23.625 -7.055 11.453 1 87.5 181 ALA B CA 1
ATOM 5854 C C . ALA B 1 181 ? -23.547 -5.922 12.477 1 87.5 181 ALA B C 1
ATOM 5856 O O . ALA B 1 181 ? -24.547 -5.586 13.117 1 87.5 181 ALA B O 1
ATOM 5857 N N . TYR B 1 182 ? -22.391 -5.359 12.562 1 82.81 182 TYR B N 1
ATOM 5858 C CA . TYR B 1 182 ? -22.188 -4.285 13.523 1 82.81 182 TYR B CA 1
ATOM 5859 C C . TYR B 1 182 ? -22.484 -2.928 12.898 1 82.81 182 TYR B C 1
ATOM 5861 O O . TYR B 1 182 ? -22.453 -1.901 13.586 1 82.81 182 TYR B O 1
ATOM 5869 N N . LEU B 1 183 ? -22.688 -2.949 11.586 1 77.94 183 LEU B N 1
ATOM 5870 C CA . LEU B 1 183 ? -22.953 -1.709 10.867 1 77.94 183 LEU B CA 1
ATOM 5871 C C . LEU B 1 183 ? -24.453 -1.546 10.602 1 77.94 183 LEU B C 1
ATOM 5873 O O . LEU B 1 183 ? -25.156 -2.531 10.383 1 77.94 183 LEU B O 1
ATOM 5877 N N . SER B 1 184 ? -24.984 -0.538 10.922 1 72.19 184 SER B N 1
ATOM 5878 C CA . SER B 1 184 ? -26.422 -0.313 10.859 1 72.19 184 SER B CA 1
ATOM 5879 C C . SER B 1 184 ? -26.906 -0.222 9.414 1 72.19 184 SER B C 1
ATOM 5881 O O . SER B 1 184 ? -26.172 0.266 8.539 1 72.19 184 SER B O 1
ATOM 5883 N N . ASN B 1 185 ? -27.969 -0.751 9.172 1 68.69 185 ASN B N 1
ATOM 5884 C CA . ASN B 1 185 ? -28.844 -0.49 8.039 1 68.69 185 ASN B CA 1
ATOM 5885 C C . ASN B 1 185 ? -28.219 -0.965 6.73 1 68.69 185 ASN B C 1
ATOM 5887 O O . ASN B 1 185 ? -28.312 -0.278 5.711 1 68.69 185 ASN B O 1
ATOM 5891 N N . ARG B 1 186 ? -27.656 -2.199 6.797 1 76.62 186 ARG B N 1
ATOM 5892 C CA . ARG B 1 186 ? -27.156 -2.691 5.516 1 76.62 186 ARG B CA 1
ATOM 5893 C C . ARG B 1 186 ? -28.016 -3.846 5.004 1 76.62 186 ARG B C 1
ATOM 5895 O O . ARG B 1 186 ? -28.562 -4.617 5.797 1 76.62 186 ARG B O 1
ATOM 5902 N N . THR B 1 187 ? -28.188 -3.908 3.754 1 86.25 187 THR B N 1
ATOM 5903 C CA . THR B 1 187 ? -28.891 -5.016 3.115 1 86.25 187 THR B CA 1
ATOM 5904 C C . THR B 1 187 ? -28.062 -6.293 3.176 1 86.25 187 THR B C 1
ATOM 5906 O O . THR B 1 187 ? -26.844 -6.234 3.369 1 86.25 187 THR B O 1
ATOM 5909 N N . ILE B 1 188 ? -28.703 -7.395 3.07 1 90.5 188 ILE B N 1
ATOM 5910 C CA . ILE B 1 188 ? -28.016 -8.68 3.07 1 90.5 188 ILE B CA 1
ATOM 5911 C C . ILE B 1 188 ? -27.031 -8.742 1.906 1 90.5 188 ILE B C 1
ATOM 5913 O O . ILE B 1 188 ? -25.938 -9.281 2.045 1 90.5 188 ILE B O 1
ATOM 5917 N N . PHE B 1 189 ? -27.453 -8.156 0.8 1 92.38 189 PHE B N 1
ATOM 5918 C CA . PHE B 1 189 ? -26.594 -8.117 -0.382 1 92.38 189 PHE B CA 1
ATOM 5919 C C . PHE B 1 189 ? -25.266 -7.445 -0.067 1 92.38 189 PHE B C 1
ATOM 5921 O O . PHE B 1 189 ? -24.203 -8.016 -0.316 1 92.38 189 PHE B O 1
ATOM 5928 N N . VAL B 1 190 ? -25.328 -6.266 0.496 1 91.56 190 VAL B N 1
ATOM 5929 C CA . VAL B 1 190 ? -24.109 -5.496 0.773 1 91.56 190 VAL B CA 1
ATOM 5930 C C . VAL B 1 190 ? -23.297 -6.195 1.855 1 91.56 190 VAL B C 1
ATOM 5932 O O . VAL B 1 190 ? -22.062 -6.27 1.762 1 91.56 190 VAL B O 1
ATOM 5935 N N . GLY B 1 191 ? -23.984 -6.699 2.875 1 92.62 191 GLY B N 1
ATOM 5936 C CA . GLY B 1 191 ? -23.297 -7.402 3.947 1 92.62 191 GLY B CA 1
ATOM 5937 C C . GLY B 1 191 ? -22.531 -8.625 3.467 1 92.62 191 GLY B C 1
ATOM 5938 O O . GLY B 1 191 ? -21.359 -8.812 3.814 1 92.62 191 GLY B O 1
ATOM 5939 N N . GLU B 1 192 ? -23.156 -9.398 2.629 1 95.31 192 GLU B N 1
ATOM 5940 C CA . GLU B 1 192 ? -22.547 -10.625 2.133 1 95.31 192 GLU B CA 1
ATOM 5941 C C . GLU B 1 192 ? -21.406 -10.312 1.168 1 95.31 192 GLU B C 1
ATOM 5943 O O . GLU B 1 192 ? -20.359 -10.984 1.18 1 95.31 192 GLU B O 1
ATOM 5948 N N . MET B 1 193 ? -21.609 -9.32 0.333 1 95.5 193 MET B N 1
ATOM 5949 C CA . MET B 1 193 ? -20.547 -8.953 -0.595 1 95.5 193 MET B CA 1
ATOM 5950 C C . MET B 1 193 ? -19.312 -8.445 0.158 1 95.5 193 MET B C 1
ATOM 5952 O O . MET B 1 193 ? -18.172 -8.719 -0.242 1 95.5 193 MET B O 1
ATOM 5956 N N . ARG B 1 194 ? -19.531 -7.688 1.244 1 95.31 194 ARG B N 1
ATOM 5957 C CA . ARG B 1 194 ? -18.422 -7.207 2.076 1 95.31 194 ARG B CA 1
ATOM 5958 C C . ARG B 1 194 ? -17.656 -8.375 2.688 1 95.31 194 ARG B C 1
ATOM 5960 O O . ARG B 1 194 ? -16.422 -8.375 2.691 1 95.31 194 ARG B O 1
ATOM 5967 N N . ARG B 1 195 ? -18.375 -9.367 3.168 1 97.25 195 ARG B N 1
ATOM 5968 C CA . ARG B 1 195 ? -17.734 -10.539 3.766 1 97.25 195 ARG B CA 1
ATOM 5969 C C . ARG B 1 195 ? -16.922 -11.312 2.729 1 97.25 195 ARG B C 1
ATOM 5971 O O . ARG B 1 195 ? -15.797 -11.727 3 1 97.25 195 ARG B O 1
ATOM 5978 N N . ARG B 1 196 ? -17.5 -11.469 1.555 1 98 196 ARG B N 1
ATOM 5979 C CA . ARG B 1 196 ? -16.844 -12.203 0.482 1 98 196 ARG B CA 1
ATOM 5980 C C . ARG B 1 196 ? -15.555 -11.5 0.052 1 98 196 ARG B C 1
ATOM 5982 O O . ARG B 1 196 ? -14.516 -12.141 -0.112 1 98 196 ARG B O 1
ATOM 5989 N N . LEU B 1 197 ? -15.656 -10.219 -0.137 1 98.12 197 LEU B N 1
ATOM 5990 C CA . LEU B 1 197 ? -14.484 -9.461 -0.564 1 98.12 197 LEU B CA 1
ATOM 5991 C C . LEU B 1 197 ? -13.406 -9.469 0.512 1 98.12 197 LEU B C 1
ATOM 5993 O O . LEU B 1 197 ? -12.227 -9.648 0.208 1 98.12 197 LEU B O 1
ATOM 5997 N N . TRP B 1 198 ? -13.805 -9.25 1.786 1 98.25 198 TRP B N 1
ATOM 5998 C CA . TRP B 1 198 ? -12.828 -9.305 2.873 1 98.25 198 TRP B CA 1
ATOM 5999 C C . TRP B 1 198 ? -12.125 -10.664 2.906 1 98.25 198 TRP B C 1
ATOM 6001 O O . TRP B 1 198 ? -10.906 -10.727 3.053 1 98.25 198 TRP B O 1
ATOM 6011 N N . ASN B 1 199 ? -12.914 -11.727 2.701 1 98.38 199 ASN B N 1
ATOM 6012 C CA . ASN B 1 199 ? -12.359 -13.078 2.686 1 98.38 199 ASN B CA 1
ATOM 6013 C C . ASN B 1 199 ? -11.32 -13.25 1.579 1 98.38 199 ASN B C 1
ATOM 6015 O O . ASN B 1 199 ? -10.258 -13.82 1.805 1 98.38 199 ASN B O 1
ATOM 6019 N N . THR B 1 200 ? -11.648 -12.805 0.422 1 98.56 200 THR B N 1
ATOM 6020 C CA . THR B 1 200 ? -10.734 -12.898 -0.711 1 98.56 200 THR B CA 1
ATOM 6021 C C . THR B 1 200 ? -9.477 -12.062 -0.469 1 98.56 200 THR B C 1
ATOM 6023 O O . THR B 1 200 ? -8.367 -12.484 -0.813 1 98.56 200 THR B O 1
ATOM 6026 N N . ILE B 1 201 ? -9.633 -10.898 0.104 1 98.44 201 ILE B N 1
ATOM 6027 C CA . ILE B 1 201 ? -8.508 -10.016 0.388 1 98.44 201 ILE B CA 1
ATOM 6028 C C . ILE B 1 201 ? -7.555 -10.695 1.374 1 98.44 201 ILE B C 1
ATOM 6030 O O . ILE B 1 201 ? -6.336 -10.625 1.217 1 98.44 201 ILE B O 1
ATOM 6034 N N . LEU B 1 202 ? -8.07 -11.359 2.391 1 98.06 202 LEU B N 1
ATOM 6035 C CA . LEU B 1 202 ? -7.246 -12.109 3.328 1 98.06 202 LEU B CA 1
ATOM 6036 C C . LEU B 1 202 ? -6.445 -13.18 2.605 1 98.06 202 LEU B C 1
ATOM 6038 O O . LEU B 1 202 ? -5.254 -13.367 2.875 1 98.06 202 LEU B O 1
ATOM 6042 N N . GLU B 1 203 ? -7.113 -13.844 1.665 1 97.44 203 GLU B N 1
ATOM 6043 C CA . GLU B 1 203 ? -6.438 -14.883 0.893 1 97.44 203 GLU B CA 1
ATOM 6044 C C . GLU B 1 203 ? -5.297 -14.297 0.063 1 97.44 203 GLU B C 1
ATOM 6046 O O . GLU B 1 203 ? -4.219 -14.891 -0.024 1 97.44 203 GLU B O 1
ATOM 6051 N N . MET B 1 204 ? -5.547 -13.18 -0.543 1 96.5 204 MET B N 1
ATOM 6052 C CA . MET B 1 204 ? -4.527 -12.539 -1.37 1 96.5 204 MET B CA 1
ATOM 6053 C C . MET B 1 204 ? -3.334 -12.109 -0.525 1 96.5 204 MET B C 1
ATOM 6055 O O . MET B 1 204 ? -2.186 -12.234 -0.954 1 96.5 204 MET B O 1
ATOM 6059 N N . ALA B 1 205 ? -3.68 -11.547 0.641 1 96.25 205 ALA B N 1
ATOM 6060 C CA . ALA B 1 205 ? -2.613 -11.125 1.546 1 96.25 205 ALA B CA 1
ATOM 6061 C C . ALA B 1 205 ? -1.747 -12.312 1.96 1 96.25 205 ALA B C 1
ATOM 6063 O O . ALA B 1 205 ? -0.517 -12.227 1.944 1 96.25 205 ALA B O 1
ATOM 6064 N N . LEU B 1 206 ? -2.35 -13.375 2.293 1 95.62 206 LEU B N 1
ATOM 6065 C CA . LEU B 1 206 ? -1.644 -14.578 2.719 1 95.62 206 LEU B CA 1
ATOM 6066 C C . LEU B 1 206 ? -0.829 -15.164 1.569 1 95.62 206 LEU B C 1
ATOM 6068 O O . LEU B 1 206 ? 0.336 -15.523 1.75 1 95.62 206 LEU B O 1
ATOM 6072 N N . HIS B 1 207 ? -1.501 -15.18 0.478 1 92.88 207 HIS B N 1
ATOM 6073 C CA . HIS B 1 207 ? -0.871 -15.734 -0.714 1 92.88 207 HIS B CA 1
ATOM 6074 C C . HIS B 1 207 ? 0.372 -14.938 -1.101 1 92.88 207 HIS B C 1
ATOM 6076 O O . HIS B 1 207 ? 1.418 -15.523 -1.398 1 92.88 207 HIS B O 1
ATOM 6082 N N . SER B 1 208 ? 0.292 -13.703 -1.145 1 93.06 208 SER B N 1
ATOM 6083 C CA . SER B 1 208 ? 1.415 -12.859 -1.542 1 93.06 208 SER B CA 1
ATOM 6084 C C . SER B 1 208 ? 2.553 -12.938 -0.528 1 93.06 208 SER B C 1
ATOM 6086 O O . SER B 1 208 ? 3.727 -12.922 -0.902 1 93.06 208 SER B O 1
ATOM 6088 N N . SER B 1 209 ? 2.227 -13.008 0.745 1 92.94 209 SER B N 1
ATOM 6089 C CA . SER B 1 209 ? 3.234 -13.125 1.794 1 92.94 209 SER B CA 1
ATOM 6090 C C . SER B 1 209 ? 3.992 -14.445 1.685 1 92.94 209 SER B C 1
ATOM 6092 O O . SER B 1 209 ? 5.215 -14.484 1.831 1 92.94 209 SER B O 1
ATOM 6094 N N . MET B 1 210 ? 3.293 -15.5 1.402 1 90.31 210 MET B N 1
ATOM 6095 C CA . MET B 1 210 ? 3.916 -16.812 1.229 1 90.31 210 MET B CA 1
ATOM 6096 C C . MET B 1 210 ? 4.832 -16.812 0.01 1 90.31 210 MET B C 1
ATOM 6098 O O . MET B 1 210 ? 5.914 -17.406 0.045 1 90.31 210 MET B O 1
ATOM 6102 N N . ALA B 1 211 ? 4.41 -16.141 -0.994 1 86.88 211 ALA B N 1
ATOM 6103 C CA . ALA B 1 211 ? 5.164 -16.125 -2.244 1 86.88 211 ALA B CA 1
ATOM 6104 C C . ALA B 1 211 ? 6.445 -15.305 -2.102 1 86.88 211 ALA B C 1
ATOM 6106 O O . ALA B 1 211 ? 7.484 -15.664 -2.666 1 86.88 211 ALA B O 1
ATOM 6107 N N . CYS B 1 212 ? 6.383 -14.297 -1.299 1 85.44 212 CYS B N 1
ATOM 6108 C CA . CYS B 1 212 ? 7.512 -13.375 -1.232 1 85.44 212 CYS B CA 1
ATOM 6109 C C . CYS B 1 212 ? 8.352 -13.625 0.015 1 85.44 212 CYS B C 1
ATOM 6111 O O . CYS B 1 212 ? 9.453 -13.094 0.147 1 85.44 212 CYS B O 1
ATOM 6113 N N . GLY B 1 213 ? 7.863 -14.461 0.914 1 87.5 213 GLY B N 1
ATOM 6114 C CA . GLY B 1 213 ? 8.57 -14.695 2.164 1 87.5 213 GLY B CA 1
ATOM 6115 C C . GLY B 1 213 ? 8.562 -13.492 3.086 1 87.5 213 GLY B C 1
ATOM 6116 O O . GLY B 1 213 ? 9.555 -13.219 3.766 1 87.5 213 GLY B O 1
ATOM 6117 N N . ALA B 1 214 ? 7.559 -12.703 2.982 1 90.06 214 ALA B N 1
ATOM 6118 C CA . ALA B 1 214 ? 7.418 -11.492 3.787 1 90.06 214 ALA B CA 1
ATOM 6119 C C . ALA B 1 214 ? 6.273 -11.633 4.785 1 90.06 214 ALA B C 1
ATOM 6121 O O . ALA B 1 214 ? 5.422 -12.516 4.648 1 90.06 214 ALA B O 1
ATOM 6122 N N . PRO B 1 215 ? 6.285 -10.82 5.82 1 90.25 215 PRO B N 1
ATOM 6123 C CA . PRO B 1 215 ? 5.207 -10.906 6.809 1 90.25 215 PRO B CA 1
ATOM 6124 C C . PRO B 1 215 ? 3.84 -10.555 6.223 1 90.25 215 PRO B C 1
ATOM 6126 O O . PRO B 1 215 ? 3.756 -9.766 5.281 1 90.25 215 PRO B O 1
ATOM 6129 N N . VAL B 1 216 ? 2.85 -11.125 6.797 1 89.62 216 VAL B N 1
ATOM 6130 C CA . VAL B 1 216 ? 1.508 -10.914 6.262 1 89.62 216 VAL B CA 1
ATOM 6131 C C . VAL B 1 216 ? 1 -9.531 6.676 1 89.62 216 VAL B C 1
ATOM 6133 O O . VAL B 1 216 ? 0.284 -8.875 5.914 1 89.62 216 VAL B O 1
ATOM 6136 N N . GLY B 1 217 ? 1.278 -9.078 7.906 1 88.19 217 GLY B N 1
ATOM 6137 C CA . GLY B 1 217 ? 0.862 -7.762 8.359 1 88.19 217 GLY B CA 1
ATOM 6138 C C . GLY B 1 217 ? -0.541 -7.746 8.938 1 88.19 217 GLY B C 1
ATOM 6139 O O . GLY B 1 217 ? -1.142 -6.68 9.086 1 88.19 217 GLY B O 1
ATOM 6140 N N . ILE B 1 218 ? -1.14 -8.891 9.148 1 91 218 ILE B N 1
ATOM 6141 C CA . ILE B 1 218 ? -2.469 -8.953 9.75 1 91 218 ILE B CA 1
ATOM 6142 C C . ILE B 1 218 ? -2.574 -10.195 10.625 1 91 218 ILE B C 1
ATOM 6144 O O . ILE B 1 218 ? -1.97 -11.227 10.328 1 91 218 ILE B O 1
ATOM 6148 N N . SER B 1 219 ? -3.264 -10.078 11.719 1 91.19 219 SER B N 1
ATOM 6149 C CA . SER B 1 219 ? -3.547 -11.172 12.633 1 91.19 219 SER B CA 1
ATOM 6150 C C . SER B 1 219 ? -5.047 -11.391 12.789 1 91.19 219 SER B C 1
ATOM 6152 O O . SER B 1 219 ? -5.848 -10.562 12.352 1 91.19 219 SER B O 1
ATOM 6154 N N . LEU B 1 220 ? -5.367 -12.516 13.398 1 93.56 220 LEU B N 1
ATOM 6155 C CA . LEU B 1 220 ? -6.773 -12.867 13.586 1 93.56 220 LEU B CA 1
ATOM 6156 C C . LEU B 1 220 ? -7.453 -11.883 14.531 1 93.56 220 LEU B C 1
ATOM 6158 O O . LEU B 1 220 ? -8.68 -11.734 14.508 1 93.56 220 LEU B O 1
ATOM 6162 N N . ASP B 1 221 ? -6.695 -11.125 15.258 1 90.31 221 ASP B N 1
ATOM 6163 C CA . ASP B 1 221 ? -7.238 -10.18 16.234 1 90.31 221 ASP B CA 1
ATOM 6164 C C . ASP B 1 221 ? -7.453 -8.805 15.602 1 90.31 221 ASP B C 1
ATOM 6166 O O . ASP B 1 221 ? -8.055 -7.922 16.203 1 90.31 221 ASP B O 1
ATOM 6170 N N . ASP B 1 222 ? -7.109 -8.672 14.422 1 92.12 222 ASP B N 1
ATOM 6171 C CA . ASP B 1 222 ? -7.156 -7.363 13.781 1 92.12 222 ASP B CA 1
ATOM 6172 C C . ASP B 1 222 ? -8.492 -7.145 13.07 1 92.12 222 ASP B C 1
ATOM 6174 O O . ASP B 1 222 ? -8.742 -6.07 12.523 1 92.12 222 ASP B O 1
ATOM 6178 N N . PHE B 1 223 ? -9.328 -8.141 13.023 1 94.06 223 PHE B N 1
ATOM 6179 C CA . PHE B 1 223 ? -10.633 -8.023 12.375 1 94.06 223 PHE B CA 1
ATOM 6180 C C . PHE B 1 223 ? -11.656 -8.914 13.062 1 94.06 223 PHE B C 1
ATOM 6182 O O . PHE B 1 223 ? -11.305 -9.859 13.766 1 94.06 223 PHE B O 1
ATOM 6189 N N . ASP B 1 224 ? -12.898 -8.656 12.891 1 94.31 224 ASP B N 1
ATOM 6190 C CA . ASP B 1 224 ? -13.969 -9.477 13.461 1 94.31 224 ASP B CA 1
ATOM 6191 C C . ASP B 1 224 ? -15 -9.852 12.391 1 94.31 224 ASP B C 1
ATOM 6193 O O . ASP B 1 224 ? -16.094 -10.289 12.719 1 94.31 224 ASP B O 1
ATOM 6197 N N . THR B 1 225 ? -14.68 -9.609 11.188 1 96.5 225 THR B N 1
ATOM 6198 C CA . THR B 1 225 ? -15.578 -9.938 10.086 1 96.5 225 THR B CA 1
ATOM 6199 C C . THR B 1 225 ? -15.758 -11.453 9.969 1 96.5 225 THR B C 1
ATOM 6201 O O . THR B 1 225 ? -14.781 -12.195 9.852 1 96.5 225 THR B O 1
ATOM 6204 N N . ALA B 1 226 ? -16.938 -11.883 9.977 1 96.31 226 ALA B N 1
ATOM 6205 C CA . ALA B 1 226 ? -17.266 -13.297 9.859 1 96.31 226 ALA B CA 1
ATOM 6206 C C . ALA B 1 226 ? -17.062 -13.789 8.43 1 96.31 226 ALA B C 1
ATOM 6208 O O . ALA B 1 226 ? -17.031 -13 7.484 1 96.31 226 ALA B O 1
ATOM 6209 N N . PRO B 1 227 ? -16.797 -15.156 8.266 1 97 227 PRO B N 1
ATOM 6210 C CA . PRO B 1 227 ? -16.781 -15.703 6.906 1 97 227 PRO B CA 1
ATOM 6211 C C . PRO B 1 227 ? -18.094 -15.492 6.168 1 97 227 PRO B C 1
ATOM 6213 O O . PRO B 1 227 ? -19.125 -15.234 6.797 1 97 227 PRO B O 1
ATOM 6216 N N . PRO B 1 228 ? -18.047 -15.523 4.848 1 97.19 228 PRO B N 1
ATOM 6217 C CA . PRO B 1 228 ? -19.297 -15.438 4.09 1 97.19 228 PRO B CA 1
ATOM 6218 C C . PRO B 1 228 ? -20.281 -16.547 4.445 1 97.19 228 PRO B C 1
ATOM 6220 O O . PRO B 1 228 ? -19.875 -17.641 4.852 1 97.19 228 PRO B O 1
ATOM 6223 N N . ASP B 1 229 ? -21.547 -16.219 4.324 1 96.44 229 ASP B N 1
ATOM 6224 C CA . ASP B 1 229 ? -22.594 -17.219 4.488 1 96.44 229 ASP B CA 1
ATOM 6225 C C . ASP B 1 229 ? -22.797 -18 3.195 1 96.44 229 ASP B C 1
ATOM 6227 O O . ASP B 1 229 ? -22.438 -17.531 2.113 1 96.44 229 ASP B O 1
ATOM 6231 N N . ASN B 1 230 ? -23.391 -19.156 3.326 1 96.31 230 ASN B N 1
ATOM 6232 C CA . ASN B 1 230 ? -23.5 -20.078 2.201 1 96.31 230 ASN B CA 1
ATOM 6233 C C . ASN B 1 230 ? -24.688 -19.719 1.311 1 96.31 230 ASN B C 1
ATOM 6235 O O . ASN B 1 230 ? -25.688 -20.453 1.26 1 96.31 230 ASN B O 1
ATOM 6239 N N . TYR B 1 231 ? -24.547 -18.656 0.485 1 95.88 231 TYR B N 1
ATOM 6240 C CA . TYR B 1 231 ? -25.562 -18.188 -0.454 1 95.88 231 TYR B CA 1
ATOM 6241 C C . TYR B 1 231 ? -25.094 -18.375 -1.895 1 95.88 231 TYR B C 1
ATOM 6243 O O . TYR B 1 231 ? -23.922 -18.172 -2.211 1 95.88 231 TYR B O 1
ATOM 6251 N N . ASP B 1 232 ? -26 -18.75 -2.672 1 94.5 232 ASP B N 1
ATOM 6252 C CA . ASP B 1 232 ? -25.781 -18.531 -4.098 1 94.5 232 ASP B CA 1
ATOM 6253 C C . ASP B 1 232 ? -25.969 -17.062 -4.465 1 94.5 232 ASP B C 1
ATOM 6255 O O . ASP B 1 232 ? -26.688 -16.328 -3.787 1 94.5 232 ASP B O 1
ATOM 6259 N N . ASP B 1 233 ? -25.344 -16.625 -5.5 1 95 233 ASP B N 1
ATOM 6260 C CA . ASP B 1 233 ? -25.375 -15.219 -5.887 1 95 233 ASP B CA 1
ATOM 6261 C C . ASP B 1 233 ? -26.812 -14.758 -6.152 1 95 233 ASP B C 1
ATOM 6263 O O . ASP B 1 233 ? -27.172 -13.633 -5.809 1 95 233 ASP B O 1
ATOM 6267 N N . ASP B 1 234 ? -27.641 -15.562 -6.734 1 93.25 234 ASP B N 1
ATOM 6268 C CA . ASP B 1 234 ? -29 -15.188 -7.109 1 93.25 234 ASP B CA 1
ATOM 6269 C C . ASP B 1 234 ? -29.875 -14.984 -5.871 1 93.25 234 ASP B C 1
ATOM 6271 O O . ASP B 1 234 ? -30.828 -14.219 -5.902 1 93.25 234 ASP B O 1
ATOM 6275 N N . GLN B 1 235 ? -29.5 -15.602 -4.816 1 93.06 235 GLN B N 1
ATOM 6276 C CA . GLN B 1 235 ? -30.25 -15.477 -3.576 1 93.06 235 GLN B CA 1
ATOM 6277 C C . GLN B 1 235 ? -30.109 -14.078 -2.98 1 93.06 235 GLN B C 1
ATOM 6279 O O . GLN B 1 235 ? -31 -13.602 -2.279 1 93.06 235 GLN B O 1
ATOM 6284 N N . LEU B 1 236 ? -29 -13.406 -3.264 1 93.19 236 LEU B N 1
ATOM 6285 C CA . LEU B 1 236 ? -28.656 -12.164 -2.582 1 93.19 236 LEU B CA 1
ATOM 6286 C C . LEU B 1 236 ? -29.562 -11.023 -3.049 1 93.19 236 LEU B C 1
ATOM 6288 O O . LEU B 1 236 ? -29.656 -9.984 -2.385 1 93.19 236 LEU B O 1
ATOM 6292 N N . VAL B 1 237 ? -30.156 -11.18 -4.18 1 89.12 237 VAL B N 1
ATOM 6293 C CA . VAL B 1 237 ? -31.016 -10.125 -4.703 1 89.12 237 VAL B CA 1
ATOM 6294 C C . VAL B 1 237 ? -32.438 -10.336 -4.227 1 89.12 237 VAL B C 1
ATOM 6296 O O . VAL B 1 237 ? -33.281 -9.445 -4.355 1 89.12 237 VAL B O 1
ATOM 6299 N N . ALA B 1 238 ? -32.625 -11.43 -3.574 1 87.06 238 ALA B N 1
ATOM 6300 C CA . ALA B 1 238 ? -33.969 -11.711 -3.043 1 87.06 238 ALA B CA 1
ATOM 6301 C C . ALA B 1 238 ? -34.219 -10.922 -1.761 1 87.06 238 ALA B C 1
ATOM 6303 O O . ALA B 1 238 ? -33.281 -10.414 -1.139 1 87.06 238 ALA B O 1
ATOM 6304 N N . ASP B 1 239 ? -35.344 -10.625 -1.295 1 83.81 239 ASP B N 1
ATOM 6305 C CA . ASP B 1 239 ? -35.75 -9.773 -0.17 1 83.81 239 ASP B CA 1
ATOM 6306 C C . ASP B 1 239 ? -35.25 -10.375 1.154 1 83.81 239 ASP B C 1
ATOM 6308 O O . ASP B 1 239 ? -34.719 -9.656 2.004 1 83.81 239 ASP B O 1
ATOM 6312 N N . ALA B 1 240 ? -35.5 -11.641 1.407 1 86.12 240 ALA B N 1
ATOM 6313 C CA . ALA B 1 240 ? -35.094 -12.266 2.668 1 86.12 240 ALA B CA 1
ATOM 6314 C C . ALA B 1 240 ? -34.469 -13.641 2.432 1 86.12 240 ALA B C 1
ATOM 6316 O O . ALA B 1 240 ? -35.062 -14.656 2.842 1 86.12 240 ALA B O 1
ATOM 6317 N N . PRO B 1 241 ? -33.344 -13.531 1.929 1 92.06 241 PRO B N 1
ATOM 6318 C CA . PRO B 1 241 ? -32.75 -14.836 1.632 1 92.06 241 PRO B CA 1
ATOM 6319 C C . PRO B 1 241 ? -32.25 -15.555 2.885 1 92.06 241 PRO B C 1
ATOM 6321 O O . PRO B 1 241 ? -31.891 -14.914 3.875 1 92.06 241 PRO B O 1
ATOM 6324 N N . VAL B 1 242 ? -32.312 -16.875 2.814 1 93.56 242 VAL B N 1
ATOM 6325 C CA . VAL B 1 242 ? -31.781 -17.734 3.885 1 93.56 242 VAL B CA 1
ATOM 6326 C C . VAL B 1 242 ? -30.578 -18.516 3.383 1 93.56 242 VAL B C 1
ATOM 6328 O O . VAL B 1 242 ? -30.609 -19.078 2.287 1 93.56 242 VAL B O 1
ATOM 6331 N N . PRO B 1 243 ? -29.547 -18.5 4.152 1 95.12 243 PRO B N 1
ATOM 6332 C CA . PRO B 1 243 ? -28.375 -19.25 3.727 1 95.12 243 PRO B CA 1
ATOM 6333 C C . PRO B 1 243 ? -28.625 -20.75 3.664 1 95.12 243 PRO B C 1
ATOM 6335 O O . PRO B 1 243 ? -29.344 -21.297 4.5 1 95.12 243 PRO B O 1
ATOM 6338 N N . LYS B 1 244 ? -28.062 -21.359 2.73 1 94.5 244 LYS B N 1
ATOM 6339 C CA . LYS B 1 244 ? -28.156 -22.812 2.617 1 94.5 244 LYS B CA 1
ATOM 6340 C C . LYS B 1 244 ? -27.297 -23.5 3.676 1 94.5 244 LYS B C 1
ATOM 6342 O O . LYS B 1 244 ? -26.359 -22.906 4.211 1 94.5 244 LYS B O 1
ATOM 6347 N N . PRO B 1 245 ? -27.656 -24.703 3.936 1 92 245 PRO B N 1
ATOM 6348 C CA . PRO B 1 245 ? -26.828 -25.453 4.887 1 92 245 PRO B CA 1
ATOM 6349 C C . PRO B 1 245 ? -25.391 -25.641 4.41 1 92 245 PRO B C 1
ATOM 6351 O O . PRO B 1 245 ? -25.125 -25.609 3.205 1 92 245 PRO B O 1
ATOM 6354 N N . GLU B 1 246 ? -24.516 -25.906 5.285 1 88.19 246 GLU B N 1
ATOM 6355 C CA . GLU B 1 246 ? -23.094 -26 5.008 1 88.19 246 GLU B CA 1
ATOM 6356 C C . GLU B 1 246 ? -22.781 -27.156 4.066 1 88.19 246 GLU B C 1
ATOM 6358 O O . GLU B 1 246 ? -21.797 -27.125 3.334 1 88.19 246 GLU B O 1
ATOM 6363 N N . ASP B 1 247 ? -23.625 -28.141 4.094 1 85.31 247 ASP B N 1
ATOM 6364 C CA . ASP B 1 247 ? -23.359 -29.359 3.316 1 85.31 247 ASP B CA 1
ATOM 6365 C C . ASP B 1 247 ? -23.875 -29.203 1.885 1 85.31 247 ASP B C 1
ATOM 6367 O O . ASP B 1 247 ? -23.609 -30.047 1.034 1 85.31 247 ASP B O 1
ATOM 6371 N N . THR B 1 248 ? -24.578 -28.094 1.659 1 90.19 248 THR B N 1
ATOM 6372 C CA . THR B 1 248 ? -25.062 -27.828 0.31 1 90.19 248 THR B CA 1
ATOM 6373 C C . THR B 1 248 ? -24.078 -26.938 -0.452 1 90.19 248 THR B C 1
ATOM 6375 O O . THR B 1 248 ? -23.703 -25.859 0.028 1 90.19 248 THR B O 1
ATOM 6378 N N . GLN B 1 249 ? -23.75 -27.422 -1.588 1 91.19 249 GLN B N 1
ATOM 6379 C CA . GLN B 1 249 ? -22.75 -26.703 -2.381 1 91.19 249 GLN B CA 1
ATOM 6380 C C . GLN B 1 249 ? -23.344 -25.438 -2.996 1 91.19 249 GLN B C 1
ATOM 6382 O O . GLN B 1 249 ? -24.438 -25.484 -3.559 1 91.19 249 GLN B O 1
ATOM 6387 N N . THR B 1 250 ? -22.766 -24.359 -2.816 1 92.88 250 THR B N 1
ATOM 6388 C CA . THR B 1 250 ? -23.047 -23.094 -3.479 1 92.88 250 THR B CA 1
ATOM 6389 C C . THR B 1 250 ? -21.781 -22.531 -4.125 1 92.88 250 THR B C 1
ATOM 6391 O O . THR B 1 250 ? -20.734 -23.172 -4.105 1 92.88 250 THR B O 1
ATOM 6394 N N . GLN B 1 251 ? -21.891 -21.406 -4.73 1 91.88 251 GLN B N 1
ATOM 6395 C CA . GLN B 1 251 ? -20.766 -20.766 -5.395 1 91.88 251 GLN B CA 1
ATOM 6396 C C . GLN B 1 251 ? -19.719 -20.297 -4.383 1 91.88 251 GLN B C 1
ATOM 6398 O O . GLN B 1 251 ? -18.578 -20.031 -4.742 1 91.88 251 GLN B O 1
ATOM 6403 N N . VAL B 1 252 ? -20.062 -20.234 -3.09 1 95.06 252 VAL B N 1
ATOM 6404 C CA . VAL B 1 252 ? -19.156 -19.688 -2.092 1 95.06 252 VAL B CA 1
ATOM 6405 C C . VAL B 1 252 ? -18.672 -20.797 -1.154 1 95.06 252 VAL B C 1
ATOM 6407 O O . VAL B 1 252 ? -17.844 -20.562 -0.276 1 95.06 252 VAL B O 1
ATOM 6410 N N . SER B 1 253 ? -19.094 -22.031 -1.311 1 94.62 253 SER B N 1
ATOM 6411 C CA . SER B 1 253 ? -18.812 -23.125 -0.395 1 94.62 253 SER B CA 1
ATOM 6412 C C . SER B 1 253 ? -17.312 -23.391 -0.284 1 94.62 253 SER B C 1
ATOM 6414 O O . SER B 1 253 ? -16.797 -23.641 0.811 1 94.62 253 SER B O 1
ATOM 6416 N N . VAL B 1 254 ? -16.625 -23.359 -1.432 1 94.88 254 VAL B N 1
ATOM 6417 C CA . VAL B 1 254 ? -15.188 -23.609 -1.436 1 94.88 254 VAL B CA 1
ATOM 6418 C C . VAL B 1 254 ? -14.469 -22.531 -0.627 1 94.88 254 VAL B C 1
ATOM 6420 O O . VAL B 1 254 ? -13.57 -22.844 0.163 1 94.88 254 VAL B O 1
ATOM 6423 N N . ALA B 1 255 ? -14.844 -21.281 -0.861 1 96.19 255 ALA B N 1
ATOM 6424 C CA . ALA B 1 255 ? -14.242 -20.172 -0.125 1 96.19 255 ALA B CA 1
ATOM 6425 C C . ALA B 1 255 ? -14.469 -20.312 1.377 1 96.19 255 ALA B C 1
ATOM 6427 O O . ALA B 1 255 ? -13.578 -20.016 2.178 1 96.19 255 ALA B O 1
ATOM 6428 N N . ILE B 1 256 ? -15.648 -20.719 1.762 1 96.81 256 ILE B N 1
ATOM 6429 C CA . ILE B 1 256 ? -15.984 -20.922 3.168 1 96.81 256 ILE B CA 1
ATOM 6430 C C . ILE B 1 256 ? -15.109 -22.031 3.756 1 96.81 256 ILE B C 1
ATOM 6432 O O . ILE B 1 256 ? -14.578 -21.875 4.855 1 96.81 256 ILE B O 1
ATOM 6436 N N . ALA B 1 257 ? -15 -23.109 3.012 1 96.12 257 ALA B N 1
ATOM 6437 C CA . ALA B 1 257 ? -14.18 -24.219 3.475 1 96.12 257 ALA B CA 1
ATOM 6438 C C . ALA B 1 257 ? -12.719 -23.812 3.635 1 96.12 257 ALA B C 1
ATOM 6440 O O . ALA B 1 257 ? -12.07 -24.172 4.617 1 96.12 257 ALA B O 1
ATOM 6441 N N . LEU B 1 258 ? -12.211 -23.094 2.662 1 96.75 258 LEU B N 1
ATOM 6442 C CA . LEU B 1 258 ? -10.836 -22.609 2.715 1 96.75 258 LEU B CA 1
ATOM 6443 C C . LEU B 1 258 ? -10.633 -21.672 3.895 1 96.75 258 LEU B C 1
ATOM 6445 O O . LEU B 1 258 ? -9.586 -21.688 4.539 1 96.75 258 LEU B O 1
ATOM 6449 N N . ARG B 1 259 ? -11.609 -20.828 4.188 1 97.38 259 ARG B N 1
ATOM 6450 C CA . ARG B 1 259 ? -11.555 -19.859 5.285 1 97.38 259 ARG B CA 1
ATOM 6451 C C . ARG B 1 259 ? -11.336 -20.578 6.617 1 97.38 259 ARG B C 1
ATOM 6453 O O . ARG B 1 259 ? -10.688 -20.031 7.512 1 97.38 259 ARG B O 1
ATOM 6460 N N . LYS B 1 260 ? -11.82 -21.703 6.758 1 97 260 LYS B N 1
ATOM 6461 C CA . LYS B 1 260 ? -11.672 -22.453 8 1 97 260 LYS B CA 1
ATOM 6462 C C . LYS B 1 260 ? -10.211 -22.812 8.258 1 97 260 LYS B C 1
ATOM 6464 O O . LYS B 1 260 ? -9.82 -23.062 9.398 1 97 260 LYS B O 1
ATOM 6469 N N . THR B 1 261 ? -9.367 -22.859 7.238 1 97.94 261 THR B N 1
ATOM 6470 C CA . THR B 1 261 ? -7.961 -23.203 7.375 1 97.94 261 THR B CA 1
ATOM 6471 C C . THR B 1 261 ? -7.105 -21.953 7.551 1 97.94 261 THR B C 1
ATOM 6473 O O . THR B 1 261 ? -5.887 -22.047 7.695 1 97.94 261 THR B O 1
ATOM 6476 N N . LEU B 1 262 ? -7.684 -20.781 7.52 1 97.62 262 LEU B N 1
ATOM 6477 C CA . LEU B 1 262 ? -6.969 -19.5 7.562 1 97.62 262 LEU B CA 1
ATOM 6478 C C . LEU B 1 262 ? -6.113 -19.406 8.82 1 97.62 262 LEU B C 1
ATOM 6480 O O . LEU B 1 262 ? -4.953 -19 8.758 1 97.62 262 LEU B O 1
ATOM 6484 N N . PRO B 1 263 ? -6.625 -19.781 10.039 1 97.62 263 PRO B N 1
ATOM 6485 C CA . PRO B 1 263 ? -5.816 -19.609 11.242 1 97.62 263 PRO B CA 1
ATOM 6486 C C . PRO B 1 263 ? -4.5 -20.375 11.188 1 97.62 263 PRO B C 1
ATOM 6488 O O . PRO B 1 263 ? -3.443 -19.828 11.516 1 97.62 263 PRO B O 1
ATOM 6491 N N . ILE B 1 264 ? -4.574 -21.625 10.719 1 97.81 264 ILE B N 1
ATOM 6492 C CA . ILE B 1 264 ? -3.361 -22.438 10.703 1 97.81 264 ILE B CA 1
ATOM 6493 C C . ILE B 1 264 ? -2.428 -21.953 9.602 1 97.81 264 ILE B C 1
ATOM 6495 O O . ILE B 1 264 ? -1.205 -21.984 9.75 1 97.81 264 ILE B O 1
ATOM 6499 N N . ARG B 1 265 ? -2.926 -21.578 8.453 1 97.56 265 ARG B N 1
ATOM 6500 C CA . ARG B 1 265 ? -2.092 -21.031 7.383 1 97.56 265 ARG B CA 1
ATOM 6501 C C . ARG B 1 265 ? -1.411 -19.75 7.812 1 97.56 265 ARG B C 1
ATOM 6503 O O . ARG B 1 265 ? -0.229 -19.531 7.531 1 97.56 265 ARG B O 1
ATOM 6510 N N . LEU B 1 266 ? -2.15 -18.891 8.484 1 96.88 266 LEU B N 1
ATOM 6511 C CA . LEU B 1 266 ? -1.576 -17.656 9.023 1 96.88 266 LEU B CA 1
ATOM 6512 C C . LEU B 1 266 ? -0.467 -17.969 10.023 1 96.88 266 LEU B C 1
ATOM 6514 O O . LEU B 1 266 ? 0.58 -17.312 10.016 1 96.88 266 LEU B O 1
ATOM 6518 N N . ALA B 1 267 ? -0.684 -18.906 10.914 1 95.81 267 ALA B N 1
ATOM 6519 C CA . ALA B 1 267 ? 0.315 -19.297 11.906 1 95.81 267 ALA B CA 1
ATOM 6520 C C . ALA B 1 267 ? 1.598 -19.766 11.234 1 95.81 267 ALA B C 1
ATOM 6522 O O . ALA B 1 267 ? 2.699 -19.453 11.688 1 95.81 267 ALA B O 1
ATOM 6523 N N . ILE B 1 268 ? 1.455 -20.531 10.18 1 95.81 268 ILE B N 1
ATOM 6524 C CA . ILE B 1 268 ? 2.611 -21.062 9.469 1 95.81 268 ILE B CA 1
ATOM 6525 C C . ILE B 1 268 ? 3.402 -19.922 8.836 1 95.81 268 ILE B C 1
ATOM 6527 O O . ILE B 1 268 ? 4.629 -19.875 8.945 1 95.81 268 ILE B O 1
ATOM 6531 N N . VAL B 1 269 ? 2.74 -18.984 8.148 1 94.44 269 VAL B N 1
ATOM 6532 C CA . VAL B 1 269 ? 3.422 -17.875 7.496 1 94.44 269 VAL B CA 1
ATOM 6533 C C . VAL B 1 269 ? 4.121 -17 8.539 1 94.44 269 VAL B C 1
ATOM 6535 O O . VAL B 1 269 ? 5.238 -16.531 8.328 1 94.44 269 VAL B O 1
ATOM 6538 N N . LYS B 1 270 ? 3.436 -16.766 9.656 1 91.5 270 LYS B N 1
ATOM 6539 C CA . LYS B 1 270 ? 4.055 -16.016 10.742 1 91.5 270 LYS B CA 1
ATOM 6540 C C . LYS B 1 270 ? 5.297 -16.719 11.266 1 91.5 270 LYS B C 1
ATOM 6542 O O . LYS B 1 270 ? 6.316 -16.078 11.539 1 91.5 270 LYS B O 1
ATOM 6547 N N . PHE B 1 271 ? 5.199 -18 11.383 1 92.75 271 PHE B N 1
ATOM 6548 C CA . PHE B 1 271 ? 6.301 -18.828 11.859 1 92.75 271 PHE B CA 1
ATOM 6549 C C . PHE B 1 271 ? 7.484 -18.75 10.898 1 92.75 271 PHE B C 1
ATOM 6551 O O . PHE B 1 271 ? 8.633 -18.656 11.336 1 92.75 271 PHE B O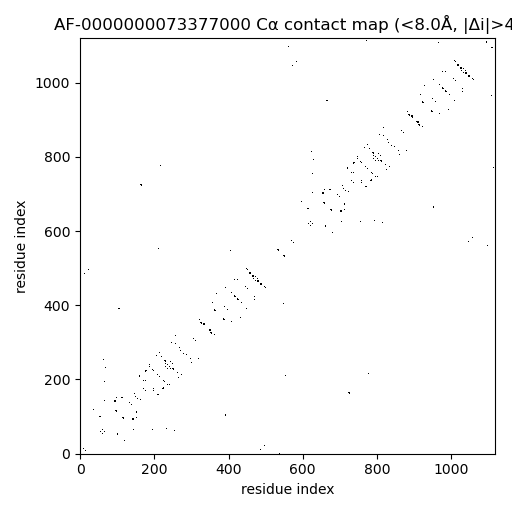 1
ATOM 6558 N N . LEU B 1 272 ? 7.203 -18.688 9.625 1 90.5 272 LEU B N 1
ATOM 6559 C CA . LEU B 1 272 ? 8.25 -18.766 8.609 1 90.5 272 LEU B CA 1
ATOM 6560 C C . LEU B 1 272 ? 8.836 -17.391 8.336 1 90.5 272 LEU B C 1
ATOM 6562 O O . LEU B 1 272 ? 10.039 -17.266 8.094 1 90.5 272 LEU B O 1
ATOM 6566 N N . ASN B 1 273 ? 7.984 -16.328 8.359 1 87.31 273 ASN B N 1
ATOM 6567 C CA . ASN B 1 273 ? 8.398 -15.07 7.754 1 87.31 273 ASN B CA 1
ATOM 6568 C C . ASN B 1 273 ? 8.648 -14 8.812 1 87.31 273 ASN B C 1
ATOM 6570 O O . ASN B 1 273 ? 9.242 -12.961 8.523 1 87.31 273 ASN B O 1
ATOM 6574 N N . GLU B 1 274 ? 8.203 -14.078 10.023 1 84.25 274 GLU B N 1
ATOM 6575 C CA . GLU B 1 274 ? 8.344 -13.023 11.016 1 84.25 274 GLU B CA 1
ATOM 6576 C C . GLU B 1 274 ? 9.773 -12.961 11.547 1 84.25 274 GLU B C 1
ATOM 6578 O O . GLU B 1 274 ? 10.422 -13.992 11.734 1 84.25 274 GLU B O 1
ATOM 6583 N N . LEU B 1 275 ? 10.109 -11.703 11.852 1 78.81 275 LEU B N 1
ATOM 6584 C CA . LEU B 1 275 ? 11.445 -11.445 12.383 1 78.81 275 LEU B CA 1
ATOM 6585 C C . LEU B 1 275 ? 11.594 -12.039 13.781 1 78.81 275 LEU B C 1
ATOM 6587 O O . LEU B 1 275 ? 10.711 -11.867 14.625 1 78.81 275 LEU B O 1
ATOM 6591 N N . GLY B 1 276 ? 12.523 -12.836 14.039 1 72.06 276 GLY B N 1
ATOM 6592 C CA . GLY B 1 276 ? 12.797 -13.328 15.383 1 72.06 276 GLY B CA 1
ATOM 6593 C C . GLY B 1 276 ? 12.266 -14.734 15.625 1 72.06 276 GLY B C 1
ATOM 6594 O O . GLY B 1 276 ? 12.539 -15.336 16.656 1 72.06 276 GLY B O 1
ATOM 6595 N N . SER B 1 277 ? 11.32 -15.047 14.703 1 71.12 277 SER B N 1
ATOM 6596 C CA . SER B 1 277 ? 10.789 -16.391 14.883 1 71.12 277 SER B CA 1
ATOM 6597 C C . SER B 1 277 ? 11.898 -17.438 14.82 1 71.12 277 SER B C 1
ATOM 6599 O O . SER B 1 277 ? 12.781 -17.359 13.961 1 71.12 277 SER B O 1
ATOM 6601 N N . LYS B 1 278 ? 12.047 -18.094 15.906 1 69 278 LYS B N 1
ATOM 6602 C CA . LYS B 1 278 ? 12.984 -19.203 15.93 1 69 278 LYS B CA 1
ATOM 6603 C C . LYS B 1 278 ? 12.383 -20.453 15.281 1 69 278 LYS B C 1
ATOM 6605 O O . LYS B 1 278 ? 11.367 -20.969 15.758 1 69 278 LYS B O 1
ATOM 6610 N N . SER B 1 279 ? 12.781 -20.75 14.125 1 77.19 279 SER B N 1
ATOM 6611 C CA . SER B 1 279 ? 12.305 -21.938 13.406 1 77.19 279 SER B CA 1
ATOM 6612 C C . SER B 1 279 ? 12.797 -23.219 14.062 1 77.19 279 SER B C 1
ATOM 6614 O O . SER B 1 279 ? 13.836 -23.766 13.672 1 77.19 279 SER B O 1
ATOM 6616 N N . THR B 1 280 ? 12.023 -23.609 15.102 1 88.75 280 THR B N 1
ATOM 6617 C CA . THR B 1 280 ? 12.391 -24.859 15.758 1 88.75 280 THR B CA 1
ATOM 6618 C C . THR B 1 280 ? 11.68 -26.047 15.109 1 88.75 280 THR B C 1
ATOM 6620 O O . THR B 1 280 ? 10.594 -25.891 14.539 1 88.75 280 THR B O 1
ATOM 6623 N N . TYR B 1 281 ? 12.336 -27.203 15.125 1 91.62 281 TYR B N 1
ATOM 6624 C CA . TYR B 1 281 ? 11.766 -28.406 14.516 1 91.62 281 TYR B CA 1
ATOM 6625 C C . TYR B 1 281 ? 10.516 -28.844 15.266 1 91.62 281 TYR B C 1
ATOM 6627 O O . TYR B 1 281 ? 9.555 -29.312 14.656 1 91.62 281 TYR B O 1
ATOM 6635 N N . GLU B 1 282 ? 10.484 -28.625 16.594 1 93 282 GLU B N 1
ATOM 6636 C CA . GLU B 1 282 ? 9.32 -29 17.406 1 93 282 GLU B CA 1
ATOM 6637 C C . GLU B 1 282 ? 8.086 -28.203 16.984 1 93 282 GLU B C 1
ATOM 6639 O O . GLU B 1 282 ? 7.004 -28.781 16.828 1 93 282 GLU B O 1
ATOM 6644 N N . GLU B 1 283 ? 8.312 -26.938 16.781 1 94.12 283 GLU B N 1
ATOM 6645 C CA . GLU B 1 283 ? 7.195 -26.094 16.344 1 94.12 283 GLU B CA 1
ATOM 6646 C C . GLU B 1 283 ? 6.742 -26.469 14.93 1 94.12 283 GLU B C 1
ATOM 6648 O O . GLU B 1 283 ? 5.551 -26.406 14.617 1 94.12 283 GLU B O 1
ATOM 6653 N N . THR B 1 284 ? 7.699 -26.859 14.07 1 94.88 284 THR B N 1
ATOM 6654 C CA . THR B 1 284 ? 7.371 -27.312 12.727 1 94.88 284 THR B CA 1
ATOM 6655 C C . THR B 1 284 ? 6.461 -28.531 12.766 1 94.88 284 THR B C 1
ATOM 6657 O O . THR B 1 284 ? 5.469 -28.594 12.031 1 94.88 284 THR B O 1
ATOM 6660 N N . LEU B 1 285 ? 6.793 -29.453 13.617 1 95.94 285 LEU B N 1
ATOM 6661 C CA . LEU B 1 285 ? 6.008 -30.688 13.719 1 95.94 285 LEU B CA 1
ATOM 6662 C C . LEU B 1 285 ? 4.617 -30.391 14.281 1 95.94 285 LEU B C 1
ATOM 6664 O O . LEU B 1 285 ? 3.633 -31 13.867 1 95.94 285 LEU B O 1
ATOM 6668 N N . ARG B 1 286 ? 4.586 -29.516 15.227 1 97.12 286 ARG B N 1
ATOM 6669 C CA . ARG B 1 286 ? 3.297 -29.125 15.797 1 97.12 286 ARG B CA 1
ATOM 6670 C C . ARG B 1 286 ? 2.398 -28.5 14.742 1 97.12 286 ARG B C 1
ATOM 6672 O O . ARG B 1 286 ? 1.228 -28.859 14.617 1 97.12 286 ARG B O 1
ATOM 6679 N N . LEU B 1 287 ? 2.922 -27.531 13.992 1 97.38 287 LEU B N 1
ATOM 6680 C CA . LEU B 1 287 ? 2.178 -26.844 12.93 1 97.38 287 LEU B CA 1
ATOM 6681 C C . LEU B 1 287 ? 1.773 -27.828 11.836 1 97.38 287 LEU B C 1
ATOM 6683 O O . LEU B 1 287 ? 0.68 -27.719 11.273 1 97.38 287 LEU B O 1
ATOM 6687 N N . ASP B 1 288 ? 2.666 -28.75 11.508 1 97.56 288 ASP B N 1
ATOM 6688 C CA . ASP B 1 288 ? 2.377 -29.781 10.516 1 97.56 288 ASP B CA 1
ATOM 6689 C C . ASP B 1 288 ? 1.153 -30.594 10.922 1 97.56 288 ASP B C 1
ATOM 6691 O O . ASP B 1 288 ? 0.258 -30.828 10.109 1 97.56 288 ASP B O 1
ATOM 6695 N N . ALA B 1 289 ? 1.139 -31.031 12.172 1 97.88 289 ALA B N 1
ATOM 6696 C CA . ALA B 1 289 ? 0.035 -31.844 12.664 1 97.88 289 ALA B CA 1
ATOM 6697 C C . ALA B 1 289 ? -1.289 -31.094 12.578 1 97.88 289 ALA B C 1
ATOM 6699 O O . ALA B 1 289 ? -2.299 -31.641 12.141 1 97.88 289 ALA B O 1
ATOM 6700 N N . GLU B 1 290 ? -1.26 -29.891 13.047 1 98.06 290 GLU B N 1
ATOM 6701 C CA . GLU B 1 290 ? -2.467 -29.078 13 1 98.06 290 GLU B CA 1
ATOM 6702 C C . GLU B 1 290 ? -2.904 -28.797 11.562 1 98.06 290 GLU B C 1
ATOM 6704 O O . GLU B 1 290 ? -4.098 -28.797 11.266 1 98.06 290 GLU B O 1
ATOM 6709 N N . PHE B 1 291 ? -1.96 -28.578 10.727 1 98.25 291 PHE B N 1
ATOM 6710 C CA . PHE B 1 291 ? -2.23 -28.344 9.312 1 98.25 291 PHE B CA 1
ATOM 6711 C C . PHE B 1 291 ? -2.922 -29.531 8.68 1 98.25 291 PHE B C 1
ATOM 6713 O O . PHE B 1 291 ? -3.887 -29.375 7.926 1 98.25 291 PHE B O 1
ATOM 6720 N N . ARG B 1 292 ? -2.455 -30.703 8.891 1 97.69 292 ARG B N 1
ATOM 6721 C CA . ARG B 1 292 ? -2.988 -31.906 8.281 1 97.69 292 ARG B CA 1
ATOM 6722 C C . ARG B 1 292 ? -4.438 -32.156 8.703 1 97.69 292 ARG B C 1
ATOM 6724 O O . ARG B 1 292 ? -5.25 -32.625 7.91 1 97.69 292 ARG B O 1
ATOM 6731 N N . VAL B 1 293 ? -4.727 -31.797 9.953 1 97.5 293 VAL B N 1
ATOM 6732 C CA . VAL B 1 293 ? -6.109 -31.922 10.406 1 97.5 293 VAL B CA 1
ATOM 6733 C C . VAL B 1 293 ? -6.996 -30.969 9.594 1 97.5 293 VAL B C 1
ATOM 6735 O O . VAL B 1 293 ? -8.047 -31.391 9.086 1 97.5 293 VAL B O 1
ATOM 6738 N N . GLY B 1 294 ? -6.555 -29.75 9.508 1 97.06 294 GLY B N 1
ATOM 6739 C CA . GLY B 1 294 ? -7.309 -28.766 8.734 1 97.06 294 GLY B CA 1
ATOM 6740 C C . GLY B 1 294 ? -7.43 -29.141 7.27 1 97.06 294 GLY B C 1
ATOM 6741 O O . GLY B 1 294 ? -8.484 -28.953 6.66 1 97.06 294 GLY B O 1
ATOM 6742 N N . TYR B 1 295 ? -6.379 -29.641 6.727 1 97.38 295 TYR B N 1
ATOM 6743 C CA . TYR B 1 295 ? -6.359 -30.047 5.324 1 97.38 295 TYR B CA 1
ATOM 6744 C C . TYR B 1 295 ? -7.301 -31.219 5.074 1 97.38 295 TYR B C 1
ATOM 6746 O O . TYR B 1 295 ? -8.016 -31.234 4.07 1 97.38 295 TYR B O 1
ATOM 6754 N N . ARG B 1 296 ? -7.348 -32.156 5.91 1 96.25 296 ARG B N 1
ATOM 6755 C CA . ARG B 1 296 ? -8.25 -33.281 5.801 1 96.25 296 ARG B CA 1
ATOM 6756 C C . ARG B 1 296 ? -9.711 -32.844 5.836 1 96.25 296 ARG B C 1
ATOM 6758 O O . ARG B 1 296 ? -10.531 -33.344 5.062 1 96.25 296 ARG B O 1
ATOM 6765 N N . ASP B 1 297 ? -9.969 -31.969 6.793 1 95.75 297 ASP B N 1
ATOM 6766 C CA . ASP B 1 297 ? -11.328 -31.453 6.895 1 95.75 297 ASP B CA 1
ATOM 6767 C C . ASP B 1 297 ? -11.734 -30.719 5.617 1 95.75 297 ASP B C 1
ATOM 6769 O O . ASP B 1 297 ? -12.883 -30.828 5.172 1 95.75 297 ASP B O 1
ATOM 6773 N N . LEU B 1 298 ? -10.828 -29.984 5.094 1 96.12 298 LEU B N 1
ATOM 6774 C CA . LEU B 1 298 ? -11.078 -29.266 3.846 1 96.12 298 LEU B CA 1
ATOM 6775 C C . LEU B 1 298 ? -11.344 -30.234 2.705 1 96.12 298 LEU B C 1
ATOM 6777 O O . LEU B 1 298 ? -12.297 -30.062 1.937 1 96.12 298 LEU B O 1
ATOM 6781 N N . CYS B 1 299 ? -10.555 -31.297 2.596 1 93.44 299 CYS B N 1
ATOM 6782 C CA . CYS B 1 299 ? -10.711 -32.312 1.551 1 93.44 299 CYS B CA 1
ATOM 6783 C C . CYS B 1 299 ? -12.055 -33 1.686 1 93.44 299 CYS B C 1
ATOM 6785 O O . CYS B 1 299 ? -12.727 -33.281 0.687 1 93.44 299 CYS B O 1
ATOM 6787 N N . ARG B 1 300 ? -12.422 -33.281 2.877 1 92.31 300 ARG B N 1
ATOM 6788 C CA . ARG B 1 300 ? -13.703 -33.938 3.123 1 92.31 300 ARG B CA 1
ATOM 6789 C C . ARG B 1 300 ? -14.859 -33.062 2.686 1 92.31 300 ARG B C 1
ATOM 6791 O O . ARG B 1 300 ? -15.836 -33.531 2.102 1 92.31 300 ARG B O 1
ATOM 6798 N N . ALA B 1 301 ? -14.734 -31.812 3.006 1 91.88 301 ALA B N 1
ATOM 6799 C CA . ALA B 1 301 ? -15.766 -30.875 2.596 1 91.88 301 ALA B CA 1
ATOM 6800 C C . ALA B 1 301 ? -15.875 -30.797 1.074 1 91.88 301 ALA B C 1
ATOM 6802 O O . ALA B 1 301 ? -16.984 -30.812 0.524 1 91.88 301 ALA B O 1
ATOM 6803 N N . LEU B 1 302 ? -14.773 -30.75 0.38 1 90 302 LEU B N 1
ATOM 6804 C CA . LEU B 1 302 ? -14.758 -30.672 -1.076 1 90 302 LEU B CA 1
ATOM 6805 C C . LEU B 1 302 ? -15.32 -31.938 -1.699 1 90 302 LEU B C 1
ATOM 6807 O O . LEU B 1 302 ? -16 -31.891 -2.723 1 90 302 LEU B O 1
ATOM 6811 N N . GLN B 1 303 ? -15.039 -33.062 -1.079 1 86.19 303 GLN B N 1
ATOM 6812 C CA . GLN B 1 303 ? -15.555 -34.312 -1.563 1 86.19 303 GLN B CA 1
ATOM 6813 C C . GLN B 1 303 ? -17.078 -34.406 -1.425 1 86.19 303 GLN B C 1
ATOM 6815 O O . GLN B 1 303 ? -17.75 -34.938 -2.293 1 86.19 303 GLN B O 1
ATOM 6820 N N . ARG B 1 304 ? -17.547 -33.875 -0.399 1 85.19 304 ARG B N 1
ATOM 6821 C CA . ARG B 1 304 ? -18.984 -33.844 -0.174 1 85.19 304 ARG B CA 1
ATOM 6822 C C . ARG B 1 304 ? -19.688 -33 -1.23 1 85.19 304 ARG B C 1
ATOM 6824 O O . ARG B 1 304 ? -20.766 -33.344 -1.702 1 85.19 304 ARG B O 1
ATOM 6831 N N . TYR B 1 305 ? -19.094 -31.922 -1.508 1 83.12 305 TYR B N 1
ATOM 6832 C CA . TYR B 1 305 ? -19.672 -31.031 -2.518 1 83.12 305 TYR B CA 1
ATOM 6833 C C . TYR B 1 305 ? -19.672 -31.703 -3.887 1 83.12 305 TYR B C 1
ATOM 6835 O O . TYR B 1 305 ? -20.625 -31.547 -4.656 1 83.12 305 TYR B O 1
ATOM 6843 N N . ASN B 1 306 ? -18.609 -32.375 -4.227 1 75.81 306 ASN B N 1
ATOM 6844 C CA . ASN B 1 306 ? -18.469 -33.031 -5.52 1 75.81 306 ASN B CA 1
ATOM 6845 C C . ASN B 1 306 ? -19.438 -34.219 -5.664 1 75.81 306 ASN B C 1
ATOM 6847 O O . ASN B 1 306 ? -19.938 -34.469 -6.758 1 75.81 306 ASN B O 1
ATOM 6851 N N . ALA B 1 307 ? -19.625 -34.938 -4.637 1 65.94 307 ALA B N 1
ATOM 6852 C CA . ALA B 1 307 ? -20.547 -36.062 -4.668 1 65.94 307 ALA B CA 1
ATOM 6853 C C . ALA B 1 307 ? -21.969 -35.594 -4.973 1 65.94 307 ALA B C 1
ATOM 6855 O O . ALA B 1 307 ? -22.734 -36.312 -5.637 1 65.94 307 ALA B O 1
ATOM 6856 N N . GLY B 1 308 ? -22.312 -34.469 -4.547 1 56.09 308 GLY B N 1
ATOM 6857 C CA . GLY B 1 308 ? -23.672 -34 -4.719 1 56.09 308 GLY B CA 1
ATOM 6858 C C . GLY B 1 308 ? -23.922 -33.375 -6.07 1 56.09 308 GLY B C 1
ATOM 6859 O O . GLY B 1 308 ? -25.062 -33.375 -6.562 1 56.09 308 GLY B O 1
ATOM 6860 N N . THR B 1 309 ? -23.062 -32.562 -6.477 1 55.22 309 THR B N 1
ATOM 6861 C CA . THR B 1 309 ? -23.406 -31.734 -7.637 1 55.22 309 THR B CA 1
ATOM 6862 C C . THR B 1 309 ? -22.672 -32.25 -8.875 1 55.22 309 THR B C 1
ATOM 6864 O O . THR B 1 309 ? -22.922 -31.75 -9.984 1 55.22 309 THR B O 1
ATOM 6867 N N . GLY B 1 310 ? -22.625 -33.562 -9.234 1 47.38 310 GLY B N 1
ATOM 6868 C CA . GLY B 1 310 ? -21.984 -34.062 -10.453 1 47.38 310 GLY B CA 1
ATOM 6869 C C . GLY B 1 310 ? -20.859 -33.156 -10.93 1 47.38 310 GLY B C 1
ATOM 6870 O O . GLY B 1 310 ? -20.125 -33.531 -11.852 1 47.38 310 GLY B O 1
ATOM 6871 N N . LEU B 1 311 ? -20.984 -31.859 -10.992 1 48.56 311 LEU B N 1
ATOM 6872 C CA . LEU B 1 311 ? -20.062 -30.969 -11.672 1 48.56 311 LEU B CA 1
ATOM 6873 C C . LEU B 1 311 ? -18.766 -30.828 -10.875 1 48.56 311 LEU B C 1
ATOM 6875 O O . LEU B 1 311 ? -18.719 -30.109 -9.867 1 48.56 311 LEU B O 1
ATOM 6879 N N . LYS B 1 312 ? -18 -31.875 -10.977 1 53.12 312 LYS B N 1
ATOM 6880 C CA . LYS B 1 312 ? -16.656 -31.984 -10.43 1 53.12 312 LYS B CA 1
ATOM 6881 C C . LYS B 1 312 ? -15.758 -30.875 -10.969 1 53.12 312 LYS B C 1
ATOM 6883 O O . LYS B 1 312 ? -15.422 -30.859 -12.156 1 53.12 312 LYS B O 1
ATOM 6888 N N . SER B 1 313 ? -15.914 -29.547 -10.5 1 64.38 313 SER B N 1
ATOM 6889 C CA . SER B 1 313 ? -14.906 -28.641 -11.031 1 64.38 313 SER B CA 1
ATOM 6890 C C . SER B 1 313 ? -13.5 -29.062 -10.625 1 64.38 313 SER B C 1
ATOM 6892 O O . SER B 1 313 ? -13.094 -28.875 -9.477 1 64.38 313 SER B O 1
ATOM 6894 N N . GLN B 1 314 ? -12.914 -29.906 -11.461 1 79 314 GLN B N 1
ATOM 6895 C CA . GLN B 1 314 ? -11.555 -30.422 -11.297 1 79 314 GLN B CA 1
ATOM 6896 C C . GLN B 1 314 ? -10.562 -29.281 -11.078 1 79 314 GLN B C 1
ATOM 6898 O O . GLN B 1 314 ? -9.633 -29.391 -10.281 1 79 314 GLN B O 1
ATOM 6903 N N . PHE B 1 315 ? -10.969 -28.125 -11.617 1 89 315 PHE B N 1
ATOM 6904 C CA . PHE B 1 315 ? -10.07 -26.984 -11.477 1 89 315 PHE B CA 1
ATOM 6905 C C . PHE B 1 315 ? -10 -26.531 -10.023 1 89 315 PHE B C 1
ATOM 6907 O O . PHE B 1 315 ? -8.906 -26.359 -9.477 1 89 315 PHE B O 1
ATOM 6914 N N . THR B 1 316 ? -11.141 -26.344 -9.406 1 90.62 316 THR B N 1
ATOM 6915 C CA . THR B 1 316 ? -11.242 -25.797 -8.062 1 90.62 316 THR B CA 1
ATOM 6916 C C . THR B 1 316 ? -10.547 -26.688 -7.051 1 90.62 316 THR B C 1
ATOM 6918 O O . THR B 1 316 ? -9.82 -26.219 -6.18 1 90.62 316 THR B O 1
ATOM 6921 N N . THR B 1 317 ? -10.742 -27.953 -7.18 1 87.75 317 THR B N 1
ATOM 6922 C CA . THR B 1 317 ? -10.133 -28.906 -6.262 1 87.75 317 THR B CA 1
ATOM 6923 C C . THR B 1 317 ? -8.617 -28.906 -6.402 1 87.75 317 THR B C 1
ATOM 6925 O O . THR B 1 317 ? -7.895 -28.891 -5.402 1 87.75 317 THR B O 1
ATOM 6928 N N . HIS B 1 318 ? -8.148 -28.891 -7.672 1 88.25 318 HIS B N 1
ATOM 6929 C CA . HIS B 1 318 ? -6.707 -28.875 -7.91 1 88.25 318 HIS B CA 1
ATOM 6930 C C . HIS B 1 318 ? -6.078 -27.578 -7.391 1 88.25 318 HIS B C 1
ATOM 6932 O O . HIS B 1 318 ? -4.988 -27.594 -6.82 1 88.25 318 HIS B O 1
ATOM 6938 N N . MET B 1 319 ? -6.789 -26.547 -7.609 1 91.69 319 MET B N 1
ATOM 6939 C CA . MET B 1 319 ? -6.281 -25.25 -7.176 1 91.69 319 MET B CA 1
ATOM 6940 C C . MET B 1 319 ? -6.168 -25.188 -5.656 1 91.69 319 MET B C 1
ATOM 6942 O O . MET B 1 319 ? -5.141 -24.766 -5.121 1 91.69 319 MET B O 1
ATOM 6946 N N . VAL B 1 320 ? -7.16 -25.609 -4.941 1 93.06 320 VAL B N 1
ATOM 6947 C CA . VAL B 1 320 ? -7.184 -25.578 -3.482 1 93.06 320 VAL B CA 1
ATOM 6948 C C . VAL B 1 320 ? -6.125 -26.531 -2.928 1 93.06 320 VAL B C 1
ATOM 6950 O O . VAL B 1 320 ? -5.441 -26.203 -1.954 1 93.06 320 VAL B O 1
ATOM 6953 N N . ASP B 1 321 ? -5.984 -27.641 -3.568 1 91 321 ASP B N 1
ATOM 6954 C CA . ASP B 1 321 ? -4.977 -28.609 -3.141 1 91 321 ASP B CA 1
ATOM 6955 C C . ASP B 1 321 ? -3.57 -28.031 -3.26 1 91 321 ASP B C 1
ATOM 6957 O O . ASP B 1 321 ? -2.756 -28.156 -2.346 1 91 321 ASP B O 1
ATOM 6961 N N . CYS B 1 322 ? -3.342 -27.469 -4.367 1 91.44 322 CYS B N 1
ATOM 6962 C CA . CYS B 1 322 ? -2.025 -26.875 -4.578 1 91.44 322 CYS B CA 1
ATOM 6963 C C . CYS B 1 322 ? -1.758 -25.766 -3.566 1 91.44 322 CYS B C 1
ATOM 6965 O O . CYS B 1 322 ? -0.646 -25.641 -3.047 1 91.44 322 CYS B O 1
ATOM 6967 N N . LEU B 1 323 ? -2.752 -25 -3.324 1 92.44 323 LEU B N 1
ATOM 6968 C CA . LEU B 1 323 ? -2.617 -23.922 -2.355 1 92.44 323 LEU B CA 1
ATOM 6969 C C . LEU B 1 323 ? -2.258 -24.469 -0.978 1 92.44 323 LEU B C 1
ATOM 6971 O O . LEU B 1 323 ? -1.378 -23.922 -0.303 1 92.44 323 LEU B O 1
ATOM 6975 N N . MET B 1 324 ? -2.893 -25.531 -0.653 1 95.5 324 MET B N 1
ATOM 6976 C CA . MET B 1 324 ? -2.682 -26.094 0.672 1 95.5 324 MET B CA 1
ATOM 6977 C C . MET B 1 324 ? -1.336 -26.812 0.747 1 95.5 324 MET B C 1
ATOM 6979 O O . MET B 1 324 ? -0.599 -26.656 1.722 1 95.5 324 MET B O 1
ATOM 6983 N N . LEU B 1 325 ? -0.992 -27.547 -0.23 1 94.94 325 LEU B N 1
ATOM 6984 C CA . LEU B 1 325 ? 0.231 -28.344 -0.215 1 94.94 325 LEU B CA 1
ATOM 6985 C C . LEU B 1 325 ? 1.463 -27.438 -0.179 1 94.94 325 LEU B C 1
ATOM 6987 O O . LEU B 1 325 ? 2.504 -27.828 0.358 1 94.94 325 LEU B O 1
ATOM 6991 N N . ARG B 1 326 ? 1.325 -26.328 -0.683 1 92.62 326 ARG B N 1
ATOM 6992 C CA . ARG B 1 326 ? 2.416 -25.359 -0.639 1 92.62 326 ARG B CA 1
ATOM 6993 C C . ARG B 1 326 ? 2.828 -25.062 0.799 1 92.62 326 ARG B C 1
ATOM 6995 O O . ARG B 1 326 ? 4.016 -24.938 1.094 1 92.62 326 ARG B O 1
ATOM 7002 N N . TYR B 1 327 ? 1.879 -24.922 1.679 1 95.19 327 TYR B N 1
ATOM 7003 C CA . TYR B 1 327 ? 2.176 -24.641 3.078 1 95.19 327 TYR B CA 1
ATOM 7004 C C . TYR B 1 327 ? 2.918 -25.812 3.725 1 95.19 327 TYR B C 1
ATOM 7006 O O . TYR B 1 327 ? 3.857 -25.594 4.496 1 95.19 327 TYR B O 1
ATOM 7014 N N . LEU B 1 328 ? 2.51 -26.953 3.35 1 95.62 328 LEU B N 1
ATOM 7015 C CA . LEU B 1 328 ? 3.117 -28.141 3.932 1 95.62 328 LEU B CA 1
ATOM 7016 C C . LEU B 1 328 ? 4.57 -28.281 3.492 1 95.62 328 LEU B C 1
ATOM 7018 O O . LEU B 1 328 ? 5.449 -28.547 4.316 1 95.62 328 LEU B O 1
ATOM 7022 N N . VAL B 1 329 ? 4.805 -28.094 2.248 1 93.38 329 VAL B N 1
ATOM 7023 C CA . VAL B 1 329 ? 6.16 -28.266 1.731 1 93.38 329 VAL B CA 1
ATOM 7024 C C . VAL B 1 329 ? 7.066 -27.172 2.285 1 93.38 329 VAL B C 1
ATOM 7026 O O . VAL B 1 329 ? 8.195 -27.438 2.695 1 93.38 329 VAL B O 1
ATOM 7029 N N . THR B 1 330 ? 6.629 -25.938 2.328 1 91 330 THR B N 1
ATOM 7030 C CA . THR B 1 330 ? 7.43 -24.812 2.783 1 91 330 THR B CA 1
ATOM 7031 C C . THR B 1 330 ? 7.75 -24.938 4.27 1 91 330 THR B C 1
ATOM 7033 O O . THR B 1 330 ? 8.828 -24.547 4.715 1 91 330 THR B O 1
ATOM 7036 N N . LEU B 1 331 ? 6.84 -25.469 5.004 1 93.56 331 LEU B N 1
ATOM 7037 C CA . LEU B 1 331 ? 7.023 -25.672 6.438 1 93.56 331 LEU B CA 1
ATOM 7038 C C . LEU B 1 331 ? 8.211 -26.578 6.715 1 93.56 331 LEU B C 1
ATOM 7040 O O . LEU B 1 331 ? 8.93 -26.391 7.699 1 93.56 331 LEU B O 1
ATOM 7044 N N . HIS B 1 332 ? 8.531 -27.516 5.836 1 93.25 332 HIS B N 1
ATOM 7045 C CA . HIS B 1 332 ? 9.523 -28.562 6.102 1 93.25 332 HIS B CA 1
ATOM 7046 C C . HIS B 1 332 ? 10.82 -28.297 5.344 1 93.25 332 HIS B C 1
ATOM 7048 O O . HIS B 1 332 ? 11.852 -28.906 5.629 1 93.25 332 HIS B O 1
ATOM 7054 N N . ILE B 1 333 ? 10.852 -27.391 4.445 1 88.31 333 ILE B N 1
ATOM 7055 C CA . ILE B 1 333 ? 11.984 -27.125 3.572 1 88.31 333 ILE B CA 1
ATOM 7056 C C . ILE B 1 333 ? 13.195 -26.734 4.414 1 88.31 333 ILE B C 1
ATOM 7058 O O . ILE B 1 333 ? 14.32 -27.172 4.141 1 88.31 333 ILE B O 1
ATOM 7062 N N . PRO B 1 334 ? 13.008 -25.922 5.473 1 84.56 334 PRO B N 1
ATOM 7063 C CA . PRO B 1 334 ? 14.18 -25.516 6.258 1 84.56 334 PRO B CA 1
ATOM 7064 C C . PRO B 1 334 ? 14.922 -26.703 6.867 1 84.56 334 PRO B C 1
ATOM 7066 O O . PRO B 1 334 ? 16.125 -26.641 7.078 1 84.56 334 PRO B O 1
ATOM 7069 N N . PHE B 1 335 ? 14.328 -27.812 7.094 1 87.56 335 PHE B N 1
ATOM 7070 C CA . PHE B 1 335 ? 14.93 -28.969 7.758 1 87.56 335 PHE B CA 1
ATOM 7071 C C . PHE B 1 335 ? 15.266 -30.062 6.75 1 87.56 335 PHE B C 1
ATOM 7073 O O . PHE B 1 335 ? 15.836 -31.094 7.109 1 87.56 335 PHE B O 1
ATOM 7080 N N . TYR B 1 336 ? 14.859 -29.844 5.574 1 83.56 336 TYR B N 1
ATOM 7081 C CA . TYR B 1 336 ? 15.188 -30.75 4.477 1 83.56 336 TYR B CA 1
ATOM 7082 C C . TYR B 1 336 ? 16.672 -30.719 4.168 1 83.56 336 TYR B C 1
ATOM 7084 O O . TYR B 1 336 ? 17.297 -31.75 3.943 1 83.56 336 TYR B O 1
ATOM 7092 N N . ALA B 1 337 ? 17.203 -29.516 4.242 1 71.06 337 ALA B N 1
ATOM 7093 C CA . ALA B 1 337 ? 18.609 -29.328 3.895 1 71.06 337 ALA B CA 1
ATOM 7094 C C . ALA B 1 337 ? 19.531 -29.906 4.977 1 71.06 337 ALA B C 1
ATOM 7096 O O . ALA B 1 337 ? 20.672 -30.281 4.695 1 71.06 337 ALA B O 1
ATOM 7097 N N . MET B 1 338 ? 19.016 -30.094 6.176 1 70 338 MET B N 1
ATOM 7098 C CA . MET B 1 338 ? 19.828 -30.562 7.305 1 70 338 MET B CA 1
ATOM 7099 C C . MET B 1 338 ? 19.688 -32.062 7.492 1 70 338 MET B C 1
ATOM 7101 O O . MET B 1 338 ? 20.5 -32.688 8.18 1 70 338 MET B O 1
ATOM 7105 N N . ALA B 1 339 ? 18.812 -32.656 6.805 1 70.94 339 ALA B N 1
ATOM 7106 C CA . ALA B 1 339 ? 18.344 -34 7.051 1 70.94 339 ALA B CA 1
ATOM 7107 C C . ALA B 1 339 ? 19.438 -35.031 6.738 1 70.94 339 ALA B C 1
ATOM 7109 O O . ALA B 1 339 ? 19.625 -36 7.48 1 70.94 339 ALA B O 1
ATOM 7110 N N . PRO B 1 340 ? 20.234 -34.812 5.727 1 65.81 340 PRO B N 1
ATOM 7111 C CA . PRO B 1 340 ? 21.219 -35.875 5.438 1 65.81 340 PRO B CA 1
ATOM 7112 C C . PRO B 1 340 ? 22.219 -36.062 6.57 1 65.81 340 PRO B C 1
ATOM 7114 O O . PRO B 1 340 ? 22.812 -37.125 6.703 1 65.81 340 PRO B O 1
ATOM 7117 N N . HIS B 1 341 ? 22.172 -35.125 7.477 1 68.06 341 HIS B N 1
ATOM 7118 C CA . HIS B 1 341 ? 23.203 -35.156 8.516 1 68.06 341 HIS B CA 1
ATOM 7119 C C . HIS B 1 341 ? 22.609 -35.5 9.867 1 68.06 341 HIS B C 1
ATOM 7121 O O . HIS B 1 341 ? 23.328 -35.906 10.797 1 68.06 341 HIS B O 1
ATOM 7127 N N . GLU B 1 342 ? 21.328 -35.344 9.867 1 77.5 342 GLU B N 1
ATOM 7128 C CA . GLU B 1 342 ? 20.656 -35.562 11.141 1 77.5 342 GLU B CA 1
ATOM 7129 C C . GLU B 1 342 ? 19.406 -36.406 10.969 1 77.5 342 GLU B C 1
ATOM 7131 O O . GLU B 1 342 ? 18.453 -36 10.312 1 77.5 342 GLU B O 1
ATOM 7136 N N . THR B 1 343 ? 19.422 -37.562 11.508 1 80.75 343 THR B N 1
ATOM 7137 C CA . THR B 1 343 ? 18.312 -38.5 11.398 1 80.75 343 THR B CA 1
ATOM 7138 C C . THR B 1 343 ? 17.031 -37.906 11.969 1 80.75 343 THR B C 1
ATOM 7140 O O . THR B 1 343 ? 15.93 -38.312 11.609 1 80.75 343 THR B O 1
ATOM 7143 N N . ALA B 1 344 ? 17.219 -36.875 12.75 1 84.62 344 ALA B N 1
ATOM 7144 C CA . ALA B 1 344 ? 16.078 -36.25 13.398 1 84.62 344 ALA B CA 1
ATOM 7145 C C . ALA B 1 344 ? 15.172 -35.562 12.375 1 84.62 344 ALA B C 1
ATOM 7147 O O . ALA B 1 344 ? 13.969 -35.406 12.617 1 84.62 344 ALA B O 1
ATOM 7148 N N . TYR B 1 345 ? 15.711 -35.344 11.203 1 89.38 345 TYR B N 1
ATOM 7149 C CA . TYR B 1 345 ? 14.945 -34.562 10.242 1 89.38 345 TYR B CA 1
ATOM 7150 C C . TYR B 1 345 ? 14.469 -35.469 9.094 1 89.38 345 TYR B C 1
ATOM 7152 O O . TYR B 1 345 ? 14.047 -34.938 8.047 1 89.38 345 TYR B O 1
ATOM 7160 N N . ALA B 1 346 ? 14.508 -36.75 9.273 1 88.88 346 ALA B N 1
ATOM 7161 C CA . ALA B 1 346 ? 14.117 -37.719 8.242 1 88.88 346 ALA B CA 1
ATOM 7162 C C . ALA B 1 346 ? 12.648 -37.531 7.852 1 88.88 346 ALA B C 1
ATOM 7164 O O . ALA B 1 346 ? 12.289 -37.688 6.684 1 88.88 346 ALA B O 1
ATOM 7165 N N . TYR B 1 347 ? 11.875 -37.281 8.867 1 92.62 347 TYR B N 1
ATOM 7166 C CA . TYR B 1 347 ? 10.453 -37.062 8.594 1 92.62 347 TYR B CA 1
ATOM 7167 C C . TYR B 1 347 ? 10.242 -35.875 7.664 1 92.62 347 TYR B C 1
ATOM 7169 O O . TYR B 1 347 ? 9.414 -35.938 6.75 1 92.62 347 TYR B O 1
ATOM 7177 N N . SER B 1 348 ? 10.938 -34.812 7.891 1 92.88 348 SER B N 1
ATOM 7178 C CA . SER B 1 348 ? 10.82 -33.625 7.051 1 92.88 348 SER B CA 1
ATOM 7179 C C . SER B 1 348 ? 11.289 -33.906 5.625 1 92.88 348 SER B C 1
ATOM 7181 O O . SER B 1 348 ? 10.695 -33.438 4.664 1 92.88 348 SER B O 1
ATOM 7183 N N . ARG B 1 349 ? 12.344 -34.625 5.516 1 90.5 349 ARG B N 1
ATOM 7184 C CA . ARG B 1 349 ? 12.828 -35.031 4.191 1 90.5 349 ARG B CA 1
ATOM 7185 C C . ARG B 1 349 ? 11.766 -35.812 3.438 1 90.5 349 ARG B C 1
ATOM 7187 O O . ARG B 1 349 ? 11.477 -35.531 2.277 1 90.5 349 ARG B O 1
ATOM 7194 N N . LYS B 1 350 ? 11.211 -36.75 4.086 1 92.19 350 LYS B N 1
ATOM 7195 C CA . LYS B 1 350 ? 10.164 -37.562 3.48 1 92.19 350 LYS B CA 1
ATOM 7196 C C . LYS B 1 350 ? 8.953 -36.719 3.1 1 92.19 350 LYS B C 1
ATOM 7198 O O . LYS B 1 350 ? 8.383 -36.906 2.021 1 92.19 350 LYS B O 1
ATOM 7203 N N . THR B 1 351 ? 8.562 -35.875 3.99 1 94.62 351 THR B N 1
ATOM 7204 C CA . THR B 1 351 ? 7.395 -35 3.764 1 94.62 351 THR B CA 1
ATOM 7205 C C . THR B 1 351 ? 7.613 -34.094 2.555 1 94.62 351 THR B C 1
ATOM 7207 O O . THR B 1 351 ? 6.703 -33.906 1.748 1 94.62 351 THR B O 1
ATOM 7210 N N . VAL B 1 352 ? 8.805 -33.531 2.422 1 94 352 VAL B N 1
ATOM 7211 C CA . VAL B 1 352 ? 9.117 -32.656 1.303 1 94 352 VAL B CA 1
ATOM 7212 C C . VAL B 1 352 ? 9.031 -33.438 -0.008 1 94 352 VAL B C 1
ATOM 7214 O O . VAL B 1 352 ? 8.453 -32.969 -0.986 1 94 352 VAL B O 1
ATOM 7217 N N . VAL B 1 353 ? 9.539 -34.625 -0.048 1 92.06 353 VAL B N 1
ATOM 7218 C CA . VAL B 1 353 ? 9.562 -35.438 -1.256 1 92.06 353 VAL B CA 1
ATOM 7219 C C . VAL B 1 353 ? 8.141 -35.875 -1.633 1 92.06 353 VAL B C 1
ATOM 7221 O O . VAL B 1 353 ? 7.711 -35.656 -2.771 1 92.06 353 VAL B O 1
ATOM 7224 N N . GLU B 1 354 ? 7.41 -36.344 -0.692 1 93.5 354 GLU B N 1
ATOM 7225 C CA . GLU B 1 354 ? 6.055 -36.844 -0.956 1 93.5 354 GLU B CA 1
ATOM 7226 C C . GLU B 1 354 ? 5.133 -35.688 -1.354 1 93.5 354 GLU B C 1
ATOM 7228 O O . GLU B 1 354 ? 4.301 -35.812 -2.25 1 93.5 354 GLU B O 1
ATOM 7233 N N . THR B 1 355 ? 5.258 -34.594 -0.621 1 94.62 355 THR B N 1
ATOM 7234 C CA . THR B 1 355 ? 4.422 -33.438 -0.918 1 94.62 355 THR B CA 1
ATOM 7235 C C . THR B 1 355 ? 4.77 -32.844 -2.285 1 94.62 355 THR B C 1
ATOM 7237 O O . THR B 1 355 ? 3.885 -32.406 -3.016 1 94.62 355 THR B O 1
ATOM 7240 N N . SER B 1 356 ? 6.055 -32.781 -2.613 1 92.69 356 SER B N 1
ATOM 7241 C CA . SER B 1 356 ? 6.473 -32.312 -3.928 1 92.69 356 SER B CA 1
ATOM 7242 C C . SER B 1 356 ? 5.891 -33.188 -5.039 1 92.69 356 SER B C 1
ATOM 7244 O O . SER B 1 356 ? 5.469 -32.656 -6.078 1 92.69 356 SER B O 1
ATOM 7246 N N . LEU B 1 357 ? 5.859 -34.469 -4.832 1 90.94 357 LEU B N 1
ATOM 7247 C CA . LEU B 1 357 ? 5.266 -35.375 -5.801 1 90.94 357 LEU B CA 1
ATOM 7248 C C . LEU B 1 357 ? 3.77 -35.125 -5.945 1 90.94 357 LEU B C 1
ATOM 7250 O O . LEU B 1 357 ? 3.236 -35.156 -7.059 1 90.94 357 LEU B O 1
ATOM 7254 N N . ARG B 1 358 ? 3.146 -34.875 -4.879 1 90.62 358 ARG B N 1
ATOM 7255 C CA . ARG B 1 358 ? 1.715 -34.594 -4.898 1 90.62 358 ARG B CA 1
ATOM 7256 C C . ARG B 1 358 ? 1.42 -33.312 -5.645 1 90.62 358 ARG B C 1
ATOM 7258 O O . ARG B 1 358 ? 0.456 -33.25 -6.41 1 90.62 358 ARG B O 1
ATOM 7265 N N . ILE B 1 359 ? 2.201 -32.281 -5.371 1 90.5 359 ILE B N 1
ATOM 7266 C CA . ILE B 1 359 ? 2.047 -31 -6.059 1 90.5 359 ILE B CA 1
ATOM 7267 C C . ILE B 1 359 ? 2.221 -31.203 -7.562 1 90.5 359 ILE B C 1
ATOM 7269 O O . ILE B 1 359 ? 1.442 -30.672 -8.359 1 90.5 359 ILE B O 1
ATOM 7273 N N . TRP B 1 360 ? 3.199 -32 -7.867 1 88.44 360 TRP B N 1
ATOM 7274 C CA . TRP B 1 360 ? 3.475 -32.25 -9.273 1 88.44 360 TRP B CA 1
ATOM 7275 C C . TRP B 1 360 ? 2.297 -32.969 -9.945 1 88.44 360 TRP B C 1
ATOM 7277 O O . TRP B 1 360 ? 1.904 -32.625 -11.055 1 88.44 360 TRP B O 1
ATOM 7287 N N . CYS B 1 361 ? 1.767 -33.875 -9.281 1 84.94 361 CYS B N 1
ATOM 7288 C CA . CYS B 1 361 ? 0.633 -34.625 -9.82 1 84.94 361 CYS B CA 1
ATOM 7289 C C . CYS B 1 361 ? -0.588 -33.719 -9.961 1 84.94 361 CYS B C 1
ATOM 7291 O O . CYS B 1 361 ? -1.385 -33.875 -10.891 1 84.94 361 CYS B O 1
ATOM 7293 N N . ALA B 1 362 ? -0.718 -32.812 -9.086 1 83.19 362 ALA B N 1
ATOM 7294 C CA . ALA B 1 362 ? -1.825 -31.859 -9.164 1 83.19 362 ALA B CA 1
ATOM 7295 C C . ALA B 1 362 ? -1.641 -30.906 -10.344 1 83.19 362 ALA B C 1
ATOM 7297 O O . ALA B 1 362 ? -2.611 -30.547 -11.008 1 83.19 362 ALA B O 1
ATOM 7298 N N . LEU B 1 363 ? -0.425 -30.484 -10.602 1 84.5 363 LEU B N 1
ATOM 7299 C CA . LEU B 1 363 ? -0.121 -29.531 -11.656 1 84.5 363 LEU B CA 1
ATOM 7300 C C . LEU B 1 363 ? -0.158 -30.203 -13.023 1 84.5 363 LEU B C 1
ATOM 7302 O O . LEU B 1 363 ? -0.417 -29.547 -14.039 1 84.5 363 LEU B O 1
ATOM 7306 N N . ASN B 1 364 ? 0.157 -31.469 -12.992 1 80.75 364 ASN B N 1
ATOM 7307 C CA . ASN B 1 364 ? 0.212 -32.25 -14.227 1 80.75 364 ASN B CA 1
ATOM 7308 C C . ASN B 1 364 ? -0.618 -33.531 -14.117 1 80.75 364 ASN B C 1
ATOM 7310 O O . ASN B 1 364 ? -0.065 -34.625 -14.023 1 80.75 364 ASN B O 1
ATOM 7314 N N . PRO B 1 365 ? -1.896 -33.375 -14.305 1 70.44 365 PRO B N 1
ATOM 7315 C CA . PRO B 1 365 ? -2.77 -34.562 -14.125 1 70.44 365 PRO B CA 1
ATOM 7316 C C . PRO B 1 365 ? -2.482 -35.656 -15.125 1 70.44 365 PRO B C 1
ATOM 7318 O O . PRO B 1 365 ? -2.822 -36.844 -14.867 1 70.44 365 PRO B O 1
ATOM 7321 N N . SER B 1 366 ? -1.811 -35.344 -16.219 1 67.94 366 SER B N 1
ATOM 7322 C CA . SER B 1 366 ? -1.5 -36.344 -17.234 1 67.94 366 SER B CA 1
ATOM 7323 C C . SER B 1 366 ? -0.195 -37.062 -16.906 1 67.94 366 SER B C 1
ATOM 7325 O O . SER B 1 366 ? 0.288 -37.875 -17.719 1 67.94 366 SER B O 1
ATOM 7327 N N . SER B 1 367 ? 0.259 -36.719 -15.773 1 74.25 367 SER B N 1
ATOM 7328 C CA . SER B 1 367 ? 1.529 -37.344 -15.406 1 74.25 367 SER B CA 1
ATOM 7329 C C . SER B 1 367 ? 1.397 -38.875 -15.32 1 74.25 367 SER B C 1
ATOM 7331 O O . SER B 1 367 ? 0.36 -39.375 -14.891 1 74.25 367 SER B O 1
ATOM 7333 N N . SER B 1 368 ? 2.33 -39.531 -15.867 1 64.56 368 SER B N 1
ATOM 7334 C CA . SER B 1 368 ? 2.398 -41 -15.859 1 64.56 368 SER B CA 1
ATOM 7335 C C . SER B 1 368 ? 2.455 -41.531 -14.43 1 64.56 368 SER B C 1
ATOM 7337 O O . SER B 1 368 ? 2.092 -42.688 -14.18 1 64.56 368 SER B O 1
ATOM 7339 N N . ILE B 1 369 ? 2.908 -40.656 -13.555 1 64.12 369 ILE B N 1
ATOM 7340 C CA . ILE B 1 369 ? 3 -41.062 -12.156 1 64.12 369 ILE B CA 1
ATOM 7341 C C . ILE B 1 369 ? 1.602 -41.312 -11.602 1 64.12 369 ILE B C 1
ATOM 7343 O O . ILE B 1 369 ? 1.386 -42.281 -10.867 1 64.12 369 ILE B O 1
ATOM 7347 N N . MET B 1 370 ? 0.737 -40.406 -11.898 1 57.72 370 MET B N 1
ATOM 7348 C CA . MET B 1 370 ? -0.654 -40.531 -11.469 1 57.72 370 MET B CA 1
ATOM 7349 C C . MET B 1 370 ? -1.371 -41.625 -12.258 1 57.72 370 MET B C 1
ATOM 7351 O O . MET B 1 370 ? -2.316 -42.219 -11.75 1 57.72 370 MET B O 1
ATOM 7355 N N . ALA B 1 371 ? -1.094 -41.844 -13.641 1 49.94 371 ALA B N 1
ATOM 7356 C CA . ALA B 1 371 ? -1.737 -42.875 -14.422 1 49.94 371 ALA B CA 1
ATOM 7357 C C . ALA B 1 371 ? -1.59 -44.25 -13.742 1 49.94 371 ALA B C 1
ATOM 7359 O O . ALA B 1 371 ? -2.477 -45.094 -13.836 1 49.94 371 ALA B O 1
ATOM 7360 N N . ALA B 1 372 ? -0.521 -44.5 -13.062 1 44.91 372 ALA B N 1
ATOM 7361 C CA . ALA B 1 372 ? -0.402 -45.781 -12.391 1 44.91 372 ALA B CA 1
ATOM 7362 C C . ALA B 1 372 ? -1.389 -45.906 -11.234 1 44.91 372 ALA B C 1
ATOM 7364 O O . ALA B 1 372 ? -1.825 -47 -10.883 1 44.91 372 ALA B O 1
ATOM 7365 N N . HIS B 1 373 ? -1.522 -44.781 -10.453 1 41.22 373 HIS B N 1
ATOM 7366 C CA . HIS B 1 373 ? -2.412 -44.938 -9.305 1 41.22 373 HIS B CA 1
ATOM 7367 C C . HIS B 1 373 ? -3.871 -44.75 -9.719 1 41.22 373 HIS B C 1
ATOM 7369 O O . HIS B 1 373 ? -4.777 -45.188 -9 1 41.22 373 HIS B O 1
ATOM 7375 N N . THR B 1 374 ? -4.27 -43.656 -10.258 1 43.75 374 THR B N 1
ATOM 7376 C CA . THR B 1 374 ? -5.691 -43.469 -10.531 1 43.75 374 THR B CA 1
ATOM 7377 C C . THR B 1 374 ? -6.055 -44.031 -11.906 1 43.75 374 THR B C 1
ATOM 7379 O O . THR B 1 374 ? -5.516 -43.562 -12.922 1 43.75 374 THR B O 1
ATOM 7382 N N . ARG B 1 375 ? -6.359 -45.375 -12.039 1 36.34 375 ARG B N 1
ATOM 7383 C CA . ARG B 1 375 ? -7.059 -46.094 -13.102 1 36.34 375 ARG B CA 1
ATOM 7384 C C . ARG B 1 375 ? -8.117 -45.219 -13.758 1 36.34 375 ARG B C 1
ATOM 7386 O O . ARG B 1 375 ? -8.898 -45.688 -14.578 1 36.34 375 ARG B O 1
ATOM 7393 N N . HIS B 1 376 ? -8.727 -44.312 -12.938 1 35.12 376 HIS B N 1
ATOM 7394 C CA . HIS B 1 376 ? -9.938 -43.812 -13.562 1 35.12 376 HIS B CA 1
ATOM 7395 C C . HIS B 1 376 ? -9.625 -43.062 -14.867 1 35.12 376 HIS B C 1
ATOM 7397 O O . HIS B 1 376 ? -8.648 -42.312 -14.945 1 35.12 376 HIS B O 1
ATOM 7403 N N . ASP B 1 377 ? -9.883 -43.719 -16.016 1 35.12 377 ASP B N 1
ATOM 7404 C CA . ASP B 1 377 ? -10.109 -43.406 -17.438 1 35.12 377 ASP B CA 1
ATOM 7405 C C . ASP B 1 377 ? -10.461 -41.938 -17.625 1 35.12 377 ASP B C 1
ATOM 7407 O O . ASP B 1 377 ? -11.094 -41.562 -18.609 1 35.12 377 ASP B O 1
ATOM 7411 N N . THR B 1 378 ? -10.867 -41.219 -16.578 1 36.09 378 THR B N 1
ATOM 7412 C CA . THR B 1 378 ? -11.594 -40.062 -17.094 1 36.09 378 THR B CA 1
ATOM 7413 C C . THR B 1 378 ? -10.688 -39.219 -17.984 1 36.09 378 THR B C 1
ATOM 7415 O O . THR B 1 378 ? -9.805 -38.5 -17.484 1 36.09 378 THR B O 1
ATOM 7418 N N . ALA B 1 379 ? -10.18 -39.656 -19.031 1 38.25 379 ALA B N 1
ATOM 7419 C CA . ALA B 1 379 ? -9.938 -38.906 -20.266 1 38.25 379 ALA B CA 1
ATOM 7420 C C . ALA B 1 379 ? -10.789 -37.656 -20.297 1 38.25 379 ALA B C 1
ATOM 7422 O O . ALA B 1 379 ? -11.867 -37.625 -20.906 1 38.25 379 ALA B O 1
ATOM 7423 N N . SER B 1 380 ? -11.352 -37.281 -19.203 1 39.5 380 SER B N 1
ATOM 7424 C CA . SER B 1 380 ? -12.273 -36.156 -19.406 1 39.5 380 SER B CA 1
ATOM 7425 C C . SER B 1 380 ? -11.734 -35.188 -20.453 1 39.5 380 SER B C 1
ATOM 7427 O O . SER B 1 380 ? -10.586 -34.75 -20.375 1 39.5 380 SER B O 1
ATOM 7429 N N . THR B 1 381 ? -12 -35.406 -21.625 1 40.41 381 THR B N 1
ATOM 7430 C CA . THR B 1 381 ? -12.109 -34.438 -22.734 1 40.41 381 THR B CA 1
ATOM 7431 C C . THR B 1 381 ? -12.109 -33.031 -22.219 1 40.41 381 THR B C 1
ATOM 7433 O O . THR B 1 381 ? -12.25 -32.062 -22.984 1 40.41 381 THR B O 1
ATOM 7436 N N . GLY B 1 382 ? -12.523 -32.75 -20.859 1 47.94 382 GLY B N 1
ATOM 7437 C CA . GLY B 1 382 ? -12.883 -31.453 -20.328 1 47.94 382 GLY B CA 1
ATOM 7438 C C . GLY B 1 382 ? -11.727 -30.484 -20.297 1 47.94 382 GLY B C 1
ATOM 7439 O O . GLY B 1 382 ? -10.578 -30.875 -20.516 1 47.94 382 GLY B O 1
ATOM 7440 N N . ARG B 1 383 ? -12.102 -29.281 -20.281 1 59.56 383 ARG B N 1
ATOM 7441 C CA . ARG B 1 383 ? -11.281 -28.078 -20.453 1 59.56 383 ARG B CA 1
ATOM 7442 C C . ARG B 1 383 ? -10.109 -28.078 -19.469 1 59.56 383 ARG B C 1
ATOM 7444 O O . ARG B 1 383 ? -10.297 -28.234 -18.266 1 59.56 383 ARG B O 1
ATOM 7451 N N . ASN B 1 384 ? -8.891 -28.469 -19.797 1 83.38 384 ASN B N 1
ATOM 7452 C CA . ASN B 1 384 ? -7.609 -28.484 -19.109 1 83.38 384 ASN B CA 1
ATOM 7453 C C . ASN B 1 384 ? -7.242 -27.109 -18.578 1 83.38 384 ASN B C 1
ATOM 7455 O O . ASN B 1 384 ? -6.121 -26.641 -18.781 1 83.38 384 ASN B O 1
ATOM 7459 N N . ASP B 1 385 ? -8.281 -26.594 -17.906 1 90.44 385 ASP B N 1
ATOM 7460 C CA . ASP B 1 385 ? -8.109 -25.219 -17.438 1 90.44 385 ASP B CA 1
ATOM 7461 C C . ASP B 1 385 ? -6.918 -25.109 -16.484 1 90.44 385 ASP B C 1
ATOM 7463 O O . ASP B 1 385 ? -6.148 -24.156 -16.562 1 90.44 385 ASP B O 1
ATOM 7467 N N . PHE B 1 386 ? -6.812 -26.109 -15.648 1 90.5 386 PHE B N 1
ATOM 7468 C CA . PHE B 1 386 ? -5.754 -26.031 -14.648 1 90.5 386 PHE B CA 1
ATOM 7469 C C . PHE B 1 386 ? -4.383 -26.172 -15.297 1 90.5 386 PHE B C 1
ATOM 7471 O O . PHE B 1 386 ? -3.445 -25.469 -14.938 1 90.5 386 PHE B O 1
ATOM 7478 N N . ASP B 1 387 ? -4.273 -27.062 -16.234 1 88.19 387 ASP B N 1
ATOM 7479 C CA . ASP B 1 387 ? -3.033 -27.25 -16.969 1 88.19 387 ASP B CA 1
ATOM 7480 C C . ASP B 1 387 ? -2.65 -25.969 -17.734 1 88.19 387 ASP B C 1
ATOM 7482 O O . ASP B 1 387 ? -1.479 -25.594 -17.766 1 88.19 387 ASP B O 1
ATOM 7486 N N . ARG B 1 388 ? -3.648 -25.422 -18.328 1 91.38 388 ARG B N 1
ATOM 7487 C CA . ARG B 1 388 ? -3.4 -24.188 -19.078 1 91.38 388 ARG B CA 1
ATOM 7488 C C . ARG B 1 388 ? -2.951 -23.062 -18.141 1 91.38 388 ARG B C 1
ATOM 7490 O O . ARG B 1 388 ? -2.043 -22.297 -18.484 1 91.38 388 ARG B O 1
ATOM 7497 N N . LEU B 1 389 ? -3.605 -23 -17 1 93 389 LEU B N 1
ATOM 7498 C CA . LEU B 1 389 ? -3.229 -21.969 -16.031 1 93 389 LEU B CA 1
ATOM 7499 C C . LEU B 1 389 ? -1.809 -22.203 -15.531 1 93 389 LEU B C 1
ATOM 7501 O O . LEU B 1 389 ? -1.045 -21.25 -15.367 1 93 389 LEU B O 1
ATOM 7505 N N . ALA B 1 390 ? -1.471 -23.422 -15.297 1 90.69 390 ALA B N 1
ATOM 7506 C CA . ALA B 1 390 ? -0.158 -23.766 -14.758 1 90.69 390 ALA B CA 1
ATOM 7507 C C . ALA B 1 390 ? 0.945 -23.469 -15.766 1 90.69 390 ALA B C 1
ATOM 7509 O O . ALA B 1 390 ? 2.064 -23.109 -15.391 1 90.69 390 ALA B O 1
ATOM 7510 N N . ILE B 1 391 ? 0.609 -23.562 -17.016 1 90.69 391 ILE B N 1
ATOM 7511 C CA . ILE B 1 391 ? 1.605 -23.391 -18.078 1 90.69 391 ILE B CA 1
ATOM 7512 C C . ILE B 1 391 ? 1.636 -21.938 -18.516 1 90.69 391 ILE B C 1
ATOM 7514 O O . ILE B 1 391 ? 2.709 -21.344 -18.656 1 90.69 391 ILE B O 1
ATOM 7518 N N . CYS B 1 392 ? 0.419 -21.375 -18.734 1 92.19 392 CYS B N 1
ATOM 7519 C CA . CYS B 1 392 ? 0.322 -20.031 -19.312 1 92.19 392 CYS B CA 1
ATOM 7520 C C . CYS B 1 392 ? 0.43 -18.969 -18.219 1 92.19 392 CYS B C 1
ATOM 7522 O O . CYS B 1 392 ? 0.973 -17.891 -18.469 1 92.19 392 CYS B O 1
ATOM 7524 N N . GLY B 1 393 ? -0.16 -19.234 -17.125 1 90 393 GLY B N 1
ATOM 7525 C CA . GLY B 1 393 ? -0.11 -18.266 -16.031 1 90 393 GLY B CA 1
ATOM 7526 C C . GLY B 1 393 ? 1.243 -18.219 -15.352 1 90 393 GLY B C 1
ATOM 7527 O O . GLY B 1 393 ? 1.912 -19.234 -15.195 1 90 393 GLY B O 1
ATOM 7528 N N . THR B 1 394 ? 1.593 -16.922 -15.203 1 81.12 394 THR B N 1
ATOM 7529 C CA . THR B 1 394 ? 2.787 -16.719 -14.391 1 81.12 394 THR B CA 1
ATOM 7530 C C . THR B 1 394 ? 2.418 -16.594 -12.914 1 81.12 394 THR B C 1
ATOM 7532 O O . THR B 1 394 ? 1.238 -16.484 -12.57 1 81.12 394 THR B O 1
ATOM 7535 N N . GLY B 1 395 ? 3.098 -17.125 -11.961 1 73.69 395 GLY B N 1
ATOM 7536 C CA . GLY B 1 395 ? 2.771 -16.969 -10.555 1 73.69 395 GLY B CA 1
ATOM 7537 C C . GLY B 1 395 ? 3.199 -18.141 -9.695 1 73.69 395 GLY B C 1
ATOM 7538 O O . GLY B 1 395 ? 4.223 -18.766 -9.969 1 73.69 395 GLY B O 1
ATOM 7539 N N . TYR B 1 396 ? 2.271 -18.297 -8.844 1 76.44 396 TYR B N 1
ATOM 7540 C CA . TYR B 1 396 ? 2.668 -19.203 -7.77 1 76.44 396 TYR B CA 1
ATOM 7541 C C . TYR B 1 396 ? 2.67 -20.641 -8.242 1 76.44 396 TYR B C 1
ATOM 7543 O O . TYR B 1 396 ? 3.484 -21.453 -7.793 1 76.44 396 TYR B O 1
ATOM 7551 N N . LEU B 1 397 ? 1.836 -20.922 -9.273 1 82.81 397 LEU B N 1
ATOM 7552 C CA . LEU B 1 397 ? 1.771 -22.312 -9.688 1 82.81 397 LEU B CA 1
ATOM 7553 C C . LEU B 1 397 ? 3.049 -22.719 -10.406 1 82.81 397 LEU B C 1
ATOM 7555 O O . LEU B 1 397 ? 3.553 -23.828 -10.203 1 82.81 397 LEU B O 1
ATOM 7559 N N . ARG B 1 398 ? 3.525 -21.812 -11.172 1 82.19 398 ARG B N 1
ATOM 7560 C CA . ARG B 1 398 ? 4.781 -22.109 -11.859 1 82.19 398 ARG B CA 1
ATOM 7561 C C . ARG B 1 398 ? 5.93 -22.234 -10.867 1 82.19 398 ARG B C 1
ATOM 7563 O O . ARG B 1 398 ? 6.781 -23.125 -11.008 1 82.19 398 ARG B O 1
ATOM 7570 N N . VAL B 1 399 ? 5.863 -21.438 -9.969 1 80.06 399 VAL B N 1
ATOM 7571 C CA . VAL B 1 399 ? 6.91 -21.453 -8.953 1 80.06 399 VAL B CA 1
ATOM 7572 C C . VAL B 1 399 ? 6.82 -22.734 -8.133 1 80.06 399 VAL B C 1
ATOM 7574 O O . VAL B 1 399 ? 7.844 -23.344 -7.805 1 80.06 399 VAL B O 1
ATOM 7577 N N . PHE B 1 400 ? 5.66 -23.203 -7.934 1 84.5 400 PHE B N 1
ATOM 7578 C CA . PHE B 1 400 ? 5.457 -24.438 -7.184 1 84.5 400 PHE B CA 1
ATOM 7579 C C . PHE B 1 400 ? 5.988 -25.641 -7.961 1 84.5 400 PHE B C 1
ATOM 7581 O O . PHE B 1 400 ? 6.629 -26.531 -7.387 1 84.5 400 PHE B O 1
ATOM 7588 N N . GLY B 1 401 ? 5.645 -25.578 -9.188 1 83.75 401 GLY B N 1
ATOM 7589 C CA . GLY B 1 401 ? 6.129 -26.656 -10.023 1 83.75 401 GLY B CA 1
ATOM 7590 C C . GLY B 1 401 ? 7.641 -26.734 -10.094 1 83.75 401 GLY B C 1
ATOM 7591 O O . GLY B 1 401 ? 8.227 -27.812 -10.016 1 83.75 401 GLY B O 1
ATOM 7592 N N . MET B 1 402 ? 8.172 -25.594 -10.133 1 83.62 402 MET B N 1
ATOM 7593 C CA . MET B 1 402 ? 9.633 -25.531 -10.188 1 83.62 402 MET B CA 1
ATOM 7594 C C . MET B 1 402 ? 10.25 -25.969 -8.867 1 83.62 402 MET B C 1
ATOM 7596 O O . MET B 1 402 ? 11.219 -26.719 -8.859 1 83.62 402 MET B O 1
ATOM 7600 N N . GLN B 1 403 ? 9.734 -25.484 -7.84 1 82.88 403 GLN B N 1
ATOM 7601 C CA . GLN B 1 403 ? 10.25 -25.844 -6.52 1 82.88 403 GLN B CA 1
ATOM 7602 C C . GLN B 1 403 ? 10.125 -27.344 -6.262 1 82.88 403 GLN B C 1
ATOM 7604 O O . GLN B 1 403 ? 11.039 -27.953 -5.707 1 82.88 403 GLN B O 1
ATOM 7609 N N . ALA B 1 404 ? 9.008 -27.828 -6.605 1 86.88 404 ALA B N 1
ATOM 7610 C CA . ALA B 1 404 ? 8.797 -29.266 -6.438 1 86.88 404 ALA B CA 1
ATOM 7611 C C . ALA B 1 404 ? 9.797 -30.062 -7.27 1 86.88 404 ALA B C 1
ATOM 7613 O O . ALA B 1 404 ? 10.352 -31.062 -6.793 1 86.88 404 ALA B O 1
ATOM 7614 N N . SER B 1 405 ? 10.023 -29.609 -8.43 1 84.75 405 SER B N 1
ATOM 7615 C CA . SER B 1 405 ? 10.961 -30.297 -9.312 1 84.75 405 SER B CA 1
ATOM 7616 C C . SER B 1 405 ? 12.383 -30.234 -8.758 1 84.75 405 SER B C 1
ATOM 7618 O O . SER B 1 405 ? 13.117 -31.234 -8.82 1 84.75 405 SER B O 1
ATOM 7620 N N . LEU B 1 406 ? 12.672 -29.156 -8.203 1 83 406 LEU B N 1
ATOM 7621 C CA . LEU B 1 406 ? 14.016 -28.969 -7.648 1 83 406 LEU B CA 1
ATOM 7622 C C . LEU B 1 406 ? 14.195 -29.812 -6.387 1 83 406 LEU B C 1
ATOM 7624 O O . LEU B 1 406 ? 15.281 -30.359 -6.148 1 83 406 LEU B O 1
ATOM 7628 N N . ALA B 1 407 ? 13.211 -29.859 -5.629 1 85.88 407 ALA B N 1
ATOM 7629 C CA . ALA B 1 407 ? 13.273 -30.672 -4.418 1 85.88 407 ALA B CA 1
ATOM 7630 C C . ALA B 1 407 ? 13.492 -32.156 -4.754 1 85.88 407 ALA B C 1
ATOM 7632 O O . ALA B 1 407 ? 14.289 -32.812 -4.102 1 85.88 407 ALA B O 1
ATOM 7633 N N . ILE B 1 408 ? 12.859 -32.625 -5.727 1 88.25 408 ILE B N 1
ATOM 7634 C CA . ILE B 1 408 ? 12.969 -34 -6.125 1 88.25 408 ILE B CA 1
ATOM 7635 C C . ILE B 1 408 ? 14.328 -34.25 -6.762 1 88.25 408 ILE B C 1
ATOM 7637 O O . ILE B 1 408 ? 14.953 -35.312 -6.531 1 88.25 408 ILE B O 1
ATOM 7641 N N . ALA B 1 409 ? 14.734 -33.344 -7.527 1 82.12 409 ALA B N 1
ATOM 7642 C CA . ALA B 1 409 ? 16.062 -33.438 -8.125 1 82.12 409 ALA B CA 1
ATOM 7643 C C . ALA B 1 409 ? 17.141 -33.5 -7.055 1 82.12 409 ALA B C 1
ATOM 7645 O O . ALA B 1 409 ? 18.109 -34.25 -7.164 1 82.12 409 ALA B O 1
ATOM 7646 N N . ALA B 1 410 ? 16.953 -32.625 -6.105 1 78.94 410 ALA B N 1
ATOM 7647 C CA . ALA B 1 410 ? 17.906 -32.625 -4.992 1 78.94 410 ALA B CA 1
ATOM 7648 C C . ALA B 1 410 ? 17.891 -33.938 -4.246 1 78.94 410 ALA B C 1
ATOM 7650 O O . ALA B 1 410 ? 18.938 -34.438 -3.822 1 78.94 410 ALA B O 1
ATOM 7651 N N . GLU B 1 411 ? 16.766 -34.5 -4.055 1 85.81 411 GLU B N 1
ATOM 7652 C CA . GLU B 1 411 ? 16.625 -35.781 -3.387 1 85.81 411 GLU B CA 1
ATOM 7653 C C . GLU B 1 411 ? 17.328 -36.906 -4.168 1 85.81 411 GLU B C 1
ATOM 7655 O O . GLU B 1 411 ? 18.047 -37.719 -3.584 1 85.81 411 GLU B O 1
ATOM 7660 N N . LEU B 1 412 ? 17.172 -36.906 -5.41 1 84.06 412 LEU B N 1
ATOM 7661 C CA . LEU B 1 412 ? 17.812 -37.906 -6.258 1 84.06 412 LEU B CA 1
ATOM 7662 C C . LEU B 1 412 ? 19.328 -37.781 -6.23 1 84.06 412 LEU B C 1
ATOM 7664 O O . LEU B 1 412 ? 20.047 -38.781 -6.18 1 84.06 412 LEU B O 1
ATOM 7668 N N . SER B 1 413 ? 19.781 -36.594 -6.234 1 76.5 413 SER B N 1
ATOM 7669 C CA . SER B 1 413 ? 21.219 -36.344 -6.172 1 76.5 413 SER B CA 1
ATOM 7670 C C . SER B 1 413 ? 21.797 -36.781 -4.836 1 76.5 413 SER B C 1
ATOM 7672 O O . SER B 1 413 ? 22.906 -37.312 -4.781 1 76.5 413 SER B O 1
ATOM 7674 N N . THR B 1 414 ? 21.094 -36.469 -3.822 1 77 414 THR B 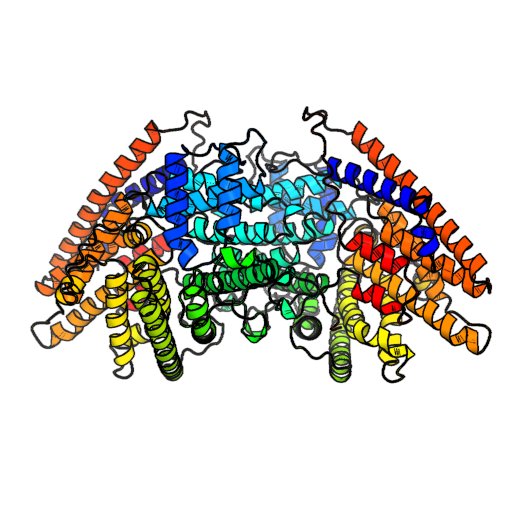N 1
ATOM 7675 C CA . THR B 1 414 ? 21.547 -36.844 -2.492 1 77 414 THR B CA 1
ATOM 7676 C C . THR B 1 414 ? 21.578 -38.375 -2.355 1 77 414 THR B C 1
ATOM 7678 O O . THR B 1 414 ? 22.5 -38.906 -1.759 1 77 414 THR B O 1
ATOM 7681 N N . GLN B 1 415 ? 20.609 -39 -2.912 1 80.75 415 GLN B N 1
ATOM 7682 C CA . GLN B 1 415 ? 20.562 -40.469 -2.873 1 80.75 415 GLN B CA 1
ATOM 7683 C C . GLN B 1 415 ? 21.75 -41.062 -3.637 1 80.75 415 GLN B C 1
ATOM 7685 O O . GLN B 1 415 ? 22.312 -42.062 -3.213 1 80.75 415 GLN B O 1
ATOM 7690 N N . LEU B 1 416 ? 22.094 -40.5 -4.664 1 78 416 LEU B N 1
ATOM 7691 C CA . LEU B 1 416 ? 23.203 -41 -5.477 1 78 416 LEU B CA 1
ATOM 7692 C C . LEU B 1 416 ? 24.531 -40.812 -4.754 1 78 416 LEU B C 1
ATOM 7694 O O . LEU B 1 416 ? 25.422 -41.656 -4.859 1 78 416 LEU B O 1
ATOM 7698 N N . GLN B 1 417 ? 24.594 -39.75 -4.051 1 72.5 417 GLN B N 1
ATOM 7699 C CA . GLN B 1 417 ? 25.812 -39.469 -3.311 1 72.5 417 GLN B CA 1
ATOM 7700 C C . GLN B 1 417 ? 25.938 -40.375 -2.094 1 72.5 417 GLN B C 1
ATOM 7702 O O . GLN B 1 417 ? 27.031 -40.844 -1.749 1 72.5 417 GLN B O 1
ATOM 7707 N N . GLU B 1 418 ? 24.891 -40.594 -1.453 1 72.19 418 GLU B N 1
ATOM 7708 C CA . GLU B 1 418 ? 24.906 -41.469 -0.269 1 72.19 418 GLU B CA 1
ATOM 7709 C C . GLU B 1 418 ? 25.156 -42.906 -0.642 1 72.19 418 GLU B C 1
ATOM 7711 O O . GLU B 1 418 ? 25.859 -43.625 0.076 1 72.19 418 GLU B O 1
ATOM 7716 N N . GLU B 1 419 ? 24.625 -43.375 -1.738 1 63.19 419 GLU B N 1
ATOM 7717 C CA . GLU B 1 419 ? 24.719 -44.781 -2.117 1 63.19 419 GLU B CA 1
ATOM 7718 C C . GLU B 1 419 ? 26.047 -45.094 -2.836 1 63.19 419 GLU B C 1
ATOM 7720 O O . GLU B 1 419 ? 26.469 -46.25 -2.912 1 63.19 419 GLU B O 1
ATOM 7725 N N . GLU B 1 420 ? 26.531 -44.125 -3.684 1 59.75 420 GLU B N 1
ATOM 7726 C CA . GLU B 1 420 ? 27.828 -44.406 -4.273 1 59.75 420 GLU B CA 1
ATOM 7727 C C . GLU B 1 420 ? 28.75 -45.094 -3.268 1 59.75 420 GLU B C 1
ATOM 7729 O O . GLU B 1 420 ? 29.625 -45.906 -3.648 1 59.75 420 GLU B O 1
ATOM 7734 N N . ARG B 1 421 ? 28.453 -45.062 -1.926 1 53.69 421 ARG B N 1
ATOM 7735 C CA . ARG B 1 421 ? 29.344 -45.656 -0.93 1 53.69 421 ARG B CA 1
ATOM 7736 C C . ARG B 1 421 ? 29.016 -47.125 -0.724 1 53.69 421 ARG B C 1
ATOM 7738 O O . ARG B 1 421 ? 29.891 -47.906 -0.327 1 53.69 421 ARG B O 1
ATOM 7745 N N . LEU B 1 422 ? 27.75 -47.531 -0.928 1 52.09 422 LEU B N 1
ATOM 7746 C CA . LEU B 1 422 ? 27.469 -48.875 -0.419 1 52.09 422 LEU B CA 1
ATOM 7747 C C . LEU B 1 422 ? 27.094 -49.812 -1.553 1 52.09 422 LEU B C 1
ATOM 7749 O O . LEU B 1 422 ? 27.047 -51.031 -1.365 1 52.09 422 LEU B O 1
ATOM 7753 N N . GLY B 1 423 ? 26.875 -49.375 -2.871 1 56.03 423 GLY B N 1
ATOM 7754 C CA . GLY B 1 423 ? 26.453 -50.25 -3.938 1 56.03 423 GLY B CA 1
ATOM 7755 C C . GLY B 1 423 ? 25.5 -49.594 -4.922 1 56.03 423 GLY B C 1
ATOM 7756 O O . GLY B 1 423 ? 25.359 -48.375 -4.926 1 56.03 423 GLY B O 1
ATOM 7757 N N . PRO B 1 424 ? 24.891 -50.469 -5.777 1 59 424 PRO B N 1
ATOM 7758 C CA . PRO B 1 424 ? 24.016 -49.969 -6.832 1 59 424 PRO B CA 1
ATOM 7759 C C . PRO B 1 424 ? 22.844 -49.156 -6.281 1 59 424 PRO B C 1
ATOM 7761 O O . PRO B 1 424 ? 22.234 -49.531 -5.281 1 59 424 PRO B O 1
ATOM 7764 N N . VAL B 1 425 ? 22.656 -47.906 -6.613 1 62.94 425 VAL B N 1
ATOM 7765 C CA . VAL B 1 425 ? 21.672 -46.969 -6.062 1 62.94 425 VAL B CA 1
ATOM 7766 C C . VAL B 1 425 ? 20.328 -47.188 -6.738 1 62.94 425 VAL B C 1
ATOM 7768 O O . VAL B 1 425 ? 20.219 -47.125 -7.965 1 62.94 425 VAL B O 1
ATOM 7771 N N . PHE B 1 426 ? 19.344 -47.75 -6.055 1 68.06 426 PHE B N 1
ATOM 7772 C CA . PHE B 1 426 ? 17.984 -47.875 -6.57 1 68.06 426 PHE B CA 1
ATOM 7773 C C . PHE B 1 426 ? 17.234 -46.562 -6.387 1 68.06 426 PHE B C 1
ATOM 7775 O O . PHE B 1 426 ? 16.906 -46.188 -5.262 1 68.06 426 PHE B O 1
ATOM 7782 N N . LEU B 1 427 ? 17.188 -45.875 -7.547 1 77.75 427 LEU B N 1
ATOM 7783 C CA . LEU B 1 427 ? 16.438 -44.625 -7.504 1 77.75 427 LEU B CA 1
ATOM 7784 C C . LEU B 1 427 ? 14.953 -44.875 -7.773 1 77.75 427 LEU B C 1
ATOM 7786 O O . LEU B 1 427 ? 14.609 -45.75 -8.586 1 77.75 427 LEU B O 1
ATOM 7790 N N . ARG B 1 428 ? 14.102 -44.25 -7.047 1 84 428 ARG B N 1
ATOM 7791 C CA . ARG B 1 428 ? 12.664 -44.375 -7.25 1 84 428 ARG B CA 1
ATOM 7792 C C . ARG B 1 428 ? 12.273 -43.906 -8.656 1 84 428 ARG B C 1
ATOM 7794 O O . ARG B 1 428 ? 12.633 -42.812 -9.078 1 84 428 ARG B O 1
ATOM 7801 N N . ALA B 1 429 ? 11.531 -44.719 -9.344 1 83.69 429 ALA B N 1
ATOM 7802 C CA . ALA B 1 429 ? 11.164 -44.5 -10.734 1 83.69 429 ALA B CA 1
ATOM 7803 C C . ALA B 1 429 ? 10.227 -43.312 -10.867 1 83.69 429 ALA B C 1
ATOM 7805 O O . ALA B 1 429 ? 10.266 -42.562 -11.859 1 83.69 429 ALA B O 1
ATOM 7806 N N . ASP B 1 430 ? 9.398 -43.125 -9.914 1 86.75 430 ASP B N 1
ATOM 7807 C CA . ASP B 1 430 ? 8.445 -42.031 -9.969 1 86.75 430 ASP B CA 1
ATOM 7808 C C . ASP B 1 430 ? 9.156 -40.688 -9.875 1 86.75 430 ASP B C 1
ATOM 7810 O O . ASP B 1 430 ? 8.773 -39.719 -10.547 1 86.75 430 ASP B O 1
ATOM 7814 N N . LEU B 1 431 ? 10.234 -40.625 -9.055 1 88.81 431 LEU B N 1
ATOM 7815 C CA . LEU B 1 431 ? 10.992 -39.406 -8.93 1 88.81 431 LEU B CA 1
ATOM 7816 C C . LEU B 1 431 ? 11.734 -39.062 -10.219 1 88.81 431 LEU B C 1
ATOM 7818 O O . LEU B 1 431 ? 11.781 -37.906 -10.641 1 88.81 431 LEU B O 1
ATOM 7822 N N . LEU B 1 432 ? 12.258 -40.125 -10.844 1 87.06 432 LEU B N 1
ATOM 7823 C CA . LEU B 1 432 ? 12.961 -39.938 -12.109 1 87.06 432 LEU B CA 1
ATOM 7824 C C . LEU B 1 432 ? 12.008 -39.469 -13.195 1 87.06 432 LEU B C 1
ATOM 7826 O O . LEU B 1 432 ? 12.344 -38.562 -13.977 1 87.06 432 LEU B O 1
ATOM 7830 N N . SER B 1 433 ? 10.859 -40.062 -13.219 1 88.88 433 SER B N 1
ATOM 7831 C CA . SER B 1 433 ? 9.852 -39.688 -14.195 1 88.88 433 SER B CA 1
ATOM 7832 C C . SER B 1 433 ? 9.414 -38.219 -14 1 88.88 433 SER B C 1
ATOM 7834 O O . SER B 1 433 ? 9.156 -37.531 -14.977 1 88.88 433 SER B O 1
ATOM 7836 N N . MET B 1 434 ? 9.305 -37.844 -12.789 1 90.06 434 MET B N 1
ATOM 7837 C CA . MET B 1 434 ? 8.906 -36.469 -12.492 1 90.06 434 MET B CA 1
ATOM 7838 C C . MET B 1 434 ? 9.922 -35.469 -13.039 1 90.06 434 MET B C 1
ATOM 7840 O O . MET B 1 434 ? 9.539 -34.406 -13.578 1 90.06 434 MET B O 1
ATOM 7844 N N . VAL B 1 435 ? 11.172 -35.719 -12.859 1 87.69 435 VAL B N 1
ATOM 7845 C CA . VAL B 1 435 ? 12.211 -34.812 -13.352 1 87.69 435 VAL B CA 1
ATOM 7846 C C . VAL B 1 435 ? 12.125 -34.719 -14.875 1 87.69 435 VAL B C 1
ATOM 7848 O O . VAL B 1 435 ? 12.242 -33.625 -15.43 1 87.69 435 VAL B O 1
ATOM 7851 N N . GLN B 1 436 ? 11.859 -35.844 -15.5 1 88.25 436 GLN B N 1
ATOM 7852 C CA . GLN B 1 436 ? 11.742 -35.844 -16.953 1 88.25 436 GLN B CA 1
ATOM 7853 C C . GLN B 1 436 ? 10.516 -35.062 -17.422 1 88.25 436 GLN B C 1
ATOM 7855 O O . GLN B 1 436 ? 10.594 -34.281 -18.375 1 88.25 436 GLN B O 1
ATOM 7860 N N . GLU B 1 437 ? 9.461 -35.281 -16.734 1 90.31 437 GLU B N 1
ATOM 7861 C CA . GLU B 1 437 ? 8.219 -34.594 -17.094 1 90.31 437 GLU B CA 1
ATOM 7862 C C . GLU B 1 437 ? 8.32 -33.094 -16.812 1 90.31 437 GLU B C 1
ATOM 7864 O O . GLU B 1 437 ? 7.703 -32.281 -17.5 1 90.31 437 GLU B O 1
ATOM 7869 N N . SER B 1 438 ? 9.016 -32.781 -15.75 1 89.94 438 SER B N 1
ATOM 7870 C CA . SER B 1 438 ? 9.18 -31.375 -15.398 1 89.94 438 SER B CA 1
ATOM 7871 C C . SER B 1 438 ? 9.914 -30.609 -16.484 1 89.94 438 SER B C 1
ATOM 7873 O O . SER B 1 438 ? 9.641 -29.438 -16.719 1 89.94 438 SER B O 1
ATOM 7875 N N . LYS B 1 439 ? 10.867 -31.266 -17.078 1 89.25 439 LYS B N 1
ATOM 7876 C CA . LYS B 1 439 ? 11.586 -30.656 -18.203 1 89.25 439 LYS B CA 1
ATOM 7877 C C . LYS B 1 439 ? 10.633 -30.297 -19.328 1 89.25 439 LYS B C 1
ATOM 7879 O O . LYS B 1 439 ? 10.68 -29.172 -19.859 1 89.25 439 LYS B O 1
ATOM 7884 N N . GLU B 1 440 ? 9.82 -31.203 -19.656 1 89.94 440 GLU B N 1
ATOM 7885 C CA . GLU B 1 440 ? 8.859 -30.969 -20.734 1 89.94 440 GLU B CA 1
ATOM 7886 C C . GLU B 1 440 ? 7.855 -29.875 -20.344 1 89.94 440 GLU B C 1
ATOM 7888 O O . GLU B 1 440 ? 7.461 -29.062 -21.188 1 89.94 440 GLU B O 1
ATOM 7893 N N . TRP B 1 441 ? 7.441 -29.953 -19.156 1 90.81 441 TRP B N 1
ATOM 7894 C CA . TRP B 1 441 ? 6.496 -28.969 -18.641 1 90.81 441 TRP B CA 1
ATOM 7895 C C . TRP B 1 441 ? 7.078 -27.562 -18.734 1 90.81 441 TRP B C 1
ATOM 7897 O O . TRP B 1 441 ? 6.402 -26.625 -19.172 1 90.81 441 TRP B O 1
ATOM 7907 N N . LEU B 1 442 ? 8.32 -27.359 -18.344 1 89.94 442 LEU B N 1
ATOM 7908 C CA . LEU B 1 442 ? 8.984 -26.062 -18.391 1 89.94 442 LEU B CA 1
ATOM 7909 C C . LEU B 1 442 ? 9.195 -25.609 -19.828 1 89.94 442 LEU B C 1
ATOM 7911 O O . LEU B 1 442 ? 9.102 -24.422 -20.125 1 89.94 442 LEU B O 1
ATOM 7915 N N . PHE B 1 443 ? 9.469 -26.578 -20.688 1 92.88 443 PHE B N 1
ATOM 7916 C CA . PHE B 1 443 ? 9.664 -26.234 -22.078 1 92.88 443 PHE B CA 1
ATOM 7917 C C . PHE B 1 443 ? 8.359 -25.797 -22.719 1 92.88 443 PHE B C 1
ATOM 7919 O O . PHE B 1 443 ? 8.352 -24.891 -23.562 1 92.88 443 PHE B O 1
ATOM 7926 N N . ARG B 1 444 ? 7.277 -26.453 -22.359 1 91.88 444 ARG B N 1
ATOM 7927 C CA . ARG B 1 444 ? 5.965 -26.047 -22.844 1 91.88 444 ARG B CA 1
ATOM 7928 C C . ARG B 1 444 ? 5.641 -24.625 -22.422 1 91.88 444 ARG B C 1
ATOM 7930 O O . ARG B 1 444 ? 4.984 -23.891 -23.156 1 91.88 444 ARG B O 1
ATOM 7937 N N . ALA B 1 445 ? 6.039 -24.297 -21.234 1 92.31 445 ALA B N 1
ATOM 7938 C CA . ALA B 1 445 ? 5.836 -22.922 -20.781 1 92.31 445 ALA B CA 1
ATOM 7939 C C . ALA B 1 445 ? 6.594 -21.938 -21.656 1 92.31 445 ALA B C 1
ATOM 7941 O O . ALA B 1 445 ? 6.102 -20.844 -21.938 1 92.31 445 ALA B O 1
ATOM 7942 N N . ILE B 1 446 ? 7.832 -22.281 -22.062 1 93.38 446 ILE B N 1
ATOM 7943 C CA . ILE B 1 446 ? 8.625 -21.438 -22.938 1 93.38 446 ILE B CA 1
ATOM 7944 C C . ILE B 1 446 ? 7.934 -21.328 -24.297 1 93.38 446 ILE B C 1
ATOM 7946 O O . ILE B 1 446 ? 7.863 -20.234 -24.891 1 93.38 446 ILE B O 1
ATOM 7950 N N . GLU B 1 447 ? 7.363 -22.406 -24.703 1 93.88 447 GLU B N 1
ATOM 7951 C CA . GLU B 1 447 ? 6.629 -22.406 -25.969 1 93.88 447 GLU B CA 1
ATOM 7952 C C . GLU B 1 447 ? 5.391 -21.531 -25.891 1 93.88 447 GLU B C 1
ATOM 7954 O O . GLU B 1 447 ? 4.984 -20.938 -26.891 1 93.88 447 GLU B O 1
ATOM 7959 N N . ALA B 1 448 ? 4.871 -21.484 -24.703 1 92.88 448 ALA B N 1
ATOM 7960 C CA . ALA B 1 448 ? 3.662 -20.688 -24.5 1 92.88 448 ALA B CA 1
ATOM 7961 C C . ALA B 1 448 ? 3.994 -19.203 -24.344 1 92.88 448 ALA B C 1
ATOM 7963 O O . ALA B 1 448 ? 3.094 -18.359 -24.281 1 92.88 448 ALA B O 1
ATOM 7964 N N . GLY B 1 449 ? 5.301 -18.844 -24.266 1 91.81 449 GLY B N 1
ATOM 7965 C CA . GLY B 1 449 ? 5.664 -17.438 -24.297 1 91.81 449 GLY B CA 1
ATOM 7966 C C . GLY B 1 449 ? 6.602 -17.047 -23.172 1 91.81 449 GLY B C 1
ATOM 7967 O O . GLY B 1 449 ? 7.047 -15.898 -23.094 1 91.81 449 GLY B O 1
ATOM 7968 N N . GLU B 1 450 ? 6.875 -17.953 -22.203 1 91.19 450 GLU B N 1
ATOM 7969 C CA . GLU B 1 450 ? 7.863 -17.656 -21.172 1 91.19 450 GLU B CA 1
ATOM 7970 C C . GLU B 1 450 ? 9.242 -17.406 -21.781 1 91.19 450 GLU B C 1
ATOM 7972 O O . GLU B 1 450 ? 9.672 -18.141 -22.672 1 91.19 450 GLU B O 1
ATOM 7977 N N . THR B 1 451 ? 9.891 -16.312 -21.344 1 91.56 451 THR B N 1
ATOM 7978 C CA . THR B 1 451 ? 11.164 -15.961 -21.953 1 91.56 451 THR B CA 1
ATOM 7979 C C . THR B 1 451 ? 12.328 -16.312 -21.031 1 91.56 451 THR B C 1
ATOM 7981 O O . THR B 1 451 ? 13.492 -16.266 -21.438 1 91.56 451 THR B O 1
ATOM 7984 N N . ASN B 1 452 ? 12.047 -16.625 -19.797 1 87.5 452 ASN B N 1
ATOM 7985 C CA . ASN B 1 452 ? 13.07 -17.078 -18.875 1 87.5 452 ASN B CA 1
ATOM 7986 C C . ASN B 1 452 ? 13.375 -18.562 -19.062 1 87.5 452 ASN B C 1
ATOM 7988 O O . ASN B 1 452 ? 12.531 -19.406 -18.781 1 87.5 452 ASN B O 1
ATOM 7992 N N . ILE B 1 453 ? 14.594 -18.938 -19.453 1 91.31 453 ILE B N 1
ATOM 7993 C CA . ILE B 1 453 ? 14.891 -20.328 -19.812 1 91.31 453 ILE B CA 1
ATOM 7994 C C . ILE B 1 453 ? 15.68 -20.984 -18.688 1 91.31 453 ILE B C 1
ATOM 7996 O O . ILE B 1 453 ? 16.062 -22.156 -18.781 1 91.31 453 ILE B O 1
ATOM 8000 N N . LYS B 1 454 ? 15.969 -20.281 -17.594 1 83.81 454 LYS B N 1
ATOM 8001 C CA . LYS B 1 454 ? 16.844 -20.75 -16.531 1 83.81 454 LYS B CA 1
ATOM 8002 C C . LYS B 1 454 ? 16.281 -22 -15.867 1 83.81 454 LYS B C 1
ATOM 8004 O O . LYS B 1 454 ? 17.016 -22.938 -15.562 1 83.81 454 LYS B O 1
ATOM 8009 N N . GLY B 1 455 ? 14.961 -21.953 -15.578 1 83.19 455 GLY B N 1
ATOM 8010 C CA . GLY B 1 455 ? 14.344 -23.125 -14.961 1 83.19 455 GLY B CA 1
ATOM 8011 C C . GLY B 1 455 ? 14.469 -24.375 -15.805 1 83.19 455 GLY B C 1
ATOM 8012 O O . GLY B 1 455 ? 14.812 -25.438 -15.289 1 83.19 455 GLY B O 1
ATOM 8013 N N . TYR B 1 456 ? 14.266 -24.219 -17.047 1 89.44 456 TYR B N 1
ATOM 8014 C CA . TYR B 1 456 ? 14.383 -25.328 -17.969 1 89.44 456 TYR B CA 1
ATOM 8015 C C . TYR B 1 456 ? 15.82 -25.828 -18.047 1 89.44 456 TYR B C 1
ATOM 8017 O O . TYR B 1 456 ? 16.078 -27.031 -17.984 1 89.44 456 TYR B O 1
ATOM 8025 N N . LEU B 1 457 ? 16.766 -24.906 -18.141 1 88.31 457 LEU B N 1
ATOM 8026 C CA . LEU B 1 457 ? 18.172 -25.25 -18.234 1 88.31 457 LEU B CA 1
ATOM 8027 C C . LEU B 1 457 ? 18.625 -26 -16.984 1 88.31 457 LEU B C 1
ATOM 8029 O O . LEU B 1 457 ? 19.359 -26.984 -17.078 1 88.31 457 LEU B O 1
ATOM 8033 N N . LEU B 1 458 ? 18.172 -25.547 -15.883 1 84.44 458 LEU B N 1
ATOM 8034 C CA . LEU B 1 458 ? 18.562 -26.141 -14.617 1 84.44 458 LEU B CA 1
ATOM 8035 C C . LEU B 1 458 ? 18.078 -27.594 -14.523 1 84.44 458 LEU B C 1
ATOM 8037 O O . LEU B 1 458 ? 18.812 -28.469 -14.102 1 84.44 458 LEU B O 1
ATOM 8041 N N . ILE B 1 459 ? 16.859 -27.828 -14.82 1 85.06 459 ILE B N 1
ATOM 8042 C CA . ILE B 1 459 ? 16.297 -29.172 -14.727 1 85.06 459 ILE B CA 1
ATOM 8043 C C . ILE B 1 459 ? 16.984 -30.094 -15.742 1 85.06 459 ILE B C 1
ATOM 8045 O O . ILE B 1 459 ? 17.203 -31.281 -15.469 1 85.06 459 ILE B O 1
ATOM 8049 N N . GLU B 1 460 ? 17.297 -29.562 -16.922 1 89.38 460 GLU B N 1
ATOM 8050 C CA . GLU B 1 460 ? 18.031 -30.328 -17.922 1 89.38 460 GLU B CA 1
ATOM 8051 C C . GLU B 1 460 ? 19.391 -30.781 -17.406 1 89.38 460 GLU B C 1
ATOM 8053 O O . GLU B 1 460 ? 19.812 -31.906 -17.641 1 89.38 460 GLU B O 1
ATOM 8058 N N . LEU B 1 461 ? 20.047 -29.875 -16.75 1 86.44 461 LEU B N 1
ATOM 8059 C CA . LEU B 1 461 ? 21.359 -30.188 -16.203 1 86.44 461 LEU B CA 1
ATOM 8060 C C . LEU B 1 461 ? 21.25 -31.219 -15.086 1 86.44 461 LEU B C 1
ATOM 8062 O O . LEU B 1 461 ? 22.094 -32.125 -14.984 1 86.44 461 LEU B O 1
ATOM 8066 N N . ILE B 1 462 ? 20.266 -31.094 -14.312 1 83.12 462 ILE B N 1
ATOM 8067 C CA . ILE B 1 462 ? 20.078 -32.031 -13.219 1 83.12 462 ILE B CA 1
ATOM 8068 C C . ILE B 1 462 ? 19.781 -33.438 -13.781 1 83.12 462 ILE B C 1
ATOM 8070 O O . ILE B 1 462 ? 20.312 -34.406 -13.289 1 83.12 462 ILE B O 1
ATOM 8074 N N . GLU B 1 463 ? 18.906 -33.469 -14.711 1 86.69 463 GLU B N 1
ATOM 8075 C CA . GLU B 1 463 ? 18.609 -34.75 -15.344 1 86.69 463 GLU B CA 1
ATOM 8076 C C . GLU B 1 463 ? 19.859 -35.375 -15.945 1 86.69 463 GLU B C 1
ATOM 8078 O O . GLU B 1 463 ? 20.094 -36.562 -15.805 1 86.69 463 GLU B O 1
ATOM 8083 N N . ALA B 1 464 ? 20.656 -34.562 -16.625 1 89 464 ALA B N 1
ATOM 8084 C CA . ALA B 1 464 ? 21.906 -35.062 -17.203 1 89 464 ALA B CA 1
ATOM 8085 C C . ALA B 1 464 ? 22.859 -35.562 -16.125 1 89 464 ALA B C 1
ATOM 8087 O O . ALA B 1 464 ? 23.547 -36.562 -16.312 1 89 464 ALA B O 1
ATOM 8088 N N . ARG B 1 465 ? 22.938 -34.812 -15.102 1 84.44 465 ARG B N 1
ATOM 8089 C CA . ARG B 1 465 ? 23.812 -35.219 -14 1 84.44 465 ARG B CA 1
ATOM 8090 C C . ARG B 1 465 ? 23.375 -36.562 -13.414 1 84.44 465 ARG B C 1
ATOM 8092 O O . ARG B 1 465 ? 24.219 -37.438 -13.148 1 84.44 465 ARG B O 1
ATOM 8099 N N . ILE B 1 466 ? 22.141 -36.688 -13.18 1 83.69 466 ILE B N 1
ATOM 8100 C CA . ILE B 1 466 ? 21.594 -37.938 -12.625 1 83.69 466 ILE B CA 1
ATOM 8101 C C . ILE B 1 466 ? 21.906 -39.094 -13.57 1 83.69 466 ILE B C 1
ATOM 8103 O O . ILE B 1 466 ? 22.328 -40.156 -13.133 1 83.69 466 ILE B O 1
ATOM 8107 N N . ALA B 1 467 ? 21.688 -38.875 -14.836 1 85.56 467 ALA B N 1
ATOM 8108 C CA . ALA B 1 467 ? 21.969 -39.906 -15.836 1 85.56 467 ALA B CA 1
ATOM 8109 C C . ALA B 1 467 ? 23.453 -40.25 -15.859 1 85.56 467 ALA B C 1
ATOM 8111 O O . ALA B 1 467 ? 23.812 -41.438 -15.977 1 85.56 467 ALA B O 1
ATOM 8112 N N . GLY B 1 468 ? 24.281 -39.25 -15.781 1 85.56 468 GLY B N 1
ATOM 8113 C CA . GLY B 1 468 ? 25.719 -39.5 -15.781 1 85.56 468 GLY B CA 1
ATOM 8114 C C . GLY B 1 468 ? 26.203 -40.25 -14.555 1 85.56 468 GLY B C 1
ATOM 8115 O O . GLY B 1 468 ? 27.031 -41.156 -14.656 1 85.56 468 GLY B O 1
ATOM 8116 N N . LEU B 1 469 ? 25.688 -39.906 -13.469 1 80.81 469 LEU B N 1
ATOM 8117 C CA . LEU B 1 469 ? 26.078 -40.594 -12.234 1 80.81 469 LEU B CA 1
ATOM 8118 C C . LEU B 1 469 ? 25.594 -42.031 -12.219 1 80.81 469 LEU B C 1
ATOM 8120 O O . LEU B 1 469 ? 26.281 -42.906 -11.719 1 80.81 469 LEU B O 1
ATOM 8124 N N . ARG B 1 470 ? 24.438 -42.219 -12.719 1 82.12 470 ARG B N 1
ATOM 8125 C CA . ARG B 1 470 ? 23.891 -43.562 -12.789 1 82.12 470 ARG B CA 1
ATOM 8126 C C . ARG B 1 470 ? 24.75 -44.469 -13.688 1 82.12 470 ARG B C 1
ATOM 8128 O O . ARG B 1 470 ? 24.875 -45.656 -13.445 1 82.12 470 ARG B O 1
ATOM 8135 N N . GLN B 1 471 ? 25.344 -43.812 -14.703 1 84.38 471 GLN B N 1
ATOM 8136 C CA . GLN B 1 471 ? 26.203 -44.562 -15.633 1 84.38 471 GLN B CA 1
ATOM 8137 C C . GLN B 1 471 ? 27.625 -44.688 -15.086 1 84.38 471 GLN B C 1
ATOM 8139 O O . GLN B 1 471 ? 28.438 -45.406 -15.664 1 84.38 471 GLN B O 1
ATOM 8144 N N . GLY B 1 472 ? 27.953 -44.031 -13.984 1 79.88 472 GLY B N 1
ATOM 8145 C CA . GLY B 1 472 ? 29.266 -44.125 -13.383 1 79.88 472 GLY B CA 1
ATOM 8146 C C . GLY B 1 472 ? 30.328 -43.344 -14.148 1 79.88 472 GLY B C 1
ATOM 8147 O O . GLY B 1 472 ? 31.484 -43.75 -14.195 1 79.88 472 GLY B O 1
ATOM 8148 N N . LEU B 1 473 ? 29.875 -42.312 -14.734 1 85.69 473 LEU B N 1
ATOM 8149 C CA . LEU B 1 473 ? 30.797 -41.531 -15.523 1 85.69 473 LEU B CA 1
ATOM 8150 C C . LEU B 1 473 ? 31.828 -40.844 -14.625 1 85.69 473 LEU B C 1
ATOM 8152 O O . LEU B 1 473 ? 31.5 -40.406 -13.516 1 85.69 473 LEU B O 1
ATOM 8156 N N . ALA B 1 474 ? 33.062 -40.781 -15.18 1 85.75 474 ALA B N 1
ATOM 8157 C CA . ALA B 1 474 ? 34.125 -40.062 -14.484 1 85.75 474 ALA B CA 1
ATOM 8158 C C . ALA B 1 474 ? 33.812 -38.562 -14.477 1 85.75 474 ALA B C 1
ATOM 8160 O O . ALA B 1 474 ? 32.969 -38.094 -15.227 1 85.75 474 ALA B O 1
ATOM 8161 N N . ARG B 1 475 ? 34.469 -37.906 -13.656 1 83.56 475 ARG B N 1
ATOM 8162 C CA . ARG B 1 475 ? 34.219 -36.469 -13.445 1 83.56 475 ARG B CA 1
ATOM 8163 C C . ARG B 1 475 ? 34.375 -35.688 -14.75 1 83.56 475 ARG B C 1
ATOM 8165 O O . ARG B 1 475 ? 33.562 -34.812 -15.047 1 83.56 475 ARG B O 1
ATOM 8172 N N . ASP B 1 476 ? 35.375 -36.031 -15.453 1 83.94 476 ASP B N 1
ATOM 8173 C CA . ASP B 1 476 ? 35.625 -35.312 -16.703 1 83.94 476 ASP B CA 1
ATOM 8174 C C . ASP B 1 476 ? 34.562 -35.594 -17.734 1 83.94 476 ASP B C 1
ATOM 8176 O O . ASP B 1 476 ? 34.125 -34.688 -18.453 1 83.94 476 ASP B O 1
ATOM 8180 N N . GLN B 1 477 ? 34.156 -36.844 -17.766 1 89.06 477 GLN B N 1
ATOM 8181 C CA . GLN B 1 477 ? 33.125 -37.219 -18.703 1 89.06 477 GLN B CA 1
ATOM 8182 C C . GLN B 1 477 ? 31.781 -36.594 -18.297 1 89.06 477 GLN B C 1
ATOM 8184 O O . GLN B 1 477 ? 30.953 -36.281 -19.141 1 89.06 477 GLN B O 1
ATOM 8189 N N . LEU B 1 478 ? 31.562 -36.5 -17.016 1 86.44 478 LEU B N 1
ATOM 8190 C CA . LEU B 1 478 ? 30.328 -35.906 -16.5 1 86.44 478 LEU B CA 1
ATOM 8191 C C . LEU B 1 478 ? 30.266 -34.438 -16.875 1 86.44 478 LEU B C 1
ATOM 8193 O O . LEU B 1 478 ? 29.203 -33.938 -17.25 1 86.44 478 LEU B O 1
ATOM 8197 N N . VAL B 1 479 ? 31.359 -33.75 -16.766 1 83.25 479 VAL B N 1
ATOM 8198 C CA . VAL B 1 479 ? 31.422 -32.344 -17.109 1 83.25 479 VAL B CA 1
ATOM 8199 C C . VAL B 1 479 ? 31.078 -32.156 -18.578 1 83.25 479 VAL B C 1
ATOM 8201 O O . VAL B 1 479 ? 30.328 -31.234 -18.938 1 83.25 479 VAL B O 1
ATOM 8204 N N . MET B 1 480 ? 31.594 -33.031 -19.375 1 86.88 480 MET B N 1
ATOM 8205 C CA . MET B 1 480 ? 31.344 -32.906 -20.812 1 86.88 480 MET B CA 1
ATOM 8206 C C . MET B 1 480 ? 29.875 -33.188 -21.125 1 86.88 480 MET B C 1
ATOM 8208 O O . MET B 1 480 ? 29.297 -32.531 -22 1 86.88 480 MET B O 1
ATOM 8212 N N . LEU B 1 481 ? 29.312 -34.094 -20.406 1 89.75 481 LEU B N 1
ATOM 8213 C CA . LEU B 1 481 ? 27.906 -34.406 -20.578 1 89.75 481 LEU B CA 1
ATOM 8214 C C . LEU B 1 481 ? 27.031 -33.188 -20.188 1 89.75 481 LEU B C 1
ATOM 8216 O O . LEU B 1 481 ? 26.062 -32.875 -20.859 1 89.75 481 LEU B O 1
ATOM 8220 N N . LEU B 1 482 ? 27.359 -32.594 -19.094 1 88.5 482 LEU B N 1
ATOM 8221 C CA . LEU B 1 482 ? 26.609 -31.438 -18.609 1 88.5 482 LEU B CA 1
ATOM 8222 C C . LEU B 1 482 ? 26.734 -30.266 -19.578 1 88.5 482 LEU B C 1
ATOM 8224 O O . LEU B 1 482 ? 25.75 -29.562 -19.828 1 88.5 482 LEU B O 1
ATOM 8228 N N . LEU B 1 483 ? 27.891 -30.062 -20.156 1 86.44 483 LEU B N 1
ATOM 8229 C CA . LEU B 1 483 ? 28.109 -28.984 -21.109 1 86.44 483 LEU B CA 1
ATOM 8230 C C . LEU B 1 483 ? 27.281 -29.219 -22.375 1 86.44 483 LEU B C 1
ATOM 8232 O O . LEU B 1 483 ? 26.703 -28.281 -22.922 1 86.44 483 LEU B O 1
ATOM 8236 N N . LYS B 1 484 ? 27.312 -30.391 -22.766 1 89.88 484 LYS B N 1
ATOM 8237 C CA . LYS B 1 484 ? 26.531 -30.734 -23.953 1 89.88 484 LYS B CA 1
ATOM 8238 C C . LYS B 1 484 ? 25.047 -30.547 -23.719 1 89.88 484 LYS B C 1
ATOM 8240 O O . LYS B 1 484 ? 24.328 -30.016 -24.562 1 89.88 484 LYS B O 1
ATOM 8245 N N . ALA B 1 485 ? 24.578 -31.031 -22.578 1 91.19 485 ALA B N 1
ATOM 8246 C CA . ALA B 1 485 ? 23.172 -30.875 -22.219 1 91.19 485 ALA B CA 1
ATOM 8247 C C . ALA B 1 485 ? 22.766 -29.406 -22.172 1 91.19 485 ALA B C 1
ATOM 8249 O O . ALA B 1 485 ? 21.672 -29.031 -22.594 1 91.19 485 ALA B O 1
ATOM 8250 N N . ALA B 1 486 ? 23.594 -28.594 -21.578 1 89.56 486 ALA B N 1
ATOM 8251 C CA . ALA B 1 486 ? 23.344 -27.172 -21.484 1 89.56 486 ALA B CA 1
ATOM 8252 C C . ALA B 1 486 ? 23.266 -26.531 -22.875 1 89.56 486 ALA B C 1
ATOM 8254 O O . ALA B 1 486 ? 22.391 -25.719 -23.156 1 89.56 486 ALA B O 1
ATOM 8255 N N . ALA B 1 487 ? 24.188 -26.891 -23.719 1 89.5 487 ALA B N 1
ATOM 8256 C CA . ALA B 1 487 ? 24.25 -26.344 -25.078 1 89.5 487 ALA B CA 1
ATOM 8257 C C . ALA B 1 487 ? 23 -26.734 -25.875 1 89.5 487 ALA B C 1
ATOM 8259 O O . ALA B 1 487 ? 22.453 -25.922 -26.609 1 89.5 487 ALA B O 1
ATOM 8260 N N . ASP B 1 488 ? 22.656 -27.938 -25.75 1 92.5 488 ASP B N 1
ATOM 8261 C CA . ASP B 1 488 ? 21.469 -28.422 -26.453 1 92.5 488 ASP B CA 1
ATOM 8262 C C . ASP B 1 488 ? 20.203 -27.703 -25.969 1 92.5 488 ASP B C 1
ATOM 8264 O O . ASP B 1 488 ? 19.344 -27.344 -26.766 1 92.5 488 ASP B O 1
ATOM 8268 N N . ALA B 1 489 ? 20.094 -27.609 -24.641 1 93.5 489 ALA B N 1
ATOM 8269 C CA . ALA B 1 489 ? 18.938 -26.922 -24.047 1 93.5 489 ALA B CA 1
ATOM 8270 C C . ALA B 1 489 ? 18.875 -25.484 -24.531 1 93.5 489 ALA B C 1
ATOM 8272 O O . ALA B 1 489 ? 17.781 -24.969 -24.844 1 93.5 489 ALA B O 1
ATOM 8273 N N . GLU B 1 490 ? 19.953 -24.828 -24.516 1 92.25 490 GLU B N 1
ATOM 8274 C CA . GLU B 1 490 ? 20.016 -23.438 -24.969 1 92.25 490 GLU B CA 1
ATOM 8275 C C . GLU B 1 490 ? 19.625 -23.312 -26.438 1 92.25 490 GLU B C 1
ATOM 8277 O O . GLU B 1 490 ? 18.906 -22.375 -26.828 1 92.25 490 GLU B O 1
ATOM 8282 N N . ALA B 1 491 ? 20.156 -24.219 -27.203 1 93.5 491 ALA B N 1
ATOM 8283 C CA . ALA B 1 491 ? 19.859 -24.203 -28.641 1 93.5 491 ALA B CA 1
ATOM 8284 C C . ALA B 1 491 ? 18.359 -24.375 -28.891 1 93.5 491 ALA B C 1
ATOM 8286 O O . ALA B 1 491 ? 17.797 -23.734 -29.766 1 93.5 491 ALA B O 1
ATOM 8287 N N . ARG B 1 492 ? 17.781 -25.234 -28.203 1 94.5 492 ARG B N 1
ATOM 8288 C CA . ARG B 1 492 ? 16.344 -25.484 -28.328 1 94.5 492 ARG B CA 1
ATOM 8289 C C . ARG B 1 492 ? 15.555 -24.234 -27.953 1 94.5 492 ARG B C 1
ATOM 8291 O O . ARG B 1 492 ? 14.586 -23.875 -28.625 1 94.5 492 ARG B O 1
ATOM 8298 N N . CYS B 1 493 ? 15.93 -23.609 -26.844 1 95.06 493 CYS B N 1
ATOM 8299 C CA . CYS B 1 493 ? 15.25 -22.406 -26.375 1 95.06 493 CYS B CA 1
ATOM 8300 C C . CYS B 1 493 ? 15.469 -21.25 -27.344 1 95.06 493 CYS B C 1
ATOM 8302 O O . CYS B 1 493 ? 14.547 -20.469 -27.609 1 95.06 493 CYS B O 1
ATOM 8304 N N . LEU B 1 494 ? 16.719 -21.141 -27.875 1 94.75 494 LEU B N 1
ATOM 8305 C CA . LEU B 1 494 ? 17.047 -20.078 -28.797 1 94.75 494 LEU B CA 1
ATOM 8306 C C . LEU B 1 494 ? 16.141 -20.125 -30.031 1 94.75 494 LEU B C 1
ATOM 8308 O O . LEU B 1 494 ? 15.703 -19.094 -30.531 1 94.75 494 LEU B O 1
ATOM 8312 N N . ARG B 1 495 ? 15.883 -21.281 -30.484 1 94.75 495 ARG B N 1
ATOM 8313 C CA . ARG B 1 495 ? 15.023 -21.453 -31.656 1 94.75 495 ARG B CA 1
ATOM 8314 C C . ARG B 1 495 ? 13.625 -20.906 -31.391 1 94.75 495 ARG B C 1
ATOM 8316 O O . ARG B 1 495 ? 13.047 -20.234 -32.25 1 94.75 495 ARG B O 1
ATOM 8323 N N . ILE B 1 496 ? 13.141 -21.203 -30.281 1 95.25 496 ILE B N 1
ATOM 8324 C CA . ILE B 1 496 ? 11.789 -20.781 -29.922 1 95.25 496 ILE B CA 1
ATOM 8325 C C . ILE B 1 496 ? 11.766 -19.266 -29.703 1 95.25 496 ILE B C 1
ATOM 8327 O O . ILE B 1 496 ? 10.844 -18.594 -30.172 1 95.25 496 ILE B O 1
ATOM 8331 N N . LEU B 1 497 ? 12.75 -18.719 -28.984 1 95.44 497 LEU B N 1
ATOM 8332 C CA . LEU B 1 497 ? 12.805 -17.297 -28.688 1 95.44 497 LEU B CA 1
ATOM 8333 C C . LEU B 1 497 ? 12.984 -16.484 -29.969 1 95.44 497 LEU B C 1
ATOM 8335 O O . LEU B 1 497 ? 12.414 -15.391 -30.094 1 95.44 497 LEU B O 1
ATOM 8339 N N . GLU B 1 498 ? 13.766 -17.016 -30.891 1 94.5 498 GLU B N 1
ATOM 8340 C CA . GLU B 1 498 ? 13.953 -16.328 -32.156 1 94.5 498 GLU B CA 1
ATOM 8341 C C . GLU B 1 498 ? 12.648 -16.266 -32.938 1 94.5 498 GLU B C 1
ATOM 8343 O O . GLU B 1 498 ? 12.336 -15.234 -33.562 1 94.5 498 GLU B O 1
ATOM 8348 N N . LYS B 1 499 ? 11.961 -17.328 -32.906 1 92.62 499 LYS B N 1
ATOM 8349 C CA . LYS B 1 499 ? 10.656 -17.344 -33.594 1 92.62 499 LYS B CA 1
ATOM 8350 C C . LYS B 1 499 ? 9.703 -16.344 -32.938 1 92.62 499 LYS B C 1
ATOM 8352 O O . LYS B 1 499 ? 8.961 -15.656 -33.656 1 92.62 499 LYS B O 1
ATOM 8357 N N . MET B 1 500 ? 9.711 -16.266 -31.688 1 92.19 500 MET B N 1
ATOM 8358 C CA . MET B 1 500 ? 8.859 -15.336 -30.969 1 92.19 500 MET B CA 1
ATOM 8359 C C . MET B 1 500 ? 9.227 -13.891 -31.297 1 92.19 500 MET B C 1
ATOM 8361 O O . MET B 1 500 ? 8.344 -13.047 -31.469 1 92.19 500 MET B O 1
ATOM 8365 N N . ALA B 1 501 ? 10.492 -13.602 -31.328 1 91.38 501 ALA B N 1
ATOM 8366 C CA . ALA B 1 501 ? 10.977 -12.266 -31.656 1 91.38 501 ALA B CA 1
ATOM 8367 C C . ALA B 1 501 ? 10.594 -11.867 -33.062 1 91.38 501 ALA B C 1
ATOM 8369 O O . ALA B 1 501 ? 10.289 -10.703 -33.344 1 91.38 501 ALA B O 1
ATOM 8370 N N . ALA B 1 502 ? 10.562 -12.82 -33.938 1 88.12 502 ALA B N 1
ATOM 8371 C CA . ALA B 1 502 ? 10.227 -12.57 -35.312 1 88.12 502 ALA B CA 1
ATOM 8372 C C . ALA B 1 502 ? 8.734 -12.289 -35.5 1 88.12 502 ALA B C 1
ATOM 8374 O O . ALA B 1 502 ? 8.336 -11.461 -36.312 1 88.12 502 ALA B O 1
ATOM 8375 N N . GLN B 1 503 ? 7.941 -12.93 -34.812 1 81.81 503 GLN B N 1
ATOM 8376 C CA . GLN B 1 503 ? 6.496 -12.734 -34.875 1 81.81 503 GLN B CA 1
ATOM 8377 C C . GLN B 1 503 ? 6.109 -11.352 -34.344 1 81.81 503 GLN B C 1
ATOM 8379 O O . GLN B 1 503 ? 5.168 -10.734 -34.875 1 81.81 503 GLN B O 1
ATOM 8384 N N . GLY B 1 504 ? 6.734 -10.891 -33.344 1 69.5 504 GLY B N 1
ATOM 8385 C CA . GLY B 1 504 ? 6.457 -9.562 -32.812 1 69.5 504 GLY B CA 1
ATOM 8386 C C . GLY B 1 504 ? 6.801 -8.445 -33.781 1 69.5 504 GLY B C 1
ATOM 8387 O O . GLY B 1 504 ? 6.219 -7.363 -33.719 1 69.5 504 GLY B O 1
ATOM 8388 N N . GLN B 1 505 ? 7.801 -8.656 -34.625 1 58.56 505 GLN B N 1
ATOM 8389 C CA . GLN B 1 505 ? 8.188 -7.688 -35.656 1 58.56 505 GLN B CA 1
ATOM 8390 C C . GLN B 1 505 ? 7.102 -7.551 -36.719 1 58.56 505 GLN B C 1
ATOM 8392 O O . GLN B 1 505 ? 6.859 -6.457 -37.219 1 58.56 505 GLN B O 1
ATOM 8397 N N . THR B 1 506 ? 6.473 -8.719 -37 1 50.94 506 THR B N 1
ATOM 8398 C CA . THR B 1 506 ? 5.453 -8.703 -38.031 1 50.94 506 THR B CA 1
ATOM 8399 C C . THR B 1 506 ? 4.148 -8.102 -37.5 1 50.94 506 THR B C 1
ATOM 8401 O O . THR B 1 506 ? 3.434 -7.418 -38.219 1 50.94 506 THR B O 1
ATOM 8404 N N . GLU B 1 507 ? 3.748 -8.625 -36.438 1 50.38 507 GLU B N 1
ATOM 8405 C CA . GLU B 1 507 ? 2.535 -8.047 -35.844 1 50.38 507 GLU B CA 1
ATOM 8406 C C . GLU B 1 507 ? 2.785 -6.637 -35.344 1 50.38 507 GLU B C 1
ATOM 8408 O O . GLU B 1 507 ? 1.927 -6.055 -34.656 1 50.38 507 GLU B O 1
ATOM 8413 N N . GLY B 1 508 ? 3.998 -6.18 -35.375 1 40.75 508 GLY B N 1
ATOM 8414 C CA . GLY B 1 508 ? 4.422 -4.879 -34.875 1 40.75 508 GLY B CA 1
ATOM 8415 C C . GLY B 1 508 ? 3.516 -3.746 -35.312 1 40.75 508 GLY B C 1
ATOM 8416 O O . GLY B 1 508 ? 3.107 -3.691 -36.469 1 40.75 508 GLY B O 1
ATOM 8417 N N . PHE B 1 509 ? 2.822 -3.111 -34.344 1 36.09 509 PHE B N 1
ATOM 8418 C CA . PHE B 1 509 ? 2.422 -1.71 -34.312 1 36.09 509 PHE B CA 1
ATOM 8419 C C . PHE B 1 509 ? 3.506 -0.821 -34.906 1 36.09 509 PHE B C 1
ATOM 8421 O O . PHE B 1 509 ? 4.633 -0.792 -34.406 1 36.09 509 PHE B O 1
ATOM 8428 N N . SER B 1 510 ? 3.561 -0.543 -36.156 1 31.27 510 SER B N 1
ATOM 8429 C CA . SER B 1 510 ? 4.172 0.523 -36.938 1 31.27 510 SER B CA 1
ATOM 8430 C C . SER B 1 510 ? 4.285 1.811 -36.156 1 31.27 510 SER B C 1
ATOM 8432 O O . SER B 1 510 ? 4.543 2.881 -36.688 1 31.27 510 SER B O 1
ATOM 8434 N N . ASN B 1 511 ? 3.592 2.143 -35.062 1 30.97 511 ASN B N 1
ATOM 8435 C CA . ASN B 1 511 ? 3.896 3.527 -34.75 1 30.97 511 ASN B CA 1
ATOM 8436 C C . ASN B 1 511 ? 5.402 3.754 -34.594 1 30.97 511 ASN B C 1
ATOM 8438 O O . ASN B 1 511 ? 6.16 2.805 -34.406 1 30.97 511 ASN B O 1
ATOM 8442 N N . GLY B 1 512 ? 5.914 5.09 -34.875 1 29.47 512 GLY B N 1
ATOM 8443 C CA . GLY B 1 512 ? 7.078 5.922 -35.125 1 29.47 512 GLY B CA 1
ATOM 8444 C C . GLY B 1 512 ? 8.188 5.699 -34.094 1 29.47 512 GLY B C 1
ATOM 8445 O O . GLY B 1 512 ? 9.164 6.453 -34.062 1 29.47 512 GLY B O 1
ATOM 8446 N N . LEU B 1 513 ? 8.023 5.48 -32.781 1 28.95 513 LEU B N 1
ATOM 8447 C CA . LEU B 1 513 ? 9.203 5.871 -32.031 1 28.95 513 LEU B CA 1
ATOM 8448 C C . LEU B 1 513 ? 10.414 5.039 -32.438 1 28.95 513 LEU B C 1
ATOM 8450 O O . LEU B 1 513 ? 10.383 3.809 -32.344 1 28.95 513 LEU B O 1
ATOM 8454 N N . GLY B 1 514 ? 11.266 5.484 -33.5 1 25.89 514 GLY B N 1
ATOM 8455 C CA . GLY B 1 514 ? 12.633 5.172 -33.875 1 25.89 514 GLY B CA 1
ATOM 8456 C C . GLY B 1 514 ? 13.445 4.551 -32.75 1 25.89 514 GLY B C 1
ATOM 8457 O O . GLY B 1 514 ? 12.984 4.48 -31.625 1 25.89 514 GLY B O 1
ATOM 8458 N N . GLN B 1 515 ? 14.938 4.461 -33.062 1 26.89 515 GLN B N 1
ATOM 8459 C CA . GLN B 1 515 ? 16.219 3.99 -32.562 1 26.89 515 GLN B CA 1
ATOM 8460 C C . GLN B 1 515 ? 16.484 4.516 -31.156 1 26.89 515 GLN B C 1
ATOM 8462 O O . GLN B 1 515 ? 17.375 5.332 -30.953 1 26.89 515 GLN B O 1
ATOM 8467 N N . MET B 1 516 ? 15.672 5.09 -30.469 1 28.16 516 MET B N 1
ATOM 8468 C CA . MET B 1 516 ? 16.406 5.516 -29.281 1 28.16 516 MET B CA 1
ATOM 8469 C C . MET B 1 516 ? 17.203 4.355 -28.688 1 28.16 516 MET B C 1
ATOM 8471 O O . MET B 1 516 ? 16.688 3.244 -28.562 1 28.16 516 MET B O 1
ATOM 8475 N N . GLY B 1 517 ? 18.594 4.383 -28.938 1 26.48 517 GLY B N 1
ATOM 8476 C CA . GLY B 1 517 ? 19.688 3.609 -28.359 1 26.48 517 GLY B CA 1
ATOM 8477 C C . GLY B 1 517 ? 19.406 3.143 -26.938 1 26.48 517 GLY B C 1
ATOM 8478 O O . GLY B 1 517 ? 19.094 3.953 -26.062 1 26.48 517 GLY B O 1
ATOM 8479 N N . LEU B 1 518 ? 18.719 2.102 -26.781 1 29.78 518 LEU B N 1
ATOM 8480 C CA . LEU B 1 518 ? 18.719 1.347 -25.547 1 29.78 518 LEU B CA 1
ATOM 8481 C C . LEU B 1 518 ? 20.109 1.363 -24.906 1 29.78 518 LEU B C 1
ATOM 8483 O O . LEU B 1 518 ? 21.016 0.655 -25.344 1 29.78 518 LEU B O 1
ATOM 8487 N N . GLU B 1 519 ? 20.75 2.551 -24.719 1 27.47 519 GLU B N 1
ATOM 8488 C CA . GLU B 1 519 ? 21.922 2.459 -23.859 1 27.47 519 GLU B CA 1
ATOM 8489 C C . GLU B 1 519 ? 21.688 1.5 -22.703 1 27.47 519 GLU B C 1
ATOM 8491 O O . GLU B 1 519 ? 20.828 1.74 -21.859 1 27.47 519 GLU B O 1
ATOM 8496 N N . ILE B 1 520 ? 21.875 0.233 -22.984 1 28.81 520 ILE B N 1
ATOM 8497 C CA . ILE B 1 520 ? 22.094 -0.905 -22.094 1 28.81 520 ILE B CA 1
ATOM 8498 C C . ILE B 1 520 ? 22.953 -0.483 -20.906 1 28.81 520 ILE B C 1
ATOM 8500 O O . ILE B 1 520 ? 24.125 -0.159 -21.078 1 28.81 520 ILE B O 1
ATOM 8504 N N . THR B 1 521 ? 22.516 0.477 -20.188 1 27.83 521 THR B N 1
ATOM 8505 C CA . THR B 1 521 ? 23.438 0.476 -19.047 1 27.83 521 THR B CA 1
ATOM 8506 C C . THR B 1 521 ? 23.609 -0.938 -18.5 1 27.83 521 THR B C 1
ATOM 8508 O O . THR B 1 521 ? 22.625 -1.661 -18.297 1 27.83 521 THR B O 1
ATOM 8511 N N . PRO B 1 522 ? 24.781 -1.601 -18.781 1 28.64 522 PRO B N 1
ATOM 8512 C CA . PRO B 1 522 ? 25.234 -2.916 -18.312 1 28.64 522 PRO B CA 1
ATOM 8513 C C . PRO B 1 522 ? 24.844 -3.207 -16.875 1 28.64 522 PRO B C 1
ATOM 8515 O O . PRO B 1 522 ? 24.984 -4.34 -16.406 1 28.64 522 PRO B O 1
ATOM 8518 N N . ASP B 1 523 ? 24.641 -2.107 -16.125 1 30.19 523 ASP B N 1
ATOM 8519 C CA . ASP B 1 523 ? 24.844 -2.359 -14.703 1 30.19 523 ASP B CA 1
ATOM 8520 C C . ASP B 1 523 ? 23.766 -3.279 -14.141 1 30.19 523 ASP B C 1
ATOM 8522 O O . ASP B 1 523 ? 23.719 -3.537 -12.938 1 30.19 523 ASP B O 1
ATOM 8526 N N . SER B 1 524 ? 22.656 -3.279 -14.773 1 29.84 524 SER B N 1
ATOM 8527 C CA . SER B 1 524 ? 21.766 -4.125 -13.984 1 29.84 524 SER B CA 1
ATOM 8528 C C . SER B 1 524 ? 22.203 -5.586 -14.039 1 29.84 524 SER B C 1
ATOM 8530 O O . SER B 1 524 ? 21.531 -6.414 -14.648 1 29.84 524 SER B O 1
ATOM 8532 N N . MET B 1 525 ? 23.406 -5.863 -14.438 1 30.41 525 MET B N 1
ATOM 8533 C CA . MET B 1 525 ? 23.875 -7.215 -14.156 1 30.41 525 MET B CA 1
ATOM 8534 C C . MET B 1 525 ? 23.406 -7.695 -12.789 1 30.41 525 MET B C 1
ATOM 8536 O O . MET B 1 525 ? 23.875 -7.223 -11.758 1 30.41 525 MET B O 1
ATOM 8540 N N . ASP B 1 526 ? 22.141 -7.77 -12.602 1 33.5 526 ASP B N 1
ATOM 8541 C CA . ASP B 1 526 ? 21.438 -8.281 -11.438 1 33.5 526 ASP B CA 1
ATOM 8542 C C . ASP B 1 526 ? 22.234 -9.406 -10.766 1 33.5 526 ASP B C 1
ATOM 8544 O O . ASP B 1 526 ? 22.938 -10.156 -11.43 1 33.5 526 ASP B O 1
ATOM 8548 N N . ASP B 1 527 ? 22.453 -9.234 -9.508 1 34.5 527 ASP B N 1
ATOM 8549 C CA . ASP B 1 527 ? 22.984 -10.188 -8.539 1 34.5 527 ASP B CA 1
ATOM 8550 C C . ASP B 1 527 ? 22.531 -11.609 -8.867 1 34.5 527 ASP B C 1
ATOM 8552 O O . ASP B 1 527 ? 23.141 -12.578 -8.398 1 34.5 527 ASP B O 1
ATOM 8556 N N . TRP B 1 528 ? 21.438 -11.688 -9.492 1 32.09 528 TRP B N 1
ATOM 8557 C CA . TRP B 1 528 ? 20.953 -13.016 -9.852 1 32.09 528 TRP B CA 1
ATOM 8558 C C . TRP B 1 528 ? 21.859 -13.672 -10.891 1 32.09 528 TRP B C 1
ATOM 8560 O O . TRP B 1 528 ? 22.125 -14.875 -10.828 1 32.09 528 TRP B O 1
ATOM 8570 N N . ASP B 1 529 ? 22.422 -12.945 -11.859 1 35.66 529 ASP B N 1
ATOM 8571 C CA . ASP B 1 529 ? 23.297 -13.555 -12.852 1 35.66 529 ASP B CA 1
ATOM 8572 C C . ASP B 1 529 ? 24.562 -14.117 -12.188 1 35.66 529 ASP B C 1
ATOM 8574 O O . ASP B 1 529 ? 25.016 -15.203 -12.531 1 35.66 529 ASP B O 1
ATOM 8578 N N . LEU B 1 530 ? 25.156 -13.344 -11.422 1 34.66 530 LEU B N 1
ATOM 8579 C CA . LEU B 1 530 ? 26.312 -13.836 -10.68 1 34.66 530 LEU B CA 1
ATOM 8580 C C . LEU B 1 530 ? 25.922 -14.945 -9.711 1 34.66 530 LEU B C 1
ATOM 8582 O O . LEU B 1 530 ? 26.656 -15.914 -9.539 1 34.66 530 LEU B O 1
ATOM 8586 N N . MET B 1 531 ? 24.734 -14.852 -9.148 1 33.97 531 MET B N 1
ATOM 8587 C CA . MET B 1 531 ? 24.266 -15.883 -8.242 1 33.97 531 MET B CA 1
ATOM 8588 C C . MET B 1 531 ? 23.984 -17.188 -8.992 1 33.97 531 MET B C 1
ATOM 8590 O O . MET B 1 531 ? 24.328 -18.266 -8.516 1 33.97 531 MET B O 1
ATOM 8594 N N . MET B 1 532 ? 23.406 -17.125 -10.148 1 35 532 MET B N 1
ATOM 8595 C CA . MET B 1 532 ? 23.234 -18.328 -10.969 1 35 532 MET B CA 1
ATOM 8596 C C . MET B 1 532 ? 24.578 -18.891 -11.406 1 35 532 MET B C 1
ATOM 8598 O O . MET B 1 532 ? 24.766 -20.109 -11.445 1 35 532 MET B O 1
ATOM 8602 N N . THR B 1 533 ? 25.484 -18.031 -11.828 1 34.56 533 THR B N 1
ATOM 8603 C CA . THR B 1 533 ? 26.797 -18.547 -12.203 1 34.56 533 THR B CA 1
ATOM 8604 C C . THR B 1 533 ? 27.484 -19.203 -11.008 1 34.56 533 THR B C 1
ATOM 8606 O O . THR B 1 533 ? 28.094 -20.266 -11.141 1 34.56 533 THR B O 1
ATOM 8609 N N . ASP B 1 534 ? 27.422 -18.516 -9.93 1 35.88 534 ASP B N 1
ATOM 8610 C CA . ASP B 1 534 ? 28.078 -19.125 -8.773 1 35.88 534 ASP B CA 1
ATOM 8611 C C . ASP B 1 534 ? 27.344 -20.375 -8.32 1 35.88 534 ASP B C 1
ATOM 8613 O O . ASP B 1 534 ? 27.969 -21.344 -7.887 1 35.88 534 ASP B O 1
ATOM 8617 N N . VAL B 1 535 ? 26.031 -20.328 -8.375 1 36.38 535 VAL B N 1
ATOM 8618 C CA . VAL B 1 535 ? 25.234 -21.484 -7.992 1 36.38 535 VAL B CA 1
ATOM 8619 C C . VAL B 1 535 ? 25.453 -22.625 -8.992 1 36.38 535 VAL B C 1
ATOM 8621 O O . VAL B 1 535 ? 25.625 -23.781 -8.594 1 36.38 535 VAL B O 1
ATOM 8624 N N . LEU B 1 536 ? 25.312 -22.297 -10.211 1 32.09 536 LEU B N 1
ATOM 8625 C CA . LEU B 1 536 ? 25.5 -23.328 -11.234 1 32.09 536 LEU B CA 1
ATOM 8626 C C . LEU B 1 536 ? 26.953 -23.797 -11.25 1 32.09 536 LEU B C 1
ATOM 8628 O O . LEU B 1 536 ? 27.219 -24.969 -11.531 1 32.09 536 LEU B O 1
ATOM 8632 N N . LEU B 1 537 ? 27.938 -22.797 -11.086 1 33.59 537 LEU B N 1
ATOM 8633 C CA . LEU B 1 537 ? 29.312 -23.188 -11.375 1 33.59 537 LEU B CA 1
ATOM 8634 C C . LEU B 1 537 ? 30.078 -23.484 -10.094 1 33.59 537 LEU B C 1
ATOM 8636 O O . LEU B 1 537 ? 31.078 -24.203 -10.117 1 33.59 537 LEU B O 1
ATOM 8640 N N . ASN B 1 538 ? 29.984 -22.609 -9.117 1 33.5 538 ASN B N 1
ATOM 8641 C CA . ASN B 1 538 ? 30.875 -22.906 -8.016 1 33.5 538 ASN B CA 1
ATOM 8642 C C . ASN B 1 538 ? 30.312 -23.984 -7.094 1 33.5 538 ASN B C 1
ATOM 8644 O O . ASN B 1 538 ? 29.531 -23.688 -6.191 1 33.5 538 ASN B O 1
ATOM 8648 N N . GLN B 1 539 ? 30.172 -25.203 -7.551 1 32.19 539 GLN B N 1
ATOM 8649 C CA . GLN B 1 539 ? 29.906 -26.469 -6.871 1 32.19 539 GLN B CA 1
ATOM 8650 C C . GLN B 1 539 ? 30.797 -26.625 -5.637 1 32.19 539 GLN B C 1
ATOM 8652 O O . GLN B 1 539 ? 30.734 -27.641 -4.941 1 32.19 539 GLN B O 1
ATOM 8657 N N . SER B 1 540 ? 31.906 -25.938 -5.527 1 29.72 540 SER B N 1
ATOM 8658 C CA . SER B 1 540 ? 32.844 -26.438 -4.516 1 29.72 540 SER B CA 1
ATOM 8659 C C . SER B 1 540 ? 32.25 -26.297 -3.113 1 29.72 540 SER B C 1
ATOM 8661 O O . SER B 1 540 ? 32.844 -26.75 -2.137 1 29.72 540 SER B O 1
ATOM 8663 N N . THR B 1 541 ? 31.578 -25.234 -2.746 1 31.03 541 THR B N 1
ATOM 8664 C CA . THR B 1 541 ? 31.312 -25.406 -1.323 1 31.03 541 THR B CA 1
ATOM 8665 C C . THR B 1 541 ? 30.297 -26.531 -1.101 1 31.03 541 THR B C 1
ATOM 8667 O O . THR B 1 541 ? 29.328 -26.641 -1.851 1 31.03 541 THR B O 1
ATOM 8670 N N . ALA B 1 542 ? 30.688 -27.703 -0.399 1 31.64 542 ALA B N 1
ATOM 8671 C CA . ALA B 1 542 ? 30.078 -29 -0.066 1 31.64 542 ALA B CA 1
ATOM 8672 C C . ALA B 1 542 ? 28.578 -28.859 0.137 1 31.64 542 ALA B C 1
ATOM 8674 O O . ALA B 1 542 ? 27.875 -29.859 0.294 1 31.64 542 ALA B O 1
ATOM 8675 N N . GLU B 1 543 ? 28.156 -27.828 1.012 1 31.98 543 GLU B N 1
ATOM 8676 C CA . GLU B 1 543 ? 26.75 -28.031 1.358 1 31.98 543 GLU B CA 1
ATOM 8677 C C . GLU B 1 543 ? 25.844 -27.703 0.178 1 31.98 543 GLU B C 1
ATOM 8679 O O . GLU B 1 543 ? 25.781 -26.562 -0.281 1 31.98 543 GLU B O 1
ATOM 8684 N N . PRO B 1 544 ? 25.688 -28.719 -0.731 1 29.28 544 PRO B N 1
ATOM 8685 C CA . PRO B 1 544 ? 25.031 -28.703 -2.037 1 29.28 544 PRO B CA 1
ATOM 8686 C C . PRO B 1 544 ? 23.875 -27.688 -2.094 1 29.28 544 PRO B C 1
ATOM 8688 O O . PRO B 1 544 ? 23.734 -26.969 -3.084 1 29.28 544 PRO B O 1
ATOM 8691 N N . MET B 1 545 ? 22.766 -28.141 -1.386 1 30.77 545 MET B N 1
ATOM 8692 C CA . MET B 1 545 ? 21.391 -27.672 -1.569 1 30.77 545 MET B CA 1
ATOM 8693 C C . MET B 1 545 ? 21.203 -26.281 -0.997 1 30.77 545 MET B C 1
ATOM 8695 O O . MET B 1 545 ? 20.094 -25.734 -1.001 1 30.77 545 MET B O 1
ATOM 8699 N N . ASN B 1 546 ? 22.078 -25.844 -0.18 1 31.77 546 ASN B N 1
ATOM 8700 C CA . ASN B 1 546 ? 21.875 -24.531 0.445 1 31.77 546 ASN B CA 1
ATOM 8701 C C . ASN B 1 546 ? 21.672 -23.438 -0.598 1 31.77 546 ASN B C 1
ATOM 8703 O O . ASN B 1 546 ? 21.125 -22.375 -0.287 1 31.77 546 ASN B O 1
ATOM 8707 N N . TRP B 1 547 ? 22.188 -23.703 -1.721 1 30.75 547 TRP B N 1
ATOM 8708 C CA . TRP B 1 547 ? 22.219 -22.672 -2.748 1 30.75 547 TRP B CA 1
ATOM 8709 C C . TRP B 1 547 ? 20.844 -22.5 -3.387 1 30.75 547 TRP B C 1
ATOM 8711 O O . TRP B 1 547 ? 20.484 -21.391 -3.793 1 30.75 547 TRP B O 1
ATOM 8721 N N . VAL B 1 548 ? 20.234 -23.688 -3.77 1 32.94 548 VAL B N 1
ATOM 8722 C CA . VAL B 1 548 ? 18.906 -23.594 -4.359 1 32.94 548 VAL B CA 1
ATOM 8723 C C . VAL B 1 548 ? 18 -22.75 -3.461 1 32.94 548 VAL B C 1
ATOM 8725 O O . VAL B 1 548 ? 17.203 -21.938 -3.951 1 32.94 548 VAL B O 1
ATOM 8728 N N . TYR B 1 549 ? 18 -23.156 -2.16 1 31.97 549 TYR B N 1
ATOM 8729 C CA . TYR B 1 549 ? 17.125 -22.5 -1.198 1 31.97 549 TYR B CA 1
ATOM 8730 C C . TYR B 1 549 ? 17.609 -21.094 -0.895 1 31.97 549 TYR B C 1
ATOM 8732 O O . TYR B 1 549 ? 16.797 -20.203 -0.577 1 31.97 549 TYR B O 1
ATOM 8740 N N . ASN B 1 550 ? 18.828 -20.906 -0.81 1 31 550 ASN B N 1
ATOM 8741 C CA . ASN B 1 550 ? 19.281 -19.562 -0.423 1 31 550 ASN B CA 1
ATOM 8742 C C . ASN B 1 550 ? 19.062 -18.562 -1.545 1 31 550 ASN B C 1
ATOM 8744 O O . ASN B 1 550 ? 18.984 -17.344 -1.294 1 31 550 ASN B O 1
ATOM 8748 N N . GLU B 1 551 ? 19.422 -18.922 -2.795 1 29.64 551 GLU B N 1
ATOM 8749 C CA . GLU B 1 551 ? 19.547 -17.953 -3.875 1 29.64 551 GLU B CA 1
ATOM 8750 C C . GLU B 1 551 ? 18.25 -17.812 -4.652 1 29.64 551 GLU B C 1
ATOM 8752 O O . GLU B 1 551 ? 18.188 -17.094 -5.652 1 29.64 551 GLU B O 1
ATOM 8757 N N . ILE B 1 552 ? 17.344 -18.844 -4.742 1 29.22 552 ILE B N 1
ATOM 8758 C CA . ILE B 1 552 ? 16.031 -18.422 -5.203 1 29.22 552 ILE B CA 1
ATOM 8759 C C . ILE B 1 552 ? 15.625 -17.125 -4.512 1 29.22 552 ILE B C 1
ATOM 8761 O O . ILE B 1 552 ? 15.633 -17.031 -3.281 1 29.22 552 ILE B O 1
ATOM 8765 N N . PRO B 1 553 ? 15.812 -16.031 -5.191 1 29.28 553 PRO B N 1
ATOM 8766 C CA . PRO B 1 553 ? 15.367 -14.812 -4.5 1 29.28 553 PRO B CA 1
ATOM 8767 C C . PRO B 1 553 ? 14.227 -15.078 -3.521 1 29.28 553 PRO B C 1
ATOM 8769 O O . PRO B 1 553 ? 13.055 -14.906 -3.875 1 29.28 553 PRO B O 1
ATOM 8772 N N . LEU B 1 554 ? 14.07 -16.266 -3.016 1 27.31 554 LEU B N 1
ATOM 8773 C CA . LEU B 1 554 ? 13.219 -16.359 -1.833 1 27.31 554 LEU B CA 1
ATOM 8774 C C . LEU B 1 554 ? 13.539 -15.25 -0.842 1 27.31 554 LEU B C 1
ATOM 8776 O O . LEU B 1 554 ? 14.656 -14.719 -0.834 1 27.31 554 LEU B O 1
ATOM 8780 N N . VAL B 1 555 ? 12.57 -14.695 -0.213 1 27.97 555 VAL B N 1
ATOM 8781 C CA . VAL B 1 555 ? 12.664 -13.867 0.985 1 27.97 555 VAL B CA 1
ATOM 8782 C C . VAL B 1 555 ? 13.836 -14.344 1.847 1 27.97 555 VAL B C 1
ATOM 8784 O O . VAL B 1 555 ? 14.094 -15.547 1.946 1 27.97 555 VAL B O 1
ATOM 8787 N N . PRO B 1 556 ? 14.898 -13.523 2.045 1 27.23 556 PRO B N 1
ATOM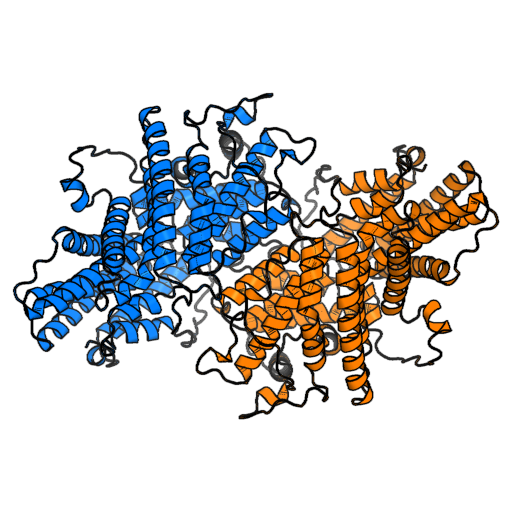 8788 C CA . PRO B 1 556 ? 15.938 -13.781 3.045 1 27.23 556 PRO B CA 1
ATOM 8789 C C . PRO B 1 556 ? 15.461 -14.703 4.164 1 27.23 556 PRO B C 1
ATOM 8791 O O . PRO B 1 556 ? 14.867 -14.234 5.141 1 27.23 556 PRO B O 1
ATOM 8794 N N . LEU B 1 557 ? 14.906 -15.828 3.891 1 24.39 557 LEU B N 1
ATOM 8795 C CA . LEU B 1 557 ? 14.516 -16.578 5.078 1 24.39 557 LEU B CA 1
ATOM 8796 C C . LEU B 1 557 ? 15.734 -17.031 5.867 1 24.39 557 LEU B C 1
ATOM 8798 O O . LEU B 1 557 ? 15.633 -17.359 7.051 1 24.39 557 LEU B O 1
ATOM 8802 N N . LEU B 1 558 ? 16.688 -17.812 5.254 1 23.33 558 LEU B N 1
ATOM 8803 C CA . LEU B 1 558 ? 17.516 -18.609 6.152 1 23.33 558 LEU B CA 1
ATOM 8804 C C . LEU B 1 558 ? 18.609 -17.75 6.797 1 23.33 558 LEU B C 1
ATOM 8806 O O . LEU B 1 558 ? 19.203 -16.906 6.137 1 23.33 558 LEU B O 1
ATOM 8810 N N . PRO B 1 559 ? 18.547 -17.594 8.117 1 24.27 559 PRO B N 1
ATOM 8811 C CA . PRO B 1 559 ? 19.672 -17.031 8.883 1 24.27 559 PRO B CA 1
ATOM 8812 C C . PRO B 1 559 ? 21.016 -17.625 8.477 1 24.27 559 PRO B C 1
ATOM 8814 O O . PRO B 1 559 ? 21.125 -18.844 8.305 1 24.27 559 PRO B O 1
ATOM 8817 N N . SER B 1 560 ? 21.828 -17.047 7.586 1 21.7 560 SER B N 1
ATOM 8818 C CA . SER B 1 560 ? 23.188 -17.516 7.824 1 21.7 560 SER B CA 1
ATOM 8819 C C . SER B 1 560 ? 23.625 -17.234 9.258 1 21.7 560 SER B C 1
ATOM 8821 O O . SER B 1 560 ? 23.266 -16.203 9.836 1 21.7 560 SER B O 1
#

Nearest PDB structures (foldseek):
  6xr1-assembly1_A  TM=2.682E-01  e=3.388E-01  synthetic construct
  7p3r-assembly1_D  TM=1.460E-01  e=1.075E+00  Vibrio cholerae O1 biovar El Tor str. N16961
  7a0g-assembly1_HHH  TM=1.329E-01  e=3.411E+00  Serratia marcescens
  6xr1-assembly1_A  TM=2.693E-01  e=3.706E-01  synthetic construct
  7p3r-assembly1_D  TM=1.468E-01  e=1.623E+00  Vibrio cholerae O1 biovar El Tor str. N16961

Secondary structure (DSSP, 8-state):
--HHHHSSTT-HHHHHHHHHHHHHHHHHHHHSPPSS--S-PPP--HHHHHHHHHHHHHTHHHHS--S-HHHHHHHHHHHHH--SPPPHHHHHHHHHHHHHHHTTTSSS-TTHHHHHHHHHHHHHHHT-SS-GGGSSHHHHHHHHHHHHHHHHHTSSGGGHHHHHHHHHHHHHHTTTTS-GGGSTT--HHHHHHHHHHHHHHHHHHHHHHHHHT------GGG--PPPPPS--GGGGGSSS--PPPTTS--TTHHHHHHHTTHHHHHHHHHHHHSTT----HHHHHHHHHHHHHHHHHHHHHHHHHHHHHS---HHHHHHHHHHHHHHHHHHHHHHHTTGGG-GGGHHHHHHHHHHHHHHHHHH-TT-HHHHHH--------S--HHHHHHHH--SHHHHHHHHHHHHHHHHHHHHHHHHTTTS-----HHHHHHHHHHHHHHHHHHHTT----HHHHHHHHHHHHHHHHHHT--HHHHHHHHHHHHHHHHHHHHHHHHHHHHHHHHS--------------TT---HHHHHHHHHHH---SS--THHHHHHS---S-S--/--HHHHSSTT-HHHHHHHHHHHHHHHHHHHHSPPSS--S-PPP--HHHHHHHHHHHHHTHHHHS--S-HHHHHHHHHHHHH--SPPPHHHHHHHHHHHHHHHTTTSSS-TTHHHHHHHHHHHHHHHT-SS-GGGSSHHHHHHHHHHHHHHHHHTSSGGGHHHHHHHHHHHHHHTTTTS-GGGSTT--HHHHHHHHHHHHHHHHHHHHHHHHHT------GGG--PPPPPS--GGGGGSSS--PPPTTS--TTHHHHHHHTTHHHHHHHHHHHHSTT----HHHHHHHHHHHHHHHHHHHHHHHHHHHHHS---HHHHHHHHHHHHHHHHHHHHHHHTTGGG-GGGHHHHHHHHHHHHHHHHHH-TT-HHHHHH--------S--HHHHHHHH--SHHHHHHHHHHHHHHHHHHHHHHHHTTTS-----HHHHHHHHHHHHHHHHHHHTT----HHHHHHHHHHHHHHHHHHT--HHHHHHHHHHHHHHHHHHHHHHHHHHHHHHHHS--------------TT---HHHHHHHHHHH---SS--THHHHHHSS--S-S--

pLDDT: mean 81.37, std 20.58, range [21.64, 98.75]

InterPro domains:
  IPR007219 Xylanolytic transcriptional activator, regulatory domain [PF04082] (56-233)
  IPR007219 Xylanolytic transcriptional activator, regulatory domain [SM00906] (160-234)

Radius of gyration: 32.13 Å; Cα contacts (8 Å, |Δi|>4): 1327; chains: 2; bounding box: 73×91×78 Å